Protein 1T1T (pdb70)

Solvent-accessible surface area: 4586 Å² total; per-residue (Å²): 229,53,81,4,61,2,7,24,127,105,11,38,79,171,47,17,108,184,80,81,158,96,8,26,110,75,2,104,70,33,150,0,101,67,4,79,2,120,72,203,71,83,22,0,60,0,48,33,1,59,126,132,10,74,31,138,81,91,39,214,77,118,89

Structure (mmCIF, N/CA/C/O backbone):
data_1T1T
#
_entry.id   1T1T
#
loop_
_atom_site.group_PDB
_atom_site.id
_atom_site.type_symbol
_atom_site.label_atom_id
_atom_site.label_alt_id
_atom_site.label_comp_id
_atom_site.label_asym_id
_atom_site.label_entity_id
_atom_site.label_seq_id
_atom_site.pdbx_PDB_ins_code
_atom_site.Cartn_x
_atom_site.Cartn_y
_atom_site.Cartn_z
_atom_site.occupancy
_atom_site.B_iso_or_equiv
_atom_site.auth_seq_id
_atom_site.auth_comp_id
_atom_site.auth_asym_id
_atom_site.auth_atom_id
_atom_site.pdbx_PDB_model_num
ATOM 1 N N . LYS A 1 1 ? -3.226 14.624 -2.966 1.00 0.00 1 LYS A N 1
ATOM 2 C CA . LYS A 1 1 ? -3.931 13.533 -3.698 1.00 0.00 1 LYS A CA 1
ATOM 3 C C . LYS A 1 1 ? -2.946 12.771 -4.590 1.00 0.00 1 LYS A C 1
ATOM 4 O O . LYS A 1 1 ? -2.705 13.140 -5.723 1.00 0.00 1 LYS A O 1
ATOM 25 N N . ILE A 1 2 ? -2.378 11.710 -4.087 1.00 0.00 2 ILE A N 1
ATOM 26 C CA . ILE A 1 2 ? -1.408 10.922 -4.902 1.00 0.00 2 ILE A CA 1
ATOM 27 C C . ILE A 1 2 ? -1.906 9.484 -5.065 1.00 0.00 2 ILE A C 1
ATOM 28 O O . ILE A 1 2 ? -2.795 9.042 -4.365 1.00 0.00 2 ILE A O 1
ATOM 44 N N . ASP A 1 3 ? -1.339 8.751 -5.983 1.00 0.00 3 ASP A N 1
ATOM 45 C CA . ASP A 1 3 ? -1.780 7.341 -6.189 1.00 0.00 3 ASP A CA 1
ATOM 46 C C . ASP A 1 3 ? -0.578 6.458 -6.535 1.00 0.00 3 ASP A C 1
ATOM 47 O O . ASP A 1 3 ? 0.338 6.877 -7.215 1.00 0.00 3 ASP A O 1
ATOM 56 N N . GLY A 1 4 ? -0.573 5.237 -6.072 1.00 0.00 4 GLY A N 1
ATOM 57 C CA . GLY A 1 4 ? 0.573 4.332 -6.376 1.00 0.00 4 GLY A CA 1
ATOM 58 C C . GLY A 1 4 ? 0.421 3.025 -5.594 1.00 0.00 4 GLY A C 1
ATOM 59 O O . GLY A 1 4 ? -0.675 2.599 -5.285 1.00 0.00 4 GLY A O 1
ATOM 63 N N . TYR A 1 5 ? 1.512 2.385 -5.275 1.00 0.00 5 TYR A N 1
ATOM 64 C CA . TYR A 1 5 ? 1.432 1.103 -4.514 1.00 0.00 5 TYR A CA 1
ATOM 65 C C . TYR A 1 5 ? 1.959 1.294 -3.089 1.00 0.00 5 TYR A C 1
ATOM 66 O O . TYR A 1 5 ? 3.152 1.271 -2.861 1.00 0.00 5 TYR A O 1
ATOM 84 N N . PRO A 1 6 ? 1.045 1.480 -2.177 1.00 0.00 6 PRO A N 1
ATOM 85 C CA . PRO A 1 6 ? 1.417 1.679 -0.755 1.00 0.00 6 PRO A CA 1
ATOM 86 C C . PRO A 1 6 ? 1.824 0.351 -0.110 1.00 0.00 6 PRO A C 1
ATOM 87 O O . PRO A 1 6 ? 1.271 -0.690 -0.406 1.00 0.00 6 PRO A O 1
ATOM 98 N N . VAL A 1 7 ? 2.785 0.379 0.774 1.00 0.00 7 VAL A N 1
ATOM 99 C CA . VAL A 1 7 ? 3.223 -0.881 1.444 1.00 0.00 7 VAL A CA 1
ATOM 100 C C . VAL A 1 7 ? 2.785 -0.874 2.911 1.00 0.00 7 VAL A C 1
ATOM 101 O O . VAL A 1 7 ? 2.053 -0.007 3.346 1.00 0.00 7 VAL A O 1
ATOM 114 N N . ASP A 1 8 ? 3.229 -1.832 3.678 1.00 0.00 8 ASP A N 1
ATOM 115 C CA . ASP A 1 8 ? 2.837 -1.877 5.117 1.00 0.00 8 ASP A CA 1
ATOM 116 C C . ASP A 1 8 ? 3.832 -1.076 5.961 1.00 0.00 8 ASP A C 1
ATOM 117 O O . ASP A 1 8 ? 3.650 0.101 6.202 1.00 0.00 8 ASP A O 1
ATOM 126 N N . TYR A 1 9 ? 4.883 -1.703 6.414 1.00 0.00 9 TYR A N 1
ATOM 127 C CA . TYR A 1 9 ? 5.888 -0.975 7.241 1.00 0.00 9 TYR A CA 1
ATOM 128 C C . TYR A 1 9 ? 7.304 -1.431 6.877 1.00 0.00 9 TYR A C 1
ATOM 129 O O . TYR A 1 9 ? 8.211 -0.632 6.752 1.00 0.00 9 TYR A O 1
ATOM 147 N N . TRP A 1 10 ? 7.499 -2.710 6.702 1.00 0.00 10 TRP A N 1
ATOM 148 C CA . TRP A 1 10 ? 8.855 -3.216 6.342 1.00 0.00 10 TRP A CA 1
ATOM 149 C C . TRP A 1 10 ? 8.822 -3.867 4.954 1.00 0.00 10 TRP A C 1
ATOM 150 O O . TRP A 1 10 ? 9.713 -4.602 4.581 1.00 0.00 10 TRP A O 1
ATOM 171 N N . ASN A 1 11 ? 7.797 -3.602 4.189 1.00 0.00 11 ASN A N 1
ATOM 172 C CA . ASN A 1 11 ? 7.704 -4.204 2.827 1.00 0.00 11 ASN A CA 1
ATOM 173 C C . ASN A 1 11 ? 7.777 -5.729 2.919 1.00 0.00 11 ASN A C 1
ATOM 174 O O . ASN A 1 11 ? 8.030 -6.410 1.946 1.00 0.00 11 ASN A O 1
ATOM 185 N N . CYS A 1 12 ? 7.559 -6.270 4.086 1.00 0.00 12 CYS A N 1
ATOM 186 C CA . CYS A 1 12 ? 7.616 -7.752 4.246 1.00 0.00 12 CYS A CA 1
ATOM 187 C C . CYS A 1 12 ? 6.422 -8.406 3.544 1.00 0.00 12 CYS A C 1
ATOM 188 O O . CYS A 1 12 ? 6.371 -9.608 3.379 1.00 0.00 12 CYS A O 1
ATOM 195 N N . LYS A 1 13 ? 5.463 -7.624 3.133 1.00 0.00 13 LYS A N 1
ATOM 196 C CA . LYS A 1 13 ? 4.273 -8.202 2.446 1.00 0.00 13 LYS A CA 1
ATOM 197 C C . LYS A 1 13 ? 4.306 -7.862 0.953 1.00 0.00 13 LYS A C 1
ATOM 198 O O . LYS A 1 13 ? 3.295 -7.555 0.354 1.00 0.00 13 LYS A O 1
ATOM 217 N N . ARG A 1 14 ? 5.461 -7.914 0.347 1.00 0.00 14 ARG A N 1
ATOM 218 C CA . ARG A 1 14 ? 5.553 -7.593 -1.106 1.00 0.00 14 ARG A CA 1
ATOM 219 C C . ARG A 1 14 ? 4.770 -6.313 -1.410 1.00 0.00 14 ARG A C 1
ATOM 220 O O . ARG A 1 14 ? 4.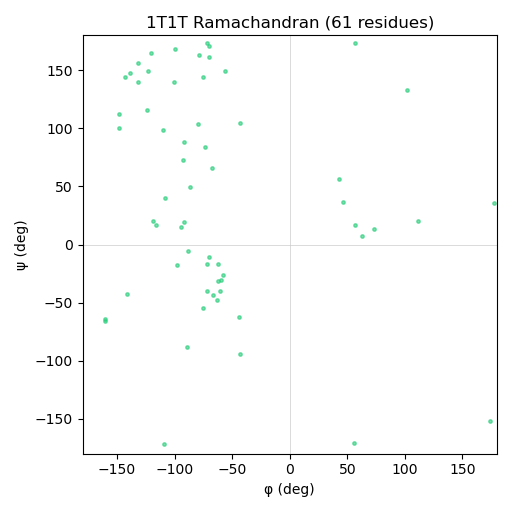147 -6.186 -2.445 1.00 0.00 14 ARG A O 1
ATOM 241 N N . ILE A 1 15 ? 4.792 -5.369 -0.506 1.00 0.00 15 ILE A N 1
ATOM 242 C CA . ILE A 1 15 ? 4.049 -4.091 -0.724 1.00 0.00 15 ILE A CA 1
ATOM 243 C C . ILE A 1 15 ? 2.542 -4.353 -0.830 1.00 0.00 15 ILE A C 1
ATOM 244 O O . ILE A 1 15 ? 1.769 -3.467 -1.137 1.00 0.00 15 ILE A O 1
ATOM 260 N N . CYS A 1 16 ? 2.115 -5.560 -0.571 1.00 0.00 16 CYS A N 1
ATOM 261 C CA . CYS A 1 16 ? 0.659 -5.872 -0.648 1.00 0.00 16 CYS A CA 1
ATOM 262 C C . CYS A 1 16 ? 0.311 -6.962 0.367 1.00 0.00 16 CYS A C 1
ATOM 263 O O . CYS A 1 16 ? 0.725 -8.096 0.235 1.00 0.00 16 CYS A O 1
ATOM 270 N N . TRP A 1 17 ? -0.439 -6.628 1.379 1.00 0.00 17 TRP A N 1
ATOM 271 C CA . TRP A 1 17 ? -0.802 -7.650 2.401 1.00 0.00 17 TRP A CA 1
ATOM 272 C C . TRP A 1 17 ? -1.193 -8.971 1.719 1.00 0.00 17 TRP A C 1
ATOM 273 O O . TRP A 1 17 ? -0.346 -9.786 1.412 1.00 0.00 17 TRP A O 1
ATOM 294 N N . TYR A 1 18 ? -2.457 -9.197 1.477 1.00 0.00 18 TYR A N 1
ATOM 295 C CA . TYR A 1 18 ? -2.866 -10.470 0.814 1.00 0.00 18 TYR A CA 1
ATOM 296 C C . TYR A 1 18 ? -4.261 -10.328 0.20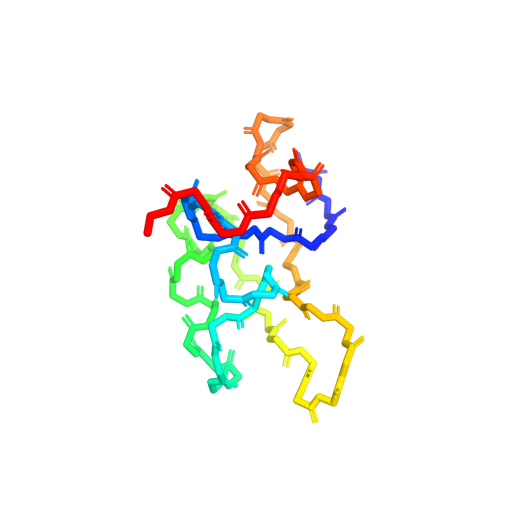4 1.00 0.00 18 TYR A C 1
ATOM 297 O O . TYR A 1 18 ? -4.438 -10.404 -0.996 1.00 0.00 18 TYR A O 1
ATOM 315 N N . ASN A 1 19 ? -5.250 -10.122 1.025 1.00 0.00 19 ASN A N 1
ATOM 316 C CA . ASN A 1 19 ? -6.638 -9.975 0.503 1.00 0.00 19 ASN A CA 1
ATOM 317 C C . ASN A 1 19 ? -6.786 -8.652 -0.251 1.00 0.00 19 ASN A C 1
ATOM 318 O O . ASN A 1 19 ? -5.909 -7.811 -0.228 1.00 0.00 19 ASN A O 1
ATOM 329 N N . ASN A 1 20 ? -7.890 -8.460 -0.919 1.00 0.00 20 ASN A N 1
ATOM 330 C CA . ASN A 1 20 ? -8.095 -7.190 -1.672 1.00 0.00 20 ASN A CA 1
ATOM 331 C C . ASN A 1 20 ? -8.432 -6.055 -0.701 1.00 0.00 20 ASN A C 1
ATOM 332 O O . ASN A 1 20 ? -7.785 -5.027 -0.682 1.00 0.00 20 ASN A O 1
ATOM 343 N N . LYS A 1 21 ? -9.440 -6.238 0.107 1.00 0.00 21 LYS A N 1
ATOM 344 C CA . LYS A 1 21 ? -9.820 -5.173 1.079 1.00 0.00 21 LYS A CA 1
ATOM 345 C C . LYS A 1 21 ? -8.778 -5.087 2.198 1.00 0.00 21 LYS A C 1
ATOM 346 O O . LYS A 1 21 ? -8.708 -4.114 2.921 1.00 0.00 21 LYS A O 1
ATOM 365 N N . TYR A 1 22 ? -7.967 -6.099 2.346 1.00 0.00 22 TYR A N 1
ATOM 366 C CA . TYR A 1 22 ? -6.931 -6.072 3.418 1.00 0.00 22 TYR A CA 1
ATOM 367 C C . TYR A 1 22 ? -6.025 -4.851 3.241 1.00 0.00 22 TYR A C 1
ATOM 368 O O . TYR A 1 22 ? -5.445 -4.354 4.186 1.00 0.00 22 TYR A O 1
ATOM 386 N N . CYS A 1 23 ? -5.896 -4.366 2.036 1.00 0.00 23 CYS A N 1
ATOM 387 C CA . CYS A 1 23 ? -5.026 -3.179 1.798 1.00 0.00 23 CYS A CA 1
ATOM 388 C C . CYS A 1 23 ? -5.873 -1.904 1.741 1.00 0.00 23 CYS A C 1
ATOM 389 O O . CYS A 1 23 ? -5.369 -0.807 1.878 1.00 0.00 23 CYS A O 1
ATOM 396 N N . ASN A 1 24 ? -7.156 -2.040 1.544 1.00 0.00 24 ASN A N 1
ATOM 397 C CA . ASN A 1 24 ? -8.034 -0.835 1.482 1.00 0.00 24 ASN A CA 1
ATOM 398 C C . ASN A 1 24 ? -8.189 -0.226 2.877 1.00 0.00 24 ASN A C 1
ATOM 399 O O . ASN A 1 24 ? -8.177 0.977 3.041 1.00 0.00 24 ASN A O 1
ATOM 410 N N . ASP A 1 25 ? -8.330 -1.042 3.888 1.00 0.00 25 ASP A N 1
ATOM 411 C CA . ASP A 1 25 ? -8.474 -0.492 5.267 1.00 0.00 25 ASP A CA 1
ATOM 412 C C . ASP A 1 25 ? -7.200 0.264 5.648 1.00 0.00 25 ASP A C 1
ATOM 413 O O . ASP A 1 25 ? -7.246 1.377 6.131 1.00 0.00 25 ASP A O 1
ATOM 422 N N . LEU A 1 26 ? -6.060 -0.331 5.418 1.00 0.00 26 LEU A N 1
ATOM 423 C CA . LEU A 1 26 ? -4.781 0.358 5.749 1.00 0.00 26 LEU A CA 1
ATOM 424 C C . LEU A 1 26 ? -4.611 1.574 4.840 1.00 0.00 26 LEU A C 1
ATOM 425 O O . LEU A 1 26 ? -4.239 2.643 5.278 1.00 0.00 26 LEU A O 1
ATOM 441 N N . CYS A 1 27 ? -4.896 1.419 3.576 1.00 0.00 27 CYS A N 1
ATOM 442 C CA . CYS A 1 27 ? -4.763 2.569 2.643 1.00 0.00 27 CYS A CA 1
ATOM 443 C C . CYS A 1 27 ? -5.688 3.699 3.094 1.00 0.00 27 CYS A C 1
ATOM 444 O O . CYS A 1 27 ? -5.334 4.860 3.051 1.00 0.00 27 CYS A O 1
ATOM 451 N N . LYS A 1 28 ? -6.869 3.367 3.540 1.00 0.00 28 LYS A N 1
ATOM 452 C CA . LYS A 1 28 ? -7.809 4.423 4.007 1.00 0.00 28 LYS A CA 1
ATOM 453 C C . LYS A 1 28 ? -7.178 5.190 5.167 1.00 0.00 28 LYS A C 1
ATOM 454 O O . LYS A 1 28 ? -7.420 6.366 5.352 1.00 0.00 28 LYS A O 1
ATOM 473 N N . GLY A 1 29 ? -6.357 4.535 5.942 1.00 0.00 29 GLY A N 1
ATOM 474 C CA . GLY A 1 29 ? -5.696 5.236 7.077 1.00 0.00 29 GLY A CA 1
ATOM 475 C C . GLY A 1 29 ? -4.832 6.350 6.497 1.00 0.00 29 GLY A C 1
ATOM 476 O O . GLY A 1 29 ? -4.654 7.395 7.090 1.00 0.00 29 GLY A O 1
ATOM 480 N N . LEU A 1 30 ? -4.310 6.132 5.321 1.00 0.00 30 LEU A N 1
ATOM 481 C CA . LEU A 1 30 ? -3.471 7.171 4.664 1.00 0.00 30 LEU A CA 1
ATOM 482 C C . LEU A 1 30 ? -4.358 8.050 3.781 1.00 0.00 30 LEU A C 1
ATOM 483 O O . LEU A 1 30 ? -3.891 8.730 2.893 1.00 0.00 30 LEU A O 1
ATOM 499 N N . LYS A 1 31 ? -5.642 8.027 4.029 1.00 0.00 31 LYS A N 1
ATOM 500 C CA . LYS A 1 31 ? -6.598 8.847 3.225 1.00 0.00 31 LYS A CA 1
ATOM 501 C C . LYS A 1 31 ? -6.778 8.262 1.822 1.00 0.00 31 LYS A C 1
ATOM 502 O O . LYS A 1 31 ? -7.324 8.901 0.946 1.00 0.00 31 LYS A O 1
ATOM 521 N N . ALA A 1 32 ? -6.336 7.054 1.595 1.00 0.00 32 ALA A N 1
ATOM 522 C CA . ALA A 1 32 ? -6.500 6.455 0.241 1.00 0.00 32 ALA A CA 1
ATOM 523 C C . ALA A 1 32 ? -7.806 5.655 0.177 1.00 0.00 32 ALA A C 1
ATOM 524 O O . ALA A 1 32 ? -7.803 4.440 0.169 1.00 0.00 32 ALA A O 1
ATOM 531 N N . ASP A 1 33 ? -8.922 6.331 0.137 1.00 0.00 33 ASP A N 1
ATOM 532 C CA . ASP A 1 33 ? -10.231 5.617 0.081 1.00 0.00 33 ASP A CA 1
ATOM 533 C C . ASP A 1 33 ? -10.166 4.462 -0.919 1.00 0.00 33 ASP A C 1
ATOM 534 O O . ASP A 1 33 ? -10.326 3.310 -0.564 1.00 0.00 33 ASP A O 1
ATOM 543 N N . SER A 1 34 ? -9.934 4.761 -2.164 1.00 0.00 34 SER A N 1
ATOM 544 C CA . SER A 1 34 ? -9.858 3.680 -3.190 1.00 0.00 34 SER A CA 1
ATOM 545 C C . SER A 1 34 ? -8.542 2.912 -3.046 1.00 0.00 34 SER A C 1
ATOM 546 O O . SER A 1 34 ? -7.572 3.193 -3.721 1.00 0.00 34 SER A O 1
ATOM 554 N N . GLY A 1 35 ? -8.498 1.948 -2.168 1.00 0.00 35 GLY A N 1
ATOM 555 C CA . GLY A 1 35 ? -7.243 1.170 -1.981 1.00 0.00 35 GLY A CA 1
ATOM 556 C C . GLY A 1 35 ? -7.518 -0.322 -2.173 1.00 0.00 35 GLY A C 1
ATOM 557 O O . GLY A 1 35 ? -8.254 -0.930 -1.422 1.00 0.00 35 GLY A O 1
ATOM 561 N N . TYR A 1 36 ? -6.925 -0.918 -3.172 1.00 0.00 36 TYR A N 1
ATOM 562 C CA . TYR A 1 36 ? -7.145 -2.374 -3.411 1.00 0.00 36 TYR A CA 1
ATOM 563 C C . TYR A 1 36 ? -5.823 -3.043 -3.798 1.00 0.00 36 TYR A C 1
ATOM 564 O O . TYR A 1 36 ? -4.970 -2.442 -4.420 1.00 0.00 36 TYR A O 1
ATOM 582 N N . CYS A 1 37 ? -5.642 -4.281 -3.427 1.00 0.00 37 CYS A N 1
ATOM 583 C CA . CYS A 1 37 ? -4.370 -4.985 -3.767 1.00 0.00 37 CYS A CA 1
ATOM 584 C C . CYS A 1 37 ? -4.569 -5.894 -4.982 1.00 0.00 37 CYS A C 1
ATOM 585 O O . CYS A 1 37 ? -5.578 -6.559 -5.114 1.00 0.00 37 CYS A O 1
ATOM 592 N N . TRP A 1 38 ? -3.610 -5.935 -5.868 1.00 0.00 38 TRP A N 1
ATOM 593 C CA . TRP A 1 38 ? -3.742 -6.808 -7.069 1.00 0.00 38 TRP A CA 1
ATOM 594 C C . TRP A 1 38 ? -3.411 -8.255 -6.692 1.00 0.00 38 TRP A C 1
ATOM 595 O O . TRP A 1 38 ? -2.263 -8.615 -6.518 1.00 0.00 38 TRP A O 1
ATOM 616 N N . GLY A 1 39 ? -4.409 -9.082 -6.552 1.00 0.00 39 GLY A N 1
ATOM 617 C CA . GLY A 1 39 ? -4.155 -10.499 -6.171 1.00 0.00 39 GLY A CA 1
ATOM 618 C C . GLY A 1 39 ? -3.425 -11.228 -7.299 1.00 0.00 39 GLY A C 1
ATOM 619 O O . GLY A 1 39 ? -3.950 -12.144 -7.900 1.00 0.00 39 GLY A O 1
ATOM 623 N N . TRP A 1 40 ? -2.215 -10.836 -7.585 1.00 0.00 40 TRP A N 1
ATOM 624 C CA . TRP A 1 40 ? -1.450 -11.517 -8.666 1.00 0.00 40 TRP A CA 1
ATOM 625 C C . TRP A 1 40 ? 0.044 -11.245 -8.496 1.00 0.00 40 TRP A C 1
ATOM 626 O O . TRP A 1 40 ? 0.823 -12.138 -8.225 1.00 0.00 40 TRP A O 1
ATOM 647 N N . THR A 1 41 ? 0.444 -10.016 -8.649 1.00 0.00 41 THR A N 1
ATOM 648 C CA . THR A 1 41 ? 1.885 -9.670 -8.495 1.00 0.00 41 THR A CA 1
ATOM 649 C C . THR A 1 41 ? 2.097 -8.182 -8.782 1.00 0.00 41 THR A C 1
ATOM 650 O O . THR A 1 41 ? 3.100 -7.784 -9.340 1.00 0.00 41 THR A O 1
ATOM 661 N N . LEU A 1 42 ? 1.159 -7.353 -8.408 1.00 0.00 42 LEU A N 1
ATOM 662 C CA . LEU A 1 42 ? 1.315 -5.892 -8.669 1.00 0.00 42 LEU A CA 1
ATOM 663 C C . LEU A 1 42 ? 1.316 -5.110 -7.352 1.00 0.00 42 LEU A C 1
ATOM 664 O O . LEU A 1 42 ? 1.066 -3.922 -7.329 1.00 0.00 42 LEU A O 1
ATOM 680 N N . SER A 1 43 ? 1.598 -5.762 -6.257 1.00 0.00 43 SER A N 1
ATOM 681 C CA . SER A 1 43 ? 1.614 -5.045 -4.954 1.00 0.00 43 SER A CA 1
ATOM 682 C C . SER A 1 43 ? 0.274 -4.346 -4.720 1.00 0.00 43 SER A C 1
ATOM 683 O O . SER A 1 43 ? -0.680 -4.552 -5.443 1.00 0.00 43 SER A O 1
ATOM 691 N N . CYS A 1 44 ? 0.197 -3.520 -3.715 1.00 0.00 44 CYS A N 1
ATOM 692 C CA . CYS A 1 44 ? -1.080 -2.807 -3.432 1.00 0.00 44 CYS A CA 1
ATOM 693 C C . CYS A 1 44 ? -1.247 -1.620 -4.382 1.00 0.00 44 CYS A C 1
ATOM 694 O O . CYS A 1 44 ? -0.304 -1.171 -5.004 1.00 0.00 44 CYS A O 1
ATOM 701 N N . TYR A 1 45 ? -2.440 -1.105 -4.495 1.00 0.00 45 TYR A N 1
ATOM 702 C CA . TYR A 1 45 ? -2.669 0.056 -5.402 1.00 0.00 45 TYR A CA 1
ATOM 703 C C . TYR A 1 45 ? -3.779 0.948 -4.839 1.00 0.00 45 TYR A C 1
ATOM 704 O O . TYR A 1 45 ? -4.951 0.661 -4.982 1.00 0.00 45 TYR A O 1
ATOM 722 N N . CYS A 1 46 ? -3.421 2.028 -4.199 1.00 0.00 46 CYS A N 1
ATOM 723 C CA . CYS A 1 46 ? -4.460 2.933 -3.627 1.00 0.00 46 CYS A CA 1
ATOM 724 C C . CYS A 1 46 ? -4.293 4.352 -4.179 1.00 0.00 46 CYS A C 1
ATOM 725 O O . CYS A 1 46 ? -3.200 4.788 -4.479 1.00 0.00 46 CYS A O 1
ATOM 732 N N . GLN A 1 47 ? -5.372 5.075 -4.310 1.00 0.00 47 GLN A N 1
ATOM 733 C CA . GLN A 1 47 ? -5.278 6.468 -4.836 1.00 0.00 47 GLN A CA 1
ATOM 734 C C . GLN A 1 47 ? -6.067 7.419 -3.933 1.00 0.00 47 GLN A C 1
ATOM 735 O O . GLN A 1 47 ? -7.138 7.094 -3.459 1.00 0.00 47 GLN A O 1
ATOM 749 N N . GLY A 1 48 ? -5.549 8.591 -3.688 1.00 0.00 48 GLY A N 1
ATOM 750 C CA . GLY A 1 48 ? -6.275 9.555 -2.813 1.00 0.00 48 GLY A CA 1
ATOM 751 C C . GLY A 1 48 ? -5.508 9.728 -1.502 1.00 0.00 48 GLY A C 1
ATOM 752 O O . GLY A 1 48 ? -6.049 10.166 -0.508 1.00 0.00 48 GLY A O 1
ATOM 756 N N . LEU A 1 49 ? -4.246 9.400 -1.496 1.00 0.00 49 LEU A N 1
ATOM 757 C CA . LEU A 1 49 ? -3.446 9.561 -0.242 1.00 0.00 49 LEU A CA 1
ATOM 758 C C . LEU A 1 49 ? -2.632 10.857 -0.313 1.00 0.00 49 LEU A C 1
ATOM 759 O O . LEU A 1 49 ? -2.541 11.471 -1.354 1.00 0.00 49 LEU A O 1
ATOM 775 N N . PRO A 1 50 ? -2.075 11.241 0.804 1.00 0.00 50 PRO A N 1
ATOM 776 C CA . PRO A 1 50 ? -1.272 12.490 0.863 1.00 0.00 50 PRO A CA 1
ATOM 777 C C . PRO A 1 50 ? 0.047 12.319 0.106 1.00 0.00 50 PRO A C 1
ATOM 778 O O . PRO A 1 50 ? 0.491 11.217 -0.149 1.00 0.00 50 PRO A O 1
ATOM 789 N N . ASP A 1 51 ? 0.679 13.403 -0.254 1.00 0.00 51 ASP A N 1
ATOM 790 C CA . ASP A 1 51 ? 1.971 13.300 -0.991 1.00 0.00 51 ASP A CA 1
ATOM 791 C C . ASP A 1 51 ? 3.007 12.591 -0.119 1.00 0.00 51 ASP A C 1
ATOM 792 O O . ASP A 1 51 ? 4.022 12.123 -0.596 1.00 0.00 51 ASP A O 1
ATOM 801 N N . ASN A 1 52 ? 2.753 12.505 1.156 1.00 0.00 52 ASN A N 1
ATOM 802 C CA . ASN A 1 52 ? 3.714 11.822 2.065 1.00 0.00 52 ASN A CA 1
ATOM 803 C C . ASN A 1 52 ? 3.301 10.362 2.259 1.00 0.00 52 ASN A C 1
ATOM 804 O O . ASN A 1 52 ? 3.765 9.687 3.158 1.00 0.00 52 ASN A O 1
ATOM 815 N N . ALA A 1 53 ? 2.427 9.869 1.422 1.00 0.00 53 ALA A N 1
ATOM 816 C CA . ALA A 1 53 ? 1.981 8.452 1.558 1.00 0.00 53 ALA A CA 1
ATOM 817 C C . ALA A 1 53 ? 3.187 7.510 1.524 1.00 0.00 53 ALA A C 1
ATOM 818 O O . ALA A 1 53 ? 4.183 7.785 0.886 1.00 0.00 53 ALA A O 1
ATOM 825 N N . ARG A 1 54 ? 3.103 6.399 2.205 1.00 0.00 54 ARG A N 1
ATOM 826 C CA . ARG A 1 54 ? 4.247 5.441 2.209 1.00 0.00 54 ARG A CA 1
ATOM 827 C C . ARG A 1 54 ? 4.076 4.406 1.093 1.00 0.00 54 ARG A C 1
ATOM 828 O O . ARG A 1 54 ? 3.512 3.349 1.294 1.00 0.00 54 ARG A O 1
ATOM 849 N N . ILE A 1 55 ? 4.565 4.699 -0.084 1.00 0.00 55 ILE A N 1
ATOM 850 C CA . ILE A 1 55 ? 4.437 3.728 -1.212 1.00 0.00 55 ILE A CA 1
ATOM 851 C C . ILE A 1 55 ? 5.790 3.552 -1.908 1.00 0.00 55 ILE A C 1
ATOM 852 O O . ILE A 1 55 ? 6.644 4.414 -1.852 1.00 0.00 55 ILE A O 1
ATOM 868 N N . LYS A 1 56 ? 5.991 2.441 -2.565 1.00 0.00 56 LYS A N 1
ATOM 869 C CA . LYS A 1 56 ? 7.288 2.212 -3.264 1.00 0.00 56 LYS A CA 1
ATOM 870 C C . LYS A 1 56 ? 8.454 2.668 -2.383 1.00 0.00 56 LYS A C 1
ATOM 871 O O . LYS A 1 56 ? 9.263 3.483 -2.780 1.00 0.00 56 LYS A O 1
ATOM 890 N N . ARG A 1 57 ? 8.547 2.147 -1.190 1.00 0.00 57 ARG A N 1
ATOM 891 C CA . ARG A 1 57 ? 9.661 2.550 -0.285 1.00 0.00 57 ARG A CA 1
ATOM 892 C C . ARG A 1 57 ? 10.886 1.665 -0.522 1.00 0.00 57 ARG A C 1
ATOM 893 O O . ARG A 1 57 ? 11.942 1.887 0.036 1.00 0.00 57 ARG A O 1
ATOM 914 N N . SER A 1 58 ? 10.751 0.663 -1.342 1.00 0.00 58 SER A N 1
ATOM 915 C CA . SER A 1 58 ? 11.906 -0.238 -1.614 1.00 0.00 58 SER A CA 1
ATOM 916 C C . SER A 1 58 ? 12.423 -0.841 -0.305 1.00 0.00 58 SER A C 1
ATOM 917 O O . SER A 1 58 ? 11.989 -0.478 0.771 1.00 0.00 58 SER A O 1
ATOM 925 N N . GLY A 1 59 ? 13.347 -1.758 -0.387 1.00 0.00 59 GLY A N 1
ATOM 926 C CA . GLY A 1 59 ? 13.890 -2.382 0.853 1.00 0.00 59 GLY A CA 1
ATOM 927 C C . GLY A 1 59 ? 13.252 -3.757 1.054 1.00 0.00 59 GLY A C 1
ATOM 928 O O . GLY A 1 59 ? 12.052 -3.919 0.948 1.00 0.00 59 GLY A O 1
ATOM 932 N N . ARG A 1 60 ? 14.046 -4.753 1.341 1.00 0.00 60 ARG A N 1
ATOM 933 C CA . ARG A 1 60 ? 13.484 -6.118 1.547 1.00 0.00 60 ARG A CA 1
ATOM 934 C C . ARG A 1 60 ? 12.718 -6.181 2.871 1.00 0.00 60 ARG A C 1
ATOM 935 O O . ARG A 1 60 ? 12.727 -5.250 3.650 1.00 0.00 60 ARG A O 1
ATOM 956 N N . CYS A 1 61 ? 12.057 -7.276 3.129 1.00 0.00 61 CYS A N 1
ATOM 957 C CA . CYS A 1 61 ? 11.291 -7.402 4.402 1.00 0.00 61 CYS A CA 1
ATOM 958 C C . CYS A 1 61 ? 12.119 -6.863 5.572 1.00 0.00 61 CYS A C 1
ATOM 959 O O . CYS A 1 61 ? 13.051 -7.492 6.029 1.00 0.00 61 CYS A O 1
ATOM 966 N N . ARG A 1 62 ? 11.785 -5.698 6.059 1.00 0.00 62 ARG A N 1
ATOM 967 C CA . ARG A 1 62 ? 12.553 -5.116 7.197 1.00 0.00 62 ARG A CA 1
ATOM 968 C C . ARG A 1 62 ? 11.982 -5.612 8.528 1.00 0.00 62 ARG A C 1
ATOM 969 O O . ARG A 1 62 ? 11.715 -4.839 9.428 1.00 0.00 62 ARG A O 1
ATOM 990 N N . ALA A 1 63 ? 11.792 -6.897 8.663 1.00 0.00 63 ALA A N 1
ATOM 991 C CA . ALA A 1 63 ? 11.238 -7.439 9.937 1.00 0.00 63 ALA A CA 1
ATOM 992 C C . ALA A 1 63 ? 11.172 -8.968 9.880 1.00 0.00 63 ALA A C 1
ATOM 999 N N . LYS A 1 1 ? -2.619 14.362 -2.838 1.00 0.00 1 LYS A N 2
ATOM 1000 C CA . LYS A 1 1 ? -3.279 13.412 -3.779 1.00 0.00 1 LYS A CA 2
ATOM 1001 C C . LYS A 1 1 ? -2.227 12.572 -4.508 1.00 0.00 1 LYS A C 2
ATOM 1002 O O . LYS A 1 1 ? -1.824 12.885 -5.610 1.00 0.00 1 LYS A O 2
ATOM 1023 N N . ILE A 1 2 ? -1.781 11.506 -3.901 1.00 0.00 2 ILE A N 2
ATOM 1024 C CA . ILE A 1 2 ? -0.757 10.649 -4.564 1.00 0.00 2 ILE A CA 2
ATOM 1025 C C . ILE A 1 2 ? -1.303 9.235 -4.772 1.00 0.00 2 ILE A C 2
ATOM 1026 O O . ILE A 1 2 ? -2.289 8.844 -4.179 1.00 0.00 2 ILE A O 2
ATOM 1042 N N . ASP A 1 3 ? -0.667 8.468 -5.612 1.00 0.00 3 ASP A N 2
ATOM 1043 C CA . ASP A 1 3 ? -1.145 7.080 -5.865 1.00 0.00 3 ASP A CA 2
ATOM 1044 C C . ASP A 1 3 ? 0.047 6.129 -6.004 1.00 0.00 3 ASP A C 2
ATOM 1045 O O . ASP A 1 3 ? 1.040 6.452 -6.626 1.00 0.00 3 ASP A O 2
ATOM 1054 N N . GLY A 1 4 ? -0.044 4.961 -5.431 1.00 0.00 4 GLY A N 2
ATOM 1055 C CA . GLY A 1 4 ? 1.089 3.994 -5.534 1.00 0.00 4 GLY A CA 2
ATOM 1056 C C . GLY A 1 4 ? 0.723 2.683 -4.837 1.00 0.00 4 GLY A C 2
ATOM 1057 O O . GLY A 1 4 ? -0.429 2.412 -4.566 1.00 0.00 4 GLY A O 2
ATOM 1061 N N . TYR A 1 5 ? 1.701 1.865 -4.543 1.00 0.00 5 TYR A N 2
ATOM 1062 C CA . TYR A 1 5 ? 1.410 0.568 -3.861 1.00 0.00 5 TYR A CA 2
ATOM 1063 C C . TYR A 1 5 ? 1.833 0.635 -2.393 1.00 0.00 5 TYR A C 2
ATOM 1064 O O . TYR A 1 5 ? 3.002 0.544 -2.076 1.00 0.00 5 TYR A O 2
ATOM 1082 N N . PRO A 1 6 ? 0.860 0.799 -1.545 1.00 0.00 6 PRO A N 2
ATOM 1083 C CA . PRO A 1 6 ? 1.125 0.890 -0.088 1.00 0.00 6 PRO A CA 2
ATOM 1084 C C . PRO A 1 6 ? 1.469 -0.487 0.501 1.00 0.00 6 PRO A C 2
ATOM 1085 O O . PRO A 1 6 ? 0.624 -1.353 0.618 1.00 0.00 6 PRO A O 2
ATOM 1096 N N . VAL A 1 7 ? 2.702 -0.685 0.887 1.00 0.00 7 VAL A N 2
ATOM 1097 C CA . VAL A 1 7 ? 3.106 -1.993 1.489 1.00 0.00 7 VAL A CA 2
ATOM 1098 C C . VAL A 1 7 ? 2.947 -1.934 3.006 1.00 0.00 7 VAL A C 2
ATOM 1099 O O . VAL A 1 7 ? 2.273 -1.073 3.538 1.00 0.00 7 VAL A O 2
ATOM 1112 N N . ASP A 1 8 ? 3.569 -2.835 3.707 1.00 0.00 8 ASP A N 2
ATOM 1113 C CA . ASP A 1 8 ? 3.462 -2.824 5.194 1.00 0.00 8 ASP A CA 2
ATOM 1114 C C . ASP A 1 8 ? 4.369 -1.734 5.772 1.00 0.00 8 ASP A C 2
ATOM 1115 O O . ASP A 1 8 ? 3.955 -0.610 5.977 1.00 0.00 8 ASP A O 2
ATOM 1124 N N . TYR A 1 9 ? 5.605 -2.058 6.028 1.00 0.00 9 TYR A N 2
ATOM 1125 C CA . TYR A 1 9 ? 6.547 -1.045 6.584 1.00 0.00 9 TYR A CA 2
ATOM 1126 C C . TYR A 1 9 ? 7.930 -1.223 5.952 1.00 0.00 9 TYR A C 2
ATOM 1127 O O . TYR A 1 9 ? 8.458 -0.327 5.324 1.00 0.00 9 TYR A O 2
ATOM 1145 N N . TRP A 1 10 ? 8.511 -2.379 6.106 1.00 0.00 10 TRP A N 2
ATOM 1146 C CA . TRP A 1 10 ? 9.855 -2.629 5.511 1.00 0.00 10 TRP A CA 2
ATOM 1147 C C . TRP A 1 10 ? 9.717 -3.545 4.293 1.00 0.00 10 TRP A C 2
ATOM 1148 O O . TRP A 1 10 ? 10.642 -4.239 3.916 1.00 0.00 10 TRP A O 2
ATOM 1169 N N . ASN A 1 11 ? 8.563 -3.558 3.680 1.00 0.00 11 ASN A N 2
ATOM 1170 C CA . ASN A 1 11 ? 8.357 -4.434 2.493 1.00 0.00 11 ASN A CA 2
ATOM 1171 C C . ASN A 1 11 ? 8.636 -5.893 2.872 1.00 0.00 11 ASN A C 2
ATOM 1172 O O . ASN A 1 11 ? 8.815 -6.743 2.021 1.00 0.00 11 ASN A O 2
ATOM 1183 N N . CYS A 1 12 ? 8.685 -6.185 4.143 1.00 0.00 12 CYS A N 2
ATOM 1184 C CA . CYS A 1 12 ? 8.965 -7.583 4.581 1.00 0.00 12 CYS A CA 2
ATOM 1185 C C . CYS A 1 12 ? 7.659 -8.349 4.786 1.00 0.00 12 CYS A C 2
ATOM 1186 O O . CYS A 1 12 ? 7.534 -9.499 4.412 1.00 0.00 12 CYS A O 2
ATOM 1193 N N . LYS A 1 13 ? 6.688 -7.720 5.381 1.00 0.00 13 LYS A N 2
ATOM 1194 C CA . LYS A 1 13 ? 5.388 -8.409 5.616 1.00 0.00 13 LYS A CA 2
ATOM 1195 C C . LYS A 1 13 ? 4.764 -8.834 4.283 1.00 0.00 13 LYS A C 2
ATOM 1196 O O . LYS A 1 13 ? 5.048 -9.899 3.769 1.00 0.00 13 LYS A O 2
ATOM 1215 N N . ARG A 1 14 ? 3.918 -8.016 3.719 1.00 0.00 14 ARG A N 2
ATOM 1216 C CA . ARG A 1 14 ? 3.280 -8.386 2.421 1.00 0.00 14 ARG A CA 2
ATOM 1217 C C . ARG A 1 14 ? 3.086 -7.143 1.544 1.00 0.00 14 ARG A C 2
ATOM 1218 O O . ARG A 1 14 ? 2.164 -6.375 1.738 1.00 0.00 14 ARG A O 2
ATOM 1239 N N . ILE A 1 15 ? 3.941 -6.944 0.576 1.00 0.00 15 ILE A N 2
ATOM 1240 C CA . ILE A 1 15 ? 3.795 -5.756 -0.318 1.00 0.00 15 ILE A CA 2
ATOM 1241 C C . ILE A 1 15 ? 2.324 -5.593 -0.714 1.00 0.00 15 ILE A C 2
ATOM 1242 O O . ILE A 1 15 ? 1.853 -4.508 -0.996 1.00 0.00 15 ILE A O 2
ATOM 1258 N N . CYS A 1 16 ? 1.601 -6.678 -0.735 1.00 0.00 16 CYS A N 2
ATOM 1259 C CA . CYS A 1 16 ? 0.159 -6.620 -1.103 1.00 0.00 16 CYS A CA 2
ATOM 1260 C C . CYS A 1 16 ? -0.578 -7.850 -0.569 1.00 0.00 16 CYS A C 2
ATOM 1261 O O . CYS A 1 16 ? -0.440 -8.941 -1.087 1.00 0.00 16 CYS A O 2
ATOM 1268 N N . TRP A 1 17 ? -1.364 -7.685 0.458 1.00 0.00 17 TRP A N 2
ATOM 1269 C CA . TRP A 1 17 ? -2.110 -8.850 1.015 1.00 0.00 17 TRP A CA 2
ATOM 1270 C C . TRP A 1 17 ? -2.925 -9.522 -0.093 1.00 0.00 17 TRP A C 2
ATOM 1271 O O . TRP A 1 17 ? -2.805 -9.185 -1.255 1.00 0.00 17 TRP A O 2
ATOM 1292 N N . TYR A 1 18 ? -3.753 -10.469 0.252 1.00 0.00 18 TYR A N 2
ATOM 1293 C CA . TYR A 1 18 ? -4.572 -11.156 -0.789 1.00 0.00 18 TYR A CA 2
ATOM 1294 C C . TYR A 1 18 ? -6.056 -10.855 -0.576 1.00 0.00 18 TYR A C 2
ATOM 1295 O O . TYR A 1 18 ? -6.912 -11.677 -0.838 1.00 0.00 18 TYR A O 2
ATOM 1313 N N . ASN A 1 19 ? -6.368 -9.680 -0.105 1.00 0.00 19 ASN A N 2
ATOM 1314 C CA . ASN A 1 19 ? -7.795 -9.322 0.121 1.00 0.00 19 ASN A CA 2
ATOM 1315 C C . ASN A 1 19 ? -8.092 -7.951 -0.488 1.00 0.00 19 ASN A C 2
ATOM 1316 O O . ASN A 1 19 ? -7.254 -7.071 -0.497 1.00 0.00 19 ASN A O 2
ATOM 1327 N N . ASN A 1 20 ? -9.276 -7.763 -1.002 1.00 0.00 20 ASN A N 2
ATOM 1328 C CA . ASN A 1 20 ? -9.622 -6.449 -1.612 1.00 0.00 20 ASN A CA 2
ATOM 1329 C C . ASN A 1 20 ? -10.038 -5.452 -0.528 1.00 0.00 20 ASN A C 2
ATOM 1330 O O . ASN A 1 20 ? -10.514 -4.372 -0.814 1.00 0.00 20 ASN A O 2
ATOM 1341 N N . LYS A 1 21 ? -9.860 -5.805 0.715 1.00 0.00 21 LYS A N 2
ATOM 1342 C CA . LYS A 1 21 ? -10.245 -4.876 1.815 1.00 0.00 21 LYS A CA 2
ATOM 1343 C C . LYS A 1 21 ? -9.071 -4.675 2.776 1.00 0.00 21 LYS A C 2
ATOM 1344 O O . LYS A 1 21 ? -8.891 -3.613 3.335 1.00 0.00 21 LYS A O 2
ATOM 1363 N N . TYR A 1 22 ? -8.270 -5.686 2.975 1.00 0.00 22 TYR A N 2
ATOM 1364 C CA . TYR A 1 22 ? -7.110 -5.545 3.903 1.00 0.00 22 TYR A CA 2
ATOM 1365 C C . TYR A 1 22 ? -6.271 -4.322 3.519 1.00 0.00 22 TYR A C 2
ATOM 1366 O O . TYR A 1 22 ? -5.737 -3.634 4.366 1.00 0.00 22 TYR A O 2
ATOM 1384 N N . CYS A 1 23 ? -6.154 -4.044 2.249 1.00 0.00 23 CYS A N 2
ATOM 1385 C CA . CYS A 1 23 ? -5.352 -2.863 1.815 1.00 0.00 23 CYS A CA 2
ATOM 1386 C C . CYS A 1 23 ? -6.240 -1.616 1.762 1.00 0.00 23 CYS A C 2
ATOM 1387 O O . CYS A 1 23 ? -5.788 -0.508 1.976 1.00 0.00 23 CYS A O 2
ATOM 1394 N N . ASN A 1 24 ? -7.501 -1.791 1.475 1.00 0.00 24 ASN A N 2
ATOM 1395 C CA . ASN A 1 24 ? -8.426 -0.624 1.405 1.00 0.00 24 ASN A CA 2
ATOM 1396 C C . ASN A 1 24 ? -8.662 -0.048 2.804 1.00 0.00 24 ASN A C 2
ATOM 1397 O O . ASN A 1 24 ? -8.504 1.132 3.032 1.00 0.00 24 ASN A O 2
ATOM 1408 N N . ASP A 1 25 ? -9.045 -0.872 3.740 1.00 0.00 25 ASP A N 2
ATOM 1409 C CA . ASP A 1 25 ? -9.294 -0.368 5.121 1.00 0.00 25 ASP A CA 2
ATOM 1410 C C . ASP A 1 25 ? -8.107 0.469 5.603 1.00 0.00 25 ASP A C 2
ATOM 1411 O O . ASP A 1 25 ? -8.269 1.558 6.117 1.00 0.00 25 ASP A O 2
ATOM 1420 N N . LEU A 1 26 ? -6.914 -0.031 5.440 1.00 0.00 26 LEU A N 2
ATOM 1421 C CA . LEU A 1 26 ? -5.716 0.737 5.888 1.00 0.00 26 LEU A CA 2
ATOM 1422 C C . LEU A 1 26 ? -5.472 1.922 4.956 1.00 0.00 26 LEU A C 2
ATOM 1423 O O . LEU A 1 26 ? -5.152 3.012 5.389 1.00 0.00 26 LEU A O 2
ATOM 1439 N N . CYS A 1 27 ? -5.624 1.724 3.678 1.00 0.00 27 CYS A N 2
ATOM 1440 C CA . CYS A 1 27 ? -5.404 2.843 2.723 1.00 0.00 27 CYS A CA 2
ATOM 1441 C C . CYS A 1 27 ? -6.370 3.988 3.035 1.00 0.00 27 CYS A C 2
ATOM 1442 O O . CYS A 1 27 ? -6.042 5.147 2.887 1.00 0.00 27 CYS A O 2
ATOM 1449 N N . LYS A 1 28 ? -7.557 3.668 3.474 1.00 0.00 28 LYS A N 2
ATOM 1450 C CA . LYS A 1 28 ? -8.542 4.736 3.803 1.00 0.00 28 LYS A CA 2
ATOM 1451 C C . LYS A 1 28 ? -8.016 5.584 4.960 1.00 0.00 28 LYS A C 2
ATOM 1452 O O . LYS A 1 28 ? -8.271 6.769 5.039 1.00 0.00 28 LYS A O 2
ATOM 1471 N N . GLY A 1 29 ? -7.269 4.991 5.849 1.00 0.00 29 GLY A N 2
ATOM 1472 C CA . GLY A 1 29 ? -6.710 5.774 6.984 1.00 0.00 29 GLY A CA 2
ATOM 1473 C C . GLY A 1 29 ? -5.813 6.863 6.407 1.00 0.00 29 GLY A C 2
ATOM 1474 O O . GLY A 1 29 ? -5.728 7.960 6.923 1.00 0.00 29 GLY A O 2
ATOM 1478 N N . LEU A 1 30 ? -5.156 6.566 5.319 1.00 0.00 30 LEU A N 2
ATOM 1479 C CA . LEU A 1 30 ? -4.273 7.575 4.673 1.00 0.00 30 LEU A CA 2
ATOM 1480 C C . LEU A 1 30 ? -5.085 8.390 3.663 1.00 0.00 30 LEU A C 2
ATOM 1481 O O . LEU A 1 30 ? -4.547 9.018 2.775 1.00 0.00 30 LEU A O 2
ATOM 1497 N N . LYS A 1 31 ? -6.383 8.377 3.805 1.00 0.00 31 LYS A N 2
ATOM 1498 C CA . LYS A 1 31 ? -7.267 9.142 2.878 1.00 0.00 31 LYS A CA 2
ATOM 1499 C C . LYS A 1 31 ? -7.244 8.536 1.472 1.00 0.00 31 LYS A C 2
ATOM 1500 O O . LYS A 1 31 ? -7.628 9.175 0.515 1.00 0.00 31 LYS A O 2
ATOM 1519 N N . ALA A 1 32 ? -6.815 7.310 1.332 1.00 0.00 32 ALA A N 2
ATOM 1520 C CA . ALA A 1 32 ? -6.791 6.692 -0.022 1.00 0.00 32 ALA A CA 2
ATOM 1521 C C . ALA A 1 32 ? -8.099 5.937 -0.270 1.00 0.00 32 ALA A C 2
ATOM 1522 O O . ALA A 1 32 ? -8.146 4.724 -0.225 1.00 0.00 32 ALA A O 2
ATOM 1529 N N . ASP A 1 33 ? -9.164 6.651 -0.522 1.00 0.00 33 ASP A N 2
ATOM 1530 C CA . ASP A 1 33 ? -10.480 5.987 -0.764 1.00 0.00 33 ASP A CA 2
ATOM 1531 C C . ASP A 1 33 ? -10.301 4.726 -1.610 1.00 0.00 33 ASP A C 2
ATOM 1532 O O . ASP A 1 33 ? -10.458 3.620 -1.133 1.00 0.00 33 ASP A O 2
ATOM 1541 N N . SER A 1 34 ? -9.981 4.888 -2.861 1.00 0.00 34 SER A N 2
ATOM 1542 C CA . SER A 1 34 ? -9.798 3.700 -3.745 1.00 0.00 34 SER A CA 2
ATOM 1543 C C . SER A 1 34 ? -8.502 2.970 -3.387 1.00 0.00 34 SER A C 2
ATOM 1544 O O . SER A 1 34 ? -7.463 3.208 -3.969 1.00 0.00 34 SER A O 2
ATOM 1552 N N . GLY A 1 35 ? -8.556 2.081 -2.434 1.00 0.00 35 GLY A N 2
ATOM 1553 C CA . GLY A 1 35 ? -7.329 1.337 -2.042 1.00 0.00 35 GLY A CA 2
ATOM 1554 C C . GLY A 1 35 ? -7.563 -0.161 -2.222 1.00 0.00 35 GLY A C 2
ATOM 1555 O O . GLY A 1 35 ? -8.151 -0.813 -1.383 1.00 0.00 35 GLY A O 2
ATOM 1559 N N . TYR A 1 36 ? -7.106 -0.712 -3.312 1.00 0.00 36 TYR A N 2
ATOM 1560 C CA . TYR A 1 36 ? -7.298 -2.170 -3.547 1.00 0.00 36 TYR A CA 2
ATOM 1561 C C . TYR A 1 36 ? -5.951 -2.830 -3.844 1.00 0.00 36 TYR A C 2
ATOM 1562 O O . TYR A 1 36 ? -5.030 -2.196 -4.322 1.00 0.00 36 TYR A O 2
ATOM 1580 N N . CYS A 1 37 ? -5.823 -4.096 -3.562 1.00 0.00 37 CYS A N 2
ATOM 1581 C CA . CYS A 1 37 ? -4.529 -4.786 -3.824 1.00 0.00 37 CYS A CA 2
ATOM 1582 C C . CYS A 1 37 ? -4.621 -5.623 -5.101 1.00 0.00 37 CYS A C 2
ATOM 1583 O O . CYS A 1 37 ? -5.656 -6.172 -5.421 1.00 0.00 37 CYS A O 2
ATOM 1590 N N . TRP A 1 38 ? -3.545 -5.731 -5.833 1.00 0.00 38 TRP A N 2
ATOM 1591 C CA . TRP A 1 38 ? -3.581 -6.541 -7.083 1.00 0.00 38 TRP A CA 2
ATOM 1592 C C . TRP A 1 38 ? -3.454 -8.028 -6.737 1.00 0.00 38 TRP A C 2
ATOM 1593 O O . TRP A 1 38 ? -2.821 -8.392 -5.766 1.00 0.00 38 TRP A O 2
ATOM 1614 N N . GLY A 1 39 ? -4.056 -8.889 -7.511 1.00 0.00 39 GLY A N 2
ATOM 1615 C CA . GLY A 1 39 ? -3.968 -10.345 -7.202 1.00 0.00 39 GLY A CA 2
ATOM 1616 C C . GLY A 1 39 ? -3.031 -11.039 -8.191 1.00 0.00 39 GLY A C 2
ATOM 1617 O O . GLY A 1 39 ? -3.388 -12.018 -8.815 1.00 0.00 39 GLY A O 2
ATOM 1621 N N . TRP A 1 40 ? -1.834 -10.545 -8.335 1.00 0.00 40 TRP A N 2
ATOM 1622 C CA . TRP A 1 40 ? -0.873 -11.180 -9.279 1.00 0.00 40 TRP A CA 2
ATOM 1623 C C . TRP A 1 40 ? 0.558 -10.757 -8.934 1.00 0.00 40 TRP A C 2
ATOM 1624 O O . TRP A 1 40 ? 1.276 -11.460 -8.252 1.00 0.00 40 TRP A O 2
ATOM 1645 N N . THR A 1 41 ? 0.972 -9.612 -9.399 1.00 0.00 41 THR A N 2
ATOM 1646 C CA . THR A 1 41 ? 2.355 -9.143 -9.097 1.00 0.00 41 THR A CA 2
ATOM 1647 C C . THR A 1 41 ? 2.430 -7.616 -9.182 1.00 0.00 41 THR A C 2
ATOM 1648 O O . THR A 1 41 ? 3.401 -7.063 -9.658 1.00 0.00 41 THR A O 2
ATOM 1659 N N . LEU A 1 42 ? 1.415 -6.928 -8.732 1.00 0.00 42 LEU A N 2
ATOM 1660 C CA . LEU A 1 42 ? 1.452 -5.436 -8.802 1.00 0.00 42 LEU A CA 2
ATOM 1661 C C . LEU A 1 42 ? 1.355 -4.826 -7.400 1.00 0.00 42 LEU A C 2
ATOM 1662 O O . LEU A 1 42 ? 0.940 -3.696 -7.240 1.00 0.00 42 LEU A O 2
ATOM 1678 N N . SER A 1 43 ? 1.733 -5.562 -6.385 1.00 0.00 43 SER A N 2
ATOM 1679 C CA . SER A 1 43 ? 1.661 -5.019 -5.002 1.00 0.00 43 SER A CA 2
ATOM 1680 C C . SER A 1 43 ? 0.317 -4.320 -4.773 1.00 0.00 43 SER A C 2
ATOM 1681 O O . SER A 1 43 ? -0.565 -4.354 -5.609 1.00 0.00 43 SER A O 2
ATOM 1689 N N . CYS A 1 44 ? 0.153 -3.688 -3.643 1.00 0.00 44 CYS A N 2
ATOM 1690 C CA . CYS A 1 44 ? -1.131 -2.987 -3.369 1.00 0.00 44 CYS A CA 2
ATOM 1691 C C . CYS A 1 44 ? -1.219 -1.736 -4.243 1.00 0.00 44 CYS A C 2
ATOM 1692 O O . CYS A 1 44 ? -0.269 -1.370 -4.906 1.00 0.00 44 CYS A O 2
ATOM 1699 N N . TYR A 1 45 ? -2.343 -1.077 -4.260 1.00 0.00 45 TYR A N 2
ATOM 1700 C CA . TYR A 1 45 ? -2.461 0.150 -5.099 1.00 0.00 45 TYR A CA 2
ATOM 1701 C C . TYR A 1 45 ? -3.595 1.051 -4.598 1.00 0.00 45 TYR A C 2
ATOM 1702 O O . TYR A 1 45 ? -4.755 0.818 -4.872 1.00 0.00 45 TYR A O 2
ATOM 1720 N N . CYS A 1 46 ? -3.262 2.088 -3.876 1.00 0.00 46 CYS A N 2
ATOM 1721 C CA . CYS A 1 46 ? -4.315 3.019 -3.372 1.00 0.00 46 CYS A CA 2
ATOM 1722 C C . CYS A 1 46 ? -4.043 4.431 -3.896 1.00 0.00 46 CYS A C 2
ATOM 1723 O O . CYS A 1 46 ? -2.917 4.890 -3.908 1.00 0.00 46 CYS A O 2
ATOM 1730 N N . GLN A 1 47 ? -5.058 5.123 -4.331 1.00 0.00 47 GLN A N 2
ATOM 1731 C CA . GLN A 1 47 ? -4.839 6.503 -4.855 1.00 0.00 47 GLN A CA 2
ATOM 1732 C C . GLN A 1 47 ? -5.675 7.513 -4.062 1.00 0.00 47 GLN A C 2
ATOM 1733 O O . GLN A 1 47 ? -6.752 7.208 -3.591 1.00 0.00 47 GLN A O 2
ATOM 1747 N N . GLY A 1 48 ? -5.187 8.715 -3.915 1.00 0.00 48 GLY A N 2
ATOM 1748 C CA . GLY A 1 48 ? -5.952 9.747 -3.156 1.00 0.00 48 GLY A CA 2
ATOM 1749 C C . GLY A 1 48 ? -5.391 9.862 -1.738 1.00 0.00 48 GLY A C 2
ATOM 1750 O O . GLY A 1 48 ? -6.083 10.240 -0.815 1.00 0.00 48 GLY A O 2
ATOM 1754 N N . LEU A 1 49 ? -4.138 9.551 -1.559 1.00 0.00 49 LEU A N 2
ATOM 1755 C CA . LEU A 1 49 ? -3.531 9.649 -0.195 1.00 0.00 49 LEU A CA 2
ATOM 1756 C C . LEU A 1 49 ? -2.545 10.824 -0.146 1.00 0.00 49 LEU A C 2
ATOM 1757 O O . LEU A 1 49 ? -2.232 11.409 -1.162 1.00 0.00 49 LEU A O 2
ATOM 1773 N N . PRO A 1 50 ? -2.086 11.132 1.039 1.00 0.00 50 PRO A N 2
ATOM 1774 C CA . PRO A 1 50 ? -1.121 12.250 1.214 1.00 0.00 50 PRO A CA 2
ATOM 1775 C C . PRO A 1 50 ? 0.232 11.901 0.587 1.00 0.00 50 PRO A C 2
ATOM 1776 O O . PRO A 1 50 ? 0.557 10.747 0.389 1.00 0.00 50 PRO A O 2
ATOM 1787 N N . ASP A 1 51 ? 1.022 12.893 0.272 1.00 0.00 51 ASP A N 2
ATOM 1788 C CA . ASP A 1 51 ? 2.353 12.621 -0.343 1.00 0.00 51 ASP A CA 2
ATOM 1789 C C . ASP A 1 51 ? 3.213 11.783 0.608 1.00 0.00 51 ASP A C 2
ATOM 1790 O O . ASP A 1 51 ? 4.134 11.108 0.194 1.00 0.00 51 ASP A O 2
ATOM 1799 N N . ASN A 1 52 ? 2.917 11.818 1.879 1.00 0.00 52 ASN A N 2
ATOM 1800 C CA . ASN A 1 52 ? 3.718 11.018 2.851 1.00 0.00 52 ASN A CA 2
ATOM 1801 C C . ASN A 1 52 ? 3.172 9.590 2.927 1.00 0.00 52 ASN A C 2
ATOM 1802 O O . ASN A 1 52 ? 3.525 8.823 3.801 1.00 0.00 52 ASN A O 2
ATOM 1813 N N . ALA A 1 53 ? 2.309 9.230 2.017 1.00 0.00 53 ALA A N 2
ATOM 1814 C CA . ALA A 1 53 ? 1.734 7.854 2.034 1.00 0.00 53 ALA A CA 2
ATOM 1815 C C . ALA A 1 53 ? 2.836 6.809 1.846 1.00 0.00 53 ALA A C 2
ATOM 1816 O O . ALA A 1 53 ? 3.702 6.949 1.007 1.00 0.00 53 ALA A O 2
ATOM 1823 N N . ARG A 1 54 ? 2.806 5.759 2.621 1.00 0.00 54 ARG A N 2
ATOM 1824 C CA . ARG A 1 54 ? 3.848 4.701 2.483 1.00 0.00 54 ARG A CA 2
ATOM 1825 C C . ARG A 1 54 ? 3.545 3.828 1.261 1.00 0.00 54 ARG A C 2
ATOM 1826 O O . ARG A 1 54 ? 2.434 3.374 1.074 1.00 0.00 54 ARG A O 2
ATOM 1847 N N . ILE A 1 55 ? 4.523 3.590 0.430 1.00 0.00 55 ILE A N 2
ATOM 1848 C CA . ILE A 1 55 ? 4.284 2.744 -0.776 1.00 0.00 55 ILE A CA 2
ATOM 1849 C C . ILE A 1 55 ? 5.601 2.134 -1.267 1.00 0.00 55 ILE A C 2
ATOM 1850 O O . ILE A 1 55 ? 6.629 2.250 -0.628 1.00 0.00 55 ILE A O 2
ATOM 1866 N N . LYS A 1 56 ? 5.576 1.477 -2.395 1.00 0.00 56 LYS A N 2
ATOM 1867 C CA . LYS A 1 56 ? 6.821 0.851 -2.927 1.00 0.00 56 LYS A CA 2
ATOM 1868 C C . LYS A 1 56 ? 7.995 1.828 -2.839 1.00 0.00 56 LYS A C 2
ATOM 1869 O O . LYS A 1 56 ? 8.214 2.632 -3.724 1.00 0.00 56 LYS A O 2
ATOM 1888 N N . ARG A 1 57 ? 8.755 1.760 -1.781 1.00 0.00 57 ARG A N 2
ATOM 1889 C CA . ARG A 1 57 ? 9.921 2.678 -1.638 1.00 0.00 57 ARG A CA 2
ATOM 1890 C C . ARG A 1 57 ? 11.224 1.879 -1.714 1.00 0.00 57 ARG A C 2
ATOM 1891 O O . ARG A 1 57 ? 12.258 2.305 -1.239 1.00 0.00 57 ARG A O 2
ATOM 1912 N N . SER A 1 58 ? 11.178 0.719 -2.311 1.00 0.00 58 SER A N 2
ATOM 1913 C CA . SER A 1 58 ? 12.407 -0.119 -2.426 1.00 0.00 58 SER A CA 2
ATOM 1914 C C . SER A 1 58 ? 12.938 -0.480 -1.036 1.00 0.00 58 SER A C 2
ATOM 1915 O O . SER A 1 58 ? 12.358 -0.129 -0.029 1.00 0.00 58 SER A O 2
ATOM 1923 N N . GLY A 1 59 ? 14.035 -1.183 -0.978 1.00 0.00 59 GLY A N 2
ATOM 1924 C CA . GLY A 1 59 ? 14.600 -1.572 0.344 1.00 0.00 59 GLY A CA 2
ATOM 1925 C C . GLY A 1 59 ? 14.069 -2.951 0.731 1.00 0.00 59 GLY A C 2
ATOM 1926 O O . GLY A 1 59 ? 12.949 -3.090 1.184 1.00 0.00 59 GLY A O 2
ATOM 1930 N N . ARG A 1 60 ? 14.859 -3.974 0.553 1.00 0.00 60 ARG A N 2
ATOM 1931 C CA . ARG A 1 60 ? 14.395 -5.345 0.909 1.00 0.00 60 ARG A CA 2
ATOM 1932 C C . ARG A 1 60 ? 13.833 -5.360 2.332 1.00 0.00 60 ARG A C 2
ATOM 1933 O O . ARG A 1 60 ? 13.738 -4.339 2.983 1.00 0.00 60 ARG A O 2
ATOM 1954 N N . CYS A 1 61 ? 13.463 -6.512 2.818 1.00 0.00 61 CYS A N 2
ATOM 1955 C CA . CYS A 1 61 ? 12.906 -6.599 4.198 1.00 0.00 61 CYS A CA 2
ATOM 1956 C C . CYS A 1 61 ? 13.714 -5.716 5.157 1.00 0.00 61 CYS A C 2
ATOM 1957 O O . CYS A 1 61 ? 14.714 -6.132 5.707 1.00 0.00 61 CYS A O 2
ATOM 1964 N N . ARG A 1 62 ? 13.287 -4.499 5.355 1.00 0.00 62 ARG A N 2
ATOM 1965 C CA . ARG A 1 62 ? 14.029 -3.584 6.272 1.00 0.00 62 ARG A CA 2
ATOM 1966 C C . ARG A 1 62 ? 13.602 -3.819 7.725 1.00 0.00 62 ARG A C 2
ATOM 1967 O O . ARG A 1 62 ? 13.392 -2.889 8.477 1.00 0.00 62 ARG A O 2
ATOM 1988 N N . ALA A 1 63 ? 13.478 -5.054 8.127 1.00 0.00 63 ALA A N 2
ATOM 1989 C CA . ALA A 1 63 ? 13.068 -5.343 9.532 1.00 0.00 63 ALA A CA 2
ATOM 1990 C C . ALA A 1 63 ? 13.274 -6.828 9.848 1.00 0.00 63 ALA A C 2
ATOM 1997 N N . LYS A 1 1 ? -2.560 14.694 -3.176 1.00 0.00 1 LYS A N 3
ATOM 1998 C CA . LYS A 1 1 ? -3.223 13.560 -3.884 1.00 0.00 1 LYS A CA 3
ATOM 1999 C C . LYS A 1 1 ? -2.187 12.732 -4.650 1.00 0.00 1 LYS A C 3
ATOM 2000 O O . LYS A 1 1 ? -1.797 13.065 -5.751 1.00 0.00 1 LYS A O 3
ATOM 2021 N N . ILE A 1 2 ? -1.743 11.650 -4.070 1.00 0.00 2 ILE A N 3
ATOM 2022 C CA . ILE A 1 2 ? -0.735 10.792 -4.753 1.00 0.00 2 ILE A CA 3
ATOM 2023 C C . ILE A 1 2 ? -1.292 9.382 -4.948 1.00 0.00 2 ILE A C 3
ATOM 2024 O O . ILE A 1 2 ? -2.230 8.978 -4.290 1.00 0.00 2 ILE A O 3
ATOM 2040 N N . ASP A 1 3 ? -0.723 8.632 -5.847 1.00 0.00 3 ASP A N 3
ATOM 2041 C CA . ASP A 1 3 ? -1.218 7.246 -6.082 1.00 0.00 3 ASP A CA 3
ATOM 2042 C C . ASP A 1 3 ? -0.044 6.311 -6.371 1.00 0.00 3 ASP A C 3
ATOM 2043 O O . ASP A 1 3 ? 0.925 6.691 -6.999 1.00 0.00 3 ASP A O 3
ATOM 2052 N N . GLY A 1 4 ? -0.119 5.089 -5.918 1.00 0.00 4 GLY A N 3
ATOM 2053 C CA . GLY A 1 4 ? 1.000 4.136 -6.169 1.00 0.00 4 GLY A CA 3
ATOM 2054 C C . GLY A 1 4 ? 0.679 2.779 -5.539 1.00 0.00 4 GLY A C 3
ATOM 2055 O O . GLY A 1 4 ? -0.466 2.385 -5.436 1.00 0.00 4 GLY A O 3
ATOM 2059 N N . TYR A 1 5 ? 1.685 2.059 -5.118 1.00 0.00 5 TYR A N 3
ATOM 2060 C CA . TYR A 1 5 ? 1.442 0.725 -4.496 1.00 0.00 5 TYR A CA 3
ATOM 2061 C C . TYR A 1 5 ? 2.030 0.684 -3.080 1.00 0.00 5 TYR A C 3
ATOM 2062 O O . TYR A 1 5 ? 3.233 0.684 -2.908 1.00 0.00 5 TYR A O 3
ATOM 2080 N N . PRO A 1 6 ? 1.154 0.653 -2.114 1.00 0.00 6 PRO A N 3
ATOM 2081 C CA . PRO A 1 6 ? 1.582 0.612 -0.692 1.00 0.00 6 PRO A CA 3
ATOM 2082 C C . PRO A 1 6 ? 2.121 -0.775 -0.329 1.00 0.00 6 PRO A C 3
ATOM 2083 O O . PRO A 1 6 ? 1.481 -1.781 -0.562 1.00 0.00 6 PRO A O 3
ATOM 2094 N N . VAL A 1 7 ? 3.290 -0.834 0.248 1.00 0.00 7 VAL A N 3
ATOM 2095 C CA . VAL A 1 7 ? 3.865 -2.160 0.635 1.00 0.00 7 VAL A CA 3
ATOM 2096 C C . VAL A 1 7 ? 3.303 -2.604 1.987 1.00 0.00 7 VAL A C 3
ATOM 2097 O O . VAL A 1 7 ? 2.453 -1.953 2.561 1.00 0.00 7 VAL A O 3
ATOM 2110 N N . ASP A 1 8 ? 3.772 -3.707 2.503 1.00 0.00 8 ASP A N 3
ATOM 2111 C CA . ASP A 1 8 ? 3.264 -4.187 3.819 1.00 0.00 8 ASP A CA 3
ATOM 2112 C C . ASP A 1 8 ? 3.638 -3.178 4.914 1.00 0.00 8 ASP A C 3
ATOM 2113 O O . ASP A 1 8 ? 3.216 -2.039 4.882 1.00 0.00 8 ASP A O 3
ATOM 2122 N N . TYR A 1 9 ? 4.428 -3.573 5.878 1.00 0.00 9 TYR A N 3
ATOM 2123 C CA . TYR A 1 9 ? 4.818 -2.617 6.952 1.00 0.00 9 TYR A CA 3
ATOM 2124 C C . TYR A 1 9 ? 6.340 -2.443 6.964 1.00 0.00 9 TYR A C 3
ATOM 2125 O O . TYR A 1 9 ? 6.849 -1.340 6.942 1.00 0.00 9 TYR A O 3
ATOM 2143 N N . TRP A 1 10 ? 7.070 -3.525 6.989 1.00 0.00 10 TRP A N 3
ATOM 2144 C CA . TRP A 1 10 ? 8.559 -3.423 6.993 1.00 0.00 10 TRP A CA 3
ATOM 2145 C C . TRP A 1 10 ? 9.107 -3.814 5.618 1.00 0.00 10 TRP A C 3
ATOM 2146 O O . TRP A 1 10 ? 10.255 -4.182 5.477 1.00 0.00 10 TRP A O 3
ATOM 2167 N N . ASN A 1 11 ? 8.286 -3.742 4.604 1.00 0.00 11 ASN A N 3
ATOM 2168 C CA . ASN A 1 11 ? 8.743 -4.113 3.234 1.00 0.00 11 ASN A CA 3
ATOM 2169 C C . ASN A 1 11 ? 9.218 -5.569 3.212 1.00 0.00 11 ASN A C 3
ATOM 2170 O O . ASN A 1 11 ? 9.831 -6.016 2.263 1.00 0.00 11 ASN A O 3
ATOM 2181 N N . CYS A 1 12 ? 8.936 -6.313 4.248 1.00 0.00 12 CYS A N 3
ATOM 2182 C CA . CYS A 1 12 ? 9.368 -7.739 4.281 1.00 0.00 12 CYS A CA 3
ATOM 2183 C C . CYS A 1 12 ? 8.609 -8.534 3.222 1.00 0.00 12 CYS A C 3
ATOM 2184 O O . CYS A 1 12 ? 9.186 -9.065 2.294 1.00 0.00 12 CYS A O 3
ATOM 2191 N N . LYS A 1 13 ? 7.318 -8.611 3.355 1.00 0.00 13 LYS A N 3
ATOM 2192 C CA . LYS A 1 13 ? 6.506 -9.362 2.358 1.00 0.00 13 LYS A CA 3
ATOM 2193 C C . LYS A 1 13 ? 6.415 -8.565 1.055 1.00 0.00 13 LYS A C 3
ATOM 2194 O O . LYS A 1 13 ? 6.980 -7.497 0.929 1.00 0.00 13 LYS A O 3
ATOM 2213 N N . ARG A 1 14 ? 5.707 -9.072 0.084 1.00 0.00 14 ARG A N 3
ATOM 2214 C CA . ARG A 1 14 ? 5.584 -8.336 -1.206 1.00 0.00 14 ARG A CA 3
ATOM 2215 C C . ARG A 1 14 ? 4.929 -6.972 -0.972 1.00 0.00 14 ARG A C 3
ATOM 2216 O O . ARG A 1 14 ? 4.675 -6.580 0.149 1.00 0.00 14 ARG A O 3
ATOM 2237 N N . ILE A 1 15 ? 4.650 -6.246 -2.020 1.00 0.00 15 ILE A N 3
ATOM 2238 C CA . ILE A 1 15 ? 4.009 -4.910 -1.850 1.00 0.00 15 ILE A CA 3
ATOM 2239 C C . ILE A 1 15 ? 2.487 -5.058 -1.788 1.00 0.00 15 ILE A C 3
ATOM 2240 O O . ILE A 1 15 ? 1.753 -4.135 -2.086 1.00 0.00 15 ILE A O 3
ATOM 2256 N N . CYS A 1 16 ? 2.006 -6.211 -1.414 1.00 0.00 16 CYS A N 3
ATOM 2257 C CA . CYS A 1 16 ? 0.531 -6.415 -1.344 1.00 0.00 16 CYS A CA 3
ATOM 2258 C C . CYS A 1 16 ? 0.194 -7.610 -0.445 1.00 0.00 16 CYS A C 3
ATOM 2259 O O . CYS A 1 16 ? 1.045 -8.412 -0.114 1.00 0.00 16 CYS A O 3
ATOM 2266 N N . TRP A 1 17 ? -1.045 -7.735 -0.056 1.00 0.00 17 TRP A N 3
ATOM 2267 C CA . TRP A 1 17 ? -1.448 -8.878 0.813 1.00 0.00 17 TRP A CA 3
ATOM 2268 C C . TRP A 1 17 ? -2.438 -9.775 0.065 1.00 0.00 17 TRP A C 3
ATOM 2269 O O . TRP A 1 17 ? -2.496 -9.776 -1.149 1.00 0.00 17 TRP A O 3
ATOM 2290 N N . TYR A 1 18 ? -3.224 -10.532 0.780 1.00 0.00 18 TYR A N 3
ATOM 2291 C CA . TYR A 1 18 ? -4.216 -11.419 0.109 1.00 0.00 18 TYR A CA 3
ATOM 2292 C C . TYR A 1 18 ? -5.635 -11.044 0.548 1.00 0.00 18 TYR A C 3
ATOM 2293 O O . TYR A 1 18 ? -6.608 -11.592 0.071 1.00 0.00 18 TYR A O 3
ATOM 2311 N N . ASN A 1 19 ? -5.757 -10.111 1.453 1.00 0.00 19 ASN A N 3
ATOM 2312 C CA . ASN A 1 19 ? -7.112 -9.698 1.921 1.00 0.00 19 ASN A CA 3
ATOM 2313 C C . ASN A 1 19 ? -7.530 -8.394 1.236 1.00 0.00 19 ASN A C 3
ATOM 2314 O O . ASN A 1 19 ? -6.767 -7.450 1.157 1.00 0.00 19 ASN A O 3
ATOM 2325 N N . ASN A 1 20 ? -8.734 -8.334 0.735 1.00 0.00 20 ASN A N 3
ATOM 2326 C CA . ASN A 1 20 ? -9.199 -7.093 0.049 1.00 0.00 20 ASN A CA 3
ATOM 2327 C C . ASN A 1 20 ? -9.168 -5.901 1.010 1.00 0.00 20 ASN A C 3
ATOM 2328 O O . ASN A 1 20 ? -8.702 -4.831 0.669 1.00 0.00 20 ASN A O 3
ATOM 2339 N N . LYS A 1 21 ? -9.662 -6.072 2.205 1.00 0.00 21 LYS A N 3
ATOM 2340 C CA . LYS A 1 21 ? -9.661 -4.940 3.178 1.00 0.00 21 LYS A CA 3
ATOM 2341 C C . LYS A 1 21 ? -8.264 -4.751 3.774 1.00 0.00 21 LYS A C 3
ATOM 2342 O O . LYS A 1 21 ? -7.978 -3.752 4.403 1.00 0.00 21 LYS A O 3
ATOM 2361 N N . TYR A 1 22 ? -7.392 -5.703 3.585 1.00 0.00 22 TYR A N 3
ATOM 2362 C CA . TYR A 1 22 ? -6.018 -5.573 4.148 1.00 0.00 22 TYR A CA 3
ATOM 2363 C C . TYR A 1 22 ? -5.264 -4.433 3.457 1.00 0.00 22 TYR A C 3
ATOM 2364 O O . TYR A 1 22 ? -4.212 -4.017 3.898 1.00 0.00 22 TYR A O 3
ATOM 2382 N N . CYS A 1 23 ? -5.795 -3.923 2.379 1.00 0.00 23 CYS A N 3
ATOM 2383 C CA . CYS A 1 23 ? -5.104 -2.809 1.669 1.00 0.00 23 CYS A CA 3
ATOM 2384 C C . CYS A 1 23 ? -5.994 -1.563 1.654 1.00 0.00 23 CYS A C 3
ATOM 2385 O O . CYS A 1 23 ? -5.514 -0.449 1.682 1.00 0.00 23 CYS A O 3
ATOM 2392 N N . ASN A 1 24 ? -7.285 -1.742 1.618 1.00 0.00 24 ASN A N 3
ATOM 2393 C CA . ASN A 1 24 ? -8.200 -0.563 1.614 1.00 0.00 24 ASN A CA 3
ATOM 2394 C C . ASN A 1 24 ? -8.401 -0.069 3.047 1.00 0.00 24 ASN A C 3
ATOM 2395 O O . ASN A 1 24 ? -8.263 1.100 3.332 1.00 0.00 24 ASN A O 3
ATOM 2406 N N . ASP A 1 25 ? -8.712 -0.951 3.957 1.00 0.00 25 ASP A N 3
ATOM 2407 C CA . ASP A 1 25 ? -8.899 -0.513 5.368 1.00 0.00 25 ASP A CA 3
ATOM 2408 C C . ASP A 1 25 ? -7.643 0.228 5.832 1.00 0.00 25 ASP A C 3
ATOM 2409 O O . ASP A 1 25 ? -7.691 1.079 6.698 1.00 0.00 25 ASP A O 3
ATOM 2418 N N . LEU A 1 26 ? -6.521 -0.091 5.247 1.00 0.00 26 LEU A N 3
ATOM 2419 C CA . LEU A 1 26 ? -5.249 0.582 5.626 1.00 0.00 26 LEU A CA 3
ATOM 2420 C C . LEU A 1 26 ? -5.037 1.815 4.736 1.00 0.00 26 LEU A C 3
ATOM 2421 O O . LEU A 1 26 ? -4.715 2.889 5.206 1.00 0.00 26 LEU A O 3
ATOM 2437 N N . CYS A 1 27 ? -5.216 1.661 3.454 1.00 0.00 27 CYS A N 3
ATOM 2438 C CA . CYS A 1 27 ? -5.026 2.809 2.527 1.00 0.00 27 CYS A CA 3
ATOM 2439 C C . CYS A 1 27 ? -5.990 3.940 2.885 1.00 0.00 27 CYS A C 3
ATOM 2440 O O . CYS A 1 27 ? -5.662 5.104 2.771 1.00 0.00 27 CYS A O 3
ATOM 2447 N N . LYS A 1 28 ? -7.170 3.612 3.330 1.00 0.00 28 LYS A N 3
ATOM 2448 C CA . LYS A 1 28 ? -8.142 4.675 3.707 1.00 0.00 28 LYS A CA 3
ATOM 2449 C C . LYS A 1 28 ? -7.563 5.507 4.849 1.00 0.00 28 LYS A C 3
ATOM 2450 O O . LYS A 1 28 ? -7.786 6.697 4.942 1.00 0.00 28 LYS A O 3
ATOM 2469 N N . GLY A 1 29 ? -6.795 4.891 5.706 1.00 0.00 29 GLY A N 3
ATOM 2470 C CA . GLY A 1 29 ? -6.175 5.653 6.821 1.00 0.00 29 GLY A CA 3
ATOM 2471 C C . GLY A 1 29 ? -5.249 6.690 6.199 1.00 0.00 29 GLY A C 3
ATOM 2472 O O . GLY A 1 29 ? -5.057 7.773 6.717 1.00 0.00 29 GLY A O 3
ATOM 2476 N N . LEU A 1 30 ? -4.692 6.362 5.065 1.00 0.00 30 LEU A N 3
ATOM 2477 C CA . LEU A 1 30 ? -3.793 7.316 4.362 1.00 0.00 30 LEU A CA 3
ATOM 2478 C C . LEU A 1 30 ? -4.622 8.187 3.416 1.00 0.00 30 LEU A C 3
ATOM 2479 O O . LEU A 1 30 ? -4.112 8.769 2.482 1.00 0.00 30 LEU A O 3
ATOM 2495 N N . LYS A 1 31 ? -5.903 8.269 3.658 1.00 0.00 31 LYS A N 3
ATOM 2496 C CA . LYS A 1 31 ? -6.792 9.093 2.787 1.00 0.00 31 LYS A CA 3
ATOM 2497 C C . LYS A 1 31 ? -6.886 8.488 1.383 1.00 0.00 31 LYS A C 3
ATOM 2498 O O . LYS A 1 31 ? -7.310 9.139 0.451 1.00 0.00 31 LYS A O 3
ATOM 2517 N N . ALA A 1 32 ? -6.504 7.251 1.220 1.00 0.00 32 ALA A N 3
ATOM 2518 C CA . ALA A 1 32 ? -6.582 6.629 -0.131 1.00 0.00 32 ALA A CA 3
ATOM 2519 C C . ALA A 1 32 ? -7.939 5.943 -0.320 1.00 0.00 32 ALA A C 3
ATOM 2520 O O . ALA A 1 32 ? -8.073 4.750 -0.135 1.00 0.00 32 ALA A O 3
ATOM 2527 N N . ASP A 1 33 ? -8.946 6.690 -0.684 1.00 0.00 33 ASP A N 3
ATOM 2528 C CA . ASP A 1 33 ? -10.293 6.080 -0.881 1.00 0.00 33 ASP A CA 3
ATOM 2529 C C . ASP A 1 33 ? -10.169 4.756 -1.639 1.00 0.00 33 ASP A C 3
ATOM 2530 O O . ASP A 1 33 ? -10.351 3.691 -1.082 1.00 0.00 33 ASP A O 3
ATOM 2539 N N . SER A 1 34 ? -9.859 4.814 -2.902 1.00 0.00 34 SER A N 3
ATOM 2540 C CA . SER A 1 34 ? -9.721 3.558 -3.693 1.00 0.00 34 SER A CA 3
ATOM 2541 C C . SER A 1 34 ? -8.391 2.879 -3.366 1.00 0.00 34 SER A C 3
ATOM 2542 O O . SER A 1 34 ? -7.398 3.089 -4.033 1.00 0.00 34 SER A O 3
ATOM 2550 N N . GLY A 1 35 ? -8.360 2.068 -2.343 1.00 0.00 35 GLY A N 3
ATOM 2551 C CA . GLY A 1 35 ? -7.089 1.386 -1.979 1.00 0.00 35 GLY A CA 3
ATOM 2552 C C . GLY A 1 35 ? -7.308 -0.125 -1.913 1.00 0.00 35 GLY A C 3
ATOM 2553 O O . GLY A 1 35 ? -7.587 -0.677 -0.870 1.00 0.00 35 GLY A O 3
ATOM 2557 N N . TYR A 1 36 ? -7.167 -0.806 -3.015 1.00 0.00 36 TYR A N 3
ATOM 2558 C CA . TYR A 1 36 ? -7.352 -2.284 -2.994 1.00 0.00 36 TYR A CA 3
ATOM 2559 C C . TYR A 1 36 ? -6.170 -2.959 -3.688 1.00 0.00 36 TYR A C 3
ATOM 2560 O O . TYR A 1 36 ? -5.509 -2.371 -4.520 1.00 0.00 36 TYR A O 3
ATOM 2578 N N . CYS A 1 37 ? -5.880 -4.179 -3.335 1.00 0.00 37 CYS A N 3
ATOM 2579 C CA . CYS A 1 37 ? -4.720 -4.876 -3.957 1.00 0.00 37 CYS A CA 3
ATOM 2580 C C . CYS A 1 37 ? -5.097 -5.500 -5.299 1.00 0.00 37 CYS A C 3
ATOM 2581 O O . CYS A 1 37 ? -6.241 -5.822 -5.551 1.00 0.00 37 CYS A O 3
ATOM 2588 N N . TRP A 1 38 ? -4.130 -5.691 -6.157 1.00 0.00 38 TRP A N 3
ATOM 2589 C CA . TRP A 1 38 ? -4.415 -6.315 -7.477 1.00 0.00 38 TRP A CA 3
ATOM 2590 C C . TRP A 1 38 ? -4.525 -7.831 -7.287 1.00 0.00 38 TRP A C 3
ATOM 2591 O O . TRP A 1 38 ? -3.787 -8.421 -6.522 1.00 0.00 38 TRP A O 3
ATOM 2612 N N . GLY A 1 39 ? -5.447 -8.468 -7.951 1.00 0.00 39 GLY A N 3
ATOM 2613 C CA . GLY A 1 39 ? -5.603 -9.940 -7.770 1.00 0.00 39 GLY A CA 3
ATOM 2614 C C . GLY A 1 39 ? -4.582 -10.704 -8.615 1.00 0.00 39 GLY A C 3
ATOM 2615 O O . GLY A 1 39 ? -4.281 -11.850 -8.345 1.00 0.00 39 GLY A O 3
ATOM 2619 N N . TRP A 1 40 ? -4.047 -10.095 -9.633 1.00 0.00 40 TRP A N 3
ATOM 2620 C CA . TRP A 1 40 ? -3.051 -10.814 -10.477 1.00 0.00 40 TRP A CA 3
ATOM 2621 C C . TRP A 1 40 ? -1.686 -10.808 -9.788 1.00 0.00 40 TRP A C 3
ATOM 2622 O O . TRP A 1 40 ? -1.266 -11.790 -9.208 1.00 0.00 40 TRP A O 3
ATOM 2643 N N . THR A 1 41 ? -0.998 -9.707 -9.844 1.00 0.00 41 THR A N 3
ATOM 2644 C CA . THR A 1 41 ? 0.339 -9.623 -9.191 1.00 0.00 41 THR A CA 3
ATOM 2645 C C . THR A 1 41 ? 0.910 -8.216 -9.365 1.00 0.00 41 THR A C 3
ATOM 2646 O O . THR A 1 41 ? 2.069 -8.040 -9.682 1.00 0.00 41 THR A O 3
ATOM 2657 N N . LEU A 1 42 ? 0.102 -7.210 -9.169 1.00 0.00 42 LEU A N 3
ATOM 2658 C CA . LEU A 1 42 ? 0.605 -5.816 -9.336 1.00 0.00 42 LEU A CA 3
ATOM 2659 C C . LEU A 1 42 ? 0.707 -5.114 -7.978 1.00 0.00 42 LEU A C 3
ATOM 2660 O O . LEU A 1 42 ? 0.448 -3.933 -7.861 1.00 0.00 42 LEU A O 3
ATOM 2676 N N . SER A 1 43 ? 1.086 -5.827 -6.953 1.00 0.00 43 SER A N 3
ATOM 2677 C CA . SER A 1 43 ? 1.206 -5.191 -5.610 1.00 0.00 43 SER A CA 3
ATOM 2678 C C . SER A 1 43 ? -0.092 -4.464 -5.248 1.00 0.00 43 SER A C 3
ATOM 2679 O O . SER A 1 43 ? -1.076 -4.540 -5.957 1.00 0.00 43 SER A O 3
ATOM 2687 N N . CYS A 1 44 ? -0.103 -3.760 -4.148 1.00 0.00 44 CYS A N 3
ATOM 2688 C CA . CYS A 1 44 ? -1.341 -3.032 -3.746 1.00 0.00 44 CYS A CA 3
ATOM 2689 C C . CYS A 1 44 ? -1.486 -1.749 -4.567 1.00 0.00 44 CYS A C 3
ATOM 2690 O O . CYS A 1 44 ? -0.536 -1.266 -5.149 1.00 0.00 44 CYS A O 3
ATOM 2697 N N . TYR A 1 45 ? -2.666 -1.193 -4.625 1.00 0.00 45 TYR A N 3
ATOM 2698 C CA . TYR A 1 45 ? -2.851 0.055 -5.418 1.00 0.00 45 TYR A CA 3
ATOM 2699 C C . TYR A 1 45 ? -3.858 0.995 -4.746 1.00 0.00 45 TYR A C 3
ATOM 2700 O O . TYR A 1 45 ? -5.045 0.732 -4.714 1.00 0.00 45 TYR A O 3
ATOM 2718 N N . CYS A 1 46 ? -3.393 2.102 -4.229 1.00 0.00 46 CYS A N 3
ATOM 2719 C CA . CYS A 1 46 ? -4.320 3.076 -3.583 1.00 0.00 46 CYS A CA 3
ATOM 2720 C C . CYS A 1 46 ? -4.052 4.475 -4.142 1.00 0.00 46 CYS A C 3
ATOM 2721 O O . CYS A 1 46 ? -2.918 4.891 -4.274 1.00 0.00 46 CYS A O 3
ATOM 2728 N N . GLN A 1 47 ? -5.080 5.201 -4.482 1.00 0.00 47 GLN A N 3
ATOM 2729 C CA . GLN A 1 47 ? -4.866 6.566 -5.044 1.00 0.00 47 GLN A CA 3
ATOM 2730 C C . GLN A 1 47 ? -5.689 7.600 -4.270 1.00 0.00 47 GLN A C 3
ATOM 2731 O O . GLN A 1 47 ? -6.797 7.336 -3.847 1.00 0.00 47 GLN A O 3
ATOM 2745 N N . GLY A 1 48 ? -5.158 8.779 -4.086 1.00 0.00 48 GLY A N 3
ATOM 2746 C CA . GLY A 1 48 ? -5.911 9.830 -3.344 1.00 0.00 48 GLY A CA 3
ATOM 2747 C C . GLY A 1 48 ? -5.340 9.966 -1.931 1.00 0.00 48 GLY A C 3
ATOM 2748 O O . GLY A 1 48 ? -6.021 10.367 -1.013 1.00 0.00 48 GLY A O 3
ATOM 2752 N N . LEU A 1 49 ? -4.090 9.643 -1.755 1.00 0.00 49 LEU A N 3
ATOM 2753 C CA . LEU A 1 49 ? -3.473 9.760 -0.398 1.00 0.00 49 LEU A CA 3
ATOM 2754 C C . LEU A 1 49 ? -2.542 10.977 -0.347 1.00 0.00 49 LEU A C 3
ATOM 2755 O O . LEU A 1 49 ? -2.251 11.574 -1.362 1.00 0.00 49 LEU A O 3
ATOM 2771 N N . PRO A 1 50 ? -2.111 11.313 0.840 1.00 0.00 50 PRO A N 3
ATOM 2772 C CA . PRO A 1 50 ? -1.207 12.475 1.018 1.00 0.00 50 PRO A CA 3
ATOM 2773 C C . PRO A 1 50 ? 0.205 12.130 0.541 1.00 0.00 50 PRO A C 3
ATOM 2774 O O . PRO A 1 50 ? 0.560 10.975 0.409 1.00 0.00 50 PRO A O 3
ATOM 2785 N N . ASP A 1 51 ? 1.014 13.121 0.287 1.00 0.00 51 ASP A N 3
ATOM 2786 C CA . ASP A 1 51 ? 2.404 12.845 -0.173 1.00 0.00 51 ASP A CA 3
ATOM 2787 C C . ASP A 1 51 ? 3.150 12.027 0.884 1.00 0.00 51 ASP A C 3
ATOM 2788 O O . ASP A 1 51 ? 4.135 11.376 0.601 1.00 0.00 51 ASP A O 3
ATOM 2797 N N . ASN A 1 52 ? 2.682 12.057 2.102 1.00 0.00 52 ASN A N 3
ATOM 2798 C CA . ASN A 1 52 ? 3.358 11.284 3.184 1.00 0.00 52 ASN A CA 3
ATOM 2799 C C . ASN A 1 52 ? 2.912 9.820 3.139 1.00 0.00 52 ASN A C 3
ATOM 2800 O O . ASN A 1 52 ? 3.268 9.025 3.987 1.00 0.00 52 ASN A O 3
ATOM 2811 N N . ALA A 1 53 ? 2.136 9.457 2.154 1.00 0.00 53 ALA A N 3
ATOM 2812 C CA . ALA A 1 53 ? 1.667 8.046 2.053 1.00 0.00 53 ALA A CA 3
ATOM 2813 C C . ALA A 1 53 ? 2.861 7.088 2.090 1.00 0.00 53 ALA A C 3
ATOM 2814 O O . ALA A 1 53 ? 3.962 7.440 1.716 1.00 0.00 53 ALA A O 3
ATOM 2821 N N . ARG A 1 54 ? 2.653 5.881 2.538 1.00 0.00 54 ARG A N 3
ATOM 2822 C CA . ARG A 1 54 ? 3.779 4.904 2.597 1.00 0.00 54 ARG A CA 3
ATOM 2823 C C . ARG A 1 54 ? 3.648 3.874 1.473 1.00 0.00 54 ARG A C 3
ATOM 2824 O O . ARG A 1 54 ? 3.017 2.847 1.629 1.00 0.00 54 ARG A O 3
ATOM 2845 N N . ILE A 1 55 ? 4.243 4.138 0.342 1.00 0.00 55 ILE A N 3
ATOM 2846 C CA . ILE A 1 55 ? 4.157 3.173 -0.793 1.00 0.00 55 ILE A CA 3
ATOM 2847 C C . ILE A 1 55 ? 5.426 3.246 -1.644 1.00 0.00 55 ILE A C 3
ATOM 2848 O O . ILE A 1 55 ? 6.133 4.234 -1.637 1.00 0.00 55 ILE A O 3
ATOM 2864 N N . LYS A 1 56 ? 5.715 2.208 -2.380 1.00 0.00 56 LYS A N 3
ATOM 2865 C CA . LYS A 1 56 ? 6.936 2.215 -3.236 1.00 0.00 56 LYS A CA 3
ATOM 2866 C C . LYS A 1 56 ? 8.111 2.838 -2.479 1.00 0.00 56 LYS A C 3
ATOM 2867 O O . LYS A 1 56 ? 8.745 3.762 -2.949 1.00 0.00 56 LYS A O 3
ATOM 2886 N N . ARG A 1 57 ? 8.404 2.340 -1.311 1.00 0.00 57 ARG A N 3
ATOM 2887 C CA . ARG A 1 57 ? 9.538 2.900 -0.523 1.00 0.00 57 ARG A CA 3
ATOM 2888 C C . ARG A 1 57 ? 10.790 2.048 -0.735 1.00 0.00 57 ARG A C 3
ATOM 2889 O O . ARG A 1 57 ? 11.900 2.488 -0.513 1.00 0.00 57 ARG A O 3
ATOM 2910 N N . SER A 1 58 ? 10.613 0.832 -1.167 1.00 0.00 58 SER A N 3
ATOM 2911 C CA . SER A 1 58 ? 11.787 -0.058 -1.401 1.00 0.00 58 SER A CA 3
ATOM 2912 C C . SER A 1 58 ? 12.561 -0.269 -0.097 1.00 0.00 58 SER A C 3
ATOM 2913 O O . SER A 1 58 ? 12.168 0.200 0.952 1.00 0.00 58 SER A O 3
ATOM 2921 N N . GLY A 1 59 ? 13.657 -0.975 -0.157 1.00 0.00 59 GLY A N 3
ATOM 2922 C CA . GLY A 1 59 ? 14.455 -1.220 1.078 1.00 0.00 59 GLY A CA 3
ATOM 2923 C C . GLY A 1 59 ? 14.345 -2.694 1.467 1.00 0.00 59 GLY A C 3
ATOM 2924 O O . GLY A 1 59 ? 13.715 -3.479 0.786 1.00 0.00 59 GLY A O 3
ATOM 2928 N N . ARG A 1 60 ? 14.951 -3.080 2.555 1.00 0.00 60 ARG A N 3
ATOM 2929 C CA . ARG A 1 60 ? 14.876 -4.506 2.982 1.00 0.00 60 ARG A CA 3
ATOM 2930 C C . ARG A 1 60 ? 13.958 -4.647 4.198 1.00 0.00 60 ARG A C 3
ATOM 2931 O O . ARG A 1 60 ? 13.366 -3.690 4.656 1.00 0.00 60 ARG A O 3
ATOM 2952 N N . CYS A 1 61 ? 13.835 -5.834 4.726 1.00 0.00 61 CYS A N 3
ATOM 2953 C CA . CYS A 1 61 ? 12.956 -6.034 5.913 1.00 0.00 61 CYS A CA 3
ATOM 2954 C C . CYS A 1 61 ? 13.262 -4.977 6.979 1.00 0.00 61 CYS A C 3
ATOM 2955 O O . CYS A 1 61 ? 14.385 -4.833 7.421 1.00 0.00 61 CYS A O 3
ATOM 2962 N N . ARG A 1 62 ? 12.271 -4.237 7.394 1.00 0.00 62 ARG A N 3
ATOM 2963 C CA . ARG A 1 62 ? 12.505 -3.190 8.430 1.00 0.00 62 ARG A CA 3
ATOM 2964 C C . ARG A 1 62 ? 12.511 -3.813 9.829 1.00 0.00 62 ARG A C 3
ATOM 2965 O O . ARG A 1 62 ? 11.881 -3.316 10.742 1.00 0.00 62 ARG A O 3
ATOM 2986 N N . ALA A 1 63 ? 13.219 -4.896 10.005 1.00 0.00 63 ALA A N 3
ATOM 2987 C CA . ALA A 1 63 ? 13.265 -5.546 11.347 1.00 0.00 63 ALA A CA 3
ATOM 2988 C C . ALA A 1 63 ? 14.305 -6.670 11.356 1.00 0.00 63 ALA A C 3
ATOM 2995 N N . LYS A 1 1 ? -2.918 13.777 -2.400 1.00 0.00 1 LYS A N 4
ATOM 2996 C CA . LYS A 1 1 ? -3.458 13.410 -3.741 1.00 0.00 1 LYS A CA 4
ATOM 2997 C C . LYS A 1 1 ? -2.427 12.591 -4.521 1.00 0.00 1 LYS A C 4
ATOM 2998 O O . LYS A 1 1 ? -2.008 12.966 -5.598 1.00 0.00 1 LYS A O 4
ATOM 3019 N N . ILE A 1 2 ? -2.015 11.474 -3.987 1.00 0.00 2 ILE A N 4
ATOM 3020 C CA . ILE A 1 2 ? -1.012 10.633 -4.700 1.00 0.00 2 ILE A CA 4
ATOM 3021 C C . ILE A 1 2 ? -1.590 9.246 -4.989 1.00 0.00 2 ILE A C 4
ATOM 3022 O O . ILE A 1 2 ? -2.586 8.846 -4.420 1.00 0.00 2 ILE A O 4
ATOM 3038 N N . ASP A 1 3 ? -0.969 8.509 -5.868 1.00 0.00 3 ASP A N 4
ATOM 3039 C CA . ASP A 1 3 ? -1.477 7.146 -6.196 1.00 0.00 3 ASP A CA 4
ATOM 3040 C C . ASP A 1 3 ? -0.299 6.203 -6.449 1.00 0.00 3 ASP A C 4
ATOM 3041 O O . ASP A 1 3 ? 0.567 6.481 -7.255 1.00 0.00 3 ASP A O 4
ATOM 3050 N N . GLY A 1 4 ? -0.252 5.090 -5.766 1.00 0.00 4 GLY A N 4
ATOM 3051 C CA . GLY A 1 4 ? 0.881 4.143 -5.979 1.00 0.00 4 GLY A CA 4
ATOM 3052 C C . GLY A 1 4 ? 0.586 2.809 -5.290 1.00 0.00 4 GLY A C 4
ATOM 3053 O O . GLY A 1 4 ? -0.554 2.453 -5.063 1.00 0.00 4 GLY A O 4
ATOM 3057 N N . TYR A 1 5 ? 1.609 2.064 -4.960 1.00 0.00 5 TYR A N 4
ATOM 3058 C CA . TYR A 1 5 ? 1.392 0.748 -4.292 1.00 0.00 5 TYR A CA 4
ATOM 3059 C C . TYR A 1 5 ? 1.887 0.788 -2.843 1.00 0.00 5 TYR A C 4
ATOM 3060 O O . TYR A 1 5 ? 3.077 0.780 -2.594 1.00 0.00 5 TYR A O 4
ATOM 3078 N N . PRO A 1 6 ? 0.952 0.818 -1.933 1.00 0.00 6 PRO A N 4
ATOM 3079 C CA . PRO A 1 6 ? 1.295 0.841 -0.494 1.00 0.00 6 PRO A CA 4
ATOM 3080 C C . PRO A 1 6 ? 1.667 -0.571 -0.023 1.00 0.00 6 PRO A C 4
ATOM 3081 O O . PRO A 1 6 ? 0.841 -1.462 0.002 1.00 0.00 6 PRO A O 4
ATOM 3092 N N . VAL A 1 7 ? 2.903 -0.788 0.343 1.00 0.00 7 VAL A N 4
ATOM 3093 C CA . VAL A 1 7 ? 3.317 -2.151 0.800 1.00 0.00 7 VAL A CA 4
ATOM 3094 C C . VAL A 1 7 ? 3.227 -2.271 2.323 1.00 0.00 7 VAL A C 4
ATOM 3095 O O . VAL A 1 7 ? 2.676 -1.421 2.996 1.00 0.00 7 VAL A O 4
ATOM 3108 N N . ASP A 1 8 ? 3.765 -3.330 2.869 1.00 0.00 8 ASP A N 4
ATOM 3109 C CA . ASP A 1 8 ? 3.715 -3.524 4.346 1.00 0.00 8 ASP A CA 4
ATOM 3110 C C . ASP A 1 8 ? 4.407 -2.364 5.063 1.00 0.00 8 ASP A C 4
ATOM 3111 O O . ASP A 1 8 ? 4.454 -1.255 4.569 1.00 0.00 8 ASP A O 4
ATOM 3120 N N . TYR A 1 9 ? 4.937 -2.611 6.231 1.00 0.00 9 TYR A N 4
ATOM 3121 C CA . TYR A 1 9 ? 5.619 -1.522 6.986 1.00 0.00 9 TYR A CA 4
ATOM 3122 C C . TYR A 1 9 ? 7.136 -1.603 6.795 1.00 0.00 9 TYR A C 4
ATOM 3123 O O . TYR A 1 9 ? 7.862 -0.694 7.147 1.00 0.00 9 TYR A O 4
ATOM 3141 N N . TRP A 1 10 ? 7.625 -2.679 6.244 1.00 0.00 10 TRP A N 4
ATOM 3142 C CA . TRP A 1 10 ? 9.098 -2.800 6.042 1.00 0.00 10 TRP A CA 4
ATOM 3143 C C . TRP A 1 10 ? 9.389 -3.218 4.600 1.00 0.00 10 TRP A C 4
ATOM 3144 O O . TRP A 1 10 ? 10.520 -3.461 4.231 1.00 0.00 10 TRP A O 4
ATOM 3165 N N . ASN A 1 11 ? 8.373 -3.314 3.782 1.00 0.00 11 ASN A N 4
ATOM 3166 C CA . ASN A 1 11 ? 8.597 -3.728 2.371 1.00 0.00 11 ASN A CA 4
ATOM 3167 C C . ASN A 1 11 ? 9.296 -5.088 2.342 1.00 0.00 11 ASN A C 4
ATOM 3168 O O . ASN A 1 11 ? 9.844 -5.497 1.337 1.00 0.00 11 ASN A O 4
ATOM 3179 N N . CYS A 1 12 ? 9.285 -5.789 3.443 1.00 0.00 12 CYS A N 4
ATOM 3180 C CA . CYS A 1 12 ? 9.953 -7.118 3.494 1.00 0.00 12 CYS A CA 4
ATOM 3181 C C . CYS A 1 12 ? 9.175 -8.139 2.670 1.00 0.00 12 CYS A C 4
ATOM 3182 O O . CYS A 1 12 ? 9.662 -8.662 1.688 1.00 0.00 12 CYS A O 4
ATOM 3189 N N . LYS A 1 13 ? 7.972 -8.433 3.064 1.00 0.00 13 LYS A N 4
ATOM 3190 C CA . LYS A 1 13 ? 7.171 -9.431 2.302 1.00 0.00 13 LYS A CA 4
ATOM 3191 C C . LYS A 1 13 ? 5.683 -9.293 2.637 1.00 0.00 13 LYS A C 4
ATOM 3192 O O . LYS A 1 13 ? 5.149 -10.015 3.456 1.00 0.00 13 LYS A O 4
ATOM 3211 N N . ARG A 1 14 ? 5.011 -8.372 2.002 1.00 0.00 14 ARG A N 4
ATOM 3212 C CA . ARG A 1 14 ? 3.557 -8.181 2.271 1.00 0.00 14 ARG A CA 4
ATOM 3213 C C . ARG A 1 14 ? 3.052 -6.938 1.533 1.00 0.00 14 ARG A C 4
ATOM 3214 O O . ARG A 1 14 ? 2.199 -6.218 2.013 1.00 0.00 14 ARG A O 4
ATOM 3235 N N . ILE A 1 15 ? 3.581 -6.683 0.368 1.00 0.00 15 ILE A N 4
ATOM 3236 C CA . ILE A 1 15 ? 3.149 -5.489 -0.414 1.00 0.00 15 ILE A CA 4
ATOM 3237 C C . ILE A 1 15 ? 1.631 -5.487 -0.603 1.00 0.00 15 ILE A C 4
ATOM 3238 O O . ILE A 1 15 ? 1.010 -4.447 -0.708 1.00 0.00 15 ILE A O 4
ATOM 3254 N N . CYS A 1 16 ? 1.028 -6.640 -0.659 1.00 0.00 16 CYS A N 4
ATOM 3255 C CA . CYS A 1 16 ? -0.450 -6.699 -0.853 1.00 0.00 16 CYS A CA 4
ATOM 3256 C C . CYS A 1 16 ? -1.066 -7.788 0.030 1.00 0.00 16 CYS A C 4
ATOM 3257 O O . CYS A 1 16 ? -0.629 -8.921 0.035 1.00 0.00 16 CYS A O 4
ATOM 3264 N N . TRP A 1 17 ? -2.085 -7.449 0.774 1.00 0.00 17 TRP A N 4
ATOM 3265 C CA . TRP A 1 17 ? -2.739 -8.459 1.656 1.00 0.00 17 TRP A CA 4
ATOM 3266 C C . TRP A 1 17 ? -3.560 -9.440 0.813 1.00 0.00 17 TRP A C 4
ATOM 3267 O O . TRP A 1 17 ? -3.767 -9.236 -0.366 1.00 0.00 17 TRP A O 4
ATOM 3288 N N . TYR A 1 18 ? -4.034 -10.499 1.412 1.00 0.00 18 TYR A N 4
ATOM 3289 C CA . TYR A 1 18 ? -4.845 -11.488 0.644 1.00 0.00 18 TYR A CA 4
ATOM 3290 C C . TYR A 1 18 ? -6.324 -11.088 0.669 1.00 0.00 18 TYR A C 4
ATOM 3291 O O . TYR A 1 18 ? -7.180 -11.859 1.057 1.00 0.00 18 TYR A O 4
ATOM 3309 N N . ASN A 1 19 ? -6.628 -9.888 0.257 1.00 0.00 19 ASN A N 4
ATOM 3310 C CA . ASN A 1 19 ? -8.049 -9.433 0.255 1.00 0.00 19 ASN A CA 4
ATOM 3311 C C . ASN A 1 19 ? -8.192 -8.162 -0.589 1.00 0.00 19 ASN A C 4
ATOM 3312 O O . ASN A 1 19 ? -7.243 -7.429 -0.785 1.00 0.00 19 ASN A O 4
ATOM 3323 N N . ASN A 1 20 ? -9.368 -7.895 -1.089 1.00 0.00 20 ASN A N 4
ATOM 3324 C CA . ASN A 1 20 ? -9.561 -6.670 -1.919 1.00 0.00 20 ASN A CA 4
ATOM 3325 C C . ASN A 1 20 ? -9.898 -5.473 -1.027 1.00 0.00 20 ASN A C 4
ATOM 3326 O O . ASN A 1 20 ? -10.068 -4.365 -1.498 1.00 0.00 20 ASN A O 4
ATOM 3337 N N . LYS A 1 21 ? -9.997 -5.684 0.257 1.00 0.00 21 LYS A N 4
ATOM 3338 C CA . LYS A 1 21 ? -10.324 -4.555 1.173 1.00 0.00 21 LYS A CA 4
ATOM 3339 C C . LYS A 1 21 ? -9.327 -4.497 2.333 1.00 0.00 21 LYS A C 4
ATOM 3340 O O . LYS A 1 21 ? -9.350 -3.586 3.137 1.00 0.00 21 LYS A O 4
ATOM 3359 N N . TYR A 1 22 ? -8.452 -5.461 2.431 1.00 0.00 22 TYR A N 4
ATOM 3360 C CA . TYR A 1 22 ? -7.462 -5.449 3.546 1.00 0.00 22 TYR A CA 4
ATOM 3361 C C . TYR A 1 22 ? -6.606 -4.181 3.481 1.00 0.00 22 TYR A C 4
ATOM 3362 O O . TYR A 1 22 ? -6.723 -3.306 4.315 1.00 0.00 22 TYR A O 4
ATOM 3380 N N . CYS A 1 23 ? -5.753 -4.064 2.499 1.00 0.00 23 CYS A N 4
ATOM 3381 C CA . CYS A 1 23 ? -4.911 -2.837 2.404 1.00 0.00 23 CYS A CA 4
ATOM 3382 C C . CYS A 1 23 ? -5.786 -1.632 2.037 1.00 0.00 23 CYS A C 4
ATOM 3383 O O . CYS A 1 23 ? -5.336 -0.502 2.033 1.00 0.00 23 CYS A O 4
ATOM 3390 N N . ASN A 1 24 ? -7.039 -1.867 1.747 1.00 0.00 24 ASN A N 4
ATOM 3391 C CA . ASN A 1 24 ? -7.957 -0.741 1.400 1.00 0.00 24 ASN A CA 4
ATOM 3392 C C . ASN A 1 24 ? -8.342 0.015 2.673 1.00 0.00 24 ASN A C 4
ATOM 3393 O O . ASN A 1 24 ? -8.064 1.188 2.820 1.00 0.00 24 ASN A O 4
ATOM 3404 N N . ASP A 1 25 ? -8.976 -0.655 3.597 1.00 0.00 25 ASP A N 4
ATOM 3405 C CA . ASP A 1 25 ? -9.374 0.015 4.867 1.00 0.00 25 ASP A CA 4
ATOM 3406 C C . ASP A 1 25 ? -8.178 0.766 5.451 1.00 0.00 25 ASP A C 4
ATOM 3407 O O . ASP A 1 25 ? -8.274 1.921 5.813 1.00 0.00 25 ASP A O 4
ATOM 3416 N N . LEU A 1 26 ? -7.047 0.120 5.537 1.00 0.00 26 LEU A N 4
ATOM 3417 C CA . LEU A 1 26 ? -5.844 0.805 6.086 1.00 0.00 26 LEU A CA 4
ATOM 3418 C C . LEU A 1 26 ? -5.453 1.955 5.153 1.00 0.00 26 LEU A C 4
ATOM 3419 O O . LEU A 1 26 ? -5.045 3.012 5.591 1.00 0.00 26 LEU A O 4
ATOM 3435 N N . CYS A 1 27 ? -5.591 1.762 3.869 1.00 0.00 27 CYS A N 4
ATOM 3436 C CA . CYS A 1 27 ? -5.242 2.853 2.918 1.00 0.00 27 CYS A CA 4
ATOM 3437 C C . CYS A 1 27 ? -6.144 4.060 3.181 1.00 0.00 27 CYS A C 4
ATOM 3438 O O . CYS A 1 27 ? -5.710 5.193 3.137 1.00 0.00 27 CYS A O 4
ATOM 3445 N N . LYS A 1 28 ? -7.396 3.820 3.466 1.00 0.00 28 LYS A N 4
ATOM 3446 C CA . LYS A 1 28 ? -8.326 4.951 3.745 1.00 0.00 28 LYS A CA 4
ATOM 3447 C C . LYS A 1 28 ? -7.817 5.747 4.944 1.00 0.00 28 LYS A C 4
ATOM 3448 O O . LYS A 1 28 ? -8.002 6.944 5.032 1.00 0.00 28 LYS A O 4
ATOM 3467 N N . GLY A 1 29 ? -7.167 5.092 5.864 1.00 0.00 29 GLY A N 4
ATOM 3468 C CA . GLY A 1 29 ? -6.633 5.815 7.048 1.00 0.00 29 GLY A CA 4
ATOM 3469 C C . GLY A 1 29 ? -5.659 6.884 6.558 1.00 0.00 29 GLY A C 4
ATOM 3470 O O . GLY A 1 29 ? -5.592 7.974 7.092 1.00 0.00 29 GLY A O 4
ATOM 3474 N N . LEU A 1 30 ? -4.911 6.579 5.531 1.00 0.00 30 LEU A N 4
ATOM 3475 C CA . LEU A 1 30 ? -3.949 7.577 4.984 1.00 0.00 30 LEU A CA 4
ATOM 3476 C C . LEU A 1 30 ? -4.651 8.457 3.945 1.00 0.00 30 LEU A C 4
ATOM 3477 O O . LEU A 1 30 ? -4.021 9.115 3.147 1.00 0.00 30 LEU A O 4
ATOM 3493 N N . LYS A 1 31 ? -5.960 8.462 3.960 1.00 0.00 31 LYS A N 4
ATOM 3494 C CA . LYS A 1 31 ? -6.753 9.284 2.992 1.00 0.00 31 LYS A CA 4
ATOM 3495 C C . LYS A 1 31 ? -6.820 8.599 1.625 1.00 0.00 31 LYS A C 4
ATOM 3496 O O . LYS A 1 31 ? -7.248 9.186 0.653 1.00 0.00 31 LYS A O 4
ATOM 3515 N N . ALA A 1 32 ? -6.413 7.360 1.537 1.00 0.00 32 ALA A N 4
ATOM 3516 C CA . ALA A 1 32 ? -6.471 6.660 0.227 1.00 0.00 32 ALA A CA 4
ATOM 3517 C C . ALA A 1 32 ? -7.770 5.854 0.126 1.00 0.00 32 ALA A C 4
ATOM 3518 O O . ALA A 1 32 ? -7.806 4.675 0.417 1.00 0.00 32 ALA A O 4
ATOM 3525 N N . ASP A 1 33 ? -8.840 6.487 -0.270 1.00 0.00 33 ASP A N 4
ATOM 3526 C CA . ASP A 1 33 ? -10.144 5.769 -0.376 1.00 0.00 33 ASP A CA 4
ATOM 3527 C C . ASP A 1 33 ? -10.017 4.520 -1.252 1.00 0.00 33 ASP A C 4
ATOM 3528 O O . ASP A 1 33 ? -10.028 3.406 -0.766 1.00 0.00 33 ASP A O 4
ATOM 3537 N N . SER A 1 34 ? -9.913 4.698 -2.538 1.00 0.00 34 SER A N 4
ATOM 3538 C CA . SER A 1 34 ? -9.799 3.523 -3.453 1.00 0.00 34 SER A CA 4
ATOM 3539 C C . SER A 1 34 ? -8.472 2.791 -3.230 1.00 0.00 34 SER A C 4
ATOM 3540 O O . SER A 1 34 ? -7.468 3.122 -3.824 1.00 0.00 34 SER A O 4
ATOM 3548 N N . GLY A 1 35 ? -8.460 1.800 -2.379 1.00 0.00 35 GLY A N 4
ATOM 3549 C CA . GLY A 1 35 ? -7.198 1.052 -2.124 1.00 0.00 35 GLY A CA 4
ATOM 3550 C C . GLY A 1 35 ? -7.454 -0.448 -2.259 1.00 0.00 35 GLY A C 4
ATOM 3551 O O . GLY A 1 35 ? -7.758 -1.122 -1.300 1.00 0.00 35 GLY A O 4
ATOM 3555 N N . TYR A 1 36 ? -7.331 -0.977 -3.443 1.00 0.00 36 TYR A N 4
ATOM 3556 C CA . TYR A 1 36 ? -7.572 -2.439 -3.626 1.00 0.00 36 TYR A CA 4
ATOM 3557 C C . TYR A 1 36 ? -6.244 -3.198 -3.667 1.00 0.00 36 TYR A C 4
ATOM 3558 O O . TYR A 1 36 ? -5.188 -2.628 -3.476 1.00 0.00 36 TYR A O 4
ATOM 3576 N N . CYS A 1 37 ? -6.285 -4.482 -3.904 1.00 0.00 37 CYS A N 4
ATOM 3577 C CA . CYS A 1 37 ? -5.020 -5.270 -3.947 1.00 0.00 37 CYS A CA 4
ATOM 3578 C C . CYS A 1 37 ? -4.978 -6.160 -5.192 1.00 0.00 37 CYS A C 4
ATOM 3579 O O . CYS A 1 37 ? -5.917 -6.869 -5.494 1.00 0.00 37 CYS A O 4
ATOM 3586 N N . TRP A 1 38 ? -3.888 -6.133 -5.913 1.00 0.00 38 TRP A N 4
ATOM 3587 C CA . TRP A 1 38 ? -3.778 -6.982 -7.134 1.00 0.00 38 TRP A CA 4
ATOM 3588 C C . TRP A 1 38 ? -3.262 -8.373 -6.755 1.00 0.00 38 TRP A C 4
ATOM 3589 O O . TRP A 1 38 ? -2.202 -8.516 -6.179 1.00 0.00 38 TRP A O 4
ATOM 3610 N N . GLY A 1 39 ? -4.004 -9.401 -7.069 1.00 0.00 39 GLY A N 4
ATOM 3611 C CA . GLY A 1 39 ? -3.558 -10.779 -6.720 1.00 0.00 39 GLY A CA 4
ATOM 3612 C C . GLY A 1 39 ? -2.521 -11.260 -7.738 1.00 0.00 39 GLY A C 4
ATOM 3613 O O . GLY A 1 39 ? -1.885 -12.278 -7.555 1.00 0.00 39 GLY A O 4
ATOM 3617 N N . TRP A 1 40 ? -2.346 -10.537 -8.810 1.00 0.00 40 TRP A N 4
ATOM 3618 C CA . TRP A 1 40 ? -1.348 -10.957 -9.837 1.00 0.00 40 TRP A CA 4
ATOM 3619 C C . TRP A 1 40 ? 0.064 -10.563 -9.391 1.00 0.00 40 TRP A C 4
ATOM 3620 O O . TRP A 1 40 ? 0.725 -11.295 -8.682 1.00 0.00 40 TRP A O 4
ATOM 3641 N N . THR A 1 41 ? 0.532 -9.411 -9.792 1.00 0.00 41 THR A N 4
ATOM 3642 C CA . THR A 1 41 ? 1.900 -8.978 -9.379 1.00 0.00 41 THR A CA 4
ATOM 3643 C C . THR A 1 41 ? 1.983 -7.450 -9.360 1.00 0.00 41 THR A C 4
ATOM 3644 O O . THR A 1 41 ? 2.835 -6.858 -9.992 1.00 0.00 41 THR A O 4
ATOM 3655 N N . LEU A 1 42 ? 1.101 -6.806 -8.647 1.00 0.00 42 LEU A N 4
ATOM 3656 C CA . LEU A 1 42 ? 1.131 -5.316 -8.601 1.00 0.00 42 LEU A CA 4
ATOM 3657 C C . LEU A 1 42 ? 1.028 -4.814 -7.158 1.00 0.00 42 LEU A C 4
ATOM 3658 O O . LEU A 1 42 ? 0.870 -3.636 -6.916 1.00 0.00 42 LEU A O 4
ATOM 3674 N N . SER A 1 43 ? 1.108 -5.692 -6.196 1.00 0.00 43 SER A N 4
ATOM 3675 C CA . SER A 1 43 ? 1.006 -5.242 -4.777 1.00 0.00 43 SER A CA 4
ATOM 3676 C C . SER A 1 43 ? -0.310 -4.490 -4.563 1.00 0.00 43 SER A C 4
ATOM 3677 O O . SER A 1 43 ? -1.136 -4.408 -5.450 1.00 0.00 43 SER A O 4
ATOM 3685 N N . CYS A 1 44 ? -0.510 -3.929 -3.401 1.00 0.00 44 CYS A N 4
ATOM 3686 C CA . CYS A 1 44 ? -1.773 -3.175 -3.161 1.00 0.00 44 CYS A CA 4
ATOM 3687 C C . CYS A 1 44 ? -1.730 -1.861 -3.942 1.00 0.00 44 CYS A C 4
ATOM 3688 O O . CYS A 1 44 ? -0.673 -1.365 -4.277 1.00 0.00 44 CYS A O 4
ATOM 3695 N N . TYR A 1 45 ? -2.864 -1.297 -4.245 1.00 0.00 45 TYR A N 4
ATOM 3696 C CA . TYR A 1 45 ? -2.868 -0.021 -5.014 1.00 0.00 45 TYR A CA 4
ATOM 3697 C C . TYR A 1 45 ? -3.906 0.943 -4.444 1.00 0.00 45 TYR A C 4
ATOM 3698 O O . TYR A 1 45 ? -5.095 0.707 -4.518 1.00 0.00 45 TYR A O 4
ATOM 3716 N N . CYS A 1 46 ? -3.468 2.037 -3.887 1.00 0.00 46 CYS A N 4
ATOM 3717 C CA . CYS A 1 46 ? -4.436 3.019 -3.328 1.00 0.00 46 CYS A CA 4
ATOM 3718 C C . CYS A 1 46 ? -4.186 4.399 -3.943 1.00 0.00 46 CYS A C 4
ATOM 3719 O O . CYS A 1 46 ? -3.057 4.814 -4.120 1.00 0.00 46 CYS A O 4
ATOM 3726 N N . GLN A 1 47 ? -5.229 5.109 -4.271 1.00 0.00 47 GLN A N 4
ATOM 3727 C CA . GLN A 1 47 ? -5.051 6.460 -4.875 1.00 0.00 47 GLN A CA 4
ATOM 3728 C C . GLN A 1 47 ? -5.673 7.527 -3.969 1.00 0.00 47 GLN A C 4
ATOM 3729 O O . GLN A 1 47 ? -6.750 7.351 -3.436 1.00 0.00 47 GLN A O 4
ATOM 3743 N N . GLY A 1 48 ? -5.003 8.632 -3.792 1.00 0.00 48 GLY A N 4
ATOM 3744 C CA . GLY A 1 48 ? -5.560 9.705 -2.921 1.00 0.00 48 GLY A CA 4
ATOM 3745 C C . GLY A 1 48 ? -4.859 9.674 -1.563 1.00 0.00 48 GLY A C 4
ATOM 3746 O O . GLY A 1 48 ? -5.440 9.990 -0.545 1.00 0.00 48 GLY A O 4
ATOM 3750 N N . LEU A 1 49 ? -3.607 9.305 -1.540 1.00 0.00 49 LEU A N 4
ATOM 3751 C CA . LEU A 1 49 ? -2.869 9.264 -0.239 1.00 0.00 49 LEU A CA 4
ATOM 3752 C C . LEU A 1 49 ? -1.981 10.510 -0.120 1.00 0.00 49 LEU A C 4
ATOM 3753 O O . LEU A 1 49 ? -1.997 11.362 -0.986 1.00 0.00 49 LEU A O 4
ATOM 3769 N N . PRO A 1 50 ? -1.232 10.579 0.950 1.00 0.00 50 PRO A N 4
ATOM 3770 C CA . PRO A 1 50 ? -0.335 11.731 1.177 1.00 0.00 50 PRO A CA 4
ATOM 3771 C C . PRO A 1 50 ? 0.998 11.509 0.461 1.00 0.00 50 PRO A C 4
ATOM 3772 O O . PRO A 1 50 ? 1.347 10.399 0.116 1.00 0.00 50 PRO A O 4
ATOM 3783 N N . ASP A 1 51 ? 1.748 12.550 0.237 1.00 0.00 51 ASP A N 4
ATOM 3784 C CA . ASP A 1 51 ? 3.056 12.377 -0.453 1.00 0.00 51 ASP A CA 4
ATOM 3785 C C . ASP A 1 51 ? 3.950 11.433 0.355 1.00 0.00 51 ASP A C 4
ATOM 3786 O O . ASP A 1 51 ? 4.889 10.858 -0.158 1.00 0.00 51 ASP A O 4
ATOM 3795 N N . ASN A 1 52 ? 3.657 11.265 1.615 1.00 0.00 52 ASN A N 4
ATOM 3796 C CA . ASN A 1 52 ? 4.479 10.354 2.461 1.00 0.00 52 ASN A CA 4
ATOM 3797 C C . ASN A 1 52 ? 3.815 8.977 2.532 1.00 0.00 52 ASN A C 4
ATOM 3798 O O . ASN A 1 52 ? 4.082 8.189 3.418 1.00 0.00 52 ASN A O 4
ATOM 3809 N N . ALA A 1 53 ? 2.944 8.686 1.604 1.00 0.00 53 ALA A N 4
ATOM 3810 C CA . ALA A 1 53 ? 2.253 7.364 1.615 1.00 0.00 53 ALA A CA 4
ATOM 3811 C C . ALA A 1 53 ? 3.273 6.225 1.666 1.00 0.00 53 ALA A C 4
ATOM 3812 O O . ALA A 1 53 ? 4.247 6.214 0.940 1.00 0.00 53 ALA A O 4
ATOM 3819 N N . ARG A 1 54 ? 3.050 5.260 2.516 1.00 0.00 54 ARG A N 4
ATOM 3820 C CA . ARG A 1 54 ? 3.997 4.112 2.613 1.00 0.00 54 ARG A CA 4
ATOM 3821 C C . ARG A 1 54 ? 3.869 3.223 1.375 1.00 0.00 54 ARG A C 4
ATOM 3822 O O . ARG A 1 54 ? 3.114 2.272 1.364 1.00 0.00 54 ARG A O 4
ATOM 3843 N N . ILE A 1 55 ? 4.592 3.521 0.330 1.00 0.00 55 ILE A N 4
ATOM 3844 C CA . ILE A 1 55 ? 4.494 2.681 -0.898 1.00 0.00 55 ILE A CA 4
ATOM 3845 C C . ILE A 1 55 ? 5.871 2.157 -1.303 1.00 0.00 55 ILE A C 4
ATOM 3846 O O . ILE A 1 55 ? 6.816 2.210 -0.540 1.00 0.00 55 ILE A O 4
ATOM 3862 N N . LYS A 1 56 ? 5.986 1.641 -2.494 1.00 0.00 56 LYS A N 4
ATOM 3863 C CA . LYS A 1 56 ? 7.297 1.099 -2.958 1.00 0.00 56 LYS A CA 4
ATOM 3864 C C . LYS A 1 56 ? 8.364 2.201 -2.986 1.00 0.00 56 LYS A C 4
ATOM 3865 O O . LYS A 1 56 ? 8.802 2.626 -4.037 1.00 0.00 56 LYS A O 4
ATOM 3884 N N . ARG A 1 57 ? 8.793 2.661 -1.842 1.00 0.00 57 ARG A N 4
ATOM 3885 C CA . ARG A 1 57 ? 9.837 3.725 -1.813 1.00 0.00 57 ARG A CA 4
ATOM 3886 C C . ARG A 1 57 ? 11.118 3.177 -1.181 1.00 0.00 57 ARG A C 4
ATOM 3887 O O . ARG A 1 57 ? 12.182 3.750 -1.306 1.00 0.00 57 ARG A O 4
ATOM 3908 N N . SER A 1 58 ? 11.019 2.066 -0.503 1.00 0.00 58 SER A N 4
ATOM 3909 C CA . SER A 1 58 ? 12.223 1.472 0.140 1.00 0.00 58 SER A CA 4
ATOM 3910 C C . SER A 1 58 ? 12.336 -0.010 -0.229 1.00 0.00 58 SER A C 4
ATOM 3911 O O . SER A 1 58 ? 11.381 -0.754 -0.144 1.00 0.00 58 SER A O 4
ATOM 3919 N N . GLY A 1 59 ? 13.497 -0.444 -0.640 1.00 0.00 59 GLY A N 4
ATOM 3920 C CA . GLY A 1 59 ? 13.665 -1.877 -1.016 1.00 0.00 59 GLY A CA 4
ATOM 3921 C C . GLY A 1 59 ? 14.492 -2.594 0.053 1.00 0.00 59 GLY A C 4
ATOM 3922 O O . GLY A 1 59 ? 15.248 -3.500 -0.240 1.00 0.00 59 GLY A O 4
ATOM 3926 N N . ARG A 1 60 ? 14.355 -2.199 1.289 1.00 0.00 60 ARG A N 4
ATOM 3927 C CA . ARG A 1 60 ? 15.135 -2.862 2.373 1.00 0.00 60 ARG A CA 4
ATOM 3928 C C . ARG A 1 60 ? 14.191 -3.424 3.438 1.00 0.00 60 ARG A C 4
ATOM 3929 O O . ARG A 1 60 ? 13.604 -2.693 4.212 1.00 0.00 60 ARG A O 4
ATOM 3950 N N . CYS A 1 61 ? 14.043 -4.720 3.485 1.00 0.00 61 CYS A N 4
ATOM 3951 C CA . CYS A 1 61 ? 13.139 -5.332 4.501 1.00 0.00 61 CYS A CA 4
ATOM 3952 C C . CYS A 1 61 ? 13.476 -4.787 5.895 1.00 0.00 61 CYS A C 4
ATOM 3953 O O . CYS A 1 61 ? 14.488 -5.126 6.476 1.00 0.00 61 CYS A O 4
ATOM 3960 N N . ARG A 1 62 ? 12.635 -3.949 6.432 1.00 0.00 62 ARG A N 4
ATOM 3961 C CA . ARG A 1 62 ? 12.906 -3.384 7.786 1.00 0.00 62 ARG A CA 4
ATOM 3962 C C . ARG A 1 62 ? 12.352 -4.311 8.871 1.00 0.00 62 ARG A C 4
ATOM 3963 O O . ARG A 1 62 ? 11.670 -3.880 9.780 1.00 0.00 62 ARG A O 4
ATOM 3984 N N . ALA A 1 63 ? 12.639 -5.581 8.786 1.00 0.00 63 ALA A N 4
ATOM 3985 C CA . ALA A 1 63 ? 12.126 -6.530 9.815 1.00 0.00 63 ALA A CA 4
ATOM 3986 C C . ALA A 1 63 ? 12.752 -7.914 9.618 1.00 0.00 63 ALA A C 4
ATOM 3993 N N . LYS A 1 1 ? -2.166 14.660 -2.105 1.00 0.00 1 LYS A N 5
ATOM 3994 C CA . LYS A 1 1 ? -2.853 13.865 -3.163 1.00 0.00 1 LYS A CA 5
ATOM 3995 C C . LYS A 1 1 ? -1.825 13.102 -4.003 1.00 0.00 1 LYS A C 5
ATOM 3996 O O . LYS A 1 1 ? -1.124 13.676 -4.814 1.00 0.00 1 LYS A O 5
ATOM 4017 N N . ILE A 1 2 ? -1.731 11.815 -3.816 1.00 0.00 2 ILE A N 5
ATOM 4018 C CA . ILE A 1 2 ? -0.750 11.016 -4.602 1.00 0.00 2 ILE A CA 5
ATOM 4019 C C . ILE A 1 2 ? -1.305 9.613 -4.866 1.00 0.00 2 ILE A C 5
ATOM 4020 O O . ILE A 1 2 ? -2.198 9.147 -4.184 1.00 0.00 2 ILE A O 5
ATOM 4036 N N . ASP A 1 3 ? -0.780 8.937 -5.852 1.00 0.00 3 ASP A N 5
ATOM 4037 C CA . ASP A 1 3 ? -1.271 7.563 -6.165 1.00 0.00 3 ASP A CA 5
ATOM 4038 C C . ASP A 1 3 ? -0.084 6.606 -6.308 1.00 0.00 3 ASP A C 5
ATOM 4039 O O . ASP A 1 3 ? 0.910 6.927 -6.928 1.00 0.00 3 ASP A O 5
ATOM 4048 N N . GLY A 1 4 ? -0.176 5.433 -5.741 1.00 0.00 4 GLY A N 5
ATOM 4049 C CA . GLY A 1 4 ? 0.955 4.466 -5.852 1.00 0.00 4 GLY A CA 5
ATOM 4050 C C . GLY A 1 4 ? 0.620 3.186 -5.084 1.00 0.00 4 GLY A C 5
ATOM 4051 O O . GLY A 1 4 ? -0.527 2.906 -4.795 1.00 0.00 4 GLY A O 5
ATOM 4055 N N . TYR A 1 5 ? 1.613 2.406 -4.752 1.00 0.00 5 TYR A N 5
ATOM 4056 C CA . TYR A 1 5 ? 1.350 1.142 -4.003 1.00 0.00 5 TYR A CA 5
ATOM 4057 C C . TYR A 1 5 ? 1.853 1.265 -2.563 1.00 0.00 5 TYR A C 5
ATOM 4058 O O . TYR A 1 5 ? 3.042 1.291 -2.321 1.00 0.00 5 TYR A O 5
ATOM 4076 N N . PRO A 1 6 ? 0.922 1.340 -1.651 1.00 0.00 6 PRO A N 5
ATOM 4077 C CA . PRO A 1 6 ? 1.270 1.466 -0.219 1.00 0.00 6 PRO A CA 5
ATOM 4078 C C . PRO A 1 6 ? 1.635 0.100 0.378 1.00 0.00 6 PRO A C 5
ATOM 4079 O O . PRO A 1 6 ? 0.784 -0.742 0.590 1.00 0.00 6 PRO A O 5
ATOM 4090 N N . VAL A 1 7 ? 2.891 -0.120 0.662 1.00 0.00 7 VAL A N 5
ATOM 4091 C CA . VAL A 1 7 ? 3.306 -1.427 1.258 1.00 0.00 7 VAL A CA 5
ATOM 4092 C C . VAL A 1 7 ? 3.092 -1.398 2.773 1.00 0.00 7 VAL A C 5
ATOM 4093 O O . VAL A 1 7 ? 2.498 -0.484 3.308 1.00 0.00 7 VAL A O 5
ATOM 4106 N N . ASP A 1 8 ? 3.577 -2.388 3.472 1.00 0.00 8 ASP A N 5
ATOM 4107 C CA . ASP A 1 8 ? 3.401 -2.406 4.951 1.00 0.00 8 ASP A CA 5
ATOM 4108 C C . ASP A 1 8 ? 4.275 -1.318 5.593 1.00 0.00 8 ASP A C 5
ATOM 4109 O O . ASP A 1 8 ? 4.102 -0.145 5.328 1.00 0.00 8 ASP A O 5
ATOM 4118 N N . TYR A 1 9 ? 5.212 -1.685 6.428 1.00 0.00 9 TYR A N 5
ATOM 4119 C CA . TYR A 1 9 ? 6.081 -0.654 7.065 1.00 0.00 9 TYR A CA 5
ATOM 4120 C C . TYR A 1 9 ? 7.533 -0.841 6.617 1.00 0.00 9 TYR A C 5
ATOM 4121 O O . TYR A 1 9 ? 8.157 0.067 6.106 1.00 0.00 9 TYR A O 5
ATOM 4139 N N . TRP A 1 10 ? 8.075 -2.015 6.803 1.00 0.00 10 TRP A N 5
ATOM 4140 C CA . TRP A 1 10 ? 9.487 -2.260 6.385 1.00 0.00 10 TRP A CA 5
ATOM 4141 C C . TRP A 1 10 ? 9.519 -2.984 5.034 1.00 0.00 10 TRP A C 5
ATOM 4142 O O . TRP A 1 10 ? 10.529 -3.532 4.640 1.00 0.00 10 TRP A O 5
ATOM 4163 N N . ASN A 1 11 ? 8.420 -3.001 4.328 1.00 0.00 11 ASN A N 5
ATOM 4164 C CA . ASN A 1 11 ? 8.387 -3.699 3.010 1.00 0.00 11 ASN A CA 5
ATOM 4165 C C . ASN A 1 11 ? 8.733 -5.181 3.191 1.00 0.00 11 ASN A C 5
ATOM 4166 O O . ASN A 1 11 ? 8.993 -5.890 2.239 1.00 0.00 11 ASN A O 5
ATOM 4177 N N . CYS A 1 12 ? 8.741 -5.652 4.410 1.00 0.00 12 CYS A N 5
ATOM 4178 C CA . CYS A 1 12 ? 9.071 -7.084 4.664 1.00 0.00 12 CYS A CA 5
ATOM 4179 C C . CYS A 1 12 ? 7.798 -7.936 4.654 1.00 0.00 12 CYS A C 5
ATOM 4180 O O . CYS A 1 12 ? 7.825 -9.107 4.333 1.00 0.00 12 CYS A O 5
ATOM 4187 N N . LYS A 1 13 ? 6.685 -7.357 5.009 1.00 0.00 13 LYS A N 5
ATOM 4188 C CA . LYS A 1 13 ? 5.412 -8.134 5.029 1.00 0.00 13 LYS A CA 5
ATOM 4189 C C . LYS A 1 13 ? 4.747 -8.115 3.650 1.00 0.00 13 LYS A C 5
ATOM 4190 O O . LYS A 1 13 ? 3.544 -7.981 3.534 1.00 0.00 13 LYS A O 5
ATOM 4209 N N . ARG A 1 14 ? 5.515 -8.253 2.604 1.00 0.00 14 ARG A N 5
ATOM 4210 C CA . ARG A 1 14 ? 4.921 -8.247 1.233 1.00 0.00 14 ARG A CA 5
ATOM 4211 C C . ARG A 1 14 ? 4.395 -6.851 0.881 1.00 0.00 14 ARG A C 5
ATOM 4212 O O . ARG A 1 14 ? 3.841 -6.158 1.712 1.00 0.00 14 ARG A O 5
ATOM 4233 N N . ILE A 1 15 ? 4.562 -6.438 -0.347 1.00 0.00 15 ILE A N 5
ATOM 4234 C CA . ILE A 1 15 ? 4.067 -5.089 -0.757 1.00 0.00 15 ILE A CA 5
ATOM 4235 C C . ILE A 1 15 ? 2.542 -5.108 -0.897 1.00 0.00 15 ILE A C 5
ATOM 4236 O O . ILE A 1 15 ? 1.913 -4.090 -1.116 1.00 0.00 15 ILE A O 5
ATOM 4252 N N . CYS A 1 16 ? 1.944 -6.260 -0.776 1.00 0.00 16 CYS A N 5
ATOM 4253 C CA . CYS A 1 16 ? 0.460 -6.349 -0.900 1.00 0.00 16 CYS A CA 5
ATOM 4254 C C . CYS A 1 16 ? -0.080 -7.472 -0.010 1.00 0.00 16 CYS A C 5
ATOM 4255 O O . CYS A 1 16 ? 0.610 -8.424 0.294 1.00 0.00 16 CYS A O 5
ATOM 4262 N N . TRP A 1 17 ? -1.312 -7.366 0.406 1.00 0.00 17 TRP A N 5
ATOM 4263 C CA . TRP A 1 17 ? -1.902 -8.424 1.273 1.00 0.00 17 TRP A CA 5
ATOM 4264 C C . TRP A 1 17 ? -2.490 -9.543 0.411 1.00 0.00 17 TRP A C 5
ATOM 4265 O O . TRP A 1 17 ? -2.171 -9.673 -0.754 1.00 0.00 17 TRP A O 5
ATOM 4286 N N . TYR A 1 18 ? -3.345 -10.351 0.973 1.00 0.00 18 TYR A N 5
ATOM 4287 C CA . TYR A 1 18 ? -3.951 -11.458 0.180 1.00 0.00 18 TYR A CA 5
ATOM 4288 C C . TYR A 1 18 ? -5.413 -11.135 -0.144 1.00 0.00 18 TYR A C 5
ATOM 4289 O O . TYR A 1 18 ? -5.961 -11.608 -1.118 1.00 0.00 18 TYR A O 5
ATOM 4307 N N . ASN A 1 19 ? -6.044 -10.331 0.665 1.00 0.00 19 ASN A N 5
ATOM 4308 C CA . ASN A 1 19 ? -7.468 -9.977 0.401 1.00 0.00 19 ASN A CA 5
ATOM 4309 C C . ASN A 1 19 ? -7.548 -8.681 -0.408 1.00 0.00 19 ASN A C 5
ATOM 4310 O O . ASN A 1 19 ? -6.672 -7.842 -0.345 1.00 0.00 19 ASN A O 5
ATOM 4321 N N . ASN A 1 20 ? -8.592 -8.511 -1.171 1.00 0.00 20 ASN A N 5
ATOM 4322 C CA . ASN A 1 20 ? -8.724 -7.270 -1.985 1.00 0.00 20 ASN A CA 5
ATOM 4323 C C . ASN A 1 20 ? -9.280 -6.129 -1.125 1.00 0.00 20 ASN A C 5
ATOM 4324 O O . ASN A 1 20 ? -9.311 -4.986 -1.538 1.00 0.00 20 ASN A O 5
ATOM 4335 N N . LYS A 1 21 ? -9.713 -6.428 0.070 1.00 0.00 21 LYS A N 5
ATOM 4336 C CA . LYS A 1 21 ? -10.259 -5.358 0.956 1.00 0.00 21 LYS A CA 5
ATOM 4337 C C . LYS A 1 21 ? -9.249 -5.020 2.055 1.00 0.00 21 LYS A C 5
ATOM 4338 O O . LYS A 1 21 ? -9.066 -3.873 2.413 1.00 0.00 21 LYS A O 5
ATOM 4357 N N . TYR A 1 22 ? -8.591 -6.011 2.592 1.00 0.00 22 TYR A N 5
ATOM 4358 C CA . TYR A 1 22 ? -7.592 -5.751 3.668 1.00 0.00 22 TYR A CA 5
ATOM 4359 C C . TYR A 1 22 ? -6.711 -4.554 3.296 1.00 0.00 22 TYR A C 5
ATOM 4360 O O . TYR A 1 22 ? -6.287 -3.797 4.145 1.00 0.00 22 TYR A O 5
ATOM 4378 N N . CYS A 1 23 ? -6.434 -4.379 2.033 1.00 0.00 23 CYS A N 5
ATOM 4379 C CA . CYS A 1 23 ? -5.581 -3.231 1.612 1.00 0.00 23 CYS A CA 5
ATOM 4380 C C . CYS A 1 23 ? -6.406 -1.942 1.601 1.00 0.00 23 CYS A C 5
ATOM 4381 O O . CYS A 1 23 ? -5.889 -0.865 1.805 1.00 0.00 23 CYS A O 5
ATOM 4388 N N . ASN A 1 24 ? -7.685 -2.049 1.372 1.00 0.00 24 ASN A N 5
ATOM 4389 C CA . ASN A 1 24 ? -8.550 -0.834 1.359 1.00 0.00 24 ASN A CA 5
ATOM 4390 C C . ASN A 1 24 ? -8.655 -0.271 2.782 1.00 0.00 24 ASN A C 5
ATOM 4391 O O . ASN A 1 24 ? -8.605 0.924 2.994 1.00 0.00 24 ASN A O 5
ATOM 4402 N N . ASP A 1 25 ? -8.797 -1.128 3.755 1.00 0.00 25 ASP A N 5
ATOM 4403 C CA . ASP A 1 25 ? -8.902 -0.648 5.161 1.00 0.00 25 ASP A CA 5
ATOM 4404 C C . ASP A 1 25 ? -7.618 0.081 5.564 1.00 0.00 25 ASP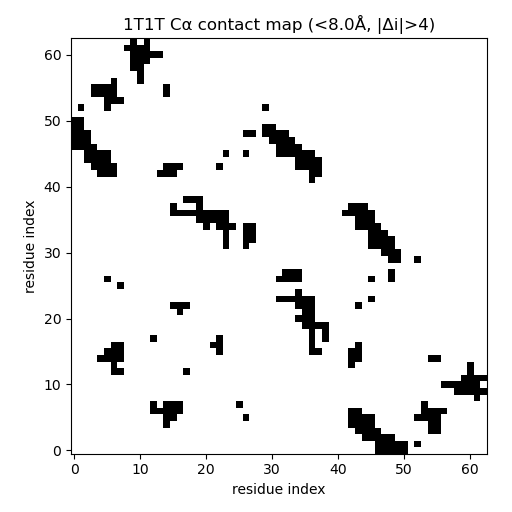 A C 5
ATOM 4405 O O . ASP A 1 25 ? -7.653 1.123 6.186 1.00 0.00 25 ASP A O 5
ATOM 4414 N N . LEU A 1 26 ? -6.484 -0.459 5.208 1.00 0.00 26 LEU A N 5
ATOM 4415 C CA . LEU A 1 26 ? -5.197 0.200 5.562 1.00 0.00 26 LEU A CA 5
ATOM 4416 C C . LEU A 1 26 ? -4.982 1.421 4.665 1.00 0.00 26 LEU A C 5
ATOM 4417 O O . LEU A 1 26 ? -4.575 2.474 5.117 1.00 0.00 26 LEU A O 5
ATOM 4433 N N . CYS A 1 27 ? -5.262 1.291 3.399 1.00 0.00 27 CYS A N 5
ATOM 4434 C CA . CYS A 1 27 ? -5.081 2.446 2.485 1.00 0.00 27 CYS A CA 5
ATOM 4435 C C . CYS A 1 27 ? -5.986 3.592 2.934 1.00 0.00 27 CYS A C 5
ATOM 4436 O O . CYS A 1 27 ? -5.657 4.751 2.777 1.00 0.00 27 CYS A O 5
ATOM 4443 N N . LYS A 1 28 ? -7.114 3.282 3.517 1.00 0.00 28 LYS A N 5
ATOM 4444 C CA . LYS A 1 28 ? -8.013 4.364 4.000 1.00 0.00 28 LYS A CA 5
ATOM 4445 C C . LYS A 1 28 ? -7.315 5.119 5.128 1.00 0.00 28 LYS A C 5
ATOM 4446 O O . LYS A 1 28 ? -7.549 6.292 5.343 1.00 0.00 28 LYS A O 5
ATOM 4465 N N . GLY A 1 29 ? -6.435 4.461 5.834 1.00 0.00 29 GLY A N 5
ATOM 4466 C CA . GLY A 1 29 ? -5.698 5.155 6.922 1.00 0.00 29 GLY A CA 5
ATOM 4467 C C . GLY A 1 29 ? -4.894 6.277 6.277 1.00 0.00 29 GLY A C 5
ATOM 4468 O O . GLY A 1 29 ? -4.723 7.343 6.833 1.00 0.00 29 GLY A O 5
ATOM 4472 N N . LEU A 1 30 ? -4.419 6.040 5.084 1.00 0.00 30 LEU A N 5
ATOM 4473 C CA . LEU A 1 30 ? -3.647 7.089 4.361 1.00 0.00 30 LEU A CA 5
ATOM 4474 C C . LEU A 1 30 ? -4.607 7.923 3.512 1.00 0.00 30 LEU A C 5
ATOM 4475 O O . LEU A 1 30 ? -4.221 8.556 2.550 1.00 0.00 30 LEU A O 5
ATOM 4491 N N . LYS A 1 31 ? -5.863 7.917 3.868 1.00 0.00 31 LYS A N 5
ATOM 4492 C CA . LYS A 1 31 ? -6.877 8.699 3.107 1.00 0.00 31 LYS A CA 5
ATOM 4493 C C . LYS A 1 31 ? -6.945 8.225 1.655 1.00 0.00 31 LYS A C 5
ATOM 4494 O O . LYS A 1 31 ? -7.384 8.945 0.782 1.00 0.00 31 LYS A O 5
ATOM 4513 N N . ALA A 1 32 ? -6.526 7.020 1.384 1.00 0.00 32 ALA A N 5
ATOM 4514 C CA . ALA A 1 32 ? -6.578 6.520 -0.018 1.00 0.00 32 ALA A CA 5
ATOM 4515 C C . ALA A 1 32 ? -7.955 5.917 -0.308 1.00 0.00 32 ALA A C 5
ATOM 4516 O O . ALA A 1 32 ? -8.168 4.730 -0.166 1.00 0.00 32 ALA A O 5
ATOM 4523 N N . ASP A 1 33 ? -8.892 6.736 -0.709 1.00 0.00 33 ASP A N 5
ATOM 4524 C CA . ASP A 1 33 ? -10.264 6.230 -1.006 1.00 0.00 33 ASP A CA 5
ATOM 4525 C C . ASP A 1 33 ? -10.196 4.882 -1.734 1.00 0.00 33 ASP A C 5
ATOM 4526 O O . ASP A 1 33 ? -10.248 3.834 -1.123 1.00 0.00 33 ASP A O 5
ATOM 4535 N N . SER A 1 34 ? -10.084 4.897 -3.031 1.00 0.00 34 SER A N 5
ATOM 4536 C CA . SER A 1 34 ? -10.017 3.609 -3.779 1.00 0.00 34 SER A CA 5
ATOM 4537 C C . SER A 1 34 ? -8.685 2.911 -3.503 1.00 0.00 34 SER A C 5
ATOM 4538 O O . SER A 1 34 ? -7.691 3.166 -4.155 1.00 0.00 34 SER A O 5
ATOM 4546 N N . GLY A 1 35 ? -8.651 2.032 -2.538 1.00 0.00 35 GLY A N 5
ATOM 4547 C CA . GLY A 1 35 ? -7.377 1.330 -2.227 1.00 0.00 35 GLY A CA 5
ATOM 4548 C C . GLY A 1 35 ? -7.608 -0.181 -2.188 1.00 0.00 35 GLY A C 5
ATOM 4549 O O . GLY A 1 35 ? -8.282 -0.693 -1.319 1.00 0.00 35 GLY A O 5
ATOM 4553 N N . TYR A 1 36 ? -7.045 -0.899 -3.119 1.00 0.00 36 TYR A N 5
ATOM 4554 C CA . TYR A 1 36 ? -7.226 -2.377 -3.129 1.00 0.00 36 TYR A CA 5
ATOM 4555 C C . TYR A 1 36 ? -5.978 -3.053 -3.702 1.00 0.00 36 TYR A C 5
ATOM 4556 O O . TYR A 1 36 ? -5.184 -2.437 -4.383 1.00 0.00 36 TYR A O 5
ATOM 4574 N N . CYS A 1 37 ? -5.793 -4.315 -3.424 1.00 0.00 37 CYS A N 5
ATOM 4575 C CA . CYS A 1 37 ? -4.590 -5.022 -3.948 1.00 0.00 37 CYS A CA 5
ATOM 4576 C C . CYS A 1 37 ? -4.905 -5.713 -5.275 1.00 0.00 37 CYS A C 5
ATOM 4577 O O . CYS A 1 37 ? -6.001 -6.193 -5.490 1.00 0.00 37 CYS A O 5
ATOM 4584 N N . TRP A 1 38 ? -3.951 -5.777 -6.165 1.00 0.00 38 TRP A N 5
ATOM 4585 C CA . TRP A 1 38 ? -4.204 -6.451 -7.472 1.00 0.00 38 TRP A CA 5
ATOM 4586 C C . TRP A 1 38 ? -4.103 -7.968 -7.291 1.00 0.00 38 TRP A C 5
ATOM 4587 O O . TRP A 1 38 ? -3.041 -8.503 -7.039 1.00 0.00 38 TRP A O 5
ATOM 4608 N N . GLY A 1 39 ? -5.204 -8.662 -7.397 1.00 0.00 39 GLY A N 5
ATOM 4609 C CA . GLY A 1 39 ? -5.180 -10.141 -7.211 1.00 0.00 39 GLY A CA 5
ATOM 4610 C C . GLY A 1 39 ? -4.379 -10.806 -8.330 1.00 0.00 39 GLY A C 5
ATOM 4611 O O . GLY A 1 39 ? -4.890 -11.613 -9.081 1.00 0.00 39 GLY A O 5
ATOM 4615 N N . TRP A 1 40 ? -3.123 -10.483 -8.437 1.00 0.00 40 TRP A N 5
ATOM 4616 C CA . TRP A 1 40 ? -2.276 -11.103 -9.495 1.00 0.00 40 TRP A CA 5
ATOM 4617 C C . TRP A 1 40 ? -0.803 -10.941 -9.127 1.00 0.00 40 TRP A C 5
ATOM 4618 O O . TRP A 1 40 ? -0.124 -11.891 -8.791 1.00 0.00 40 TRP A O 5
ATOM 4639 N N . THR A 1 41 ? -0.312 -9.737 -9.180 1.00 0.00 41 THR A N 5
ATOM 4640 C CA . THR A 1 41 ? 1.114 -9.486 -8.829 1.00 0.00 41 THR A CA 5
ATOM 4641 C C . THR A 1 41 ? 1.423 -7.995 -8.974 1.00 0.00 41 THR A C 5
ATOM 4642 O O . THR A 1 41 ? 2.517 -7.612 -9.341 1.00 0.00 41 THR A O 5
ATOM 4653 N N . LEU A 1 42 ? 0.466 -7.150 -8.697 1.00 0.00 42 LEU A N 5
ATOM 4654 C CA . LEU A 1 42 ? 0.710 -5.685 -8.834 1.00 0.00 42 LEU A CA 5
ATOM 4655 C C . LEU A 1 42 ? 0.769 -5.008 -7.463 1.00 0.00 42 LEU A C 5
ATOM 4656 O O . LEU A 1 42 ? 0.417 -3.853 -7.320 1.00 0.00 42 LEU A O 5
ATOM 4672 N N . SER A 1 43 ? 1.216 -5.703 -6.453 1.00 0.00 43 SER A N 5
ATOM 4673 C CA . SER A 1 43 ? 1.295 -5.074 -5.105 1.00 0.00 43 SER A CA 5
ATOM 4674 C C . SER A 1 43 ? -0.023 -4.367 -4.772 1.00 0.00 43 SER A C 5
ATOM 4675 O O . SER A 1 43 ? -0.982 -4.431 -5.520 1.00 0.00 43 SER A O 5
ATOM 4683 N N . CYS A 1 44 ? -0.076 -3.686 -3.659 1.00 0.00 44 CYS A N 5
ATOM 4684 C CA . CYS A 1 44 ? -1.327 -2.965 -3.289 1.00 0.00 44 CYS A CA 5
ATOM 4685 C C . CYS A 1 44 ? -1.416 -1.663 -4.085 1.00 0.00 44 CYS A C 5
ATOM 4686 O O . CYS A 1 44 ? -0.426 -0.994 -4.292 1.00 0.00 44 CYS A O 5
ATOM 4693 N N . TYR A 1 45 ? -2.582 -1.299 -4.543 1.00 0.00 45 TYR A N 5
ATOM 4694 C CA . TYR A 1 45 ? -2.701 -0.038 -5.332 1.00 0.00 45 TYR A CA 5
ATOM 4695 C C . TYR A 1 45 ? -3.820 0.847 -4.773 1.00 0.00 45 TYR A C 5
ATOM 4696 O O . TYR A 1 45 ? -4.975 0.470 -4.756 1.00 0.00 45 TYR A O 5
ATOM 4714 N N . CYS A 1 46 ? -3.481 2.026 -4.327 1.00 0.00 46 CYS A N 5
ATOM 4715 C CA . CYS A 1 46 ? -4.517 2.949 -3.777 1.00 0.00 46 CYS A CA 5
ATOM 4716 C C . CYS A 1 46 ? -4.282 4.365 -4.309 1.00 0.00 46 CYS A C 5
ATOM 4717 O O . CYS A 1 46 ? -3.170 4.740 -4.628 1.00 0.00 46 CYS A O 5
ATOM 4724 N N . GLN A 1 47 ? -5.317 5.154 -4.415 1.00 0.00 47 GLN A N 5
ATOM 4725 C CA . GLN A 1 47 ? -5.140 6.542 -4.934 1.00 0.00 47 GLN A CA 5
ATOM 4726 C C . GLN A 1 47 ? -5.910 7.547 -4.068 1.00 0.00 47 GLN A C 5
ATOM 4727 O O . GLN A 1 47 ? -6.958 7.243 -3.532 1.00 0.00 47 GLN A O 5
ATOM 4741 N N . GLY A 1 48 ? -5.399 8.742 -3.933 1.00 0.00 48 GLY A N 5
ATOM 4742 C CA . GLY A 1 48 ? -6.100 9.767 -3.109 1.00 0.00 48 GLY A CA 5
ATOM 4743 C C . GLY A 1 48 ? -5.480 9.816 -1.711 1.00 0.00 48 GLY A C 5
ATOM 4744 O O . GLY A 1 48 ? -6.138 10.133 -0.743 1.00 0.00 48 GLY A O 5
ATOM 4748 N N . LEU A 1 49 ? -4.215 9.518 -1.599 1.00 0.00 49 LEU A N 5
ATOM 4749 C CA . LEU A 1 49 ? -3.554 9.557 -0.255 1.00 0.00 49 LEU A CA 5
ATOM 4750 C C . LEU A 1 49 ? -2.610 10.763 -0.176 1.00 0.00 49 LEU A C 5
ATOM 4751 O O . LEU A 1 49 ? -2.372 11.424 -1.164 1.00 0.00 49 LEU A O 5
ATOM 4767 N N . PRO A 1 50 ? -2.111 11.019 1.006 1.00 0.00 50 PRO A N 5
ATOM 4768 C CA . PRO A 1 50 ? -1.193 12.168 1.210 1.00 0.00 50 PRO A CA 5
ATOM 4769 C C . PRO A 1 50 ? 0.148 11.925 0.517 1.00 0.00 50 PRO A C 5
ATOM 4770 O O . PRO A 1 50 ? 0.527 10.803 0.246 1.00 0.00 50 PRO A O 5
ATOM 4781 N N . ASP A 1 51 ? 0.868 12.974 0.227 1.00 0.00 51 ASP A N 5
ATOM 4782 C CA . ASP A 1 51 ? 2.185 12.815 -0.450 1.00 0.00 51 ASP A CA 5
ATOM 4783 C C . ASP A 1 51 ? 3.115 11.954 0.409 1.00 0.00 51 ASP A C 5
ATOM 4784 O O . ASP A 1 51 ? 4.034 11.333 -0.086 1.00 0.00 51 ASP A O 5
ATOM 4793 N N . ASN A 1 52 ? 2.877 11.907 1.691 1.00 0.00 52 ASN A N 5
ATOM 4794 C CA . ASN A 1 52 ? 3.743 11.082 2.582 1.00 0.00 52 ASN A CA 5
ATOM 4795 C C . ASN A 1 52 ? 3.225 9.641 2.619 1.00 0.00 52 ASN A C 5
ATOM 4796 O O . ASN A 1 52 ? 3.601 8.855 3.465 1.00 0.00 52 ASN A O 5
ATOM 4807 N N . ALA A 1 53 ? 2.359 9.297 1.708 1.00 0.00 53 ALA A N 5
ATOM 4808 C CA . ALA A 1 53 ? 1.802 7.914 1.680 1.00 0.00 53 ALA A CA 5
ATOM 4809 C C . ALA A 1 53 ? 2.924 6.876 1.576 1.00 0.00 53 ALA A C 5
ATOM 4810 O O . ALA A 1 53 ? 3.611 6.787 0.577 1.00 0.00 53 ALA A O 5
ATOM 4817 N N . ARG A 1 54 ? 3.106 6.082 2.596 1.00 0.00 54 ARG A N 5
ATOM 4818 C CA . ARG A 1 54 ? 4.170 5.039 2.555 1.00 0.00 54 ARG A CA 5
ATOM 4819 C C . ARG A 1 54 ? 3.908 4.082 1.389 1.00 0.00 54 ARG A C 5
ATOM 4820 O O . ARG A 1 54 ? 2.909 3.393 1.361 1.00 0.00 54 ARG A O 5
ATOM 4841 N N . ILE A 1 55 ? 4.788 4.033 0.425 1.00 0.00 55 ILE A N 5
ATOM 4842 C CA . ILE A 1 55 ? 4.564 3.117 -0.732 1.00 0.00 55 ILE A CA 5
ATOM 4843 C C . ILE A 1 55 ? 5.873 2.449 -1.165 1.00 0.00 55 ILE A C 5
ATOM 4844 O O . ILE A 1 55 ? 6.926 2.701 -0.613 1.00 0.00 55 ILE A O 5
ATOM 4860 N N . LYS A 1 56 ? 5.805 1.591 -2.147 1.00 0.00 56 LYS A N 5
ATOM 4861 C CA . LYS A 1 56 ? 7.033 0.890 -2.622 1.00 0.00 56 LYS A CA 5
ATOM 4862 C C . LYS A 1 56 ? 8.216 1.856 -2.689 1.00 0.00 56 LYS A C 5
ATOM 4863 O O . LYS A 1 56 ? 8.426 2.531 -3.676 1.00 0.00 56 LYS A O 5
ATOM 4882 N N . ARG A 1 57 ? 8.997 1.918 -1.648 1.00 0.00 57 ARG A N 5
ATOM 4883 C CA . ARG A 1 57 ? 10.175 2.829 -1.650 1.00 0.00 57 ARG A CA 5
ATOM 4884 C C . ARG A 1 57 ? 11.459 2.016 -1.466 1.00 0.00 57 ARG A C 5
ATOM 4885 O O . ARG A 1 57 ? 12.544 2.470 -1.771 1.00 0.00 57 ARG A O 5
ATOM 4906 N N . SER A 1 58 ? 11.340 0.813 -0.972 1.00 0.00 58 SER A N 5
ATOM 4907 C CA . SER A 1 58 ? 12.548 -0.036 -0.770 1.00 0.00 58 SER A CA 5
ATOM 4908 C C . SER A 1 58 ? 12.164 -1.517 -0.809 1.00 0.00 58 SER A C 5
ATOM 4909 O O . SER A 1 58 ? 11.036 -1.881 -0.549 1.00 0.00 58 SER A O 5
ATOM 4917 N N . GLY A 1 59 ? 13.094 -2.370 -1.128 1.00 0.00 59 GLY A N 5
ATOM 4918 C CA . GLY A 1 59 ? 12.782 -3.826 -1.179 1.00 0.00 59 GLY A CA 5
ATOM 4919 C C . GLY A 1 59 ? 13.639 -4.559 -0.148 1.00 0.00 59 GLY A C 5
ATOM 4920 O O . GLY A 1 59 ? 13.765 -5.767 -0.175 1.00 0.00 59 GLY A O 5
ATOM 4924 N N . ARG A 1 60 ? 14.230 -3.834 0.760 1.00 0.00 60 ARG A N 5
ATOM 4925 C CA . ARG A 1 60 ? 15.083 -4.485 1.793 1.00 0.00 60 ARG A CA 5
ATOM 4926 C C . ARG A 1 60 ? 14.301 -4.645 3.101 1.00 0.00 60 ARG A C 5
ATOM 4927 O O . ARG A 1 60 ? 14.181 -3.721 3.881 1.00 0.00 60 ARG A O 5
ATOM 4948 N N . CYS A 1 61 ? 13.773 -5.814 3.342 1.00 0.00 61 CYS A N 5
ATOM 4949 C CA . CYS A 1 61 ? 13.001 -6.052 4.598 1.00 0.00 61 CYS A CA 5
ATOM 4950 C C . CYS A 1 61 ? 13.689 -5.357 5.779 1.00 0.00 61 CYS A C 5
ATOM 4951 O O . CYS A 1 61 ? 14.750 -5.758 6.216 1.00 0.00 61 CYS A O 5
ATOM 4958 N N . ARG A 1 62 ? 13.094 -4.315 6.294 1.00 0.00 62 ARG A N 5
ATOM 4959 C CA . ARG A 1 62 ? 13.713 -3.590 7.443 1.00 0.00 62 ARG A CA 5
ATOM 4960 C C . ARG A 1 62 ? 13.222 -4.177 8.769 1.00 0.00 62 ARG A C 5
ATOM 4961 O O . ARG A 1 62 ? 12.756 -3.466 9.637 1.00 0.00 62 ARG A O 5
ATOM 4982 N N . ALA A 1 63 ? 13.324 -5.467 8.934 1.00 0.00 63 ALA A N 5
ATOM 4983 C CA . ALA A 1 63 ? 12.862 -6.093 10.206 1.00 0.00 63 ALA A CA 5
ATOM 4984 C C . ALA A 1 63 ? 13.146 -7.598 10.189 1.00 0.00 63 ALA A C 5
ATOM 4991 N N . LYS A 1 1 ? -3.047 14.393 -2.663 1.00 0.00 1 LYS A N 6
ATOM 4992 C CA . LYS A 1 1 ? -3.691 13.572 -3.729 1.00 0.00 1 LYS A CA 6
ATOM 4993 C C . LYS A 1 1 ? -2.623 12.868 -4.574 1.00 0.00 1 LYS A C 6
ATOM 4994 O O . LYS A 1 1 ? -2.160 13.391 -5.568 1.00 0.00 1 LYS A O 6
ATOM 5015 N N . ILE A 1 2 ? -2.234 11.686 -4.184 1.00 0.00 2 ILE A N 6
ATOM 5016 C CA . ILE A 1 2 ? -1.201 10.940 -4.957 1.00 0.00 2 ILE A CA 6
ATOM 5017 C C . ILE A 1 2 ? -1.639 9.485 -5.145 1.00 0.00 2 ILE A C 6
ATOM 5018 O O . ILE A 1 2 ? -2.541 9.011 -4.485 1.00 0.00 2 ILE A O 6
ATOM 5034 N N . ASP A 1 3 ? -1.007 8.774 -6.041 1.00 0.00 3 ASP A N 6
ATOM 5035 C CA . ASP A 1 3 ? -1.390 7.350 -6.265 1.00 0.00 3 ASP A CA 6
ATOM 5036 C C . ASP A 1 3 ? -0.137 6.477 -6.360 1.00 0.00 3 ASP A C 6
ATOM 5037 O O . ASP A 1 3 ? 0.772 6.760 -7.113 1.00 0.00 3 ASP A O 6
ATOM 5046 N N . GLY A 1 4 ? -0.082 5.415 -5.602 1.00 0.00 4 GLY A N 6
ATOM 5047 C CA . GLY A 1 4 ? 1.117 4.529 -5.656 1.00 0.00 4 GLY A CA 6
ATOM 5048 C C . GLY A 1 4 ? 0.823 3.215 -4.931 1.00 0.00 4 GLY A C 6
ATOM 5049 O O . GLY A 1 4 ? -0.277 2.977 -4.475 1.00 0.00 4 GLY A O 6
ATOM 5053 N N . TYR A 1 5 ? 1.802 2.357 -4.824 1.00 0.00 5 TYR A N 6
ATOM 5054 C CA . TYR A 1 5 ? 1.581 1.055 -4.130 1.00 0.00 5 TYR A CA 6
ATOM 5055 C C . TYR A 1 5 ? 2.100 1.122 -2.692 1.00 0.00 5 TYR A C 6
ATOM 5056 O O . TYR A 1 5 ? 3.293 1.166 -2.464 1.00 0.00 5 TYR A O 6
ATOM 5074 N N . PRO A 1 6 ? 1.181 1.124 -1.766 1.00 0.00 6 PRO A N 6
ATOM 5075 C CA . PRO A 1 6 ? 1.546 1.180 -0.334 1.00 0.00 6 PRO A CA 6
ATOM 5076 C C . PRO A 1 6 ? 1.987 -0.203 0.156 1.00 0.00 6 PRO A C 6
ATOM 5077 O O . PRO A 1 6 ? 1.307 -1.190 -0.048 1.00 0.00 6 PRO A O 6
ATOM 5088 N N . VAL A 1 7 ? 3.119 -0.285 0.801 1.00 0.00 7 VAL A N 6
ATOM 5089 C CA . VAL A 1 7 ? 3.600 -1.606 1.302 1.00 0.00 7 VAL A CA 6
ATOM 5090 C C . VAL A 1 7 ? 3.151 -1.817 2.751 1.00 0.00 7 VAL A C 6
ATOM 5091 O O . VAL A 1 7 ? 2.361 -1.063 3.283 1.00 0.00 7 VAL A O 6
ATOM 5104 N N . ASP A 1 8 ? 3.656 -2.835 3.394 1.00 0.00 8 ASP A N 6
ATOM 5105 C CA . ASP A 1 8 ? 3.265 -3.090 4.810 1.00 0.00 8 ASP A CA 6
ATOM 5106 C C . ASP A 1 8 ? 3.953 -2.079 5.727 1.00 0.00 8 ASP A C 6
ATOM 5107 O O . ASP A 1 8 ? 3.431 -1.016 6.001 1.00 0.00 8 ASP A O 6
ATOM 5116 N N . TYR A 1 9 ? 5.126 -2.397 6.194 1.00 0.00 9 TYR A N 6
ATOM 5117 C CA . TYR A 1 9 ? 5.857 -1.454 7.082 1.00 0.00 9 TYR A CA 6
ATOM 5118 C C . TYR A 1 9 ? 7.337 -1.428 6.696 1.00 0.00 9 TYR A C 6
ATOM 5119 O O . TYR A 1 9 ? 7.807 -0.500 6.067 1.00 0.00 9 TYR A O 6
ATOM 5137 N N . TRP A 1 10 ? 8.068 -2.452 7.049 1.00 0.00 10 TRP A N 6
ATOM 5138 C CA . TRP A 1 10 ? 9.518 -2.510 6.697 1.00 0.00 10 TRP A CA 6
ATOM 5139 C C . TRP A 1 10 ? 9.683 -3.183 5.332 1.00 0.00 10 TRP A C 6
ATOM 5140 O O . TRP A 1 10 ? 10.727 -3.718 5.013 1.00 0.00 10 TRP A O 6
ATOM 5161 N N . ASN A 1 11 ? 8.649 -3.158 4.533 1.00 0.00 11 ASN A N 6
ATOM 5162 C CA . ASN A 1 11 ? 8.714 -3.784 3.181 1.00 0.00 11 ASN A CA 6
ATOM 5163 C C . ASN A 1 11 ? 8.991 -5.285 3.289 1.00 0.00 11 ASN A C 6
ATOM 5164 O O . ASN A 1 11 ? 9.503 -5.896 2.372 1.00 0.00 11 ASN A O 6
ATOM 5175 N N . CYS A 1 12 ? 8.661 -5.889 4.397 1.00 0.00 12 CYS A N 6
ATOM 5176 C CA . CYS A 1 12 ? 8.916 -7.350 4.539 1.00 0.00 12 CYS A CA 6
ATOM 5177 C C . CYS A 1 12 ? 7.680 -8.150 4.127 1.00 0.00 12 CYS A C 6
ATOM 5178 O O . CYS A 1 12 ? 7.781 -9.200 3.524 1.00 0.00 12 CYS A O 6
ATOM 5185 N N . LYS A 1 13 ? 6.517 -7.661 4.441 1.00 0.00 13 LYS A N 6
ATOM 5186 C CA . LYS A 1 13 ? 5.276 -8.393 4.063 1.00 0.00 13 LYS A CA 6
ATOM 5187 C C . LYS A 1 13 ? 4.872 -8.029 2.633 1.00 0.00 13 LYS A C 6
ATOM 5188 O O . LYS A 1 13 ? 3.717 -7.784 2.346 1.00 0.00 13 LYS A O 6
ATOM 5207 N N . ARG A 1 14 ? 5.818 -7.990 1.733 1.00 0.00 14 ARG A N 6
ATOM 5208 C CA . ARG A 1 14 ? 5.493 -7.639 0.322 1.00 0.00 14 ARG A CA 6
ATOM 5209 C C . ARG A 1 14 ? 4.760 -6.296 0.268 1.00 0.00 14 ARG A C 6
ATOM 5210 O O . ARG A 1 14 ? 4.283 -5.796 1.268 1.00 0.00 14 ARG A O 6
ATOM 5231 N N . ILE A 1 15 ? 4.670 -5.709 -0.892 1.00 0.00 15 ILE A N 6
ATOM 5232 C CA . ILE A 1 15 ? 3.971 -4.397 -1.007 1.00 0.00 15 ILE A CA 6
ATOM 5233 C C . ILE A 1 15 ? 2.460 -4.607 -1.151 1.00 0.00 15 ILE A C 6
ATOM 5234 O O . ILE A 1 15 ? 1.703 -3.665 -1.278 1.00 0.00 15 ILE A O 6
ATOM 5250 N N . CYS A 1 16 ? 2.016 -5.835 -1.127 1.00 0.00 16 CYS A N 6
ATOM 5251 C CA . CYS A 1 16 ? 0.554 -6.101 -1.256 1.00 0.00 16 CYS A CA 6
ATOM 5252 C C . CYS A 1 16 ? 0.141 -7.266 -0.352 1.00 0.00 16 CYS A C 6
ATOM 5253 O O . CYS A 1 16 ? 0.714 -8.337 -0.401 1.00 0.00 16 CYS A O 6
ATOM 5260 N N . TRP A 1 17 ? -0.851 -7.066 0.471 1.00 0.00 17 TRP A N 6
ATOM 5261 C CA . TRP A 1 17 ? -1.304 -8.159 1.378 1.00 0.00 17 TRP A CA 6
ATOM 5262 C C . TRP A 1 17 ? -1.970 -9.276 0.573 1.00 0.00 17 TRP A C 6
ATOM 5263 O O . TRP A 1 17 ? -1.632 -9.520 -0.569 1.00 0.00 17 TRP A O 6
ATOM 5284 N N . TYR A 1 18 ? -2.915 -9.960 1.158 1.00 0.00 18 TYR A N 6
ATOM 5285 C CA . TYR A 1 18 ? -3.603 -11.061 0.427 1.00 0.00 18 TYR A CA 6
ATOM 5286 C C . TYR A 1 18 ? -5.102 -11.050 0.738 1.00 0.00 18 TYR A C 6
ATOM 5287 O O . TYR A 1 18 ? -5.718 -12.083 0.911 1.00 0.00 18 TYR A O 6
ATOM 5305 N N . ASN A 1 19 ? -5.693 -9.888 0.805 1.00 0.00 19 ASN A N 6
ATOM 5306 C CA . ASN A 1 19 ? -7.153 -9.808 1.099 1.00 0.00 19 ASN A CA 6
ATOM 5307 C C . ASN A 1 19 ? -7.756 -8.580 0.414 1.00 0.00 19 ASN A C 6
ATOM 5308 O O . ASN A 1 19 ? -7.053 -7.672 0.017 1.00 0.00 19 ASN A O 6
ATOM 5319 N N . ASN A 1 20 ? -9.052 -8.540 0.274 1.00 0.00 20 ASN A N 6
ATOM 5320 C CA . ASN A 1 20 ? -9.690 -7.362 -0.382 1.00 0.00 20 ASN A CA 6
ATOM 5321 C C . ASN A 1 20 ? -10.002 -6.288 0.664 1.00 0.00 20 ASN A C 6
ATOM 5322 O O . ASN A 1 20 ? -10.940 -5.528 0.531 1.00 0.00 20 ASN A O 6
ATOM 5333 N N . LYS A 1 21 ? -9.213 -6.220 1.703 1.00 0.00 21 LYS A N 6
ATOM 5334 C CA . LYS A 1 21 ? -9.450 -5.198 2.763 1.00 0.00 21 LYS A CA 6
ATOM 5335 C C . LYS A 1 21 ? -8.145 -4.916 3.511 1.00 0.00 21 LYS A C 6
ATOM 5336 O O . LYS A 1 21 ? -7.839 -3.788 3.844 1.00 0.00 21 LYS A O 6
ATOM 5355 N N . TYR A 1 22 ? -7.37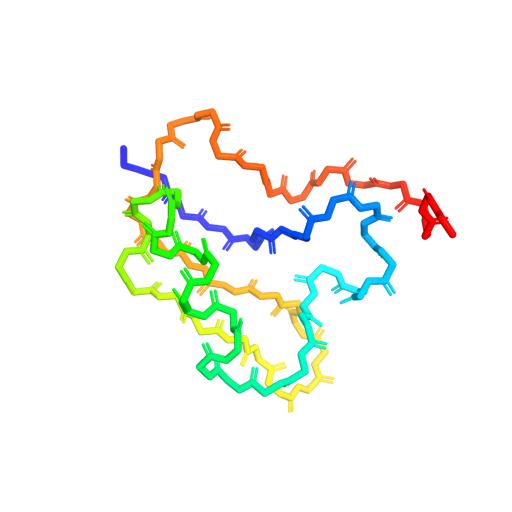1 -5.934 3.776 1.00 0.00 22 TYR A N 6
ATOM 5356 C CA . TYR A 1 22 ? -6.083 -5.724 4.498 1.00 0.00 22 TYR A CA 6
ATOM 5357 C C . TYR A 1 22 ? -5.331 -4.535 3.893 1.00 0.00 22 TYR A C 6
ATOM 5358 O O . TYR A 1 22 ? -4.561 -3.871 4.558 1.00 0.00 22 TYR A O 6
ATOM 5376 N N . CYS A 1 23 ? -5.550 -4.262 2.634 1.00 0.00 23 CYS A N 6
ATOM 5377 C CA . CYS A 1 23 ? -4.851 -3.114 1.985 1.00 0.00 23 CYS A CA 6
ATOM 5378 C C . CYS A 1 23 ? -5.785 -1.902 1.912 1.00 0.00 23 CYS A C 6
ATOM 5379 O O . CYS A 1 23 ? -5.433 -0.815 2.317 1.00 0.00 23 CYS A O 6
ATOM 5386 N N . ASN A 1 24 ? -6.974 -2.086 1.404 1.00 0.00 24 ASN A N 6
ATOM 5387 C CA . ASN A 1 24 ? -7.933 -0.944 1.313 1.00 0.00 24 ASN A CA 6
ATOM 5388 C C . ASN A 1 24 ? -8.131 -0.317 2.695 1.00 0.00 24 ASN A C 6
ATOM 5389 O O . ASN A 1 24 ? -7.859 0.845 2.902 1.00 0.00 24 ASN A O 6
ATOM 5400 N N . ASP A 1 25 ? -8.605 -1.080 3.642 1.00 0.00 25 ASP A N 6
ATOM 5401 C CA . ASP A 1 25 ? -8.822 -0.526 5.010 1.00 0.00 25 ASP A CA 6
ATOM 5402 C C . ASP A 1 25 ? -7.636 0.350 5.425 1.00 0.00 25 ASP A C 6
ATOM 5403 O O . ASP A 1 25 ? -7.801 1.479 5.842 1.00 0.00 25 ASP A O 6
ATOM 5412 N N . LEU A 1 26 ? -6.441 -0.162 5.315 1.00 0.00 26 LEU A N 6
ATOM 5413 C CA . LEU A 1 26 ? -5.246 0.642 5.705 1.00 0.00 26 LEU A CA 6
ATOM 5414 C C . LEU A 1 26 ? -5.090 1.854 4.779 1.00 0.00 26 LEU A C 6
ATOM 5415 O O . LEU A 1 26 ? -4.799 2.949 5.216 1.00 0.00 26 LEU A O 6
ATOM 5431 N N . CYS A 1 27 ? -5.278 1.660 3.504 1.00 0.00 27 CYS A N 6
ATOM 5432 C CA . CYS A 1 27 ? -5.138 2.788 2.539 1.00 0.00 27 CYS A CA 6
ATOM 5433 C C . CYS A 1 27 ? -6.151 3.888 2.852 1.00 0.00 27 CYS A C 6
ATOM 5434 O O . CYS A 1 27 ? -5.852 5.063 2.771 1.00 0.00 27 CYS A O 6
ATOM 5441 N N . LYS A 1 28 ? -7.346 3.518 3.210 1.00 0.00 28 LYS A N 6
ATOM 5442 C CA . LYS A 1 28 ? -8.377 4.543 3.529 1.00 0.00 28 LYS A CA 6
ATOM 5443 C C . LYS A 1 28 ? -7.905 5.396 4.706 1.00 0.00 28 LYS A C 6
ATOM 5444 O O . LYS A 1 28 ? -8.200 6.570 4.794 1.00 0.00 28 LYS A O 6
ATOM 5463 N N . GLY A 1 29 ? -7.155 4.816 5.602 1.00 0.00 29 GLY A N 6
ATOM 5464 C CA . GLY A 1 29 ? -6.648 5.598 6.760 1.00 0.00 29 GLY A CA 6
ATOM 5465 C C . GLY A 1 29 ? -5.696 6.664 6.228 1.00 0.00 29 GLY A C 6
ATOM 5466 O O . GLY A 1 29 ? -5.545 7.726 6.799 1.00 0.00 29 GLY A O 6
ATOM 5470 N N . LEU A 1 30 ? -5.068 6.387 5.119 1.00 0.00 30 LEU A N 6
ATOM 5471 C CA . LEU A 1 30 ? -4.138 7.379 4.518 1.00 0.00 30 LEU A CA 6
ATOM 5472 C C . LEU A 1 30 ? -4.904 8.238 3.511 1.00 0.00 30 LEU A C 6
ATOM 5473 O O . LEU A 1 30 ? -4.327 8.864 2.647 1.00 0.00 30 LEU A O 6
ATOM 5489 N N . LYS A 1 31 ? -6.207 8.262 3.623 1.00 0.00 31 LYS A N 6
ATOM 5490 C CA . LYS A 1 31 ? -7.045 9.073 2.689 1.00 0.00 31 LYS A CA 6
ATOM 5491 C C . LYS A 1 31 ? -7.098 8.428 1.301 1.00 0.00 31 LYS A C 6
ATOM 5492 O O . LYS A 1 31 ? -7.503 9.050 0.342 1.00 0.00 31 LYS A O 6
ATOM 5511 N N . ALA A 1 32 ? -6.708 7.187 1.179 1.00 0.00 32 ALA A N 6
ATOM 5512 C CA . ALA A 1 32 ? -6.758 6.531 -0.157 1.00 0.00 32 ALA A CA 6
ATOM 5513 C C . ALA A 1 32 ? -8.008 5.652 -0.253 1.00 0.00 32 ALA A C 6
ATOM 5514 O O . ALA A 1 32 ? -7.927 4.468 -0.513 1.00 0.00 32 ALA A O 6
ATOM 5521 N N . ASP A 1 33 ? -9.161 6.224 -0.032 1.00 0.00 33 ASP A N 6
ATOM 5522 C CA . ASP A 1 33 ? -10.422 5.429 -0.098 1.00 0.00 33 ASP A CA 6
ATOM 5523 C C . ASP A 1 33 ? -10.377 4.442 -1.266 1.00 0.00 33 ASP A C 6
ATOM 5524 O O . ASP A 1 33 ? -10.971 3.383 -1.220 1.00 0.00 33 ASP A O 6
ATOM 5533 N N . SER A 1 34 ? -9.679 4.780 -2.312 1.00 0.00 34 SER A N 6
ATOM 5534 C CA . SER A 1 34 ? -9.598 3.861 -3.481 1.00 0.00 34 SER A CA 6
ATOM 5535 C C . SER A 1 34 ? -8.395 2.926 -3.341 1.00 0.00 34 SER A C 6
ATOM 5536 O O . SER A 1 34 ? -7.484 2.950 -4.146 1.00 0.00 34 SER A O 6
ATOM 5544 N N . GLY A 1 35 ? -8.382 2.101 -2.329 1.00 0.00 35 GLY A N 6
ATOM 5545 C CA . GLY A 1 35 ? -7.237 1.170 -2.150 1.00 0.00 35 GLY A CA 6
ATOM 5546 C C . GLY A 1 35 ? -7.662 -0.239 -2.561 1.00 0.00 35 GLY A C 6
ATOM 5547 O O . GLY A 1 35 ? -8.720 -0.710 -2.198 1.00 0.00 35 GLY A O 6
ATOM 5551 N N . TYR A 1 36 ? -6.843 -0.913 -3.316 1.00 0.00 36 TYR A N 6
ATOM 5552 C CA . TYR A 1 36 ? -7.188 -2.296 -3.753 1.00 0.00 36 TYR A CA 6
ATOM 5553 C C . TYR A 1 36 ? -5.915 -3.025 -4.182 1.00 0.00 36 TYR A C 6
ATOM 5554 O O . TYR A 1 36 ? -5.129 -2.514 -4.953 1.00 0.00 36 TYR A O 6
ATOM 5572 N N . CYS A 1 37 ? -5.694 -4.206 -3.678 1.00 0.00 37 CYS A N 6
ATOM 5573 C CA . CYS A 1 37 ? -4.457 -4.949 -4.048 1.00 0.00 37 CYS A CA 6
ATOM 5574 C C . CYS A 1 37 ? -4.688 -5.815 -5.287 1.00 0.00 37 CYS A C 6
ATOM 5575 O O . CYS A 1 37 ? -5.691 -6.489 -5.409 1.00 0.00 37 CYS A O 6
ATOM 5582 N N . TRP A 1 38 ? -3.757 -5.811 -6.204 1.00 0.00 38 TRP A N 6
ATOM 5583 C CA . TRP A 1 38 ? -3.921 -6.648 -7.427 1.00 0.00 38 TRP A CA 6
ATOM 5584 C C . TRP A 1 38 ? -3.541 -8.097 -7.108 1.00 0.00 38 TRP A C 6
ATOM 5585 O O . TRP A 1 38 ? -2.395 -8.408 -6.852 1.00 0.00 38 TRP A O 6
ATOM 5606 N N . GLY A 1 39 ? -4.502 -8.979 -7.097 1.00 0.00 39 GLY A N 6
ATOM 5607 C CA . GLY A 1 39 ? -4.215 -10.404 -6.769 1.00 0.00 39 GLY A CA 6
ATOM 5608 C C . GLY A 1 39 ? -3.247 -11.015 -7.785 1.00 0.00 39 GLY A C 6
ATOM 5609 O O . GLY A 1 39 ? -2.739 -12.100 -7.587 1.00 0.00 39 GLY A O 6
ATOM 5613 N N . TRP A 1 40 ? -2.984 -10.343 -8.871 1.00 0.00 40 TRP A N 6
ATOM 5614 C CA . TRP A 1 40 ? -2.048 -10.920 -9.878 1.00 0.00 40 TRP A CA 6
ATOM 5615 C C . TRP A 1 40 ? -0.599 -10.707 -9.437 1.00 0.00 40 TRP A C 6
ATOM 5616 O O . TRP A 1 40 ? 0.046 -11.604 -8.931 1.00 0.00 40 TRP A O 6
ATOM 5637 N N . THR A 1 41 ? -0.084 -9.524 -9.621 1.00 0.00 41 THR A N 6
ATOM 5638 C CA . THR A 1 41 ? 1.322 -9.246 -9.213 1.00 0.00 41 THR A CA 6
ATOM 5639 C C . THR A 1 41 ? 1.624 -7.758 -9.385 1.00 0.00 41 THR A C 6
ATOM 5640 O O . THR A 1 41 ? 2.703 -7.376 -9.794 1.00 0.00 41 THR A O 6
ATOM 5651 N N . LEU A 1 42 ? 0.677 -6.913 -9.083 1.00 0.00 42 LEU A N 6
ATOM 5652 C CA . LEU A 1 42 ? 0.910 -5.449 -9.237 1.00 0.00 42 LEU A CA 6
ATOM 5653 C C . LEU A 1 42 ? 0.995 -4.776 -7.868 1.00 0.00 42 LEU A C 6
ATOM 5654 O O . LEU A 1 42 ? 0.741 -3.596 -7.732 1.00 0.00 42 LEU A O 6
ATOM 5670 N N . SER A 1 43 ? 1.351 -5.509 -6.850 1.00 0.00 43 SER A N 6
ATOM 5671 C CA . SER A 1 43 ? 1.446 -4.893 -5.498 1.00 0.00 43 SER A CA 6
ATOM 5672 C C . SER A 1 43 ? 0.123 -4.209 -5.145 1.00 0.00 43 SER A C 6
ATOM 5673 O O . SER A 1 43 ? -0.836 -4.261 -5.893 1.00 0.00 43 SER A O 6
ATOM 5681 N N . CYS A 1 44 ? 0.064 -3.558 -4.014 1.00 0.00 44 CYS A N 6
ATOM 5682 C CA . CYS A 1 44 ? -1.195 -2.860 -3.629 1.00 0.00 44 CYS A CA 6
ATOM 5683 C C . CYS A 1 44 ? -1.314 -1.563 -4.430 1.00 0.00 44 CYS A C 6
ATOM 5684 O O . CYS A 1 44 ? -0.324 -0.982 -4.827 1.00 0.00 44 CYS A O 6
ATOM 5691 N N . TYR A 1 45 ? -2.508 -1.101 -4.683 1.00 0.00 45 TYR A N 6
ATOM 5692 C CA . TYR A 1 45 ? -2.650 0.157 -5.469 1.00 0.00 45 TYR A CA 6
ATOM 5693 C C . TYR A 1 45 ? -3.744 1.060 -4.886 1.00 0.00 45 TYR A C 6
ATOM 5694 O O . TYR A 1 45 ? -4.921 0.818 -5.061 1.00 0.00 45 TYR A O 6
ATOM 5712 N N . CYS A 1 46 ? -3.358 2.110 -4.211 1.00 0.00 46 CYS A N 6
ATOM 5713 C CA . CYS A 1 46 ? -4.367 3.046 -3.635 1.00 0.00 46 CYS A CA 6
ATOM 5714 C C . CYS A 1 46 ? -4.143 4.448 -4.205 1.00 0.00 46 CYS A C 6
ATOM 5715 O O . CYS A 1 46 ? -3.022 4.880 -4.385 1.00 0.00 46 CYS A O 6
ATOM 5722 N N . GLN A 1 47 ? -5.194 5.159 -4.501 1.00 0.00 47 GLN A N 6
ATOM 5723 C CA . GLN A 1 47 ? -5.023 6.527 -5.071 1.00 0.00 47 GLN A CA 6
ATOM 5724 C C . GLN A 1 47 ? -5.877 7.538 -4.299 1.00 0.00 47 GLN A C 6
ATOM 5725 O O . GLN A 1 47 ? -6.927 7.211 -3.782 1.00 0.00 47 GLN A O 6
ATOM 5739 N N . GLY A 1 48 ? -5.436 8.766 -4.219 1.00 0.00 48 GLY A N 6
ATOM 5740 C CA . GLY A 1 48 ? -6.227 9.797 -3.484 1.00 0.00 48 GLY A CA 6
ATOM 5741 C C . GLY A 1 48 ? -5.674 9.956 -2.067 1.00 0.00 48 GLY A C 6
ATOM 5742 O O . GLY A 1 48 ? -6.367 10.379 -1.165 1.00 0.00 48 GLY A O 6
ATOM 5746 N N . LEU A 1 49 ? -4.427 9.633 -1.868 1.00 0.00 49 LEU A N 6
ATOM 5747 C CA . LEU A 1 49 ? -3.824 9.779 -0.503 1.00 0.00 49 LEU A CA 6
ATOM 5748 C C . LEU A 1 49 ? -2.942 11.033 -0.466 1.00 0.00 49 LEU A C 6
ATOM 5749 O O . LEU A 1 49 ? -2.711 11.648 -1.485 1.00 0.00 49 LEU A O 6
ATOM 5765 N N . PRO A 1 50 ? -2.475 11.381 0.705 1.00 0.00 50 PRO A N 6
ATOM 5766 C CA . PRO A 1 50 ? -1.612 12.582 0.843 1.00 0.00 50 PRO A CA 6
ATOM 5767 C C . PRO A 1 50 ? -0.258 12.345 0.169 1.00 0.00 50 PRO A C 6
ATOM 5768 O O . PRO A 1 50 ? 0.186 11.224 0.026 1.00 0.00 50 PRO A O 6
ATOM 5779 N N . ASP A 1 51 ? 0.397 13.393 -0.251 1.00 0.00 51 ASP A N 6
ATOM 5780 C CA . ASP A 1 51 ? 1.719 13.230 -0.920 1.00 0.00 51 ASP A CA 6
ATOM 5781 C C . ASP A 1 51 ? 2.697 12.508 0.011 1.00 0.00 51 ASP A C 6
ATOM 5782 O O . ASP A 1 51 ? 3.668 11.922 -0.426 1.00 0.00 51 ASP A O 6
ATOM 5791 N N . ASN A 1 52 ? 2.447 12.545 1.290 1.00 0.00 52 ASN A N 6
ATOM 5792 C CA . ASN A 1 52 ? 3.362 11.859 2.250 1.00 0.00 52 ASN A CA 6
ATOM 5793 C C . ASN A 1 52 ? 2.958 10.389 2.403 1.00 0.00 52 ASN A C 6
ATOM 5794 O O . ASN A 1 52 ? 3.419 9.697 3.288 1.00 0.00 52 ASN A O 6
ATOM 5805 N N . ALA A 1 53 ? 2.093 9.915 1.549 1.00 0.00 53 ALA A N 6
ATOM 5806 C CA . ALA A 1 53 ? 1.646 8.495 1.638 1.00 0.00 53 ALA A CA 6
ATOM 5807 C C . ALA A 1 53 ? 2.852 7.549 1.669 1.00 0.00 53 ALA A C 6
ATOM 5808 O O . ALA A 1 53 ? 3.854 7.781 1.023 1.00 0.00 53 ALA A O 6
ATOM 5815 N N . ARG A 1 54 ? 2.757 6.482 2.417 1.00 0.00 54 ARG A N 6
ATOM 5816 C CA . ARG A 1 54 ? 3.890 5.514 2.492 1.00 0.00 54 ARG A CA 6
ATOM 5817 C C . ARG A 1 54 ? 3.757 4.466 1.385 1.00 0.00 54 ARG A C 6
ATOM 5818 O O . ARG A 1 54 ? 2.810 3.705 1.348 1.00 0.00 54 ARG A O 6
ATOM 5839 N N . ILE A 1 55 ? 4.695 4.422 0.479 1.00 0.00 55 ILE A N 6
ATOM 5840 C CA . ILE A 1 55 ? 4.613 3.423 -0.625 1.00 0.00 55 ILE A CA 6
ATOM 5841 C C . ILE A 1 55 ? 5.989 2.820 -0.913 1.00 0.00 55 ILE A C 6
ATOM 5842 O O . ILE A 1 55 ? 6.903 2.931 -0.121 1.00 0.00 55 ILE A O 6
ATOM 5858 N N . LYS A 1 56 ? 6.127 2.172 -2.037 1.00 0.00 56 LYS A N 6
ATOM 5859 C CA . LYS A 1 56 ? 7.432 1.538 -2.397 1.00 0.00 56 LYS A CA 6
ATOM 5860 C C . LYS A 1 56 ? 8.610 2.393 -1.922 1.00 0.00 56 LYS A C 6
ATOM 5861 O O . LYS A 1 56 ? 9.027 3.321 -2.587 1.00 0.00 56 LYS A O 6
ATOM 5880 N N . ARG A 1 57 ? 9.152 2.080 -0.778 1.00 0.00 57 ARG A N 6
ATOM 5881 C CA . ARG A 1 57 ? 10.307 2.864 -0.260 1.00 0.00 57 ARG A CA 6
ATOM 5882 C C . ARG A 1 57 ? 11.577 2.010 -0.311 1.00 0.00 57 ARG A C 6
ATOM 5883 O O . ARG A 1 57 ? 12.681 2.514 -0.291 1.00 0.00 57 ARG A O 6
ATOM 5904 N N . SER A 1 58 ? 11.421 0.715 -0.380 1.00 0.00 58 SER A N 6
ATOM 5905 C CA . SER A 1 58 ? 12.609 -0.183 -0.436 1.00 0.00 58 SER A CA 6
ATOM 5906 C C . SER A 1 58 ? 12.182 -1.593 -0.850 1.00 0.00 58 SER A C 6
ATOM 5907 O O . SER A 1 58 ? 11.022 -1.946 -0.783 1.00 0.00 58 SER A O 6
ATOM 5915 N N . GLY A 1 59 ? 13.111 -2.402 -1.281 1.00 0.00 59 GLY A N 6
ATOM 5916 C CA . GLY A 1 59 ? 12.754 -3.787 -1.700 1.00 0.00 59 GLY A CA 6
ATOM 5917 C C . GLY A 1 59 ? 13.405 -4.798 -0.754 1.00 0.00 59 GLY A C 6
ATOM 5918 O O . GLY A 1 59 ? 13.977 -5.781 -1.182 1.00 0.00 59 GLY A O 6
ATOM 5922 N N . ARG A 1 60 ? 13.323 -4.569 0.529 1.00 0.00 60 ARG A N 6
ATOM 5923 C CA . ARG A 1 60 ? 13.937 -5.522 1.495 1.00 0.00 60 ARG A CA 6
ATOM 5924 C C . ARG A 1 60 ? 12.996 -5.766 2.679 1.00 0.00 60 ARG A C 6
ATOM 5925 O O . ARG A 1 60 ? 11.979 -5.116 2.820 1.00 0.00 60 ARG A O 6
ATOM 5946 N N . CYS A 1 61 ? 13.330 -6.698 3.528 1.00 0.00 61 CYS A N 6
ATOM 5947 C CA . CYS A 1 61 ? 12.461 -6.991 4.706 1.00 0.00 61 CYS A CA 6
ATOM 5948 C C . CYS A 1 61 ? 13.225 -6.687 6.000 1.00 0.00 61 CYS A C 6
ATOM 5949 O O . CYS A 1 61 ? 14.068 -7.451 6.424 1.00 0.00 61 CYS A O 6
ATOM 5956 N N . ARG A 1 62 ? 12.937 -5.587 6.638 1.00 0.00 62 ARG A N 6
ATOM 5957 C CA . ARG A 1 62 ? 13.659 -5.263 7.905 1.00 0.00 62 ARG A CA 6
ATOM 5958 C C . ARG A 1 62 ? 12.977 -5.937 9.100 1.00 0.00 62 ARG A C 6
ATOM 5959 O O . ARG A 1 62 ? 13.032 -5.451 10.211 1.00 0.00 62 ARG A O 6
ATOM 5980 N N . ALA A 1 63 ? 12.337 -7.054 8.883 1.00 0.00 63 ALA A N 6
ATOM 5981 C CA . ALA A 1 63 ? 11.654 -7.752 10.010 1.00 0.00 63 ALA A CA 6
ATOM 5982 C C . ALA A 1 63 ? 11.330 -9.197 9.621 1.00 0.00 63 ALA A C 6
ATOM 5989 N N . LYS A 1 1 ? -2.487 13.725 -2.261 1.00 0.00 1 LYS A N 7
ATOM 5990 C CA . LYS A 1 1 ? -2.868 13.404 -3.666 1.00 0.00 1 LYS A CA 7
ATOM 5991 C C . LYS A 1 1 ? -1.765 12.582 -4.338 1.00 0.00 1 LYS A C 7
ATOM 5992 O O . LYS A 1 1 ? -1.099 13.043 -5.243 1.00 0.00 1 LYS A O 7
ATOM 6013 N N . ILE A 1 2 ? -1.570 11.368 -3.903 1.00 0.00 2 ILE A N 7
ATOM 6014 C CA . ILE A 1 2 ? -0.514 10.517 -4.518 1.00 0.00 2 ILE A CA 7
ATOM 6015 C C . ILE A 1 2 ? -1.084 9.141 -4.862 1.00 0.00 2 ILE A C 7
ATOM 6016 O O . ILE A 1 2 ? -2.101 8.726 -4.341 1.00 0.00 2 ILE A O 7
ATOM 6032 N N . ASP A 1 3 ? -0.431 8.430 -5.736 1.00 0.00 3 ASP A N 7
ATOM 6033 C CA . ASP A 1 3 ? -0.921 7.078 -6.123 1.00 0.00 3 ASP A CA 7
ATOM 6034 C C . ASP A 1 3 ? 0.247 6.091 -6.133 1.00 0.00 3 ASP A C 7
ATOM 6035 O O . ASP A 1 3 ? 1.263 6.328 -6.755 1.00 0.00 3 ASP A O 7
ATOM 6044 N N . GLY A 1 4 ? 0.117 4.989 -5.449 1.00 0.00 4 GLY A N 7
ATOM 6045 C CA . GLY A 1 4 ? 1.237 4.006 -5.432 1.00 0.00 4 GLY A CA 7
ATOM 6046 C C . GLY A 1 4 ? 0.841 2.768 -4.627 1.00 0.00 4 GLY A C 7
ATOM 6047 O O . GLY A 1 4 ? -0.291 2.614 -4.215 1.00 0.00 4 GLY A O 7
ATOM 6051 N N . TYR A 1 5 ? 1.773 1.882 -4.404 1.00 0.00 5 TYR A N 7
ATOM 6052 C CA . TYR A 1 5 ? 1.466 0.646 -3.628 1.00 0.00 5 TYR A CA 7
ATOM 6053 C C . TYR A 1 5 ? 1.994 0.779 -2.196 1.00 0.00 5 TYR A C 7
ATOM 6054 O O . TYR A 1 5 ? 3.187 0.835 -1.981 1.00 0.00 5 TYR A O 7
ATOM 6072 N N . PRO A 1 6 ? 1.085 0.829 -1.262 1.00 0.00 6 PRO A N 7
ATOM 6073 C CA . PRO A 1 6 ? 1.469 0.959 0.164 1.00 0.00 6 PRO A CA 7
ATOM 6074 C C . PRO A 1 6 ? 2.005 -0.374 0.698 1.00 0.00 6 PRO A C 7
ATOM 6075 O O . PRO A 1 6 ? 1.523 -1.433 0.349 1.00 0.00 6 PRO A O 7
ATOM 6086 N N . VAL A 1 7 ? 3.003 -0.326 1.539 1.00 0.00 7 VAL A N 7
ATOM 6087 C CA . VAL A 1 7 ? 3.577 -1.587 2.094 1.00 0.00 7 VAL A CA 7
ATOM 6088 C C . VAL A 1 7 ? 3.936 -1.398 3.571 1.00 0.00 7 VAL A C 7
ATOM 6089 O O . VAL A 1 7 ? 3.593 -0.406 4.181 1.00 0.00 7 VAL A O 7
ATOM 6102 N N . ASP A 1 8 ? 4.628 -2.343 4.149 1.00 0.00 8 ASP A N 7
ATOM 6103 C CA . ASP A 1 8 ? 5.013 -2.214 5.584 1.00 0.00 8 ASP A CA 7
ATOM 6104 C C . ASP A 1 8 ? 6.057 -1.106 5.748 1.00 0.00 8 ASP A C 7
ATOM 6105 O O . ASP A 1 8 ? 6.065 -0.136 5.017 1.00 0.00 8 ASP A O 7
ATOM 6114 N N . TYR A 1 9 ? 6.940 -1.243 6.699 1.00 0.00 9 TYR A N 7
ATOM 6115 C CA . TYR A 1 9 ? 7.981 -0.196 6.903 1.00 0.00 9 TYR A CA 7
ATOM 6116 C C . TYR A 1 9 ? 9.298 -0.620 6.245 1.00 0.00 9 TYR A C 7
ATOM 6117 O O . TYR A 1 9 ? 10.190 0.181 6.051 1.00 0.00 9 TYR A O 7
ATOM 6135 N N . TRP A 1 10 ? 9.425 -1.872 5.897 1.00 0.00 10 TRP A N 7
ATOM 6136 C CA . TRP A 1 10 ? 10.685 -2.339 5.247 1.00 0.00 10 TRP A CA 7
ATOM 6137 C C . TRP A 1 10 ? 10.362 -3.198 4.020 1.00 0.00 10 TRP A C 7
ATOM 6138 O O . TRP A 1 10 ? 11.153 -4.019 3.603 1.00 0.00 10 TRP A O 7
ATOM 6159 N N . ASN A 1 11 ? 9.206 -3.019 3.442 1.00 0.00 11 ASN A N 7
ATOM 6160 C CA . ASN A 1 11 ? 8.840 -3.831 2.244 1.00 0.00 11 ASN A CA 7
ATOM 6161 C C . ASN A 1 11 ? 8.854 -5.324 2.593 1.00 0.00 11 ASN A C 7
ATOM 6162 O O . ASN A 1 11 ? 8.834 -6.174 1.726 1.00 0.00 11 ASN A O 7
ATOM 6173 N N . CYS A 1 12 ? 8.891 -5.646 3.858 1.00 0.00 12 CYS A N 7
ATOM 6174 C CA . CYS A 1 12 ? 8.912 -7.080 4.268 1.00 0.00 12 CYS A CA 7
ATOM 6175 C C . CYS A 1 12 ? 7.495 -7.661 4.289 1.00 0.00 12 CYS A C 7
ATOM 6176 O O . CYS A 1 12 ? 7.098 -8.392 3.404 1.00 0.00 12 CYS A O 7
ATOM 6183 N N . LYS A 1 13 ? 6.738 -7.352 5.305 1.00 0.00 13 LYS A N 7
ATOM 6184 C CA . LYS A 1 13 ? 5.352 -7.897 5.401 1.00 0.00 13 LYS A CA 7
ATOM 6185 C C . LYS A 1 13 ? 4.329 -6.902 4.844 1.00 0.00 13 LYS A C 7
ATOM 6186 O O . LYS A 1 13 ? 4.673 -5.929 4.202 1.00 0.00 13 LYS A O 7
ATOM 6205 N N . ARG A 1 14 ? 3.070 -7.147 5.089 1.00 0.00 14 ARG A N 7
ATOM 6206 C CA . ARG A 1 14 ? 2.008 -6.229 4.584 1.00 0.00 14 ARG A CA 7
ATOM 6207 C C . ARG A 1 14 ? 2.077 -6.119 3.055 1.00 0.00 14 ARG A C 7
ATOM 6208 O O . ARG A 1 14 ? 1.689 -7.027 2.350 1.00 0.00 14 ARG A O 7
ATOM 6229 N N . ILE A 1 15 ? 2.556 -5.014 2.534 1.00 0.00 15 ILE A N 7
ATOM 6230 C CA . ILE A 1 15 ? 2.633 -4.858 1.051 1.00 0.00 15 ILE A CA 7
ATOM 6231 C C . ILE A 1 15 ? 1.243 -5.037 0.435 1.00 0.00 15 ILE A C 7
ATOM 6232 O O . ILE A 1 15 ? 0.552 -4.080 0.146 1.00 0.00 15 ILE A O 7
ATOM 6248 N N . CYS A 1 16 ? 0.830 -6.256 0.239 1.00 0.00 16 CYS A N 7
ATOM 6249 C CA . CYS A 1 16 ? -0.516 -6.509 -0.352 1.00 0.00 16 CYS A CA 7
ATOM 6250 C C . CYS A 1 16 ? -1.213 -7.652 0.391 1.00 0.00 16 CYS A C 7
ATOM 6251 O O . CYS A 1 16 ? -0.771 -8.783 0.362 1.00 0.00 16 CYS A O 7
ATOM 6258 N N . TRP A 1 17 ? -2.300 -7.368 1.053 1.00 0.00 17 TRP A N 7
ATOM 6259 C CA . TRP A 1 17 ? -3.022 -8.444 1.791 1.00 0.00 17 TRP A CA 7
ATOM 6260 C C . TRP A 1 17 ? -3.608 -9.453 0.801 1.00 0.00 17 TRP A C 7
ATOM 6261 O O . TRP A 1 17 ? -3.069 -9.674 -0.265 1.00 0.00 17 TRP A O 7
ATOM 6282 N N . TYR A 1 18 ? -4.710 -10.066 1.140 1.00 0.00 18 TYR A N 7
ATOM 6283 C CA . TYR A 1 18 ? -5.325 -11.056 0.210 1.00 0.00 18 TYR A CA 7
ATOM 6284 C C . TYR A 1 18 ? -6.849 -10.917 0.225 1.00 0.00 18 TYR A C 7
ATOM 6285 O O . TYR A 1 18 ? -7.566 -11.846 0.538 1.00 0.00 18 TYR A O 7
ATOM 6303 N N . ASN A 1 19 ? -7.349 -9.759 -0.115 1.00 0.00 19 ASN A N 7
ATOM 6304 C CA . ASN A 1 19 ? -8.826 -9.556 -0.125 1.00 0.00 19 ASN A CA 7
ATOM 6305 C C . ASN A 1 19 ? -9.187 -8.365 -1.016 1.00 0.00 19 ASN A C 7
ATOM 6306 O O . ASN A 1 19 ? -8.333 -7.757 -1.631 1.00 0.00 19 ASN A O 7
ATOM 6317 N N . ASN A 1 20 ? -10.446 -8.031 -1.095 1.00 0.00 20 ASN A N 7
ATOM 6318 C CA . ASN A 1 20 ? -10.861 -6.884 -1.953 1.00 0.00 20 ASN A CA 7
ATOM 6319 C C . ASN A 1 20 ? -10.864 -5.576 -1.152 1.00 0.00 20 ASN A C 7
ATOM 6320 O O . ASN A 1 20 ? -10.455 -4.542 -1.640 1.00 0.00 20 ASN A O 7
ATOM 6331 N N . LYS A 1 21 ? -11.331 -5.609 0.069 1.00 0.00 21 LYS A N 7
ATOM 6332 C CA . LYS A 1 21 ? -11.366 -4.359 0.885 1.00 0.00 21 LYS A CA 7
ATOM 6333 C C . LYS A 1 21 ? -10.351 -4.428 2.030 1.00 0.00 21 LYS A C 7
ATOM 6334 O O . LYS A 1 21 ? -10.210 -3.499 2.799 1.00 0.00 21 LYS A O 7
ATOM 6353 N N . TYR A 1 22 ? -9.643 -5.517 2.153 1.00 0.00 22 TYR A N 7
ATOM 6354 C CA . TYR A 1 22 ? -8.643 -5.627 3.253 1.00 0.00 22 TYR A CA 7
ATOM 6355 C C . TYR A 1 22 ? -7.643 -4.470 3.169 1.00 0.00 22 TYR A C 7
ATOM 6356 O O . TYR A 1 22 ? -7.416 -3.761 4.129 1.00 0.00 22 TYR A O 7
ATOM 6374 N N . CYS A 1 23 ? -7.047 -4.272 2.024 1.00 0.00 23 CYS A N 7
ATOM 6375 C CA . CYS A 1 23 ? -6.067 -3.160 1.876 1.00 0.00 23 CYS A CA 7
ATOM 6376 C C . CYS A 1 23 ? -6.803 -1.826 1.717 1.00 0.00 23 CYS A C 7
ATOM 6377 O O . CYS A 1 23 ? -6.225 -0.765 1.849 1.00 0.00 23 CYS A O 7
ATOM 6384 N N . ASN A 1 24 ? -8.077 -1.873 1.436 1.00 0.00 24 ASN A N 7
ATOM 6385 C CA . ASN A 1 24 ? -8.854 -0.610 1.271 1.00 0.00 24 ASN A CA 7
ATOM 6386 C C . ASN A 1 24 ? -9.150 0.005 2.640 1.00 0.00 24 ASN A C 7
ATOM 6387 O O . ASN A 1 24 ? -9.059 1.200 2.823 1.00 0.00 24 ASN A O 7
ATOM 6398 N N . ASP A 1 25 ? -9.501 -0.801 3.603 1.00 0.00 25 ASP A N 7
ATOM 6399 C CA . ASP A 1 25 ? -9.796 -0.250 4.957 1.00 0.00 25 ASP A CA 7
ATOM 6400 C C . ASP A 1 25 ? -8.558 0.462 5.507 1.00 0.00 25 ASP A C 7
ATOM 6401 O O . ASP A 1 25 ? -8.650 1.512 6.111 1.00 0.00 25 ASP A O 7
ATOM 6410 N N . LEU A 1 26 ? -7.400 -0.099 5.295 1.00 0.00 26 LEU A N 7
ATOM 6411 C CA . LEU A 1 26 ? -6.153 0.545 5.796 1.00 0.00 26 LEU A CA 7
ATOM 6412 C C . LEU A 1 26 ? -5.808 1.760 4.930 1.00 0.00 26 LEU A C 7
ATOM 6413 O O . LEU A 1 26 ? -5.478 2.818 5.428 1.00 0.00 26 LEU A O 7
ATOM 6429 N N . CYS A 1 27 ? -5.889 1.615 3.635 1.00 0.00 27 CYS A N 7
ATOM 6430 C CA . CYS A 1 27 ? -5.572 2.756 2.735 1.00 0.00 27 CYS A CA 7
ATOM 6431 C C . CYS A 1 27 ? -6.528 3.912 3.017 1.00 0.00 27 CYS A C 7
ATOM 6432 O O . CYS A 1 27 ? -6.123 5.053 3.129 1.00 0.00 27 CYS A O 7
ATOM 6439 N N . LYS A 1 28 ? -7.791 3.626 3.149 1.00 0.00 28 LYS A N 7
ATOM 6440 C CA . LYS A 1 28 ? -8.768 4.708 3.445 1.00 0.00 28 LYS A CA 7
ATOM 6441 C C . LYS A 1 28 ? -8.391 5.383 4.763 1.00 0.00 28 LYS A C 7
ATOM 6442 O O . LYS A 1 28 ? -8.619 6.560 4.960 1.00 0.00 28 LYS A O 7
ATOM 6461 N N . GLY A 1 29 ? -7.808 4.642 5.667 1.00 0.00 29 GLY A N 7
ATOM 6462 C CA . GLY A 1 29 ? -7.405 5.235 6.971 1.00 0.00 29 GLY A CA 7
ATOM 6463 C C . GLY A 1 29 ? -6.481 6.420 6.709 1.00 0.00 29 GLY A C 7
ATOM 6464 O O . GLY A 1 29 ? -6.512 7.414 7.407 1.00 0.00 29 GLY A O 7
ATOM 6468 N N . LEU A 1 30 ? -5.660 6.324 5.699 1.00 0.00 30 LEU A N 7
ATOM 6469 C CA . LEU A 1 30 ? -4.739 7.451 5.382 1.00 0.00 30 LEU A CA 7
ATOM 6470 C C . LEU A 1 30 ? -5.486 8.513 4.578 1.00 0.00 30 LEU A C 7
ATOM 6471 O O . LEU A 1 30 ? -5.169 9.680 4.658 1.00 0.00 30 LEU A O 7
ATOM 6487 N N . LYS A 1 31 ? -6.483 8.083 3.822 1.00 0.00 31 LYS A N 7
ATOM 6488 C CA . LYS A 1 31 ? -7.340 8.995 2.970 1.00 0.00 31 LYS A CA 7
ATOM 6489 C C . LYS A 1 31 ? -7.458 8.423 1.551 1.00 0.00 31 LYS A C 7
ATOM 6490 O O . LYS A 1 31 ? -8.014 9.044 0.668 1.00 0.00 31 LYS A O 7
ATOM 6509 N N . ALA A 1 32 ? -6.941 7.244 1.320 1.00 0.00 32 ALA A N 7
ATOM 6510 C CA . ALA A 1 32 ? -7.031 6.647 -0.043 1.00 0.00 32 ALA A CA 7
ATOM 6511 C C . ALA A 1 32 ? -8.392 5.970 -0.236 1.00 0.00 32 ALA A C 7
ATOM 6512 O O . ALA A 1 32 ? -8.698 4.981 0.398 1.00 0.00 32 ALA A O 7
ATOM 6519 N N . ASP A 1 33 ? -9.209 6.497 -1.107 1.00 0.00 33 ASP A N 7
ATOM 6520 C CA . ASP A 1 33 ? -10.547 5.882 -1.341 1.00 0.00 33 ASP A CA 7
ATOM 6521 C C . ASP A 1 33 ? -10.398 4.584 -2.136 1.00 0.00 33 ASP A C 7
ATOM 6522 O O . ASP A 1 33 ? -10.730 3.514 -1.669 1.00 0.00 33 ASP A O 7
ATOM 6531 N N . SER A 1 34 ? -9.897 4.675 -3.334 1.00 0.00 34 SER A N 7
ATOM 6532 C CA . SER A 1 34 ? -9.718 3.450 -4.166 1.00 0.00 34 SER A CA 7
ATOM 6533 C C . SER A 1 34 ? -8.441 2.716 -3.749 1.00 0.00 34 SER A C 7
ATOM 6534 O O . SER A 1 34 ? -7.399 2.875 -4.353 1.00 0.00 34 SER A O 7
ATOM 6542 N N . GLY A 1 35 ? -8.509 1.918 -2.718 1.00 0.00 35 GLY A N 7
ATOM 6543 C CA . GLY A 1 35 ? -7.293 1.185 -2.265 1.00 0.00 35 GLY A CA 7
ATOM 6544 C C . GLY A 1 35 ? -7.544 -0.324 -2.304 1.00 0.00 35 GLY A C 7
ATOM 6545 O O . GLY A 1 35 ? -8.208 -0.875 -1.448 1.00 0.00 35 GLY A O 7
ATOM 6549 N N . TYR A 1 36 ? -7.009 -1.000 -3.283 1.00 0.00 36 TYR A N 7
ATOM 6550 C CA . TYR A 1 36 ? -7.206 -2.476 -3.369 1.00 0.00 36 TYR A CA 7
ATOM 6551 C C . TYR A 1 36 ? -5.848 -3.175 -3.475 1.00 0.00 36 TYR A C 7
ATOM 6552 O O . TYR A 1 36 ? -4.812 -2.544 -3.428 1.00 0.00 36 TYR A O 7
ATOM 6570 N N . CYS A 1 37 ? -5.841 -4.472 -3.616 1.00 0.00 37 CYS A N 7
ATOM 6571 C CA . CYS A 1 37 ? -4.544 -5.201 -3.722 1.00 0.00 37 CYS A CA 7
ATOM 6572 C C . CYS A 1 37 ? -4.361 -5.755 -5.137 1.00 0.00 37 CYS A C 7
ATOM 6573 O O . CYS A 1 37 ? -5.313 -6.123 -5.796 1.00 0.00 37 CYS A O 7
ATOM 6580 N N . TRP A 1 38 ? -3.145 -5.822 -5.612 1.00 0.00 38 TRP A N 7
ATOM 6581 C CA . TRP A 1 38 ? -2.917 -6.360 -6.984 1.00 0.00 38 TRP A CA 7
ATOM 6582 C C . TRP A 1 38 ? -2.958 -7.889 -6.956 1.00 0.00 38 TRP A C 7
ATOM 6583 O O . TRP A 1 38 ? -2.915 -8.499 -5.906 1.00 0.00 38 TRP A O 7
ATOM 6604 N N . GLY A 1 39 ? -3.044 -8.514 -8.097 1.00 0.00 39 GLY A N 7
ATOM 6605 C CA . GLY A 1 39 ? -3.093 -10.002 -8.122 1.00 0.00 39 GLY A CA 7
ATOM 6606 C C . GLY A 1 39 ? -1.991 -10.541 -9.032 1.00 0.00 39 GLY A C 7
ATOM 6607 O O . GLY A 1 39 ? -2.244 -11.286 -9.959 1.00 0.00 39 GLY A O 7
ATOM 6611 N N . TRP A 1 40 ? -0.771 -10.174 -8.772 1.00 0.00 40 TRP A N 7
ATOM 6612 C CA . TRP A 1 40 ? 0.353 -10.663 -9.614 1.00 0.00 40 TRP A CA 7
ATOM 6613 C C . TRP A 1 40 ? 1.666 -10.509 -8.845 1.00 0.00 40 TRP A C 7
ATOM 6614 O O . TRP A 1 40 ? 2.274 -11.476 -8.430 1.00 0.00 40 TRP A O 7
ATOM 6635 N N . THR A 1 41 ? 2.095 -9.297 -8.649 1.00 0.00 41 THR A N 7
ATOM 6636 C CA . THR A 1 41 ? 3.360 -9.057 -7.901 1.00 0.00 41 THR A CA 7
ATOM 6637 C C . THR A 1 41 ? 3.623 -7.553 -7.792 1.00 0.00 41 THR A C 7
ATOM 6638 O O . THR A 1 41 ? 4.754 -7.110 -7.790 1.00 0.00 41 THR A O 7
ATOM 6649 N N . LEU A 1 42 ? 2.586 -6.759 -7.714 1.00 0.00 42 LEU A N 7
ATOM 6650 C CA . LEU A 1 42 ? 2.792 -5.283 -7.619 1.00 0.00 42 LEU A CA 7
ATOM 6651 C C . LEU A 1 42 ? 2.331 -4.753 -6.257 1.00 0.00 42 LEU A C 7
ATOM 6652 O O . LEU A 1 42 ? 2.061 -3.580 -6.099 1.00 0.00 42 LEU A O 7
ATOM 6668 N N . SER A 1 43 ? 2.252 -5.602 -5.270 1.00 0.00 43 SER A N 7
ATOM 6669 C CA . SER A 1 43 ? 1.824 -5.136 -3.920 1.00 0.00 43 SER A CA 7
ATOM 6670 C C . SER A 1 43 ? 0.444 -4.472 -3.986 1.00 0.00 43 SER A C 7
ATOM 6671 O O . SER A 1 43 ? -0.254 -4.552 -4.979 1.00 0.00 43 SER A O 7
ATOM 6679 N N . CYS A 1 44 ? 0.047 -3.818 -2.925 1.00 0.00 44 CYS A N 7
ATOM 6680 C CA . CYS A 1 44 ? -1.284 -3.145 -2.911 1.00 0.00 44 CYS A CA 7
ATOM 6681 C C . CYS A 1 44 ? -1.259 -1.907 -3.812 1.00 0.00 44 CYS A C 7
ATOM 6682 O O . CYS A 1 44 ? -0.221 -1.510 -4.302 1.00 0.00 44 CYS A O 7
ATOM 6689 N N . TYR A 1 45 ? -2.388 -1.292 -4.039 1.00 0.00 45 TYR A N 7
ATOM 6690 C CA . TYR A 1 45 ? -2.409 -0.085 -4.911 1.00 0.00 45 TYR A CA 7
ATOM 6691 C C . TYR A 1 45 ? -3.553 0.851 -4.514 1.00 0.00 45 TYR A C 7
ATOM 6692 O O . TYR A 1 45 ? -4.712 0.554 -4.721 1.00 0.00 45 TYR A O 7
ATOM 6710 N N . CYS A 1 46 ? -3.233 1.985 -3.954 1.00 0.00 46 CYS A N 7
ATOM 6711 C CA . CYS A 1 46 ? -4.300 2.947 -3.555 1.00 0.00 46 CYS A CA 7
ATOM 6712 C C . CYS A 1 46 ? -4.030 4.313 -4.188 1.00 0.00 46 CYS A C 7
ATOM 6713 O O . CYS A 1 46 ? -2.910 4.785 -4.218 1.00 0.00 46 CYS A O 7
ATOM 6720 N N . GLN A 1 47 ? -5.047 4.954 -4.693 1.00 0.00 47 GLN A N 7
ATOM 6721 C CA . GLN A 1 47 ? -4.846 6.290 -5.319 1.00 0.00 47 GLN A CA 7
ATOM 6722 C C . GLN A 1 47 ? -5.680 7.342 -4.583 1.00 0.00 47 GLN A C 7
ATOM 6723 O O . GLN A 1 47 ? -6.852 7.150 -4.325 1.00 0.00 47 GLN A O 7
ATOM 6737 N N . GLY A 1 48 ? -5.089 8.453 -4.240 1.00 0.00 48 GLY A N 7
ATOM 6738 C CA . GLY A 1 48 ? -5.851 9.511 -3.519 1.00 0.00 48 GLY A CA 7
ATOM 6739 C C . GLY A 1 48 ? -5.391 9.563 -2.061 1.00 0.00 48 GLY A C 7
ATOM 6740 O O . GLY A 1 48 ? -6.186 9.703 -1.153 1.00 0.00 48 GLY A O 7
ATOM 6744 N N . LEU A 1 49 ? -4.112 9.450 -1.832 1.00 0.00 49 LEU A N 7
ATOM 6745 C CA . LEU A 1 49 ? -3.593 9.490 -0.431 1.00 0.00 49 LEU A CA 7
ATOM 6746 C C . LEU A 1 49 ? -2.624 10.666 -0.269 1.00 0.00 49 LEU A C 7
ATOM 6747 O O . LEU A 1 49 ? -2.284 11.320 -1.231 1.00 0.00 49 LEU A O 7
ATOM 6763 N N . PRO A 1 50 ? -2.210 10.899 0.949 1.00 0.00 50 PRO A N 7
ATOM 6764 C CA . PRO A 1 50 ? -1.266 12.011 1.229 1.00 0.00 50 PRO A CA 7
ATOM 6765 C C . PRO A 1 50 ? 0.110 11.713 0.623 1.00 0.00 50 PRO A C 7
ATOM 6766 O O . PRO A 1 50 ? 0.470 10.572 0.408 1.00 0.00 50 PRO A O 7
ATOM 6777 N N . ASP A 1 51 ? 0.876 12.732 0.340 1.00 0.00 51 ASP A N 7
ATOM 6778 C CA . ASP A 1 51 ? 2.224 12.511 -0.259 1.00 0.00 51 ASP A CA 7
ATOM 6779 C C . ASP A 1 51 ? 3.103 11.689 0.689 1.00 0.00 51 ASP A C 7
ATOM 6780 O O . ASP A 1 51 ? 4.082 11.094 0.280 1.00 0.00 51 ASP A O 7
ATOM 6789 N N . ASN A 1 52 ? 2.766 11.650 1.947 1.00 0.00 52 ASN A N 7
ATOM 6790 C CA . ASN A 1 52 ? 3.587 10.865 2.913 1.00 0.00 52 ASN A CA 7
ATOM 6791 C C . ASN A 1 52 ? 3.087 9.419 2.975 1.00 0.00 52 ASN A C 7
ATOM 6792 O O . ASN A 1 52 ? 3.464 8.658 3.845 1.00 0.00 52 ASN A O 7
ATOM 6803 N N . ALA A 1 53 ? 2.240 9.034 2.059 1.00 0.00 53 ALA A N 7
ATOM 6804 C CA . ALA A 1 53 ? 1.717 7.637 2.066 1.00 0.00 53 ALA A CA 7
ATOM 6805 C C . ALA A 1 53 ? 2.854 6.646 1.797 1.00 0.00 53 ALA A C 7
ATOM 6806 O O . ALA A 1 53 ? 3.382 6.574 0.705 1.00 0.00 53 ALA A O 7
ATOM 6813 N N . ARG A 1 54 ? 3.235 5.882 2.785 1.00 0.00 54 ARG A N 7
ATOM 6814 C CA . ARG A 1 54 ? 4.337 4.897 2.584 1.00 0.00 54 ARG A CA 7
ATOM 6815 C C . ARG A 1 54 ? 3.987 3.934 1.447 1.00 0.00 54 ARG A C 7
ATOM 6816 O O . ARG A 1 54 ? 2.878 3.446 1.353 1.00 0.00 54 ARG A O 7
ATOM 6837 N N . ILE A 1 55 ? 4.924 3.657 0.580 1.00 0.00 55 ILE A N 7
ATOM 6838 C CA . ILE A 1 55 ? 4.642 2.725 -0.551 1.00 0.00 55 ILE A CA 7
ATOM 6839 C C . ILE A 1 55 ? 5.938 2.062 -1.030 1.00 0.00 55 ILE A C 7
ATOM 6840 O O . ILE A 1 55 ? 6.970 2.163 -0.397 1.00 0.00 55 ILE A O 7
ATOM 6856 N N . LYS A 1 56 ? 5.887 1.376 -2.140 1.00 0.00 56 LYS A N 7
ATOM 6857 C CA . LYS A 1 56 ? 7.108 0.695 -2.660 1.00 0.00 56 LYS A CA 7
ATOM 6858 C C . LYS A 1 56 ? 8.292 1.665 -2.700 1.00 0.00 56 LYS A C 7
ATOM 6859 O O . LYS A 1 56 ? 8.515 2.350 -3.679 1.00 0.00 56 LYS A O 7
ATOM 6878 N N . ARG A 1 57 ? 9.058 1.723 -1.646 1.00 0.00 57 ARG A N 7
ATOM 6879 C CA . ARG A 1 57 ? 10.232 2.640 -1.627 1.00 0.00 57 ARG A CA 7
ATOM 6880 C C . ARG A 1 57 ? 11.520 1.838 -1.430 1.00 0.00 57 ARG A C 7
ATOM 6881 O O . ARG A 1 57 ? 12.611 2.370 -1.491 1.00 0.00 57 ARG A O 7
ATOM 6902 N N . SER A 1 58 ? 11.401 0.559 -1.197 1.00 0.00 58 SER A N 7
ATOM 6903 C CA . SER A 1 58 ? 12.617 -0.281 -0.999 1.00 0.00 58 SER A CA 7
ATOM 6904 C C . SER A 1 58 ? 12.663 -1.394 -2.051 1.00 0.00 58 SER A C 7
ATOM 6905 O O . SER A 1 58 ? 11.807 -1.487 -2.907 1.00 0.00 58 SER A O 7
ATOM 6913 N N . GLY A 1 59 ? 13.657 -2.237 -1.994 1.00 0.00 59 GLY A N 7
ATOM 6914 C CA . GLY A 1 59 ? 13.757 -3.339 -2.991 1.00 0.00 59 GLY A CA 7
ATOM 6915 C C . GLY A 1 59 ? 13.701 -4.688 -2.272 1.00 0.00 59 GLY A C 7
ATOM 6916 O O . GLY A 1 59 ? 13.131 -5.641 -2.764 1.00 0.00 59 GLY A O 7
ATOM 6920 N N . ARG A 1 60 ? 14.292 -4.779 -1.112 1.00 0.00 60 ARG A N 7
ATOM 6921 C CA . ARG A 1 60 ? 14.272 -6.070 -0.365 1.00 0.00 60 ARG A CA 7
ATOM 6922 C C . ARG A 1 60 ? 13.864 -5.837 1.092 1.00 0.00 60 ARG A C 7
ATOM 6923 O O . ARG A 1 60 ? 14.035 -4.762 1.633 1.00 0.00 60 ARG A O 7
ATOM 6944 N N . CYS A 1 61 ? 13.329 -6.840 1.732 1.00 0.00 61 CYS A N 7
ATOM 6945 C CA . CYS A 1 61 ? 12.912 -6.687 3.154 1.00 0.00 61 CYS A CA 7
ATOM 6946 C C . CYS A 1 61 ? 13.990 -5.939 3.947 1.00 0.00 61 CYS A C 7
ATOM 6947 O O . CYS A 1 61 ? 15.095 -6.418 4.113 1.00 0.00 61 CYS A O 7
ATOM 6954 N N . ARG A 1 62 ? 13.678 -4.770 4.437 1.00 0.00 62 ARG A N 7
ATOM 6955 C CA . ARG A 1 62 ? 14.683 -3.993 5.217 1.00 0.00 62 ARG A CA 7
ATOM 6956 C C . ARG A 1 62 ? 14.573 -4.329 6.707 1.00 0.00 62 ARG A C 7
ATOM 6957 O O . ARG A 1 62 ? 14.530 -3.452 7.548 1.00 0.00 62 ARG A O 7
ATOM 6978 N N . ALA A 1 63 ? 14.528 -5.589 7.040 1.00 0.00 63 ALA A N 7
ATOM 6979 C CA . ALA A 1 63 ? 14.421 -5.978 8.477 1.00 0.00 63 ALA A CA 7
ATOM 6980 C C . ALA A 1 63 ? 14.505 -7.501 8.619 1.00 0.00 63 ALA A C 7
ATOM 6987 N N . LYS A 1 1 ? -2.674 14.119 -2.885 1.00 0.00 1 LYS A N 8
ATOM 6988 C CA . LYS A 1 1 ? -3.409 13.286 -3.881 1.00 0.00 1 LYS A CA 8
ATOM 6989 C C . LYS A 1 1 ? -2.427 12.413 -4.666 1.00 0.00 1 LYS A C 8
ATOM 6990 O O . LYS A 1 1 ? -2.190 12.630 -5.838 1.00 0.00 1 LYS A O 8
ATOM 7011 N N . ILE A 1 2 ? -1.854 11.428 -4.031 1.00 0.00 2 ILE A N 8
ATOM 7012 C CA . ILE A 1 2 ? -0.890 10.544 -4.746 1.00 0.00 2 ILE A CA 8
ATOM 7013 C C . ILE A 1 2 ? -1.476 9.145 -4.921 1.00 0.00 2 ILE A C 8
ATOM 7014 O O . ILE A 1 2 ? -2.359 8.727 -4.195 1.00 0.00 2 ILE A O 8
ATOM 7030 N N . ASP A 1 3 ? -0.981 8.422 -5.882 1.00 0.00 3 ASP A N 8
ATOM 7031 C CA . ASP A 1 3 ? -1.484 7.042 -6.128 1.00 0.00 3 ASP A CA 8
ATOM 7032 C C . ASP A 1 3 ? -0.303 6.088 -6.304 1.00 0.00 3 ASP A C 8
ATOM 7033 O O . ASP A 1 3 ? 0.485 6.226 -7.218 1.00 0.00 3 ASP A O 8
ATOM 7042 N N . GLY A 1 4 ? -0.166 5.126 -5.436 1.00 0.00 4 GLY A N 8
ATOM 7043 C CA . GLY A 1 4 ? 0.977 4.177 -5.566 1.00 0.00 4 GLY A CA 8
ATOM 7044 C C . GLY A 1 4 ? 0.631 2.853 -4.889 1.00 0.00 4 GLY A C 8
ATOM 7045 O O . GLY A 1 4 ? -0.517 2.459 -4.822 1.00 0.00 4 GLY A O 8
ATOM 7049 N N . TYR A 1 5 ? 1.617 2.161 -4.390 1.00 0.00 5 TYR A N 8
ATOM 7050 C CA . TYR A 1 5 ? 1.345 0.858 -3.721 1.00 0.00 5 TYR A CA 8
ATOM 7051 C C . TYR A 1 5 ? 1.875 0.878 -2.283 1.00 0.00 5 TYR A C 8
ATOM 7052 O O . TYR A 1 5 ? 3.068 0.962 -2.063 1.00 0.00 5 TYR A O 8
ATOM 7070 N N . PRO A 1 6 ? 0.963 0.804 -1.351 1.00 0.00 6 PRO A N 8
ATOM 7071 C CA . PRO A 1 6 ? 1.336 0.816 0.082 1.00 0.00 6 PRO A CA 8
ATOM 7072 C C . PRO A 1 6 ? 1.904 -0.543 0.503 1.00 0.00 6 PRO A C 8
ATOM 7073 O O . PRO A 1 6 ? 1.475 -1.579 0.038 1.00 0.00 6 PRO A O 8
ATOM 7084 N N . VAL A 1 7 ? 2.864 -0.543 1.388 1.00 0.00 7 VAL A N 8
ATOM 7085 C CA . VAL A 1 7 ? 3.459 -1.832 1.846 1.00 0.00 7 VAL A CA 8
ATOM 7086 C C . VAL A 1 7 ? 3.763 -1.762 3.344 1.00 0.00 7 VAL A C 8
ATOM 7087 O O . VAL A 1 7 ? 3.385 -0.826 4.021 1.00 0.00 7 VAL A O 8
ATOM 7100 N N . ASP A 1 8 ? 4.443 -2.745 3.868 1.00 0.00 8 ASP A N 8
ATOM 7101 C CA . ASP A 1 8 ? 4.768 -2.730 5.323 1.00 0.00 8 ASP A CA 8
ATOM 7102 C C . ASP A 1 8 ? 5.753 -1.601 5.632 1.00 0.00 8 ASP A C 8
ATOM 7103 O O . ASP A 1 8 ? 6.110 -0.824 4.769 1.00 0.00 8 ASP A O 8
ATOM 7112 N N . TYR A 1 9 ? 6.197 -1.508 6.855 1.00 0.00 9 TYR A N 8
ATOM 7113 C CA . TYR A 1 9 ? 7.163 -0.432 7.214 1.00 0.00 9 TYR A CA 8
ATOM 7114 C C . TYR A 1 9 ? 8.556 -0.798 6.700 1.00 0.00 9 TYR A C 8
ATOM 7115 O O . TYR A 1 9 ? 9.462 0.013 6.695 1.00 0.00 9 TYR A O 8
ATOM 7133 N N . TRP A 1 10 ? 8.731 -2.016 6.262 1.00 0.00 10 TRP A N 8
ATOM 7134 C CA . TRP A 1 10 ? 10.063 -2.436 5.742 1.00 0.00 10 TRP A CA 8
ATOM 7135 C C . TRP A 1 10 ? 9.901 -3.158 4.398 1.00 0.00 10 TRP A C 8
ATOM 7136 O O . TRP A 1 10 ? 10.840 -3.715 3.869 1.00 0.00 10 TRP A O 8
ATOM 7157 N N . ASN A 1 11 ? 8.718 -3.151 3.842 1.00 0.00 11 ASN A N 8
ATOM 7158 C CA . ASN A 1 11 ? 8.507 -3.837 2.537 1.00 0.00 11 ASN A CA 8
ATOM 7159 C C . ASN A 1 11 ? 8.833 -5.327 2.663 1.00 0.00 11 ASN A C 8
ATOM 7160 O O . ASN A 1 11 ? 9.312 -5.946 1.735 1.00 0.00 11 ASN A O 8
ATOM 7171 N N . CYS A 1 12 ? 8.585 -5.905 3.805 1.00 0.00 12 CYS A N 8
ATOM 7172 C CA . CYS A 1 12 ? 8.893 -7.354 3.984 1.00 0.00 12 CYS A CA 8
ATOM 7173 C C . CYS A 1 12 ? 7.635 -8.202 3.788 1.00 0.00 12 CYS A C 8
ATOM 7174 O O . CYS A 1 12 ? 7.529 -8.961 2.845 1.00 0.00 12 CYS A O 8
ATOM 7181 N N . LYS A 1 13 ? 6.686 -8.084 4.671 1.00 0.00 13 LYS A N 8
ATOM 7182 C CA . LYS A 1 13 ? 5.439 -8.894 4.535 1.00 0.00 13 LYS A CA 8
ATOM 7183 C C . LYS A 1 13 ? 4.200 -8.006 4.691 1.00 0.00 13 LYS A C 8
ATOM 7184 O O . LYS A 1 13 ? 3.646 -7.883 5.766 1.00 0.00 13 LYS A O 8
ATOM 7203 N N . ARG A 1 14 ? 3.759 -7.398 3.623 1.00 0.00 14 ARG A N 8
ATOM 7204 C CA . ARG A 1 14 ? 2.551 -6.521 3.703 1.00 0.00 14 ARG A CA 8
ATOM 7205 C C . ARG A 1 14 ? 2.252 -5.871 2.345 1.00 0.00 14 ARG A C 8
ATOM 7206 O O . ARG A 1 14 ? 1.136 -5.466 2.087 1.00 0.00 14 ARG A O 8
ATOM 7227 N N . ILE A 1 15 ? 3.243 -5.760 1.489 1.00 0.00 15 ILE A N 8
ATOM 7228 C CA . ILE A 1 15 ? 3.036 -5.130 0.145 1.00 0.00 15 ILE A CA 8
ATOM 7229 C C . ILE A 1 15 ? 1.604 -5.352 -0.357 1.00 0.00 15 ILE A C 8
ATOM 7230 O O . ILE A 1 15 ? 0.955 -4.442 -0.831 1.00 0.00 15 ILE A O 8
ATOM 7246 N N . CYS A 1 16 ? 1.102 -6.548 -0.236 1.00 0.00 16 CYS A N 8
ATOM 7247 C CA . CYS A 1 16 ? -0.294 -6.829 -0.686 1.00 0.00 16 CYS A CA 8
ATOM 7248 C C . CYS A 1 16 ? -0.822 -8.090 0.004 1.00 0.00 16 CYS A C 8
ATOM 7249 O O . CYS A 1 16 ? -0.065 -8.949 0.408 1.00 0.00 16 CYS A O 8
ATOM 7256 N N . TRP A 1 17 ? -2.114 -8.205 0.148 1.00 0.00 17 TRP A N 8
ATOM 7257 C CA . TRP A 1 17 ? -2.682 -9.412 0.817 1.00 0.00 17 TRP A CA 8
ATOM 7258 C C . TRP A 1 17 ? -3.518 -10.233 -0.170 1.00 0.00 17 TRP A C 8
ATOM 7259 O O . TRP A 1 17 ? -3.271 -10.228 -1.360 1.00 0.00 17 TRP A O 8
ATOM 7280 N N . TYR A 1 18 ? -4.498 -10.945 0.317 1.00 0.00 18 TYR A N 8
ATOM 7281 C CA . TYR A 1 18 ? -5.342 -11.776 -0.593 1.00 0.00 18 TYR A CA 8
ATOM 7282 C C . TYR A 1 18 ? -6.819 -11.403 -0.444 1.00 0.00 18 TYR A C 8
ATOM 7283 O O . TYR A 1 18 ? -7.696 -12.135 -0.857 1.00 0.00 18 TYR A O 8
ATOM 7301 N N . ASN A 1 19 ? -7.105 -10.276 0.145 1.00 0.00 19 ASN A N 8
ATOM 7302 C CA . ASN A 1 19 ? -8.530 -9.871 0.317 1.00 0.00 19 ASN A CA 8
ATOM 7303 C C . ASN A 1 19 ? -8.801 -8.552 -0.410 1.00 0.00 19 ASN A C 8
ATOM 7304 O O . ASN A 1 19 ? -7.940 -7.702 -0.520 1.00 0.00 19 ASN A O 8
ATOM 7315 N N . ASN A 1 20 ? -9.995 -8.377 -0.908 1.00 0.00 20 ASN A N 8
ATOM 7316 C CA . ASN A 1 20 ? -10.326 -7.116 -1.630 1.00 0.00 20 ASN A CA 8
ATOM 7317 C C . ASN A 1 20 ? -10.829 -6.058 -0.642 1.00 0.00 20 ASN A C 8
ATOM 7318 O O . ASN A 1 20 ? -11.578 -5.170 -0.997 1.00 0.00 20 ASN A O 8
ATOM 7329 N N . LYS A 1 21 ? -10.423 -6.148 0.594 1.00 0.00 21 LYS A N 8
ATOM 7330 C CA . LYS A 1 21 ? -10.880 -5.148 1.604 1.00 0.00 21 LYS A CA 8
ATOM 7331 C C . LYS A 1 21 ? -9.815 -4.959 2.691 1.00 0.00 21 LYS A C 8
ATOM 7332 O O . LYS A 1 21 ? -9.629 -3.875 3.206 1.00 0.00 21 LYS A O 8
ATOM 7351 N N . TYR A 1 22 ? -9.120 -6.005 3.046 1.00 0.00 22 TYR A N 8
ATOM 7352 C CA . TYR A 1 22 ? -8.075 -5.887 4.103 1.00 0.00 22 TYR A CA 8
ATOM 7353 C C . TYR A 1 22 ? -7.116 -4.733 3.790 1.00 0.00 22 TYR A C 8
ATOM 7354 O O . TYR A 1 22 ? -6.548 -4.128 4.678 1.00 0.00 22 TYR A O 8
ATOM 7372 N N . CYS A 1 23 ? -6.928 -4.423 2.535 1.00 0.00 23 CYS A N 8
ATOM 7373 C CA . CYS A 1 23 ? -6.003 -3.309 2.173 1.00 0.00 23 CYS A CA 8
ATOM 7374 C C . CYS A 1 23 ? -6.752 -1.972 2.178 1.00 0.00 23 CYS A C 8
ATOM 7375 O O . CYS A 1 23 ? -6.414 -1.065 2.911 1.00 0.00 23 CYS A O 8
ATOM 7382 N N . ASN A 1 24 ? -7.767 -1.850 1.365 1.00 0.00 24 ASN A N 8
ATOM 7383 C CA . ASN A 1 24 ? -8.546 -0.577 1.317 1.00 0.00 24 ASN A CA 8
ATOM 7384 C C . ASN A 1 24 ? -8.745 -0.028 2.740 1.00 0.00 24 ASN A C 8
ATOM 7385 O O . ASN A 1 24 ? -8.659 1.161 2.974 1.00 0.00 24 ASN A O 8
ATOM 7396 N N . ASP A 1 25 ? -9.014 -0.887 3.684 1.00 0.00 25 ASP A N 8
ATOM 7397 C CA . ASP A 1 25 ? -9.222 -0.415 5.085 1.00 0.00 25 ASP A CA 8
ATOM 7398 C C . ASP A 1 25 ? -7.995 0.362 5.572 1.00 0.00 25 ASP A C 8
ATOM 7399 O O . ASP A 1 25 ? -8.110 1.437 6.125 1.00 0.00 25 ASP A O 8
ATOM 7408 N N . LEU A 1 26 ? -6.820 -0.174 5.372 1.00 0.00 26 LEU A N 8
ATOM 7409 C CA . LEU A 1 26 ? -5.592 0.540 5.826 1.00 0.00 26 LEU A CA 8
ATOM 7410 C C . LEU A 1 26 ? -5.290 1.710 4.890 1.00 0.00 26 LEU A C 8
ATOM 7411 O O . LEU A 1 26 ? -4.869 2.767 5.318 1.00 0.00 26 LEU A O 8
ATOM 7427 N N . CYS A 1 27 ? -5.506 1.536 3.616 1.00 0.00 27 CYS A N 8
ATOM 7428 C CA . CYS A 1 27 ? -5.237 2.645 2.664 1.00 0.00 27 CYS A CA 8
ATOM 7429 C C . CYS A 1 27 ? -6.072 3.861 3.051 1.00 0.00 27 CYS A C 8
ATOM 7430 O O . CYS A 1 27 ? -5.614 4.985 2.997 1.00 0.00 27 CYS A O 8
ATOM 7437 N N . LYS A 1 28 ? -7.293 3.645 3.455 1.00 0.00 28 LYS A N 8
ATOM 7438 C CA . LYS A 1 28 ? -8.148 4.794 3.861 1.00 0.00 28 LYS A CA 8
ATOM 7439 C C . LYS A 1 28 ? -7.488 5.530 5.027 1.00 0.00 28 LYS A C 8
ATOM 7440 O O . LYS A 1 28 ? -7.636 6.725 5.185 1.00 0.00 28 LYS A O 8
ATOM 7459 N N . GLY A 1 29 ? -6.745 4.824 5.836 1.00 0.00 29 GLY A N 8
ATOM 7460 C CA . GLY A 1 29 ? -6.057 5.483 6.978 1.00 0.00 29 GLY A CA 8
ATOM 7461 C C . GLY A 1 29 ? -5.115 6.547 6.421 1.00 0.00 29 GLY A C 8
ATOM 7462 O O . GLY A 1 29 ? -4.965 7.617 6.977 1.00 0.00 29 GLY A O 8
ATOM 7466 N N . LEU A 1 30 ? -4.493 6.264 5.309 1.00 0.00 30 LEU A N 8
ATOM 7467 C CA . LEU A 1 30 ? -3.573 7.259 4.691 1.00 0.00 30 LEU A CA 8
ATOM 7468 C C . LEU A 1 30 ? -4.362 8.165 3.742 1.00 0.00 30 LEU A C 8
ATOM 7469 O O . LEU A 1 30 ? -3.809 8.808 2.874 1.00 0.00 30 LEU A O 8
ATOM 7485 N N . LYS A 1 31 ? -5.659 8.211 3.910 1.00 0.00 31 LYS A N 8
ATOM 7486 C CA . LYS A 1 31 ? -6.517 9.066 3.037 1.00 0.00 31 LYS A CA 8
ATOM 7487 C C . LYS A 1 31 ? -6.644 8.459 1.637 1.00 0.00 31 LYS A C 8
ATOM 7488 O O . LYS A 1 31 ? -7.053 9.120 0.705 1.00 0.00 31 LYS A O 8
ATOM 7507 N N . ALA A 1 32 ? -6.310 7.207 1.477 1.00 0.00 32 ALA A N 8
ATOM 7508 C CA . ALA A 1 32 ? -6.425 6.582 0.131 1.00 0.00 32 ALA A CA 8
ATOM 7509 C C . ALA A 1 32 ? -7.763 5.844 0.014 1.00 0.00 32 ALA A C 8
ATOM 7510 O O . ALA A 1 32 ? -7.871 4.677 0.335 1.00 0.00 32 ALA A O 8
ATOM 7517 N N . ASP A 1 33 ? -8.787 6.521 -0.432 1.00 0.00 33 ASP A N 8
ATOM 7518 C CA . ASP A 1 33 ? -10.123 5.869 -0.558 1.00 0.00 33 ASP A CA 8
ATOM 7519 C C . ASP A 1 33 ? -10.039 4.607 -1.421 1.00 0.00 33 ASP A C 8
ATOM 7520 O O . ASP A 1 33 ? -10.091 3.498 -0.924 1.00 0.00 33 ASP A O 8
ATOM 7529 N N . SER A 1 34 ? -9.927 4.769 -2.710 1.00 0.00 34 SER A N 8
ATOM 7530 C CA . SER A 1 34 ? -9.856 3.584 -3.615 1.00 0.00 34 SER A CA 8
ATOM 7531 C C . SER A 1 34 ? -8.617 2.740 -3.313 1.00 0.00 34 SER A C 8
ATOM 7532 O O . SER A 1 34 ? -7.539 3.010 -3.802 1.00 0.00 34 SER A O 8
ATOM 7540 N N . GLY A 1 35 ? -8.761 1.719 -2.512 1.00 0.00 35 GLY A N 8
ATOM 7541 C CA . GLY A 1 35 ? -7.590 0.862 -2.184 1.00 0.00 35 GLY A CA 8
ATOM 7542 C C . GLY A 1 35 ? -7.887 -0.593 -2.558 1.00 0.00 35 GLY A C 8
ATOM 7543 O O . GLY A 1 35 ? -8.701 -1.251 -1.940 1.00 0.00 35 GLY A O 8
ATOM 7547 N N . TYR A 1 36 ? -7.224 -1.100 -3.562 1.00 0.00 36 TYR A N 8
ATOM 7548 C CA . TYR A 1 36 ? -7.452 -2.514 -3.979 1.00 0.00 36 TYR A CA 8
ATOM 7549 C C . TYR A 1 36 ? -6.114 -3.174 -4.322 1.00 0.00 36 TYR A C 8
ATOM 7550 O O . TYR A 1 36 ? -5.220 -2.543 -4.847 1.00 0.00 36 TYR A O 8
ATOM 7568 N N . CYS A 1 37 ? -5.961 -4.434 -4.021 1.00 0.00 37 CYS A N 8
ATOM 7569 C CA . CYS A 1 37 ? -4.670 -5.119 -4.322 1.00 0.00 37 CYS A CA 8
ATOM 7570 C C . CYS A 1 37 ? -4.704 -5.758 -5.713 1.00 0.00 37 CYS A C 8
ATOM 7571 O O . CYS A 1 37 ? -5.750 -6.094 -6.230 1.00 0.00 37 CYS A O 8
ATOM 7578 N N . TRP A 1 38 ? -3.559 -5.935 -6.320 1.00 0.00 38 TRP A N 8
ATOM 7579 C CA . TRP A 1 38 ? -3.524 -6.560 -7.674 1.00 0.00 38 TRP A CA 8
ATOM 7580 C C . TRP A 1 38 ? -3.645 -8.082 -7.550 1.00 0.00 38 TRP A C 8
ATOM 7581 O O . TRP A 1 38 ? -3.890 -8.609 -6.482 1.00 0.00 38 TRP A O 8
ATOM 7602 N N . GLY A 1 39 ? -3.472 -8.794 -8.630 1.00 0.00 39 GLY A N 8
ATOM 7603 C CA . GLY A 1 39 ? -3.575 -10.280 -8.567 1.00 0.00 39 GLY A CA 8
ATOM 7604 C C . GLY A 1 39 ? -2.246 -10.901 -8.996 1.00 0.00 39 GLY A C 8
ATOM 7605 O O . GLY A 1 39 ? -1.880 -11.975 -8.559 1.00 0.00 39 GLY A O 8
ATOM 7609 N N . TRP A 1 40 ? -1.518 -10.234 -9.847 1.00 0.00 40 TRP A N 8
ATOM 7610 C CA . TRP A 1 40 ? -0.209 -10.780 -10.307 1.00 0.00 40 TRP A CA 8
ATOM 7611 C C . TRP A 1 40 ? 0.865 -10.529 -9.245 1.00 0.00 40 TRP A C 8
ATOM 7612 O O . TRP A 1 40 ? 1.168 -11.386 -8.439 1.00 0.00 40 TRP A O 8
ATOM 7633 N N . THR A 1 41 ? 1.439 -9.360 -9.239 1.00 0.00 41 THR A N 8
ATOM 7634 C CA . THR A 1 41 ? 2.492 -9.045 -8.230 1.00 0.00 41 THR A CA 8
ATOM 7635 C C . THR A 1 41 ? 2.757 -7.538 -8.214 1.00 0.00 41 THR A C 8
ATOM 7636 O O . THR A 1 41 ? 3.887 -7.094 -8.264 1.00 0.00 41 THR A O 8
ATOM 7647 N N . LEU A 1 42 ? 1.720 -6.748 -8.151 1.00 0.00 42 LEU A N 8
ATOM 7648 C CA . LEU A 1 42 ? 1.908 -5.269 -8.142 1.00 0.00 42 LEU A CA 8
ATOM 7649 C C . LEU A 1 42 ? 1.634 -4.696 -6.749 1.00 0.00 42 LEU A C 8
ATOM 7650 O O . LEU A 1 42 ? 1.319 -3.532 -6.603 1.00 0.00 42 LEU A O 8
ATOM 7666 N N . SER A 1 43 ? 1.752 -5.494 -5.721 1.00 0.00 43 SER A N 8
ATOM 7667 C CA . SER A 1 43 ? 1.495 -4.966 -4.355 1.00 0.00 43 SER A CA 8
ATOM 7668 C C . SER A 1 43 ? 0.074 -4.412 -4.267 1.00 0.00 43 SER A C 8
ATOM 7669 O O . SER A 1 43 ? -0.748 -4.626 -5.140 1.00 0.00 43 SER A O 8
ATOM 7677 N N . CYS A 1 44 ? -0.216 -3.684 -3.228 1.00 0.00 44 CYS A N 8
ATOM 7678 C CA . CYS A 1 44 ? -1.573 -3.095 -3.093 1.00 0.00 44 CYS A CA 8
ATOM 7679 C C . CYS A 1 44 ? -1.627 -1.790 -3.887 1.00 0.00 44 CYS A C 8
ATOM 7680 O O . CYS A 1 44 ? -0.614 -1.171 -4.139 1.00 0.00 44 CYS A O 8
ATOM 7687 N N . TYR A 1 45 ? -2.789 -1.366 -4.292 1.00 0.00 45 TYR A N 8
ATOM 7688 C CA . TYR A 1 45 ? -2.881 -0.102 -5.076 1.00 0.00 45 TYR A CA 8
ATOM 7689 C C . TYR A 1 45 ? -3.923 0.832 -4.459 1.00 0.00 45 TYR A C 8
ATOM 7690 O O . TYR A 1 45 ? -5.097 0.521 -4.406 1.00 0.00 45 TYR A O 8
ATOM 7708 N N . CYS A 1 46 ? -3.503 1.975 -3.996 1.00 0.00 46 CYS A N 8
ATOM 7709 C CA . CYS A 1 46 ? -4.466 2.932 -3.388 1.00 0.00 46 CYS A CA 8
ATOM 7710 C C . CYS A 1 46 ? -4.155 4.354 -3.862 1.00 0.00 46 CYS A C 8
ATOM 7711 O O . CYS A 1 46 ? -3.011 4.758 -3.939 1.00 0.00 46 CYS A O 8
ATOM 7718 N N . GLN A 1 47 ? -5.166 5.113 -4.192 1.00 0.00 47 GLN A N 8
ATOM 7719 C CA . GLN A 1 47 ? -4.925 6.505 -4.671 1.00 0.00 47 GLN A CA 8
ATOM 7720 C C . GLN A 1 47 ? -5.692 7.508 -3.806 1.00 0.00 47 GLN A C 8
ATOM 7721 O O . GLN A 1 47 ? -6.699 7.185 -3.209 1.00 0.00 47 GLN A O 8
ATOM 7735 N N . GLY A 1 48 ? -5.227 8.726 -3.741 1.00 0.00 48 GLY A N 8
ATOM 7736 C CA . GLY A 1 48 ? -5.935 9.749 -2.921 1.00 0.00 48 GLY A CA 8
ATOM 7737 C C . GLY A 1 48 ? -5.230 9.910 -1.574 1.00 0.00 48 GLY A C 8
ATOM 7738 O O . GLY A 1 48 ? -5.768 10.482 -0.648 1.00 0.00 48 GLY A O 8
ATOM 7742 N N . LEU A 1 49 ? -4.025 9.424 -1.458 1.00 0.00 49 LEU A N 8
ATOM 7743 C CA . LEU A 1 49 ? -3.295 9.566 -0.159 1.00 0.00 49 LEU A CA 8
ATOM 7744 C C . LEU A 1 49 ? -2.327 10.755 -0.236 1.00 0.00 49 LEU A C 8
ATOM 7745 O O . LEU A 1 49 ? -2.122 11.311 -1.292 1.00 0.00 49 LEU A O 8
ATOM 7761 N N . PRO A 1 50 ? -1.768 11.115 0.890 1.00 0.00 50 PRO A N 8
ATOM 7762 C CA . PRO A 1 50 ? -0.818 12.258 0.931 1.00 0.00 50 PRO A CA 8
ATOM 7763 C C . PRO A 1 50 ? 0.499 11.893 0.238 1.00 0.00 50 PRO A C 8
ATOM 7764 O O . PRO A 1 50 ? 0.851 10.738 0.120 1.00 0.00 50 PRO A O 8
ATOM 7775 N N . ASP A 1 51 ? 1.227 12.876 -0.223 1.00 0.00 51 ASP A N 8
ATOM 7776 C CA . ASP A 1 51 ? 2.521 12.591 -0.910 1.00 0.00 51 ASP A CA 8
ATOM 7777 C C . ASP A 1 51 ? 3.460 11.835 0.034 1.00 0.00 51 ASP A C 8
ATOM 7778 O O . ASP A 1 51 ? 4.342 11.119 -0.394 1.00 0.00 51 ASP A O 8
ATOM 7787 N N . ASN A 1 52 ? 3.271 11.987 1.314 1.00 0.00 52 ASN A N 8
ATOM 7788 C CA . ASN A 1 52 ? 4.147 11.274 2.288 1.00 0.00 52 ASN A CA 8
ATOM 7789 C C . ASN A 1 52 ? 3.600 9.869 2.545 1.00 0.00 52 ASN A C 8
ATOM 7790 O O . ASN A 1 52 ? 3.991 9.199 3.481 1.00 0.00 52 ASN A O 8
ATOM 7801 N N . ALA A 1 53 ? 2.697 9.421 1.718 1.00 0.00 53 ALA A N 8
ATOM 7802 C CA . ALA A 1 53 ? 2.113 8.063 1.902 1.00 0.00 53 ALA A CA 8
ATOM 7803 C C . ALA A 1 53 ? 3.220 7.005 1.925 1.00 0.00 53 ALA A C 8
ATOM 7804 O O . ALA A 1 53 ? 4.265 7.174 1.330 1.00 0.00 53 ALA A O 8
ATOM 7811 N N . ARG A 1 54 ? 2.993 5.911 2.600 1.00 0.00 54 ARG A N 8
ATOM 7812 C CA . ARG A 1 54 ? 4.027 4.838 2.651 1.00 0.00 54 ARG A CA 8
ATOM 7813 C C . ARG A 1 54 ? 3.777 3.832 1.524 1.00 0.00 54 ARG A C 8
ATOM 7814 O O . ARG A 1 54 ? 2.809 3.098 1.541 1.00 0.00 54 ARG A O 8
ATOM 7835 N N . ILE A 1 55 ? 4.634 3.800 0.540 1.00 0.00 55 ILE A N 8
ATOM 7836 C CA . ILE A 1 55 ? 4.433 2.850 -0.591 1.00 0.00 55 ILE A CA 8
ATOM 7837 C C . ILE A 1 55 ? 5.778 2.405 -1.167 1.00 0.00 55 ILE A C 8
ATOM 7838 O O . ILE A 1 55 ? 6.816 2.575 -0.557 1.00 0.00 55 ILE A O 8
ATOM 7854 N N . LYS A 1 56 ? 5.760 1.829 -2.337 1.00 0.00 56 LYS A N 8
ATOM 7855 C CA . LYS A 1 56 ? 7.031 1.361 -2.968 1.00 0.00 56 LYS A CA 8
ATOM 7856 C C . LYS A 1 56 ? 8.151 2.380 -2.740 1.00 0.00 56 LYS A C 8
ATOM 7857 O O . LYS A 1 56 ? 8.159 3.449 -3.315 1.00 0.00 56 LYS A O 8
ATOM 7876 N N . ARG A 1 57 ? 9.099 2.050 -1.905 1.00 0.00 57 ARG A N 8
ATOM 7877 C CA . ARG A 1 57 ? 10.223 2.991 -1.638 1.00 0.00 57 ARG A CA 8
ATOM 7878 C C . ARG A 1 57 ? 11.550 2.227 -1.627 1.00 0.00 57 ARG A C 8
ATOM 7879 O O . ARG A 1 57 ? 12.534 2.682 -1.078 1.00 0.00 57 ARG A O 8
ATOM 7900 N N . SER A 1 58 ? 11.581 1.070 -2.228 1.00 0.00 58 SER A N 8
ATOM 7901 C CA . SER A 1 58 ? 12.841 0.274 -2.254 1.00 0.00 58 SER A CA 8
ATOM 7902 C C . SER A 1 58 ? 13.196 -0.198 -0.842 1.00 0.00 58 SER A C 8
ATOM 7903 O O . SER A 1 58 ? 12.831 0.417 0.139 1.00 0.00 58 SER A O 8
ATOM 7911 N N . GLY A 1 59 ? 13.906 -1.287 -0.732 1.00 0.00 59 GLY A N 8
ATOM 7912 C CA . GLY A 1 59 ? 14.282 -1.797 0.616 1.00 0.00 59 GLY A CA 8
ATOM 7913 C C . GLY A 1 59 ? 13.905 -3.275 0.732 1.00 0.00 59 GLY A C 8
ATOM 7914 O O . GLY A 1 59 ? 12.759 -3.618 0.942 1.00 0.00 59 GLY A O 8
ATOM 7918 N N . ARG A 1 60 ? 14.862 -4.154 0.599 1.00 0.00 60 ARG A N 8
ATOM 7919 C CA . ARG A 1 60 ? 14.556 -5.611 0.707 1.00 0.00 60 ARG A CA 8
ATOM 7920 C C . ARG A 1 60 ? 14.209 -5.966 2.154 1.00 0.00 60 ARG A C 8
ATOM 7921 O O . ARG A 1 60 ? 15.075 -6.218 2.967 1.00 0.00 60 ARG A O 8
ATOM 7942 N N . CYS A 1 61 ? 12.947 -5.981 2.483 1.00 0.00 61 CYS A N 8
ATOM 7943 C CA . CYS A 1 61 ? 12.541 -6.312 3.878 1.00 0.00 61 CYS A CA 8
ATOM 7944 C C . CYS A 1 61 ? 13.468 -5.609 4.873 1.00 0.00 61 CYS A C 8
ATOM 7945 O O . CYS A 1 61 ? 14.473 -6.145 5.291 1.00 0.00 61 CYS A O 8
ATOM 7952 N N . ARG A 1 62 ? 13.130 -4.409 5.255 1.00 0.00 62 ARG A N 8
ATOM 7953 C CA . ARG A 1 62 ? 13.980 -3.654 6.221 1.00 0.00 62 ARG A CA 8
ATOM 7954 C C . ARG A 1 62 ? 13.661 -4.063 7.664 1.00 0.00 62 ARG A C 8
ATOM 7955 O O . ARG A 1 62 ? 13.845 -3.297 8.589 1.00 0.00 62 ARG A O 8
ATOM 7976 N N . ALA A 1 63 ? 13.180 -5.259 7.867 1.00 0.00 63 ALA A N 8
ATOM 7977 C CA . ALA A 1 63 ? 12.845 -5.704 9.251 1.00 0.00 63 ALA A CA 8
ATOM 7978 C C . ALA A 1 63 ? 11.655 -4.907 9.790 1.00 0.00 63 ALA A C 8
ATOM 7985 N N . LYS A 1 1 ? -3.040 14.737 -3.030 1.00 0.00 1 LYS A N 9
ATOM 7986 C CA . LYS A 1 1 ? -3.596 13.430 -3.486 1.00 0.00 1 LYS A CA 9
ATOM 7987 C C . LYS A 1 1 ? -2.561 12.683 -4.334 1.00 0.00 1 LYS A C 9
ATOM 7988 O O . LYS A 1 1 ? -2.077 13.189 -5.326 1.00 0.00 1 LYS A O 9
ATOM 8009 N N . ILE A 1 2 ? -2.217 11.482 -3.950 1.00 0.00 2 ILE A N 9
ATOM 8010 C CA . ILE A 1 2 ? -1.213 10.706 -4.736 1.00 0.00 2 ILE A CA 9
ATOM 8011 C C . ILE A 1 2 ? -1.707 9.275 -4.969 1.00 0.00 2 ILE A C 9
ATOM 8012 O O . ILE A 1 2 ? -2.500 8.750 -4.215 1.00 0.00 2 ILE A O 9
ATOM 8028 N N . ASP A 1 3 ? -1.240 8.643 -6.010 1.00 0.00 3 ASP A N 9
ATOM 8029 C CA . ASP A 1 3 ? -1.676 7.245 -6.297 1.00 0.00 3 ASP A CA 9
ATOM 8030 C C . ASP A 1 3 ? -0.455 6.330 -6.414 1.00 0.00 3 ASP A C 9
ATOM 8031 O O . ASP A 1 3 ? 0.474 6.614 -7.143 1.00 0.00 3 ASP A O 9
ATOM 8040 N N . GLY A 1 4 ? -0.442 5.235 -5.703 1.00 0.00 4 GLY A N 9
ATOM 8041 C CA . GLY A 1 4 ? 0.731 4.318 -5.786 1.00 0.00 4 GLY A CA 9
ATOM 8042 C C . GLY A 1 4 ? 0.405 2.985 -5.112 1.00 0.00 4 GLY A C 9
ATOM 8043 O O . GLY A 1 4 ? -0.735 2.683 -4.823 1.00 0.00 4 GLY A O 9
ATOM 8047 N N . TYR A 1 5 ? 1.406 2.185 -4.854 1.00 0.00 5 TYR A N 9
ATOM 8048 C CA . TYR A 1 5 ? 1.167 0.869 -4.194 1.00 0.00 5 TYR A CA 9
ATOM 8049 C C . TYR A 1 5 ? 1.743 0.892 -2.776 1.00 0.00 5 TYR A C 9
ATOM 8050 O O . TYR A 1 5 ? 2.942 0.822 -2.592 1.00 0.00 5 TYR A O 9
ATOM 8068 N N . PRO A 1 6 ? 0.865 1.008 -1.819 1.00 0.00 6 PRO A N 9
ATOM 8069 C CA . PRO A 1 6 ? 1.290 1.064 -0.401 1.00 0.00 6 PRO A CA 9
ATOM 8070 C C . PRO A 1 6 ? 1.664 -0.327 0.123 1.00 0.00 6 PRO A C 9
ATOM 8071 O O . PRO A 1 6 ? 0.821 -1.185 0.290 1.00 0.00 6 PRO A O 9
ATOM 8082 N N . VAL A 1 7 ? 2.922 -0.551 0.396 1.00 0.00 7 VAL A N 9
ATOM 8083 C CA . VAL A 1 7 ? 3.345 -1.885 0.925 1.00 0.00 7 VAL A CA 9
ATOM 8084 C C . VAL A 1 7 ? 3.128 -1.937 2.438 1.00 0.00 7 VAL A C 9
ATOM 8085 O O . VAL A 1 7 ? 2.516 -1.061 3.017 1.00 0.00 7 VAL A O 9
ATOM 8098 N N . ASP A 1 8 ? 3.629 -2.952 3.083 1.00 0.00 8 ASP A N 9
ATOM 8099 C CA . ASP A 1 8 ? 3.453 -3.053 4.559 1.00 0.00 8 ASP A CA 9
ATOM 8100 C C . ASP A 1 8 ? 4.330 -2.008 5.261 1.00 0.00 8 ASP A C 9
ATOM 8101 O O . ASP A 1 8 ? 4.375 -0.861 4.864 1.00 0.00 8 ASP A O 9
ATOM 8110 N N . TYR A 1 9 ? 5.025 -2.389 6.299 1.00 0.00 9 TYR A N 9
ATOM 8111 C CA . TYR A 1 9 ? 5.889 -1.406 7.014 1.00 0.00 9 TYR A CA 9
ATOM 8112 C C . TYR A 1 9 ? 7.312 -1.437 6.450 1.00 0.00 9 TYR A C 9
ATOM 8113 O O . TYR A 1 9 ? 7.794 -0.465 5.905 1.00 0.00 9 TYR A O 9
ATOM 8131 N N . TRP A 1 10 ? 7.989 -2.543 6.577 1.00 0.00 10 TRP A N 9
ATOM 8132 C CA . TRP A 1 10 ? 9.381 -2.628 6.048 1.00 0.00 10 TRP A CA 9
ATOM 8133 C C . TRP A 1 10 ? 9.413 -3.494 4.787 1.00 0.00 10 TRP A C 9
ATOM 8134 O O . TRP A 1 10 ? 10.416 -4.100 4.467 1.00 0.00 10 TRP A O 9
ATOM 8155 N N . ASN A 1 11 ? 8.322 -3.567 4.071 1.00 0.00 11 ASN A N 9
ATOM 8156 C CA . ASN A 1 11 ? 8.293 -4.407 2.835 1.00 0.00 11 ASN A CA 9
ATOM 8157 C C . ASN A 1 11 ? 8.411 -5.890 3.210 1.00 0.00 11 ASN A C 9
ATOM 8158 O O . ASN A 1 11 ? 8.524 -6.748 2.357 1.00 0.00 11 ASN A O 9
ATOM 8169 N N . CYS A 1 12 ? 8.396 -6.195 4.483 1.00 0.00 12 CYS A N 9
ATOM 8170 C CA . CYS A 1 12 ? 8.519 -7.618 4.918 1.00 0.00 12 CYS A CA 9
ATOM 8171 C C . CYS A 1 12 ? 7.159 -8.315 4.880 1.00 0.00 12 CYS A C 9
ATOM 8172 O O . CYS A 1 12 ? 6.937 -9.228 4.109 1.00 0.00 12 CYS A O 9
ATOM 8179 N N . LYS A 1 13 ? 6.257 -7.893 5.720 1.00 0.00 13 LYS A N 9
ATOM 8180 C CA . LYS A 1 13 ? 4.905 -8.523 5.764 1.00 0.00 13 LYS A CA 9
ATOM 8181 C C . LYS A 1 13 ? 4.426 -8.883 4.356 1.00 0.00 13 LYS A C 9
ATOM 8182 O O . LYS A 1 13 ? 4.598 -9.997 3.900 1.00 0.00 13 LYS A O 9
ATOM 8201 N N . ARG A 1 14 ? 3.822 -7.958 3.661 1.00 0.00 14 ARG A N 9
ATOM 8202 C CA . ARG A 1 14 ? 3.335 -8.269 2.287 1.00 0.00 14 ARG A CA 9
ATOM 8203 C C . ARG A 1 14 ? 2.997 -6.982 1.529 1.00 0.00 14 ARG A C 9
ATOM 8204 O O . ARG A 1 14 ? 2.020 -6.320 1.816 1.00 0.00 14 ARG A O 9
ATOM 8225 N N . ILE A 1 15 ? 3.790 -6.628 0.553 1.00 0.00 15 ILE A N 9
ATOM 8226 C CA . ILE A 1 15 ? 3.498 -5.392 -0.228 1.00 0.00 15 ILE A CA 9
ATOM 8227 C C . ILE A 1 15 ? 2.029 -5.398 -0.656 1.00 0.00 15 ILE A C 9
ATOM 8228 O O . ILE A 1 15 ? 1.433 -4.368 -0.905 1.00 0.00 15 ILE A O 9
ATOM 8244 N N . CYS A 1 16 ? 1.449 -6.562 -0.738 1.00 0.00 16 CYS A N 9
ATOM 8245 C CA . CYS A 1 16 ? 0.017 -6.671 -1.142 1.00 0.00 16 CYS A CA 9
ATOM 8246 C C . CYS A 1 16 ? -0.616 -7.901 -0.487 1.00 0.00 16 CYS A C 9
ATOM 8247 O O . CYS A 1 16 ? -0.117 -9.003 -0.603 1.00 0.00 16 CYS A O 9
ATOM 8254 N N . TRP A 1 17 ? -1.709 -7.724 0.201 1.00 0.00 17 TRP A N 9
ATOM 8255 C CA . TRP A 1 17 ? -2.365 -8.887 0.861 1.00 0.00 17 TRP A CA 9
ATOM 8256 C C . TRP A 1 17 ? -3.295 -9.600 -0.126 1.00 0.00 17 TRP A C 9
ATOM 8257 O O . TRP A 1 17 ? -3.191 -9.432 -1.324 1.00 0.00 17 TRP A O 9
ATOM 8278 N N . TYR A 1 18 ? -4.200 -10.397 0.371 1.00 0.00 18 TYR A N 9
ATOM 8279 C CA . TYR A 1 18 ? -5.135 -11.124 -0.536 1.00 0.00 18 TYR A CA 9
ATOM 8280 C C . TYR A 1 18 ? -6.498 -10.432 -0.553 1.00 0.00 18 TYR A C 9
ATOM 8281 O O . TYR A 1 18 ? -7.015 -10.074 -1.592 1.00 0.00 18 TYR A O 9
ATOM 8299 N N . ASN A 1 19 ? -7.081 -10.245 0.595 1.00 0.00 19 ASN A N 9
ATOM 8300 C CA . ASN A 1 19 ? -8.413 -9.578 0.658 1.00 0.00 19 ASN A CA 9
ATOM 8301 C C . ASN A 1 19 ? -8.325 -8.161 0.084 1.00 0.00 19 ASN A C 9
ATOM 8302 O O . ASN A 1 19 ? -7.669 -7.298 0.633 1.00 0.00 19 ASN A O 9
ATOM 8313 N N . ASN A 1 20 ? -8.980 -7.918 -1.017 1.00 0.00 20 ASN A N 9
ATOM 8314 C CA . ASN A 1 20 ? -8.934 -6.559 -1.629 1.00 0.00 20 ASN A CA 9
ATOM 8315 C C . ASN A 1 20 ? -9.476 -5.515 -0.648 1.00 0.00 20 ASN A C 9
ATOM 8316 O O . ASN A 1 20 ? -9.287 -4.328 -0.825 1.00 0.00 20 ASN A O 9
ATOM 8327 N N . LYS A 1 21 ? -10.153 -5.946 0.382 1.00 0.00 21 LYS A N 9
ATOM 8328 C CA . LYS A 1 21 ? -10.706 -4.972 1.367 1.00 0.00 21 LYS A CA 9
ATOM 8329 C C . LYS A 1 21 ? -9.719 -4.764 2.520 1.00 0.00 21 LYS A C 9
ATOM 8330 O O . LYS A 1 21 ? -9.684 -3.717 3.135 1.00 0.00 21 LYS A O 9
ATOM 8349 N N . TYR A 1 22 ? -8.914 -5.747 2.812 1.00 0.00 22 TYR A N 9
ATOM 8350 C CA . TYR A 1 22 ? -7.927 -5.595 3.922 1.00 0.00 22 TYR A CA 9
ATOM 8351 C C . TYR A 1 22 ? -6.972 -4.438 3.620 1.00 0.00 22 TYR A C 9
ATOM 8352 O O . TYR A 1 22 ? -6.724 -3.590 4.453 1.00 0.00 22 TYR A O 9
ATOM 8370 N N . CYS A 1 23 ? -6.434 -4.399 2.429 1.00 0.00 23 CYS A N 9
ATOM 8371 C CA . CYS A 1 23 ? -5.494 -3.299 2.067 1.00 0.00 23 CYS A CA 9
ATOM 8372 C C . CYS A 1 23 ? -6.227 -1.954 2.074 1.00 0.00 23 CYS A C 9
ATOM 8373 O O . CYS A 1 23 ? -5.705 -0.953 2.523 1.00 0.00 23 CYS A O 9
ATOM 8380 N N . ASN A 1 24 ? -7.437 -1.924 1.580 1.00 0.00 24 ASN A N 9
ATOM 8381 C CA . ASN A 1 24 ? -8.202 -0.644 1.561 1.00 0.00 24 ASN A CA 9
ATOM 8382 C C . ASN A 1 24 ? -8.331 -0.086 2.981 1.00 0.00 24 ASN A C 9
ATOM 8383 O O . ASN A 1 24 ? -8.307 1.109 3.192 1.00 0.00 24 ASN A O 9
ATOM 8394 N N . ASP A 1 25 ? -8.468 -0.943 3.956 1.00 0.00 25 ASP A N 9
ATOM 8395 C CA . ASP A 1 25 ? -8.596 -0.459 5.359 1.00 0.00 25 ASP A CA 9
ATOM 8396 C C . ASP A 1 25 ? -7.367 0.367 5.742 1.00 0.00 25 ASP A C 9
ATOM 8397 O O . ASP A 1 25 ? -7.470 1.518 6.117 1.00 0.00 25 ASP A O 9
ATOM 8406 N N . LEU A 1 26 ? -6.202 -0.212 5.645 1.00 0.00 26 LEU A N 9
ATOM 8407 C CA . LEU A 1 26 ? -4.964 0.538 5.998 1.00 0.00 26 LEU A CA 9
ATOM 8408 C C . LEU A 1 26 ? -4.787 1.733 5.061 1.00 0.00 26 LEU A C 9
ATOM 8409 O O . LEU A 1 26 ? -4.379 2.801 5.471 1.00 0.00 26 LEU A O 9
ATOM 8425 N N . CYS A 1 27 ? -5.092 1.563 3.804 1.00 0.00 27 CYS A N 9
ATOM 8426 C CA . CYS A 1 27 ? -4.941 2.695 2.848 1.00 0.00 27 CYS A CA 9
ATOM 8427 C C . CYS A 1 27 ? -5.872 3.840 3.247 1.00 0.00 27 CYS A C 9
ATOM 8428 O O . CYS A 1 27 ? -5.527 5.000 3.136 1.00 0.00 27 CYS A O 9
ATOM 8435 N N . LYS A 1 28 ? -7.047 3.527 3.720 1.00 0.00 28 LYS A N 9
ATOM 8436 C CA . LYS A 1 28 ? -7.987 4.605 4.135 1.00 0.00 28 LYS A CA 9
ATOM 8437 C C . LYS A 1 28 ? -7.387 5.376 5.309 1.00 0.00 28 LYS A C 9
ATOM 8438 O O . LYS A 1 28 ? -7.627 6.553 5.480 1.00 0.00 28 LYS A O 9
ATOM 8457 N N . GLY A 1 29 ? -6.587 4.724 6.108 1.00 0.00 29 GLY A N 9
ATOM 8458 C CA . GLY A 1 29 ? -5.948 5.429 7.250 1.00 0.00 29 GLY A CA 9
ATOM 8459 C C . GLY A 1 29 ? -5.053 6.519 6.671 1.00 0.00 29 GLY A C 9
ATOM 8460 O O . GLY A 1 29 ? -4.812 7.541 7.280 1.00 0.00 29 GLY A O 9
ATOM 8464 N N . LEU A 1 30 ? -4.580 6.302 5.474 1.00 0.00 30 LEU A N 9
ATOM 8465 C CA . LEU A 1 30 ? -3.716 7.312 4.807 1.00 0.00 30 LEU A CA 9
ATOM 8466 C C . LEU A 1 30 ? -4.578 8.175 3.884 1.00 0.00 30 LEU A C 9
ATOM 8467 O O . LEU A 1 30 ? -4.092 8.829 2.984 1.00 0.00 30 LEU A O 9
ATOM 8483 N N . LYS A 1 31 ? -5.863 8.179 4.112 1.00 0.00 31 LYS A N 9
ATOM 8484 C CA . LYS A 1 31 ? -6.786 8.996 3.269 1.00 0.00 31 LYS A CA 9
ATOM 8485 C C . LYS A 1 31 ? -6.925 8.395 1.867 1.00 0.00 31 LYS A C 9
ATOM 8486 O O . LYS A 1 31 ? -7.478 9.013 0.979 1.00 0.00 31 LYS A O 9
ATOM 8505 N N . ALA A 1 32 ? -6.442 7.199 1.651 1.00 0.00 32 ALA A N 9
ATOM 8506 C CA . ALA A 1 32 ? -6.566 6.593 0.297 1.00 0.00 32 ALA A CA 9
ATOM 8507 C C . ALA A 1 32 ? -7.924 5.901 0.156 1.00 0.00 32 ALA A C 9
ATOM 8508 O O . ALA A 1 32 ? -8.143 4.825 0.680 1.00 0.00 32 ALA A O 9
ATOM 8515 N N . ASP A 1 33 ? -8.839 6.517 -0.539 1.00 0.00 33 ASP A N 9
ATOM 8516 C CA . ASP A 1 33 ? -10.192 5.909 -0.712 1.00 0.00 33 ASP A CA 9
ATOM 8517 C C . ASP A 1 33 ? -10.097 4.563 -1.434 1.00 0.00 33 ASP A C 9
ATOM 8518 O O . ASP A 1 33 ? -10.140 3.514 -0.822 1.00 0.00 33 ASP A O 9
ATOM 8527 N N . SER A 1 34 ? -9.975 4.584 -2.733 1.00 0.00 34 SER A N 9
ATOM 8528 C CA . SER A 1 34 ? -9.885 3.306 -3.499 1.00 0.00 34 SER A CA 9
ATOM 8529 C C . SER A 1 34 ? -8.587 2.570 -3.156 1.00 0.00 34 SER A C 9
ATOM 8530 O O . SER A 1 34 ? -7.552 2.819 -3.739 1.00 0.00 34 SER A O 9
ATOM 8538 N N . GLY A 1 35 ? -8.634 1.667 -2.214 1.00 0.00 35 GLY A N 9
ATOM 8539 C CA . GLY A 1 35 ? -7.401 0.919 -1.835 1.00 0.00 35 GLY A CA 9
ATOM 8540 C C . GLY A 1 35 ? -7.584 -0.571 -2.134 1.00 0.00 35 GLY A C 9
ATOM 8541 O O . GLY A 1 35 ? -7.940 -1.349 -1.271 1.00 0.00 35 GLY A O 9
ATOM 8545 N N . TYR A 1 36 ? -7.335 -0.977 -3.350 1.00 0.00 36 TYR A N 9
ATOM 8546 C CA . TYR A 1 36 ? -7.487 -2.420 -3.703 1.00 0.00 36 TYR A CA 9
ATOM 8547 C C . TYR A 1 36 ? -6.123 -3.012 -4.069 1.00 0.00 36 TYR A C 9
ATOM 8548 O O . TYR A 1 36 ? -5.243 -2.319 -4.537 1.00 0.00 36 TYR A O 9
ATOM 8566 N N . CYS A 1 37 ? -5.936 -4.287 -3.854 1.00 0.00 37 CYS A N 9
ATOM 8567 C CA . CYS A 1 37 ? -4.621 -4.912 -4.186 1.00 0.00 37 CYS A CA 9
ATOM 8568 C C . CYS A 1 37 ? -4.667 -5.552 -5.577 1.00 0.00 37 CYS A C 9
ATOM 8569 O O . CYS A 1 37 ? -5.717 -5.922 -6.064 1.00 0.00 37 CYS A O 9
ATOM 8576 N N . TRP A 1 38 ? -3.535 -5.695 -6.218 1.00 0.00 38 TRP A N 9
ATOM 8577 C CA . TRP A 1 38 ? -3.527 -6.323 -7.572 1.00 0.00 38 TRP A CA 9
ATOM 8578 C C . TRP A 1 38 ? -3.610 -7.844 -7.433 1.00 0.00 38 TRP A C 9
ATOM 8579 O O . TRP A 1 38 ? -3.463 -8.385 -6.356 1.00 0.00 38 TRP A O 9
ATOM 8600 N N . GLY A 1 39 ? -3.851 -8.539 -8.508 1.00 0.00 39 GLY A N 9
ATOM 8601 C CA . GLY A 1 39 ? -3.948 -10.022 -8.418 1.00 0.00 39 GLY A CA 9
ATOM 8602 C C . GLY A 1 39 ? -2.703 -10.661 -9.028 1.00 0.00 39 GLY A C 9
ATOM 8603 O O . GLY A 1 39 ? -2.318 -11.757 -8.671 1.00 0.00 39 GLY A O 9
ATOM 8607 N N . TRP A 1 40 ? -2.068 -9.987 -9.942 1.00 0.00 40 TRP A N 9
ATOM 8608 C CA . TRP A 1 40 ? -0.846 -10.560 -10.569 1.00 0.00 40 TRP A CA 9
ATOM 8609 C C . TRP A 1 40 ? 0.353 -10.365 -9.637 1.00 0.00 40 TRP A C 9
ATOM 8610 O O . TRP A 1 40 ? 0.616 -11.180 -8.775 1.00 0.00 40 TRP A O 9
ATOM 8631 N N . THR A 1 41 ? 1.072 -9.288 -9.795 1.00 0.00 41 THR A N 9
ATOM 8632 C CA . THR A 1 41 ? 2.248 -9.037 -8.915 1.00 0.00 41 THR A CA 9
ATOM 8633 C C . THR A 1 41 ? 2.581 -7.544 -8.906 1.00 0.00 41 THR A C 9
ATOM 8634 O O . THR A 1 41 ? 3.724 -7.155 -9.048 1.00 0.00 41 THR A O 9
ATOM 8645 N N . LEU A 1 42 ? 1.596 -6.702 -8.749 1.00 0.00 42 LEU A N 9
ATOM 8646 C CA . LEU A 1 42 ? 1.879 -5.236 -8.744 1.00 0.00 42 LEU A CA 9
ATOM 8647 C C . LEU A 1 42 ? 1.662 -4.648 -7.347 1.00 0.00 42 LEU A C 9
ATOM 8648 O O . LEU A 1 42 ? 1.298 -3.499 -7.199 1.00 0.00 42 LEU A O 9
ATOM 8664 N N . SER A 1 43 ? 1.890 -5.422 -6.322 1.00 0.00 43 SER A N 9
ATOM 8665 C CA . SER A 1 43 ? 1.702 -4.897 -4.939 1.00 0.00 43 SER A CA 9
ATOM 8666 C C . SER A 1 43 ? 0.289 -4.330 -4.771 1.00 0.00 43 SER A C 9
ATOM 8667 O O . SER A 1 43 ? -0.553 -4.464 -5.639 1.00 0.00 43 SER A O 9
ATOM 8675 N N . CYS A 1 44 ? 0.023 -3.702 -3.659 1.00 0.00 44 CYS A N 9
ATOM 8676 C CA . CYS A 1 44 ? -1.335 -3.130 -3.436 1.00 0.00 44 CYS A CA 9
ATOM 8677 C C . CYS A 1 44 ? -1.473 -1.809 -4.197 1.00 0.00 44 CYS A C 9
ATOM 8678 O O . CYS A 1 44 ? -0.503 -1.253 -4.665 1.00 0.00 44 CYS A O 9
ATOM 8685 N N . TYR A 1 45 ? -2.670 -1.309 -4.332 1.00 0.00 45 TYR A N 9
ATOM 8686 C CA . TYR A 1 45 ? -2.862 -0.027 -5.073 1.00 0.00 45 TYR A CA 9
ATOM 8687 C C . TYR A 1 45 ? -3.901 0.848 -4.369 1.00 0.00 45 TYR A C 9
ATOM 8688 O O . TYR A 1 45 ? -5.046 0.470 -4.214 1.00 0.00 45 TYR A O 9
ATOM 8706 N N . CYS A 1 46 ? -3.517 2.024 -3.954 1.00 0.00 46 CYS A N 9
ATOM 8707 C CA . CYS A 1 46 ? -4.489 2.929 -3.277 1.00 0.00 46 CYS A CA 9
ATOM 8708 C C . CYS A 1 46 ? -4.332 4.352 -3.818 1.00 0.00 46 CYS A C 9
ATOM 8709 O O . CYS A 1 46 ? -3.233 4.849 -3.980 1.00 0.00 46 CYS A O 9
ATOM 8716 N N . GLN A 1 47 ? -5.422 5.006 -4.109 1.00 0.00 47 GLN A N 9
ATOM 8717 C CA . GLN A 1 47 ? -5.341 6.393 -4.650 1.00 0.00 47 GLN A CA 9
ATOM 8718 C C . GLN A 1 47 ? -5.969 7.383 -3.664 1.00 0.00 47 GLN A C 9
ATOM 8719 O O . GLN A 1 47 ? -6.961 7.092 -3.025 1.00 0.00 47 GLN A O 9
ATOM 8733 N N . GLY A 1 48 ? -5.405 8.554 -3.541 1.00 0.00 48 GLY A N 9
ATOM 8734 C CA . GLY A 1 48 ? -5.976 9.562 -2.604 1.00 0.00 48 GLY A CA 9
ATOM 8735 C C . GLY A 1 48 ? -5.177 9.569 -1.298 1.00 0.00 48 GLY A C 9
ATOM 8736 O O . GLY A 1 48 ? -5.707 9.836 -0.240 1.00 0.00 48 GLY A O 9
ATOM 8740 N N . LEU A 1 49 ? -3.905 9.294 -1.362 1.00 0.00 49 LEU A N 9
ATOM 8741 C CA . LEU A 1 49 ? -3.082 9.303 -0.112 1.00 0.00 49 LEU A CA 9
ATOM 8742 C C . LEU A 1 49 ? -2.245 10.586 -0.065 1.00 0.00 49 LEU A C 9
ATOM 8743 O O . LEU A 1 49 ? -2.273 11.373 -0.990 1.00 0.00 49 LEU A O 9
ATOM 8759 N N . PRO A 1 50 ? -1.530 10.762 1.016 1.00 0.00 50 PRO A N 9
ATOM 8760 C CA . PRO A 1 50 ? -0.684 11.971 1.175 1.00 0.00 50 PRO A CA 9
ATOM 8761 C C . PRO A 1 50 ? 0.511 11.909 0.224 1.00 0.00 50 PRO A C 9
ATOM 8762 O O . PRO A 1 50 ? 0.930 10.848 -0.189 1.00 0.00 50 PRO A O 9
ATOM 8773 N N . ASP A 1 51 ? 1.070 13.033 -0.123 1.00 0.00 51 ASP A N 9
ATOM 8774 C CA . ASP A 1 51 ? 2.241 13.017 -1.042 1.00 0.00 51 ASP A CA 9
ATOM 8775 C C . ASP A 1 51 ? 3.374 12.208 -0.414 1.00 0.00 51 ASP A C 9
ATOM 8776 O O . ASP A 1 51 ? 4.278 11.755 -1.088 1.00 0.00 51 ASP A O 9
ATOM 8785 N N . ASN A 1 52 ? 3.323 12.012 0.873 1.00 0.00 52 ASN A N 9
ATOM 8786 C CA . ASN A 1 52 ? 4.387 11.219 1.549 1.00 0.00 52 ASN A CA 9
ATOM 8787 C C . ASN A 1 52 ? 3.865 9.810 1.842 1.00 0.00 52 ASN A C 9
ATOM 8788 O O . ASN A 1 52 ? 4.329 9.139 2.743 1.00 0.00 52 ASN A O 9
ATOM 8799 N N . ALA A 1 53 ? 2.896 9.360 1.088 1.00 0.00 53 ALA A N 9
ATOM 8800 C CA . ALA A 1 53 ? 2.336 7.996 1.326 1.00 0.00 53 ALA A CA 9
ATOM 8801 C C . ALA A 1 53 ? 3.402 6.925 1.067 1.00 0.00 53 ALA A C 9
ATOM 8802 O O . ALA A 1 53 ? 3.968 6.842 -0.005 1.00 0.00 53 ALA A O 9
ATOM 8809 N N . ARG A 1 54 ? 3.677 6.101 2.044 1.00 0.00 54 ARG A N 9
ATOM 8810 C CA . ARG A 1 54 ? 4.703 5.031 1.858 1.00 0.00 54 ARG A CA 9
ATOM 8811 C C . ARG A 1 54 ? 4.201 3.983 0.868 1.00 0.00 54 ARG A C 9
ATOM 8812 O O . ARG A 1 54 ? 3.266 3.254 1.139 1.00 0.00 54 ARG A O 9
ATOM 8833 N N . ILE A 1 55 ? 4.813 3.905 -0.279 1.00 0.00 55 ILE A N 9
ATOM 8834 C CA . ILE A 1 55 ? 4.369 2.913 -1.292 1.00 0.00 55 ILE A CA 9
ATOM 8835 C C . ILE A 1 55 ? 5.574 2.345 -2.056 1.00 0.00 55 ILE A C 9
ATOM 8836 O O . ILE A 1 55 ? 6.392 3.076 -2.573 1.00 0.00 55 ILE A O 9
ATOM 8852 N N . LYS A 1 56 ? 5.676 1.039 -2.118 1.00 0.00 56 LYS A N 9
ATOM 8853 C CA . LYS A 1 56 ? 6.811 0.378 -2.841 1.00 0.00 56 LYS A CA 9
ATOM 8854 C C . LYS A 1 56 ? 8.073 1.245 -2.826 1.00 0.00 56 LYS A C 9
ATOM 8855 O O . LYS A 1 56 ? 8.665 1.514 -3.853 1.00 0.00 56 LYS A O 9
ATOM 8874 N N . ARG A 1 57 ? 8.494 1.676 -1.671 1.00 0.00 57 ARG A N 9
ATOM 8875 C CA . ARG A 1 57 ? 9.724 2.514 -1.597 1.00 0.00 57 ARG A CA 9
ATOM 8876 C C . ARG A 1 57 ? 10.695 1.938 -0.561 1.00 0.00 57 ARG A C 9
ATOM 8877 O O . ARG A 1 57 ? 11.700 2.537 -0.233 1.00 0.00 57 ARG A O 9
ATOM 8898 N N . SER A 1 58 ? 10.400 0.777 -0.047 1.00 0.00 58 SER A N 9
ATOM 8899 C CA . SER A 1 58 ? 11.301 0.156 0.964 1.00 0.00 58 SER A CA 9
ATOM 8900 C C . SER A 1 58 ? 12.314 -0.760 0.274 1.00 0.00 58 SER A C 9
ATOM 8901 O O . SER A 1 58 ? 12.056 -1.305 -0.780 1.00 0.00 58 SER A O 9
ATOM 8909 N N . GLY A 1 59 ? 13.467 -0.931 0.859 1.00 0.00 59 GLY A N 9
ATOM 8910 C CA . GLY A 1 59 ? 14.495 -1.810 0.233 1.00 0.00 59 GLY A CA 9
ATOM 8911 C C . GLY A 1 59 ? 14.160 -3.275 0.514 1.00 0.00 59 GLY A C 9
ATOM 8912 O O . GLY A 1 59 ? 13.023 -3.694 0.416 1.00 0.00 59 GLY A O 9
ATOM 8916 N N . ARG A 1 60 ? 15.142 -4.061 0.863 1.00 0.00 60 ARG A N 9
ATOM 8917 C CA . ARG A 1 60 ? 14.882 -5.500 1.150 1.00 0.00 60 ARG A CA 9
ATOM 8918 C C . ARG A 1 60 ? 14.509 -5.688 2.622 1.00 0.00 60 ARG A C 9
ATOM 8919 O O . ARG A 1 60 ? 15.361 -5.857 3.471 1.00 0.00 60 ARG A O 9
ATOM 8940 N N . CYS A 1 61 ? 13.242 -5.661 2.931 1.00 0.00 61 CYS A N 9
ATOM 8941 C CA . CYS A 1 61 ? 12.821 -5.840 4.348 1.00 0.00 61 CYS A CA 9
ATOM 8942 C C . CYS A 1 61 ? 13.570 -4.852 5.250 1.00 0.00 61 CYS A C 9
ATOM 8943 O O . CYS A 1 61 ? 14.721 -5.052 5.583 1.00 0.00 61 CYS A O 9
ATOM 8950 N N . ARG A 1 62 ? 12.926 -3.787 5.645 1.00 0.00 62 ARG A N 9
ATOM 8951 C CA . ARG A 1 62 ? 13.604 -2.788 6.522 1.00 0.00 62 ARG A CA 9
ATOM 8952 C C . ARG A 1 62 ? 13.550 -3.241 7.983 1.00 0.00 62 ARG A C 9
ATOM 8953 O O . ARG A 1 62 ? 13.225 -2.474 8.868 1.00 0.00 62 ARG A O 9
ATOM 8974 N N . ALA A 1 63 ? 13.865 -4.480 8.243 1.00 0.00 63 ALA A N 9
ATOM 8975 C CA . ALA A 1 63 ? 13.831 -4.977 9.649 1.00 0.00 63 ALA A CA 9
ATOM 8976 C C . ALA A 1 63 ? 14.426 -6.386 9.728 1.00 0.00 63 ALA A C 9
ATOM 8983 N N . LYS A 1 1 ? -2.548 13.740 -1.840 1.00 0.00 1 LYS A N 10
ATOM 8984 C CA . LYS A 1 1 ? -2.868 13.662 -3.295 1.00 0.00 1 LYS A CA 10
ATOM 8985 C C . LYS A 1 1 ? -1.781 12.876 -4.033 1.00 0.00 1 LYS A C 10
ATOM 8986 O O . LYS A 1 1 ? -1.127 13.385 -4.922 1.00 0.00 1 LYS A O 10
ATOM 9007 N N . ILE A 1 2 ? -1.586 11.638 -3.674 1.00 0.00 2 ILE A N 10
ATOM 9008 C CA . ILE A 1 2 ? -0.545 10.818 -4.354 1.00 0.00 2 ILE A CA 10
ATOM 9009 C C . ILE A 1 2 ? -1.114 9.444 -4.714 1.00 0.00 2 ILE A C 10
ATOM 9010 O O . ILE A 1 2 ? -2.163 9.053 -4.242 1.00 0.00 2 ILE A O 10
ATOM 9026 N N . ASP A 1 3 ? -0.432 8.711 -5.547 1.00 0.00 3 ASP A N 10
ATOM 9027 C CA . ASP A 1 3 ? -0.938 7.364 -5.939 1.00 0.00 3 ASP A CA 10
ATOM 9028 C C . ASP A 1 3 ? 0.229 6.384 -6.069 1.00 0.00 3 ASP A C 10
ATOM 9029 O O . ASP A 1 3 ? 1.271 6.715 -6.600 1.00 0.00 3 ASP A O 10
ATOM 9038 N N . GLY A 1 4 ? 0.067 5.180 -5.590 1.00 0.00 4 GLY A N 10
ATOM 9039 C CA . GLY A 1 4 ? 1.173 4.189 -5.695 1.00 0.00 4 GLY A CA 10
ATOM 9040 C C . GLY A 1 4 ? 0.773 2.890 -4.996 1.00 0.00 4 GLY A C 10
ATOM 9041 O O . GLY A 1 4 ? -0.384 2.521 -4.961 1.00 0.00 4 GLY A O 10
ATOM 9045 N N . TYR A 1 5 ? 1.725 2.189 -4.443 1.00 0.00 5 TYR A N 10
ATOM 9046 C CA . TYR A 1 5 ? 1.404 0.909 -3.750 1.00 0.00 5 TYR A CA 10
ATOM 9047 C C . TYR A 1 5 ? 1.901 0.949 -2.302 1.00 0.00 5 TYR A C 10
ATOM 9048 O O . TYR A 1 5 ? 3.086 1.060 -2.057 1.00 0.00 5 TYR A O 10
ATOM 9066 N N . PRO A 1 6 ? 0.974 0.853 -1.388 1.00 0.00 6 PRO A N 10
ATOM 9067 C CA . PRO A 1 6 ? 1.322 0.875 0.053 1.00 0.00 6 PRO A CA 10
ATOM 9068 C C . PRO A 1 6 ? 1.960 -0.455 0.462 1.00 0.00 6 PRO A C 10
ATOM 9069 O O . PRO A 1 6 ? 1.479 -1.516 0.116 1.00 0.00 6 PRO A O 10
ATOM 9080 N N . VAL A 1 7 ? 3.041 -0.410 1.194 1.00 0.00 7 VAL A N 10
ATOM 9081 C CA . VAL A 1 7 ? 3.706 -1.679 1.619 1.00 0.00 7 VAL A CA 10
ATOM 9082 C C . VAL A 1 7 ? 4.129 -1.596 3.088 1.00 0.00 7 VAL A C 10
ATOM 9083 O O . VAL A 1 7 ? 3.743 -0.695 3.806 1.00 0.00 7 VAL A O 10
ATOM 9096 N N . ASP A 1 8 ? 4.917 -2.533 3.539 1.00 0.00 8 ASP A N 10
ATOM 9097 C CA . ASP A 1 8 ? 5.364 -2.514 4.963 1.00 0.00 8 ASP A CA 10
ATOM 9098 C C . ASP A 1 8 ? 6.519 -1.531 5.145 1.00 0.00 8 ASP A C 10
ATOM 9099 O O . ASP A 1 8 ? 7.053 -0.999 4.192 1.00 0.00 8 ASP A O 10
ATOM 9108 N N . TYR A 1 9 ? 6.914 -1.291 6.364 1.00 0.00 9 TYR A N 10
ATOM 9109 C CA . TYR A 1 9 ? 8.039 -0.348 6.610 1.00 0.00 9 TYR A CA 10
ATOM 9110 C C . TYR A 1 9 ? 9.317 -0.884 5.960 1.00 0.00 9 TYR A C 10
ATOM 9111 O O . TYR A 1 9 ? 10.257 -0.153 5.716 1.00 0.00 9 TYR A O 10
ATOM 9129 N N . TRP A 1 10 ? 9.355 -2.157 5.674 1.00 0.00 10 TRP A N 10
ATOM 9130 C CA . TRP A 1 10 ? 10.568 -2.747 5.036 1.00 0.00 10 TRP A CA 10
ATOM 9131 C C . TRP A 1 10 ? 10.167 -3.600 3.828 1.00 0.00 10 TRP A C 10
ATOM 9132 O O . TRP A 1 10 ? 10.956 -4.364 3.310 1.00 0.00 10 TRP A O 10
ATOM 9153 N N . ASN A 1 11 ? 8.944 -3.488 3.383 1.00 0.00 11 ASN A N 10
ATOM 9154 C CA . ASN A 1 11 ? 8.500 -4.309 2.219 1.00 0.00 11 ASN A CA 10
ATOM 9155 C C . ASN A 1 11 ? 8.720 -5.792 2.530 1.00 0.00 11 ASN A C 10
ATOM 9156 O O . ASN A 1 11 ? 9.072 -6.575 1.669 1.00 0.00 11 ASN A O 10
ATOM 9167 N N . CYS A 1 12 ? 8.532 -6.175 3.765 1.00 0.00 12 CYS A N 10
ATOM 9168 C CA . CYS A 1 12 ? 8.745 -7.598 4.155 1.00 0.00 12 CYS A CA 10
ATOM 9169 C C . CYS A 1 12 ? 7.457 -8.419 4.024 1.00 0.00 12 CYS A C 10
ATOM 9170 O O . CYS A 1 12 ? 7.440 -9.461 3.400 1.00 0.00 12 CYS A O 10
ATOM 9177 N N . LYS A 1 13 ? 6.388 -7.978 4.626 1.00 0.00 13 LYS A N 10
ATOM 9178 C CA . LYS A 1 13 ? 5.121 -8.767 4.550 1.00 0.00 13 LYS A CA 10
ATOM 9179 C C . LYS A 1 13 ? 3.954 -7.925 4.018 1.00 0.00 13 LYS A C 10
ATOM 9180 O O . LYS A 1 13 ? 3.315 -8.294 3.054 1.00 0.00 13 LYS A O 10
ATOM 9199 N N . ARG A 1 14 ? 3.656 -6.818 4.650 1.00 0.00 14 ARG A N 10
ATOM 9200 C CA . ARG A 1 14 ? 2.511 -5.965 4.195 1.00 0.00 14 ARG A CA 10
ATOM 9201 C C . ARG A 1 14 ? 2.404 -5.956 2.662 1.00 0.00 14 ARG A C 10
ATOM 9202 O O . ARG A 1 14 ? 1.817 -6.839 2.072 1.00 0.00 14 ARG A O 10
ATOM 9223 N N . ILE A 1 15 ? 2.961 -4.968 2.012 1.00 0.00 15 ILE A N 10
ATOM 9224 C CA . ILE A 1 15 ? 2.880 -4.921 0.521 1.00 0.00 15 ILE A CA 10
ATOM 9225 C C . ILE A 1 15 ? 1.433 -5.108 0.056 1.00 0.00 15 ILE A C 10
ATOM 9226 O O . ILE A 1 15 ? 0.698 -4.157 -0.118 1.00 0.00 15 ILE A O 10
ATOM 9242 N N . CYS A 1 16 ? 1.024 -6.329 -0.151 1.00 0.00 16 CYS A N 10
ATOM 9243 C CA . CYS A 1 16 ? -0.373 -6.585 -0.606 1.00 0.00 16 CYS A CA 10
ATOM 9244 C C . CYS A 1 16 ? -0.975 -7.741 0.199 1.00 0.00 16 CYS A C 10
ATOM 9245 O O . CYS A 1 16 ? -0.344 -8.760 0.402 1.00 0.00 16 CYS A O 10
ATOM 9252 N N . TRP A 1 17 ? -2.183 -7.592 0.664 1.00 0.00 17 TRP A N 10
ATOM 9253 C CA . TRP A 1 17 ? -2.810 -8.685 1.460 1.00 0.00 17 TRP A CA 10
ATOM 9254 C C . TRP A 1 17 ? -3.541 -9.669 0.543 1.00 0.00 17 TRP A C 10
ATOM 9255 O O . TRP A 1 17 ? -3.239 -9.786 -0.629 1.00 0.00 17 TRP A O 10
ATOM 9276 N N . TYR A 1 18 ? -4.501 -10.381 1.069 1.00 0.00 18 TYR A N 10
ATOM 9277 C CA . TYR A 1 18 ? -5.252 -11.359 0.233 1.00 0.00 18 TYR A CA 10
ATOM 9278 C C . TYR A 1 18 ? -6.659 -10.835 -0.055 1.00 0.00 18 TYR A C 10
ATOM 9279 O O . TYR A 1 18 ? -7.231 -11.096 -1.096 1.00 0.00 18 TYR A O 10
ATOM 9297 N N . ASN A 1 19 ? -7.223 -10.101 0.861 1.00 0.00 19 ASN A N 10
ATOM 9298 C CA . ASN A 1 19 ? -8.594 -9.561 0.644 1.00 0.00 19 ASN A CA 10
ATOM 9299 C C . ASN A 1 19 ? -8.522 -8.220 -0.090 1.00 0.00 19 ASN A C 10
ATOM 9300 O O . ASN A 1 19 ? -7.542 -7.506 -0.006 1.00 0.00 19 ASN A O 10
ATOM 9311 N N . ASN A 1 20 ? -9.552 -7.871 -0.810 1.00 0.00 20 ASN A N 10
ATOM 9312 C CA . ASN A 1 20 ? -9.541 -6.576 -1.547 1.00 0.00 20 ASN A CA 10
ATOM 9313 C C . ASN A 1 20 ? -10.026 -5.450 -0.633 1.00 0.00 20 ASN A C 10
ATOM 9314 O O . ASN A 1 20 ? -9.808 -4.284 -0.896 1.00 0.00 20 ASN A O 10
ATOM 9325 N N . LYS A 1 21 ? -10.681 -5.791 0.443 1.00 0.00 21 LYS A N 10
ATOM 9326 C CA . LYS A 1 21 ? -11.181 -4.743 1.377 1.00 0.00 21 LYS A CA 10
ATOM 9327 C C . LYS A 1 21 ? -10.187 -4.547 2.524 1.00 0.00 21 LYS A C 10
ATOM 9328 O O . LYS A 1 21 ? -10.291 -3.615 3.297 1.00 0.00 21 LYS A O 10
ATOM 9347 N N . TYR A 1 22 ? -9.222 -5.417 2.639 1.00 0.00 22 TYR A N 10
ATOM 9348 C CA . TYR A 1 22 ? -8.221 -5.280 3.736 1.00 0.00 22 TYR A CA 10
ATOM 9349 C C . TYR A 1 22 ? -7.329 -4.061 3.485 1.00 0.00 22 TYR A C 10
ATOM 9350 O O . TYR A 1 22 ? -7.260 -3.154 4.290 1.00 0.00 22 TYR A O 10
ATOM 9368 N N . CYS A 1 23 ? -6.647 -4.034 2.373 1.00 0.00 23 CYS A N 10
ATOM 9369 C CA . CYS A 1 23 ? -5.761 -2.874 2.070 1.00 0.00 23 CYS A CA 10
ATOM 9370 C C . CYS A 1 23 ? -6.600 -1.606 1.881 1.00 0.00 23 CYS A C 10
ATOM 9371 O O . CYS A 1 23 ? -6.146 -0.508 2.130 1.00 0.00 23 CYS A O 10
ATOM 9378 N N . ASN A 1 24 ? -7.823 -1.753 1.447 1.00 0.00 24 ASN A N 10
ATOM 9379 C CA . ASN A 1 24 ? -8.692 -0.558 1.245 1.00 0.00 24 ASN A CA 10
ATOM 9380 C C . ASN A 1 24 ? -9.050 0.061 2.598 1.00 0.00 24 ASN A C 10
ATOM 9381 O O . ASN A 1 24 ? -9.072 1.263 2.754 1.00 0.00 24 ASN A O 10
ATOM 9392 N N . ASP A 1 25 ? -9.329 -0.752 3.579 1.00 0.00 25 ASP A N 10
ATOM 9393 C CA . ASP A 1 25 ? -9.680 -0.204 4.920 1.00 0.00 25 ASP A CA 10
ATOM 9394 C C . ASP A 1 25 ? -8.535 0.664 5.447 1.00 0.00 25 ASP A C 10
ATOM 9395 O O . ASP A 1 25 ? -8.744 1.758 5.932 1.00 0.00 25 ASP A O 10
ATOM 9404 N N . LEU A 1 26 ? -7.324 0.185 5.349 1.00 0.00 26 LEU A N 10
ATOM 9405 C CA . LEU A 1 26 ? -6.165 0.984 5.841 1.00 0.00 26 LEU A CA 10
ATOM 9406 C C . LEU A 1 26 ? -5.873 2.131 4.872 1.00 0.00 26 LEU A C 10
ATOM 9407 O O . LEU A 1 26 ? -5.621 3.247 5.277 1.00 0.00 26 LEU A O 10
ATOM 9423 N N . CYS A 1 27 ? -5.912 1.868 3.595 1.00 0.00 27 CYS A N 10
ATOM 9424 C CA . CYS A 1 27 ? -5.645 2.948 2.609 1.00 0.00 27 CYS A CA 10
ATOM 9425 C C . CYS A 1 27 ? -6.653 4.080 2.805 1.00 0.00 27 CYS A C 10
ATOM 9426 O O . CYS A 1 27 ? -6.318 5.245 2.728 1.00 0.00 27 CYS A O 10
ATOM 9433 N N . LYS A 1 28 ? -7.884 3.748 3.075 1.00 0.00 28 LYS A N 10
ATOM 9434 C CA . LYS A 1 28 ? -8.904 4.808 3.294 1.00 0.00 28 LYS A CA 10
ATOM 9435 C C . LYS A 1 28 ? -8.496 5.667 4.489 1.00 0.00 28 LYS A C 10
ATOM 9436 O O . LYS A 1 28 ? -8.815 6.836 4.566 1.00 0.00 28 LYS A O 10
ATOM 9455 N N . GLY A 1 29 ? -7.772 5.100 5.415 1.00 0.00 29 GLY A N 10
ATOM 9456 C CA . GLY A 1 29 ? -7.323 5.895 6.588 1.00 0.00 29 GLY A CA 10
ATOM 9457 C C . GLY A 1 29 ? -6.454 7.033 6.070 1.00 0.00 29 GLY A C 10
ATOM 9458 O O . GLY A 1 29 ? -6.475 8.137 6.578 1.00 0.00 29 GLY A O 10
ATOM 9462 N N . LEU A 1 30 ? -5.703 6.768 5.036 1.00 0.00 30 LEU A N 10
ATOM 9463 C CA . LEU A 1 30 ? -4.840 7.824 4.443 1.00 0.00 30 LEU A CA 10
ATOM 9464 C C . LEU A 1 30 ? -5.617 8.544 3.336 1.00 0.00 30 LEU A C 10
ATOM 9465 O O . LEU A 1 30 ? -5.051 9.152 2.453 1.00 0.00 30 LEU A O 10
ATOM 9481 N N . LYS A 1 31 ? -6.919 8.472 3.386 1.00 0.00 31 LYS A N 10
ATOM 9482 C CA . LYS A 1 31 ? -7.750 9.147 2.349 1.00 0.00 31 LYS A CA 10
ATOM 9483 C C . LYS A 1 31 ? -7.573 8.476 0.983 1.00 0.00 31 LYS A C 10
ATOM 9484 O O . LYS A 1 31 ? -7.945 9.029 -0.034 1.00 0.00 31 LYS A O 10
ATOM 9503 N N . ALA A 1 32 ? -7.022 7.290 0.939 1.00 0.00 32 ALA A N 10
ATOM 9504 C CA . ALA A 1 32 ? -6.845 6.614 -0.376 1.00 0.00 32 ALA A CA 10
ATOM 9505 C C . ALA A 1 32 ? -8.143 5.892 -0.762 1.00 0.00 32 ALA A C 10
ATOM 9506 O O . ALA A 1 32 ? -8.347 4.741 -0.431 1.00 0.00 32 ALA A O 10
ATOM 9513 N N . ASP A 1 33 ? -9.027 6.569 -1.445 1.00 0.00 33 ASP A N 10
ATOM 9514 C CA . ASP A 1 33 ? -10.320 5.934 -1.839 1.00 0.00 33 ASP A CA 10
ATOM 9515 C C . ASP A 1 33 ? -10.092 4.552 -2.459 1.00 0.00 33 ASP A C 10
ATOM 9516 O O . ASP A 1 33 ? -10.195 3.541 -1.793 1.00 0.00 33 ASP A O 10
ATOM 9525 N N . SER A 1 34 ? -9.795 4.500 -3.729 1.00 0.00 34 SER A N 10
ATOM 9526 C CA . SER A 1 34 ? -9.574 3.179 -4.389 1.00 0.00 34 SER A CA 10
ATOM 9527 C C . SER A 1 34 ? -8.285 2.534 -3.878 1.00 0.00 34 SER A C 10
ATOM 9528 O O . SER A 1 34 ? -7.216 2.764 -4.406 1.00 0.00 34 SER A O 10
ATOM 9536 N N . GLY A 1 35 ? -8.380 1.725 -2.858 1.00 0.00 35 GLY A N 10
ATOM 9537 C CA . GLY A 1 35 ? -7.162 1.062 -2.315 1.00 0.00 35 GLY A CA 10
ATOM 9538 C C . GLY A 1 35 ? -7.392 -0.447 -2.246 1.00 0.00 35 GLY A C 10
ATOM 9539 O O . GLY A 1 35 ? -7.983 -0.952 -1.314 1.00 0.00 35 GLY A O 10
ATOM 9543 N N . TYR A 1 36 ? -6.931 -1.173 -3.229 1.00 0.00 36 TYR A N 10
ATOM 9544 C CA . TYR A 1 36 ? -7.128 -2.651 -3.214 1.00 0.00 36 TYR A CA 10
ATOM 9545 C C . TYR A 1 36 ? -5.779 -3.376 -3.222 1.00 0.00 36 TYR A C 10
ATOM 9546 O O . TYR A 1 36 ? -4.737 -2.777 -3.040 1.00 0.00 36 TYR A O 10
ATOM 9564 N N . CYS A 1 37 ? -5.795 -4.666 -3.424 1.00 0.00 37 CYS A N 10
ATOM 9565 C CA . CYS A 1 37 ? -4.520 -5.442 -3.434 1.00 0.00 37 CYS A CA 10
ATOM 9566 C C . CYS A 1 37 ? -4.425 -6.291 -4.707 1.00 0.00 37 CYS A C 10
ATOM 9567 O O . CYS A 1 37 ? -5.323 -7.042 -5.030 1.00 0.00 37 CYS A O 10
ATOM 9574 N N . TRP A 1 38 ? -3.341 -6.185 -5.433 1.00 0.00 38 TRP A N 10
ATOM 9575 C CA . TRP A 1 38 ? -3.204 -6.996 -6.680 1.00 0.00 38 TRP A CA 10
ATOM 9576 C C . TRP A 1 38 ? -2.785 -8.428 -6.332 1.00 0.00 38 TRP A C 10
ATOM 9577 O O . TRP A 1 38 ? -2.072 -8.662 -5.376 1.00 0.00 38 TRP A O 10
ATOM 9598 N N . GLY A 1 39 ? -3.225 -9.390 -7.100 1.00 0.00 39 GLY A N 10
ATOM 9599 C CA . GLY A 1 39 ? -2.855 -10.804 -6.808 1.00 0.00 39 GLY A CA 10
ATOM 9600 C C . GLY A 1 39 ? -1.911 -11.328 -7.891 1.00 0.00 39 GLY A C 10
ATOM 9601 O O . GLY A 1 39 ? -2.215 -12.277 -8.587 1.00 0.00 39 GLY A O 10
ATOM 9605 N N . TRP A 1 40 ? -0.767 -10.721 -8.038 1.00 0.00 40 TRP A N 10
ATOM 9606 C CA . TRP A 1 40 ? 0.197 -11.188 -9.076 1.00 0.00 40 TRP A CA 10
ATOM 9607 C C . TRP A 1 40 ? 1.603 -10.681 -8.752 1.00 0.00 40 TRP A C 10
ATOM 9608 O O . TRP A 1 40 ? 2.479 -11.438 -8.383 1.00 0.00 40 TRP A O 10
ATOM 9629 N N . THR A 1 41 ? 1.822 -9.405 -8.891 1.00 0.00 41 THR A N 10
ATOM 9630 C CA . THR A 1 41 ? 3.171 -8.842 -8.596 1.00 0.00 41 THR A CA 10
ATOM 9631 C C . THR A 1 41 ? 3.123 -7.311 -8.627 1.00 0.00 41 THR A C 10
ATOM 9632 O O . THR A 1 41 ? 4.063 -6.661 -9.038 1.00 0.00 41 THR A O 10
ATOM 9643 N N . LEU A 1 42 ? 2.035 -6.732 -8.199 1.00 0.00 42 LEU A N 10
ATOM 9644 C CA . LEU A 1 42 ? 1.936 -5.243 -8.211 1.00 0.00 42 LEU A CA 10
ATOM 9645 C C . LEU A 1 42 ? 1.720 -4.712 -6.791 1.00 0.00 42 LEU A C 10
ATOM 9646 O O . LEU A 1 42 ? 1.433 -3.548 -6.592 1.00 0.00 42 LEU A O 10
ATOM 9662 N N . SER A 1 43 ? 1.860 -5.552 -5.804 1.00 0.00 43 SER A N 10
ATOM 9663 C CA . SER A 1 43 ? 1.664 -5.091 -4.401 1.00 0.00 43 SER A CA 10
ATOM 9664 C C . SER A 1 43 ? 0.292 -4.427 -4.246 1.00 0.00 43 SER A C 10
ATOM 9665 O O . SER A 1 43 ? -0.535 -4.472 -5.137 1.00 0.00 43 SER A O 10
ATOM 9673 N N . CYS A 1 44 ? 0.046 -3.803 -3.126 1.00 0.00 44 CYS A N 10
ATOM 9674 C CA . CYS A 1 44 ? -1.268 -3.125 -2.929 1.00 0.00 44 CYS A CA 10
ATOM 9675 C C . CYS A 1 44 ? -1.302 -1.840 -3.759 1.00 0.00 44 CYS A C 10
ATOM 9676 O O . CYS A 1 44 ? -0.275 -1.278 -4.083 1.00 0.00 44 CYS A O 10
ATOM 9683 N N . TYR A 1 45 ? -2.464 -1.371 -4.120 1.00 0.00 45 TYR A N 10
ATOM 9684 C CA . TYR A 1 45 ? -2.528 -0.128 -4.942 1.00 0.00 45 TYR A CA 10
ATOM 9685 C C . TYR A 1 45 ? -3.632 0.808 -4.442 1.00 0.00 45 TYR A C 10
ATOM 9686 O O . TYR A 1 45 ? -4.806 0.520 -4.561 1.00 0.00 45 TYR A O 10
ATOM 9704 N N . CYS A 1 46 ? -3.262 1.940 -3.905 1.00 0.00 46 CYS A N 10
ATOM 9705 C CA . CYS A 1 46 ? -4.287 2.907 -3.421 1.00 0.00 46 CYS A CA 10
ATOM 9706 C C . CYS A 1 46 ? -4.009 4.293 -4.004 1.00 0.00 46 CYS A C 10
ATOM 9707 O O . CYS A 1 46 ? -2.872 4.692 -4.171 1.00 0.00 46 CYS A O 10
ATOM 9714 N N . GLN A 1 47 ? -5.037 5.030 -4.320 1.00 0.00 47 GLN A N 10
ATOM 9715 C CA . GLN A 1 47 ? -4.831 6.390 -4.895 1.00 0.00 47 GLN A CA 10
ATOM 9716 C C . GLN A 1 47 ? -5.611 7.429 -4.085 1.00 0.00 47 GLN A C 10
ATOM 9717 O O . GLN A 1 47 ? -6.681 7.160 -3.578 1.00 0.00 47 GLN A O 10
ATOM 9731 N N . GLY A 1 48 ? -5.080 8.614 -3.957 1.00 0.00 48 GLY A N 10
ATOM 9732 C CA . GLY A 1 48 ? -5.789 9.668 -3.178 1.00 0.00 48 GLY A CA 10
ATOM 9733 C C . GLY A 1 48 ? -5.253 9.685 -1.745 1.00 0.00 48 GLY A C 10
ATOM 9734 O O . GLY A 1 48 ? -5.971 9.953 -0.806 1.00 0.00 48 GLY A O 10
ATOM 9738 N N . LEU A 1 49 ? -3.992 9.405 -1.574 1.00 0.00 49 LEU A N 10
ATOM 9739 C CA . LEU A 1 49 ? -3.408 9.411 -0.199 1.00 0.00 49 LEU A CA 10
ATOM 9740 C C . LEU A 1 49 ? -2.471 10.616 -0.039 1.00 0.00 49 LEU A C 10
ATOM 9741 O O . LEU A 1 49 ? -2.183 11.300 -0.998 1.00 0.00 49 LEU A O 10
ATOM 9757 N N . PRO A 1 50 ? -2.028 10.845 1.171 1.00 0.00 50 PRO A N 10
ATOM 9758 C CA . PRO A 1 50 ? -1.117 11.987 1.442 1.00 0.00 50 PRO A CA 10
ATOM 9759 C C . PRO A 1 50 ? 0.259 11.744 0.817 1.00 0.00 50 PRO A C 10
ATOM 9760 O O . PRO A 1 50 ? 0.639 10.622 0.541 1.00 0.00 50 PRO A O 10
ATOM 9771 N N . ASP A 1 51 ? 1.009 12.788 0.595 1.00 0.00 51 ASP A N 10
ATOM 9772 C CA . ASP A 1 51 ? 2.362 12.623 -0.007 1.00 0.00 51 ASP A CA 10
ATOM 9773 C C . ASP A 1 51 ? 3.245 11.782 0.919 1.00 0.00 51 ASP A C 10
ATOM 9774 O O . ASP A 1 51 ? 4.281 11.285 0.525 1.00 0.00 51 ASP A O 10
ATOM 9783 N N . ASN A 1 52 ? 2.838 11.618 2.147 1.00 0.00 52 ASN A N 10
ATOM 9784 C CA . ASN A 1 52 ? 3.648 10.806 3.097 1.00 0.00 52 ASN A CA 10
ATOM 9785 C C . ASN A 1 52 ? 3.103 9.375 3.153 1.00 0.00 52 ASN A C 10
ATOM 9786 O O . ASN A 1 52 ? 3.403 8.620 4.056 1.00 0.00 52 ASN A O 10
ATOM 9797 N N . ALA A 1 53 ? 2.300 9.002 2.193 1.00 0.00 53 ALA A N 10
ATOM 9798 C CA . ALA A 1 53 ? 1.732 7.622 2.186 1.00 0.00 53 ALA A CA 10
ATOM 9799 C C . ALA A 1 53 ? 2.853 6.580 2.119 1.00 0.00 53 ALA A C 10
ATOM 9800 O O . ALA A 1 53 ? 3.712 6.636 1.263 1.00 0.00 53 ALA A O 10
ATOM 9807 N N . ARG A 1 54 ? 2.848 5.629 3.013 1.00 0.00 54 ARG A N 10
ATOM 9808 C CA . ARG A 1 54 ? 3.912 4.582 2.994 1.00 0.00 54 ARG A CA 10
ATOM 9809 C C . ARG A 1 54 ? 3.704 3.650 1.798 1.00 0.00 54 ARG A C 10
ATOM 9810 O O . ARG A 1 54 ? 2.886 2.752 1.835 1.00 0.00 54 ARG A O 10
ATOM 9831 N N . ILE A 1 55 ? 4.431 3.858 0.735 1.00 0.00 55 ILE A N 10
ATOM 9832 C CA . ILE A 1 55 ? 4.266 2.985 -0.464 1.00 0.00 55 ILE A CA 10
ATOM 9833 C C . ILE A 1 55 ? 5.631 2.620 -1.052 1.00 0.00 55 ILE A C 10
ATOM 9834 O O . ILE A 1 55 ? 6.643 2.704 -0.386 1.00 0.00 55 ILE A O 10
ATOM 9850 N N . LYS A 1 56 ? 5.647 2.200 -2.290 1.00 0.00 56 LYS A N 10
ATOM 9851 C CA . LYS A 1 56 ? 6.927 1.801 -2.961 1.00 0.00 56 LYS A CA 10
ATOM 9852 C C . LYS A 1 56 ? 8.122 2.579 -2.402 1.00 0.00 56 LYS A C 10
ATOM 9853 O O . LYS A 1 56 ? 8.402 3.689 -2.811 1.00 0.00 56 LYS A O 10
ATOM 9872 N N . ARG A 1 57 ? 8.833 1.996 -1.475 1.00 0.00 57 ARG A N 10
ATOM 9873 C CA . ARG A 1 57 ? 10.017 2.687 -0.890 1.00 0.00 57 ARG A CA 10
ATOM 9874 C C . ARG A 1 57 ? 11.302 1.976 -1.316 1.00 0.00 57 ARG A C 10
ATOM 9875 O O . ARG A 1 57 ? 12.393 2.365 -0.949 1.00 0.00 57 ARG A O 10
ATOM 9896 N N . SER A 1 58 ? 11.177 0.936 -2.089 1.00 0.00 58 SER A N 10
ATOM 9897 C CA . SER A 1 58 ? 12.382 0.189 -2.547 1.00 0.00 58 SER A CA 10
ATOM 9898 C C . SER A 1 58 ? 13.066 -0.494 -1.360 1.00 0.00 58 SER A C 10
ATOM 9899 O O . SER A 1 58 ? 12.702 -0.292 -0.219 1.00 0.00 58 SER A O 10
ATOM 9907 N N . GLY A 1 59 ? 14.056 -1.304 -1.622 1.00 0.00 59 GLY A N 10
ATOM 9908 C CA . GLY A 1 59 ? 14.765 -2.001 -0.511 1.00 0.00 59 GLY A CA 10
ATOM 9909 C C . GLY A 1 59 ? 14.030 -3.299 -0.168 1.00 0.00 59 GLY A C 10
ATOM 9910 O O . GLY A 1 59 ? 12.951 -3.283 0.389 1.00 0.00 59 GLY A O 10
ATOM 9914 N N . ARG A 1 60 ? 14.606 -4.424 -0.499 1.00 0.00 60 ARG A N 10
ATOM 9915 C CA . ARG A 1 60 ? 13.941 -5.722 -0.191 1.00 0.00 60 ARG A CA 10
ATOM 9916 C C . ARG A 1 60 ? 13.488 -5.753 1.271 1.00 0.00 60 ARG A C 10
ATOM 9917 O O . ARG A 1 60 ? 13.681 -4.810 2.012 1.00 0.00 60 ARG A O 10
ATOM 9938 N N . CYS A 1 61 ? 12.891 -6.835 1.693 1.00 0.00 61 CYS A N 10
ATOM 9939 C CA . CYS A 1 61 ? 12.429 -6.928 3.108 1.00 0.00 61 CYS A CA 10
ATOM 9940 C C . CYS A 1 61 ? 13.505 -6.379 4.052 1.00 0.00 61 CYS A C 10
ATOM 9941 O O . CYS A 1 61 ? 14.431 -7.072 4.423 1.00 0.00 61 CYS A O 10
ATOM 9948 N N . ARG A 1 62 ? 13.389 -5.139 4.445 1.00 0.00 62 ARG A N 10
ATOM 9949 C CA . ARG A 1 62 ? 14.405 -4.551 5.365 1.00 0.00 62 ARG A CA 10
ATOM 9950 C C . ARG A 1 62 ? 14.087 -4.927 6.816 1.00 0.00 62 ARG A C 10
ATOM 9951 O O . ARG A 1 62 ? 14.116 -4.097 7.704 1.00 0.00 62 ARG A O 10
ATOM 9972 N N . ALA A 1 63 ? 13.784 -6.172 7.064 1.00 0.00 63 ALA A N 10
ATOM 9973 C CA . ALA A 1 63 ? 13.464 -6.602 8.456 1.00 0.00 63 ALA A CA 10
ATOM 9974 C C . ALA A 1 63 ? 13.260 -8.119 8.505 1.00 0.00 63 ALA A C 10
ATOM 9981 N N . LYS A 1 1 ? -3.145 13.830 -1.807 1.00 0.00 1 LYS A N 11
ATOM 9982 C CA . LYS A 1 1 ? -3.822 13.326 -3.036 1.00 0.00 1 LYS A CA 11
ATOM 9983 C C . LYS A 1 1 ? -2.806 12.649 -3.962 1.00 0.00 1 LYS A C 11
ATOM 9984 O O . LYS A 1 1 ? -2.398 13.205 -4.963 1.00 0.00 1 LYS A O 11
ATOM 10005 N N . ILE A 1 2 ? -2.395 11.454 -3.634 1.00 0.00 2 ILE A N 11
ATOM 10006 C CA . ILE A 1 2 ? -1.407 10.743 -4.495 1.00 0.00 2 ILE A CA 11
ATOM 10007 C C . ILE A 1 2 ? -1.861 9.304 -4.745 1.00 0.00 2 ILE A C 11
ATOM 10008 O O . ILE A 1 2 ? -2.688 8.768 -4.035 1.00 0.00 2 ILE A O 11
ATOM 10024 N N . ASP A 1 3 ? -1.319 8.674 -5.749 1.00 0.00 3 ASP A N 11
ATOM 10025 C CA . ASP A 1 3 ? -1.711 7.267 -6.049 1.00 0.00 3 ASP A CA 11
ATOM 10026 C C . ASP A 1 3 ? -0.457 6.397 -6.167 1.00 0.00 3 ASP A C 11
ATOM 10027 O O . ASP A 1 3 ? 0.473 6.733 -6.873 1.00 0.00 3 ASP A O 11
ATOM 10036 N N . GLY A 1 4 ? -0.417 5.289 -5.479 1.00 0.00 4 GLY A N 11
ATOM 10037 C CA . GLY A 1 4 ? 0.793 4.417 -5.564 1.00 0.00 4 GLY A CA 11
ATOM 10038 C C . GLY A 1 4 ? 0.518 3.064 -4.906 1.00 0.00 4 GLY A C 11
ATOM 10039 O O . GLY A 1 4 ? -0.604 2.740 -4.570 1.00 0.00 4 GLY A O 11
ATOM 10043 N N . TYR A 1 5 ? 1.541 2.269 -4.724 1.00 0.00 5 TYR A N 11
ATOM 10044 C CA . TYR A 1 5 ? 1.344 0.930 -4.093 1.00 0.00 5 TYR A CA 11
ATOM 10045 C C . TYR A 1 5 ? 1.909 0.920 -2.669 1.00 0.00 5 TYR A C 11
ATOM 10046 O O . TYR A 1 5 ? 3.105 0.823 -2.475 1.00 0.00 5 TYR A O 11
ATOM 10064 N N . PRO A 1 6 ? 1.022 1.017 -1.719 1.00 0.00 6 PRO A N 11
ATOM 10065 C CA . PRO A 1 6 ? 1.433 1.017 -0.295 1.00 0.00 6 PRO A CA 11
ATOM 10066 C C . PRO A 1 6 ? 1.855 -0.391 0.140 1.00 0.00 6 PRO A C 11
ATOM 10067 O O . PRO A 1 6 ? 1.233 -1.374 -0.210 1.00 0.00 6 PRO A O 11
ATOM 10078 N N . VAL A 1 7 ? 2.916 -0.494 0.895 1.00 0.00 7 VAL A N 11
ATOM 10079 C CA . VAL A 1 7 ? 3.389 -1.831 1.347 1.00 0.00 7 VAL A CA 11
ATOM 10080 C C . VAL A 1 7 ? 3.399 -1.906 2.876 1.00 0.00 7 VAL A C 11
ATOM 10081 O O . VAL A 1 7 ? 2.872 -1.046 3.554 1.00 0.00 7 VAL A O 11
ATOM 10094 N N . ASP A 1 8 ? 3.995 -2.931 3.422 1.00 0.00 8 ASP A N 11
ATOM 10095 C CA . ASP A 1 8 ? 4.040 -3.065 4.906 1.00 0.00 8 ASP A CA 11
ATOM 10096 C C . ASP A 1 8 ? 4.905 -1.957 5.513 1.00 0.00 8 ASP A C 11
ATOM 10097 O O . ASP A 1 8 ? 5.014 -0.877 4.970 1.00 0.00 8 ASP A O 11
ATOM 10106 N N . TYR A 1 9 ? 5.521 -2.215 6.635 1.00 0.00 9 TYR A N 11
ATOM 10107 C CA . TYR A 1 9 ? 6.375 -1.169 7.272 1.00 0.00 9 TYR A CA 11
ATOM 10108 C C . TYR A 1 9 ? 7.801 -1.230 6.712 1.00 0.00 9 TYR A C 11
ATOM 10109 O O . TYR A 1 9 ? 8.464 -0.221 6.572 1.00 0.00 9 TYR A O 11
ATOM 10127 N N . TRP A 1 10 ? 8.281 -2.402 6.386 1.00 0.00 10 TRP A N 11
ATOM 10128 C CA . TRP A 1 10 ? 9.664 -2.511 5.834 1.00 0.00 10 TRP A CA 11
ATOM 10129 C C . TRP A 1 10 ? 9.658 -3.329 4.537 1.00 0.00 10 TRP A C 11
ATOM 10130 O O . TRP A 1 10 ? 10.588 -4.052 4.244 1.00 0.00 10 TRP A O 11
ATOM 10151 N N . ASN A 1 11 ? 8.617 -3.220 3.758 1.00 0.00 11 ASN A N 11
ATOM 10152 C CA . ASN A 1 11 ? 8.553 -3.991 2.482 1.00 0.00 11 ASN A CA 11
ATOM 10153 C C . ASN A 1 11 ? 8.699 -5.489 2.759 1.00 0.00 11 ASN A C 11
ATOM 10154 O O . ASN A 1 11 ? 8.974 -6.271 1.870 1.00 0.00 11 ASN A O 11
ATOM 10165 N N . CYS A 1 12 ? 8.521 -5.895 3.984 1.00 0.00 12 CYS A N 11
ATOM 10166 C CA . CYS A 1 12 ? 8.655 -7.344 4.315 1.00 0.00 12 CYS A CA 11
ATOM 10167 C C . CYS A 1 12 ? 7.289 -7.945 4.651 1.00 0.00 12 CYS A C 11
ATOM 10168 O O . CYS A 1 12 ? 6.949 -9.027 4.214 1.00 0.00 12 CYS A O 11
ATOM 10175 N N . LYS A 1 13 ? 6.508 -7.255 5.430 1.00 0.00 13 LYS A N 11
ATOM 10176 C CA . LYS A 1 13 ? 5.165 -7.784 5.803 1.00 0.00 13 LYS A CA 11
ATOM 10177 C C . LYS A 1 13 ? 4.229 -7.770 4.591 1.00 0.00 13 LYS A C 11
ATOM 10178 O O . LYS A 1 13 ? 3.178 -7.160 4.612 1.00 0.00 13 LYS A O 11
ATOM 10197 N N . ARG A 1 14 ? 4.601 -8.442 3.539 1.00 0.00 14 ARG A N 11
ATOM 10198 C CA . ARG A 1 14 ? 3.734 -8.476 2.326 1.00 0.00 14 ARG A CA 11
ATOM 10199 C C . ARG A 1 14 ? 3.500 -7.064 1.782 1.00 0.00 14 ARG A C 11
ATOM 10200 O O . ARG A 1 14 ? 2.999 -6.196 2.468 1.00 0.00 14 ARG A O 11
ATOM 10221 N N . ILE A 1 15 ? 3.848 -6.840 0.544 1.00 0.00 15 ILE A N 11
ATOM 10222 C CA . ILE A 1 15 ? 3.642 -5.497 -0.072 1.00 0.00 15 ILE A CA 11
ATOM 10223 C C . ILE A 1 15 ? 2.170 -5.348 -0.489 1.00 0.00 15 ILE A C 11
ATOM 10224 O O . ILE A 1 15 ? 1.697 -4.268 -0.797 1.00 0.00 15 ILE A O 11
ATOM 10240 N N . CYS A 1 16 ? 1.446 -6.435 -0.492 1.00 0.00 16 CYS A N 11
ATOM 10241 C CA . CYS A 1 16 ? 0.004 -6.388 -0.868 1.00 0.00 16 CYS A CA 11
ATOM 10242 C C . CYS A 1 16 ? -0.766 -7.437 -0.054 1.00 0.00 16 CYS A C 11
ATOM 10243 O O . CYS A 1 16 ? -0.190 -8.385 0.442 1.00 0.00 16 CYS A O 11
ATOM 10250 N N . TRP A 1 17 ? -2.053 -7.279 0.100 1.00 0.00 17 TRP A N 11
ATOM 10251 C CA . TRP A 1 17 ? -2.834 -8.275 0.896 1.00 0.00 17 TRP A CA 11
ATOM 10252 C C . TRP A 1 17 ? -3.653 -9.190 -0.021 1.00 0.00 17 TRP A C 11
ATOM 10253 O O . TRP A 1 17 ? -3.832 -8.919 -1.189 1.00 0.00 17 TRP A O 11
ATOM 10274 N N . TYR A 1 18 ? -4.154 -10.275 0.503 1.00 0.00 18 TYR A N 11
ATOM 10275 C CA . TYR A 1 18 ? -4.961 -11.209 -0.334 1.00 0.00 18 TYR A CA 11
ATOM 10276 C C . TYR A 1 18 ? -6.398 -10.699 -0.462 1.00 0.00 18 TYR A C 11
ATOM 10277 O O . TYR A 1 18 ? -7.053 -10.901 -1.465 1.00 0.00 18 TYR A O 11
ATOM 10295 N N . ASN A 1 19 ? -6.893 -10.043 0.549 1.00 0.00 19 ASN A N 11
ATOM 10296 C CA . ASN A 1 19 ? -8.288 -9.522 0.492 1.00 0.00 19 ASN A CA 11
ATOM 10297 C C . ASN A 1 19 ? -8.291 -8.056 0.056 1.00 0.00 19 ASN A C 11
ATOM 10298 O O . ASN A 1 19 ? -7.803 -7.189 0.755 1.00 0.00 19 ASN A O 11
ATOM 10309 N N . ASN A 1 20 ? -8.837 -7.774 -1.094 1.00 0.00 20 ASN A N 11
ATOM 10310 C CA . ASN A 1 20 ? -8.873 -6.365 -1.579 1.00 0.00 20 ASN A CA 11
ATOM 10311 C C . ASN A 1 20 ? -9.356 -5.431 -0.466 1.00 0.00 20 ASN A C 11
ATOM 10312 O O . ASN A 1 20 ? -9.012 -4.266 -0.428 1.00 0.00 20 ASN A O 11
ATOM 10323 N N . LYS A 1 21 ? -10.152 -5.930 0.439 1.00 0.00 21 LYS A N 11
ATOM 10324 C CA . LYS A 1 21 ? -10.655 -5.066 1.545 1.00 0.00 21 LYS A CA 11
ATOM 10325 C C . LYS A 1 21 ? -9.557 -4.843 2.589 1.00 0.00 21 LYS A C 11
ATOM 10326 O O . LYS A 1 21 ? -9.476 -3.798 3.203 1.00 0.00 21 LYS A O 11
ATOM 10345 N N . TYR A 1 22 ? -8.710 -5.815 2.794 1.00 0.00 22 TYR A N 11
ATOM 10346 C CA . TYR A 1 22 ? -7.618 -5.653 3.799 1.00 0.00 22 TYR A CA 11
ATOM 10347 C C . TYR A 1 22 ? -6.796 -4.399 3.486 1.00 0.00 22 TYR A C 11
ATOM 10348 O O . TYR A 1 22 ? -6.430 -3.649 4.370 1.00 0.00 22 TYR A O 11
ATOM 10366 N N . CYS A 1 23 ? -6.501 -4.166 2.235 1.00 0.00 23 CYS A N 11
ATOM 10367 C CA . CYS A 1 23 ? -5.703 -2.960 1.870 1.00 0.00 23 CYS A CA 11
ATOM 10368 C C . CYS A 1 23 ? -6.593 -1.712 1.880 1.00 0.00 23 CYS A C 11
ATOM 10369 O O . CYS A 1 23 ? -6.287 -0.729 2.519 1.00 0.00 23 CYS A O 11
ATOM 10376 N N . ASN A 1 24 ? -7.692 -1.747 1.176 1.00 0.00 24 ASN A N 11
ATOM 10377 C CA . ASN A 1 24 ? -8.601 -0.562 1.146 1.00 0.00 24 ASN A CA 11
ATOM 10378 C C . ASN A 1 24 ? -8.863 -0.052 2.568 1.00 0.00 24 ASN A C 11
ATOM 10379 O O . ASN A 1 24 ? -8.893 1.137 2.816 1.00 0.00 24 ASN A O 11
ATOM 10390 N N . ASP A 1 25 ? -9.060 -0.944 3.501 1.00 0.00 25 ASP A N 11
ATOM 10391 C CA . ASP A 1 25 ? -9.326 -0.511 4.903 1.00 0.00 25 ASP A CA 11
ATOM 10392 C C . ASP A 1 25 ? -8.184 0.368 5.420 1.00 0.00 25 ASP A C 11
ATOM 10393 O O . ASP A 1 25 ? -8.401 1.459 5.912 1.00 0.00 25 ASP A O 11
ATOM 10402 N N . LEU A 1 26 ? -6.970 -0.097 5.319 1.00 0.00 26 LEU A N 11
ATOM 10403 C CA . LEU A 1 26 ? -5.819 0.711 5.810 1.00 0.00 26 LEU A CA 11
ATOM 10404 C C . LEU A 1 26 ? -5.575 1.909 4.888 1.00 0.00 26 LEU A C 11
ATOM 10405 O O . LEU A 1 26 ? -5.187 2.974 5.329 1.00 0.00 26 LEU A O 11
ATOM 10421 N N . CYS A 1 27 ? -5.803 1.751 3.615 1.00 0.00 27 CYS A N 11
ATOM 10422 C CA . CYS A 1 27 ? -5.584 2.886 2.675 1.00 0.00 27 CYS A CA 11
ATOM 10423 C C . CYS A 1 27 ? -6.531 4.033 3.020 1.00 0.00 27 CYS A C 11
ATOM 10424 O O . CYS A 1 27 ? -6.135 5.180 3.086 1.00 0.00 27 CYS A O 11
ATOM 10431 N N . LYS A 1 28 ? -7.777 3.732 3.250 1.00 0.00 28 LYS A N 11
ATOM 10432 C CA . LYS A 1 28 ? -8.740 4.810 3.601 1.00 0.00 28 LYS A CA 11
ATOM 10433 C C . LYS A 1 28 ? -8.251 5.539 4.852 1.00 0.00 28 LYS A C 11
ATOM 10434 O O . LYS A 1 28 ? -8.525 6.705 5.051 1.00 0.00 28 LYS A O 11
ATOM 10453 N N . GLY A 1 29 ? -7.514 4.861 5.690 1.00 0.00 29 GLY A N 11
ATOM 10454 C CA . GLY A 1 29 ? -6.992 5.520 6.919 1.00 0.00 29 GLY A CA 11
ATOM 10455 C C . GLY A 1 29 ? -6.112 6.694 6.498 1.00 0.00 29 GLY A C 11
ATOM 10456 O O . GLY A 1 29 ? -6.122 7.746 7.108 1.00 0.00 29 GLY A O 11
ATOM 10460 N N . LEU A 1 30 ? -5.364 6.524 5.444 1.00 0.00 30 LEU A N 11
ATOM 10461 C CA . LEU A 1 30 ? -4.493 7.630 4.959 1.00 0.00 30 LEU A CA 11
ATOM 10462 C C . LEU A 1 30 ? -5.265 8.475 3.944 1.00 0.00 30 LEU A C 11
ATOM 10463 O O . LEU A 1 30 ? -4.692 9.179 3.138 1.00 0.00 30 LEU A O 11
ATOM 10479 N N . LYS A 1 31 ? -6.571 8.401 3.988 1.00 0.00 31 LYS A N 11
ATOM 10480 C CA . LYS A 1 31 ? -7.417 9.188 3.042 1.00 0.00 31 LYS A CA 11
ATOM 10481 C C . LYS A 1 31 ? -7.375 8.576 1.640 1.00 0.00 31 LYS A C 11
ATOM 10482 O O . LYS A 1 31 ? -7.810 9.183 0.681 1.00 0.00 31 LYS A O 11
ATOM 10501 N N . ALA A 1 32 ? -6.869 7.378 1.502 1.00 0.00 32 ALA A N 11
ATOM 10502 C CA . ALA A 1 32 ? -6.817 6.753 0.153 1.00 0.00 32 ALA A CA 11
ATOM 10503 C C . ALA A 1 32 ? -8.131 6.014 -0.129 1.00 0.00 32 ALA A C 11
ATOM 10504 O O . ALA A 1 32 ? -8.255 4.829 0.110 1.00 0.00 32 ALA A O 11
ATOM 10511 N N . ASP A 1 33 ? -9.115 6.715 -0.624 1.00 0.00 33 ASP A N 11
ATOM 10512 C CA . ASP A 1 33 ? -10.433 6.073 -0.912 1.00 0.00 33 ASP A CA 11
ATOM 10513 C C . ASP A 1 33 ? -10.256 4.784 -1.721 1.00 0.00 33 ASP A C 11
ATOM 10514 O O . ASP A 1 33 ? -10.172 3.703 -1.173 1.00 0.00 33 ASP A O 11
ATOM 10523 N N . SER A 1 34 ? -10.218 4.890 -3.023 1.00 0.00 34 SER A N 11
ATOM 10524 C CA . SER A 1 34 ? -10.066 3.670 -3.872 1.00 0.00 34 SER A CA 11
ATOM 10525 C C . SER A 1 34 ? -8.749 2.954 -3.561 1.00 0.00 34 SER A C 11
ATOM 10526 O O . SER A 1 34 ? -7.705 3.299 -4.080 1.00 0.00 34 SER A O 11
ATOM 10534 N N . GLY A 1 35 ? -8.788 1.959 -2.718 1.00 0.00 35 GLY A N 11
ATOM 10535 C CA . GLY A 1 35 ? -7.539 1.227 -2.375 1.00 0.00 35 GLY A CA 11
ATOM 10536 C C . GLY A 1 35 ? -7.779 -0.281 -2.471 1.00 0.00 35 GLY A C 11
ATOM 10537 O O . GLY A 1 35 ? -8.649 -0.824 -1.821 1.00 0.00 35 GLY A O 11
ATOM 10541 N N . TYR A 1 36 ? -7.009 -0.964 -3.272 1.00 0.00 36 TYR A N 11
ATOM 10542 C CA . TYR A 1 36 ? -7.184 -2.439 -3.404 1.00 0.00 36 TYR A CA 11
ATOM 10543 C C . TYR A 1 36 ? -5.819 -3.108 -3.585 1.00 0.00 36 TYR A C 11
ATOM 10544 O O . TYR A 1 36 ? -4.792 -2.464 -3.504 1.00 0.00 36 TYR A O 11
ATOM 10562 N N . CYS A 1 37 ? -5.790 -4.391 -3.818 1.00 0.00 37 CYS A N 11
ATOM 10563 C CA . CYS A 1 37 ? -4.478 -5.082 -3.986 1.00 0.00 37 CYS A CA 11
ATOM 10564 C C . CYS A 1 37 ? -4.420 -5.830 -5.320 1.00 0.00 37 CYS A C 11
ATOM 10565 O O . CYS A 1 37 ? -5.368 -6.476 -5.720 1.00 0.00 37 CYS A O 11
ATOM 10572 N N . TRP A 1 38 ? -3.308 -5.760 -6.009 1.00 0.00 38 TRP A N 11
ATOM 10573 C CA . TRP A 1 38 ? -3.199 -6.487 -7.309 1.00 0.00 38 TRP A CA 11
ATOM 10574 C C . TRP A 1 38 ? -2.701 -7.914 -7.061 1.00 0.00 38 TRP A C 11
ATOM 10575 O O . TRP A 1 38 ? -1.523 -8.147 -6.877 1.00 0.00 38 TRP A O 11
ATOM 10596 N N . GLY A 1 39 ? -3.591 -8.870 -7.040 1.00 0.00 39 GLY A N 11
ATOM 10597 C CA . GLY A 1 39 ? -3.169 -10.279 -6.790 1.00 0.00 39 GLY A CA 11
ATOM 10598 C C . GLY A 1 39 ? -2.372 -10.807 -7.984 1.00 0.00 39 GLY A C 11
ATOM 10599 O O . GLY A 1 39 ? -2.829 -11.657 -8.722 1.00 0.00 39 GLY A O 11
ATOM 10603 N N . TRP A 1 40 ? -1.180 -10.313 -8.175 1.00 0.00 40 TRP A N 11
ATOM 10604 C CA . TRP A 1 40 ? -0.345 -10.786 -9.314 1.00 0.00 40 TRP A CA 11
ATOM 10605 C C . TRP A 1 40 ? 1.123 -10.445 -9.052 1.00 0.00 40 TRP A C 11
ATOM 10606 O O . TRP A 1 40 ? 1.954 -11.314 -8.879 1.00 0.00 40 TRP A O 11
ATOM 10627 N N . THR A 1 41 ? 1.438 -9.182 -9.008 1.00 0.00 41 THR A N 11
ATOM 10628 C CA . THR A 1 41 ? 2.846 -8.761 -8.743 1.00 0.00 41 THR A CA 11
ATOM 10629 C C . THR A 1 41 ? 2.965 -7.240 -8.859 1.00 0.00 41 THR A C 11
ATOM 10630 O O . THR A 1 41 ? 3.959 -6.719 -9.326 1.00 0.00 41 THR A O 11
ATOM 10641 N N . LEU A 1 42 ? 1.955 -6.523 -8.442 1.00 0.00 42 LEU A N 11
ATOM 10642 C CA . LEU A 1 42 ? 2.013 -5.036 -8.535 1.00 0.00 42 LEU A CA 11
ATOM 10643 C C . LEU A 1 42 ? 1.772 -4.401 -7.162 1.00 0.00 42 LEU A C 11
ATOM 10644 O O . LEU A 1 42 ? 1.448 -3.234 -7.060 1.00 0.00 42 LEU A O 11
ATOM 10660 N N . SER A 1 43 ? 1.931 -5.154 -6.106 1.00 0.00 43 SER A N 11
ATOM 10661 C CA . SER A 1 43 ? 1.717 -4.580 -4.747 1.00 0.00 43 SER A CA 11
ATOM 10662 C C . SER A 1 43 ? 0.317 -3.979 -4.627 1.00 0.00 43 SER A C 11
ATOM 10663 O O . SER A 1 43 ? -0.487 -4.041 -5.542 1.00 0.00 43 SER A O 11
ATOM 10671 N N . CYS A 1 44 ? 0.016 -3.396 -3.497 1.00 0.00 44 CYS A N 11
ATOM 10672 C CA . CYS A 1 44 ? -1.329 -2.783 -3.315 1.00 0.00 44 CYS A CA 11
ATOM 10673 C C . CYS A 1 44 ? -1.434 -1.527 -4.180 1.00 0.00 44 CYS A C 11
ATOM 10674 O O . CYS A 1 44 ? -0.469 -1.103 -4.782 1.00 0.00 44 CYS A O 11
ATOM 10681 N N . TYR A 1 45 ? -2.589 -0.927 -4.257 1.00 0.00 45 TYR A N 11
ATOM 10682 C CA . TYR A 1 45 ? -2.728 0.299 -5.092 1.00 0.00 45 TYR A CA 11
ATOM 10683 C C . TYR A 1 45 ? -3.881 1.166 -4.584 1.00 0.00 45 TYR A C 11
ATOM 10684 O O . TYR A 1 45 ? -5.039 0.854 -4.776 1.00 0.00 45 TYR A O 11
ATOM 10702 N N . CYS A 1 46 ? -3.569 2.260 -3.946 1.00 0.00 46 CYS A N 11
ATOM 10703 C CA . CYS A 1 46 ? -4.641 3.159 -3.434 1.00 0.00 46 CYS A CA 11
ATOM 10704 C C . CYS A 1 46 ? -4.399 4.585 -3.929 1.00 0.00 46 CYS A C 11
ATOM 10705 O O . CYS A 1 46 ? -3.284 5.068 -3.937 1.00 0.00 46 CYS A O 11
ATOM 10712 N N . GLN A 1 47 ? -5.431 5.264 -4.345 1.00 0.00 47 GLN A N 11
ATOM 10713 C CA . GLN A 1 47 ? -5.249 6.659 -4.841 1.00 0.00 47 GLN A CA 11
ATOM 10714 C C . GLN A 1 47 ? -6.006 7.639 -3.937 1.00 0.00 47 GLN A C 11
ATOM 10715 O O . GLN A 1 47 ? -7.167 7.445 -3.637 1.00 0.00 47 GLN A O 11
ATOM 10729 N N . GLY A 1 48 ? -5.363 8.690 -3.505 1.00 0.00 48 GLY A N 11
ATOM 10730 C CA . GLY A 1 48 ? -6.055 9.676 -2.625 1.00 0.00 48 GLY A CA 11
ATOM 10731 C C . GLY A 1 48 ? -5.355 9.733 -1.267 1.00 0.00 48 GLY A C 11
ATOM 10732 O O . GLY A 1 48 ? -5.940 10.107 -0.272 1.00 0.00 48 GLY A O 11
ATOM 10736 N N . LEU A 1 49 ? -4.103 9.377 -1.217 1.00 0.00 49 LEU A N 11
ATOM 10737 C CA . LEU A 1 49 ? -3.370 9.424 0.088 1.00 0.00 49 LEU A CA 11
ATOM 10738 C C . LEU A 1 49 ? -2.443 10.645 0.111 1.00 0.00 49 LEU A C 11
ATOM 10739 O O . LEU A 1 49 ? -2.306 11.330 -0.880 1.00 0.00 49 LEU A O 11
ATOM 10755 N N . PRO A 1 50 ? -1.838 10.888 1.244 1.00 0.00 50 PRO A N 11
ATOM 10756 C CA . PRO A 1 50 ? -0.922 12.050 1.375 1.00 0.00 50 PRO A CA 11
ATOM 10757 C C . PRO A 1 50 ? 0.347 11.831 0.545 1.00 0.00 50 PRO A C 11
ATOM 10758 O O . PRO A 1 50 ? 0.713 10.715 0.233 1.00 0.00 50 PRO A O 11
ATOM 10769 N N . ASP A 1 51 ? 1.016 12.891 0.178 1.00 0.00 51 ASP A N 11
ATOM 10770 C CA . ASP A 1 51 ? 2.257 12.747 -0.639 1.00 0.00 51 ASP A CA 11
ATOM 10771 C C . ASP A 1 51 ? 3.287 11.899 0.109 1.00 0.00 51 ASP A C 11
ATOM 10772 O O . ASP A 1 51 ? 4.184 11.331 -0.480 1.00 0.00 51 ASP A O 11
ATOM 10781 N N . ASN A 1 52 ? 3.162 11.810 1.403 1.00 0.00 52 ASN A N 11
ATOM 10782 C CA . ASN A 1 52 ? 4.132 10.998 2.190 1.00 0.00 52 ASN A CA 11
ATOM 10783 C C . ASN A 1 52 ? 3.628 9.558 2.316 1.00 0.00 52 ASN A C 11
ATOM 10784 O O . ASN A 1 52 ? 4.118 8.786 3.118 1.00 0.00 52 ASN A O 11
ATOM 10795 N N . ALA A 1 53 ? 2.652 9.191 1.531 1.00 0.00 53 ALA A N 11
ATOM 10796 C CA . ALA A 1 53 ? 2.115 7.802 1.606 1.00 0.00 53 ALA A CA 11
ATOM 10797 C C . ALA A 1 53 ? 3.234 6.789 1.347 1.00 0.00 53 ALA A C 11
ATOM 10798 O O . ALA A 1 53 ? 3.915 6.848 0.343 1.00 0.00 53 ALA A O 11
ATOM 10805 N N . ARG A 1 54 ? 3.432 5.859 2.243 1.00 0.00 54 ARG A N 11
ATOM 10806 C CA . ARG A 1 54 ? 4.509 4.848 2.039 1.00 0.00 54 ARG A CA 11
ATOM 10807 C C . ARG A 1 54 ? 4.190 3.984 0.815 1.00 0.00 54 ARG A C 11
ATOM 10808 O O . ARG A 1 54 ? 3.054 3.626 0.575 1.00 0.00 54 ARG A O 11
ATOM 10829 N N . ILE A 1 55 ? 5.182 3.656 0.032 1.00 0.00 55 ILE A N 11
ATOM 10830 C CA . ILE A 1 55 ? 4.934 2.829 -1.185 1.00 0.00 55 ILE A CA 11
ATOM 10831 C C . ILE A 1 55 ? 6.067 1.816 -1.383 1.00 0.00 55 ILE A C 11
ATOM 10832 O O . ILE A 1 55 ? 7.048 1.817 -0.668 1.00 0.00 55 ILE A O 11
ATOM 10848 N N . LYS A 1 56 ? 5.939 0.958 -2.359 1.00 0.00 56 LYS A N 11
ATOM 10849 C CA . LYS A 1 56 ? 7.008 -0.047 -2.615 1.00 0.00 56 LYS A CA 11
ATOM 10850 C C . LYS A 1 56 ? 8.325 0.660 -2.950 1.00 0.00 56 LYS A C 11
ATOM 10851 O O . LYS A 1 56 ? 8.675 0.823 -4.102 1.00 0.00 56 LYS A O 11
ATOM 10870 N N . ARG A 1 57 ? 9.060 1.080 -1.956 1.00 0.00 57 ARG A N 11
ATOM 10871 C CA . ARG A 1 57 ? 10.349 1.774 -2.233 1.00 0.00 57 ARG A CA 11
ATOM 10872 C C . ARG A 1 57 ? 11.512 0.782 -2.169 1.00 0.00 57 ARG A C 11
ATOM 10873 O O . ARG A 1 57 ? 12.654 1.158 -1.992 1.00 0.00 57 ARG A O 11
ATOM 10894 N N . SER A 1 58 ? 11.230 -0.484 -2.314 1.00 0.00 58 SER A N 11
ATOM 10895 C CA . SER A 1 58 ? 12.317 -1.502 -2.265 1.00 0.00 58 SER A CA 11
ATOM 10896 C C . SER A 1 58 ? 12.981 -1.507 -0.885 1.00 0.00 58 SER A C 11
ATOM 10897 O O . SER A 1 58 ? 12.496 -0.905 0.051 1.00 0.00 58 SER A O 11
ATOM 10905 N N . GLY A 1 59 ? 14.086 -2.187 -0.756 1.00 0.00 59 GLY A N 11
ATOM 10906 C CA . GLY A 1 59 ? 14.782 -2.240 0.561 1.00 0.00 59 GLY A CA 11
ATOM 10907 C C . GLY A 1 59 ? 14.893 -3.695 1.019 1.00 0.00 59 GLY A C 11
ATOM 10908 O O . GLY A 1 59 ? 15.515 -3.997 2.019 1.00 0.00 59 GLY A O 11
ATOM 10912 N N . ARG A 1 60 ? 14.298 -4.602 0.292 1.00 0.00 60 ARG A N 11
ATOM 10913 C CA . ARG A 1 60 ? 14.369 -6.038 0.675 1.00 0.00 60 ARG A CA 11
ATOM 10914 C C . ARG A 1 60 ? 14.192 -6.201 2.188 1.00 0.00 60 ARG A C 11
ATOM 10915 O O . ARG A 1 60 ? 15.147 -6.353 2.924 1.00 0.00 60 ARG A O 11
ATOM 10936 N N . CYS A 1 61 ? 12.972 -6.177 2.654 1.00 0.00 61 CYS A N 11
ATOM 10937 C CA . CYS A 1 61 ? 12.725 -6.337 4.116 1.00 0.00 61 CYS A CA 11
ATOM 10938 C C . CYS A 1 61 ? 13.641 -5.412 4.922 1.00 0.00 61 CYS A C 11
ATOM 10939 O O . CYS A 1 61 ? 14.801 -5.702 5.138 1.00 0.00 61 CYS A O 11
ATOM 10946 N N . ARG A 1 62 ? 13.126 -4.300 5.372 1.00 0.00 62 ARG A N 11
ATOM 10947 C CA . ARG A 1 62 ? 13.961 -3.357 6.170 1.00 0.00 62 ARG A CA 11
ATOM 10948 C C . ARG A 1 62 ? 13.865 -3.700 7.658 1.00 0.00 62 ARG A C 11
ATOM 10949 O O . ARG A 1 62 ? 13.718 -2.833 8.496 1.00 0.00 62 ARG A O 11
ATOM 10970 N N . ALA A 1 63 ? 13.946 -4.957 7.993 1.00 0.00 63 ALA A N 11
ATOM 10971 C CA . ALA A 1 63 ? 13.856 -5.353 9.427 1.00 0.00 63 ALA A CA 11
ATOM 10972 C C . ALA A 1 63 ? 14.279 -6.815 9.599 1.00 0.00 63 ALA A C 11
ATOM 10979 N N . LYS A 1 1 ? -2.886 14.743 -3.102 1.00 0.00 1 LYS A N 12
ATOM 10980 C CA . LYS A 1 1 ? -3.487 13.629 -3.890 1.00 0.00 1 LYS A CA 12
ATOM 10981 C C . LYS A 1 1 ? -2.391 12.840 -4.612 1.00 0.00 1 LYS A C 12
ATOM 10982 O O . LYS A 1 1 ? -1.864 13.270 -5.619 1.00 0.00 1 LYS A O 12
ATOM 11003 N N . ILE A 1 2 ? -2.045 11.685 -4.109 1.00 0.00 2 ILE A N 12
ATOM 11004 C CA . ILE A 1 2 ? -0.985 10.872 -4.774 1.00 0.00 2 ILE A CA 12
ATOM 11005 C C . ILE A 1 2 ? -1.490 9.451 -5.032 1.00 0.00 2 ILE A C 12
ATOM 11006 O O . ILE A 1 2 ? -2.419 8.986 -4.404 1.00 0.00 2 ILE A O 12
ATOM 11022 N N . ASP A 1 3 ? -0.881 8.760 -5.954 1.00 0.00 3 ASP A N 12
ATOM 11023 C CA . ASP A 1 3 ? -1.320 7.369 -6.259 1.00 0.00 3 ASP A CA 12
ATOM 11024 C C . ASP A 1 3 ? -0.107 6.441 -6.341 1.00 0.00 3 ASP A C 12
ATOM 11025 O O . ASP A 1 3 ? 0.921 6.796 -6.884 1.00 0.00 3 ASP A O 12
ATOM 11034 N N . GLY A 1 4 ? -0.214 5.255 -5.810 1.00 0.00 4 GLY A N 12
ATOM 11035 C CA . GLY A 1 4 ? 0.942 4.314 -5.865 1.00 0.00 4 GLY A CA 12
ATOM 11036 C C . GLY A 1 4 ? 0.631 3.054 -5.058 1.00 0.00 4 GLY A C 12
ATOM 11037 O O . GLY A 1 4 ? -0.506 2.784 -4.724 1.00 0.00 4 GLY A O 12
ATOM 11041 N N . TYR A 1 5 ? 1.632 2.275 -4.746 1.00 0.00 5 TYR A N 12
ATOM 11042 C CA . TYR A 1 5 ? 1.389 1.028 -3.963 1.00 0.00 5 TYR A CA 12
ATOM 11043 C C . TYR A 1 5 ? 2.014 1.139 -2.570 1.00 0.00 5 TYR A C 12
ATOM 11044 O O . TYR A 1 5 ? 3.198 0.918 -2.403 1.00 0.00 5 TYR A O 12
ATOM 11062 N N . PRO A 1 6 ? 1.192 1.469 -1.611 1.00 0.00 6 PRO A N 12
ATOM 11063 C CA . PRO A 1 6 ? 1.671 1.599 -0.216 1.00 0.00 6 PRO A CA 12
ATOM 11064 C C . PRO A 1 6 ? 1.957 0.220 0.385 1.00 0.00 6 PRO A C 12
ATOM 11065 O O . PRO A 1 6 ? 1.073 -0.599 0.535 1.00 0.00 6 PRO A O 12
ATOM 11076 N N . VAL A 1 7 ? 3.189 -0.037 0.727 1.00 0.00 7 VAL A N 12
ATOM 11077 C CA . VAL A 1 7 ? 3.541 -1.359 1.321 1.00 0.00 7 VAL A CA 12
ATOM 11078 C C . VAL A 1 7 ? 3.174 -1.382 2.806 1.00 0.00 7 VAL A C 12
ATOM 11079 O O . VAL A 1 7 ? 2.623 -0.436 3.333 1.00 0.00 7 VAL A O 12
ATOM 11092 N N . ASP A 1 8 ? 3.471 -2.455 3.487 1.00 0.00 8 ASP A N 12
ATOM 11093 C CA . ASP A 1 8 ? 3.135 -2.531 4.938 1.00 0.00 8 ASP A CA 12
ATOM 11094 C C . ASP A 1 8 ? 3.880 -1.435 5.710 1.00 0.00 8 ASP A C 12
ATOM 11095 O O . ASP A 1 8 ? 3.445 -0.300 5.767 1.00 0.00 8 ASP A O 12
ATOM 11104 N N . TYR A 1 9 ? 5.000 -1.758 6.297 1.00 0.00 9 TYR A N 12
ATOM 11105 C CA . TYR A 1 9 ? 5.772 -0.732 7.055 1.00 0.00 9 TYR A CA 12
ATOM 11106 C C . TYR A 1 9 ? 7.244 -0.788 6.641 1.00 0.00 9 TYR A C 12
ATOM 11107 O O . TYR A 1 9 ? 7.801 0.176 6.153 1.00 0.00 9 TYR A O 12
ATOM 11125 N N . TRP A 1 10 ? 7.870 -1.918 6.819 1.00 0.00 10 TRP A N 12
ATOM 11126 C CA . TRP A 1 10 ? 9.299 -2.051 6.425 1.00 0.00 10 TRP A CA 12
ATOM 11127 C C . TRP A 1 10 ? 9.402 -2.910 5.161 1.00 0.00 10 TRP A C 12
ATOM 11128 O O . TRP A 1 10 ? 10.451 -3.419 4.828 1.00 0.00 10 TRP A O 12
ATOM 11149 N N . ASN A 1 11 ? 8.311 -3.080 4.461 1.00 0.00 11 ASN A N 12
ATOM 11150 C CA . ASN A 1 11 ? 8.330 -3.911 3.222 1.00 0.00 11 ASN A CA 12
ATOM 11151 C C . ASN A 1 11 ? 8.747 -5.348 3.552 1.00 0.00 11 ASN A C 12
ATOM 11152 O O . ASN A 1 11 ? 9.036 -6.137 2.674 1.00 0.00 11 ASN A O 12
ATOM 11163 N N . CYS A 1 12 ? 8.786 -5.695 4.812 1.00 0.00 12 CYS A N 12
ATOM 11164 C CA . CYS A 1 12 ? 9.193 -7.080 5.190 1.00 0.00 12 CYS A CA 12
ATOM 11165 C C . CYS A 1 12 ? 8.238 -8.105 4.578 1.00 0.00 12 CYS A C 12
ATOM 11166 O O . CYS A 1 12 ? 8.633 -8.960 3.812 1.00 0.00 12 CYS A O 12
ATOM 11173 N N . LYS A 1 13 ? 6.983 -8.026 4.917 1.00 0.00 13 LYS A N 12
ATOM 11174 C CA . LYS A 1 13 ? 5.997 -8.996 4.362 1.00 0.00 13 LYS A CA 12
ATOM 11175 C C . LYS A 1 13 ? 5.893 -8.838 2.841 1.00 0.00 13 LYS A C 12
ATOM 11176 O O . LYS A 1 13 ? 6.215 -9.739 2.093 1.00 0.00 13 LYS A O 12
ATOM 11195 N N . ARG A 1 14 ? 5.448 -7.701 2.380 1.00 0.00 14 ARG A N 12
ATOM 11196 C CA . ARG A 1 14 ? 5.327 -7.493 0.908 1.00 0.00 14 ARG A CA 12
ATOM 11197 C C . ARG A 1 14 ? 4.629 -6.163 0.612 1.00 0.00 14 ARG A C 12
ATOM 11198 O O . ARG A 1 14 ? 4.201 -5.462 1.507 1.00 0.00 14 ARG A O 12
ATOM 11219 N N . ILE A 1 15 ? 4.509 -5.813 -0.640 1.00 0.00 15 ILE A N 12
ATOM 11220 C CA . ILE A 1 15 ? 3.834 -4.529 -0.993 1.00 0.00 15 ILE A CA 12
ATOM 11221 C C . ILE A 1 15 ? 2.313 -4.704 -0.883 1.00 0.00 15 ILE A C 12
ATOM 11222 O O . ILE A 1 15 ? 1.564 -3.747 -0.838 1.00 0.00 15 ILE A O 12
ATOM 11238 N N . CYS A 1 16 ? 1.859 -5.927 -0.824 1.00 0.00 16 CYS A N 12
ATOM 11239 C CA . CYS A 1 16 ? 0.394 -6.189 -0.695 1.00 0.00 16 CYS A CA 12
ATOM 11240 C C . CYS A 1 16 ? 0.158 -7.375 0.245 1.00 0.00 16 CYS A C 12
ATOM 11241 O O . CYS A 1 16 ? 1.028 -8.197 0.450 1.00 0.00 16 CYS A O 12
ATOM 11248 N N . TRP A 1 17 ? -1.012 -7.473 0.815 1.00 0.00 17 TRP A N 12
ATOM 11249 C CA . TRP A 1 17 ? -1.296 -8.612 1.737 1.00 0.00 17 TRP A CA 12
ATOM 11250 C C . TRP A 1 17 ? -2.003 -9.743 0.975 1.00 0.00 17 TRP A C 12
ATOM 11251 O O . TRP A 1 17 ? -1.422 -10.370 0.112 1.00 0.00 17 TRP A O 12
ATOM 11272 N N . TYR A 1 18 ? -3.248 -10.012 1.277 1.00 0.00 18 TYR A N 12
ATOM 11273 C CA . TYR A 1 18 ? -3.967 -11.101 0.557 1.00 0.00 18 TYR A CA 12
ATOM 11274 C C . TYR A 1 18 ? -5.480 -10.889 0.654 1.00 0.00 18 TYR A C 12
ATOM 11275 O O . TYR A 1 18 ? -6.204 -11.729 1.148 1.00 0.00 18 TYR A O 12
ATOM 11293 N N . ASN A 1 19 ? -5.959 -9.771 0.185 1.00 0.00 19 ASN A N 12
ATOM 11294 C CA . ASN A 1 19 ? -7.425 -9.502 0.248 1.00 0.00 19 ASN A CA 12
ATOM 11295 C C . ASN A 1 19 ? -7.764 -8.246 -0.558 1.00 0.00 19 ASN A C 12
ATOM 11296 O O . ASN A 1 19 ? -6.941 -7.371 -0.739 1.00 0.00 19 ASN A O 12
ATOM 11307 N N . ASN A 1 20 ? -8.970 -8.152 -1.050 1.00 0.00 20 ASN A N 12
ATOM 11308 C CA . ASN A 1 20 ? -9.358 -6.954 -1.850 1.00 0.00 20 ASN A CA 12
ATOM 11309 C C . ASN A 1 20 ? -9.811 -5.818 -0.929 1.00 0.00 20 ASN A C 12
ATOM 11310 O O . ASN A 1 20 ? -10.087 -4.721 -1.375 1.00 0.00 20 ASN A O 12
ATOM 11321 N N . LYS A 1 21 ? -9.896 -6.066 0.349 1.00 0.00 21 LYS A N 12
ATOM 11322 C CA . LYS A 1 21 ? -10.339 -4.993 1.283 1.00 0.00 21 LYS A CA 12
ATOM 11323 C C . LYS A 1 21 ? -9.247 -4.683 2.309 1.00 0.00 21 LYS A C 12
ATOM 11324 O O . LYS A 1 21 ? -9.125 -3.572 2.777 1.00 0.00 21 LYS A O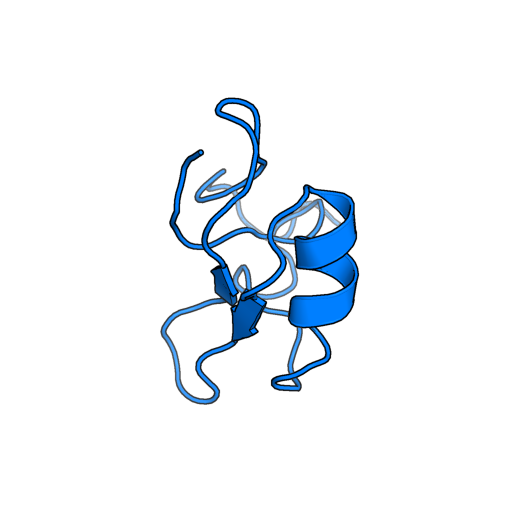 12
ATOM 11343 N N . TYR A 1 22 ? -8.454 -5.654 2.665 1.00 0.00 22 TYR A N 12
ATOM 11344 C CA . TYR A 1 22 ? -7.374 -5.402 3.664 1.00 0.00 22 TYR A CA 12
ATOM 11345 C C . TYR A 1 22 ? -6.502 -4.226 3.214 1.00 0.00 22 TYR A C 12
ATOM 11346 O O . TYR A 1 22 ? -6.307 -3.271 3.938 1.00 0.00 22 TYR A O 12
ATOM 11364 N N . CYS A 1 23 ? -5.977 -4.288 2.020 1.00 0.00 23 CYS A N 12
ATOM 11365 C CA . CYS A 1 23 ? -5.119 -3.173 1.518 1.00 0.00 23 CYS A CA 12
ATOM 11366 C C . CYS A 1 23 ? -5.943 -1.878 1.445 1.00 0.00 23 CYS A C 12
ATOM 11367 O O . CYS A 1 23 ? -5.403 -0.790 1.417 1.00 0.00 23 CYS A O 12
ATOM 11374 N N . ASN A 1 24 ? -7.242 -1.990 1.413 1.00 0.00 24 ASN A N 12
ATOM 11375 C CA . ASN A 1 24 ? -8.095 -0.767 1.340 1.00 0.00 24 ASN A CA 12
ATOM 11376 C C . ASN A 1 24 ? -8.333 -0.196 2.741 1.00 0.00 24 ASN A C 12
ATOM 11377 O O . ASN A 1 24 ? -8.275 0.998 2.949 1.00 0.00 24 ASN A O 12
ATOM 11388 N N . ASP A 1 25 ? -8.601 -1.034 3.704 1.00 0.00 25 ASP A N 12
ATOM 11389 C CA . ASP A 1 25 ? -8.840 -0.524 5.084 1.00 0.00 25 ASP A CA 12
ATOM 11390 C C . ASP A 1 25 ? -7.609 0.241 5.573 1.00 0.00 25 ASP A C 12
ATOM 11391 O O . ASP A 1 25 ? -7.716 1.302 6.158 1.00 0.00 25 ASP A O 12
ATOM 11400 N N . LEU A 1 26 ? -6.440 -0.286 5.335 1.00 0.00 26 LEU A N 12
ATOM 11401 C CA . LEU A 1 26 ? -5.204 0.414 5.781 1.00 0.00 26 LEU A CA 12
ATOM 11402 C C . LEU A 1 26 ? -4.969 1.658 4.918 1.00 0.00 26 LEU A C 12
ATOM 11403 O O . LEU A 1 26 ? -4.695 2.731 5.419 1.00 0.00 26 LEU A O 12
ATOM 11419 N N . CYS A 1 27 ? -5.084 1.523 3.625 1.00 0.00 27 CYS A N 12
ATOM 11420 C CA . CYS A 1 27 ? -4.873 2.695 2.731 1.00 0.00 27 CYS A CA 12
ATOM 11421 C C . CYS A 1 27 ? -5.867 3.801 3.076 1.00 0.00 27 CYS A C 12
ATOM 11422 O O . CYS A 1 27 ? -5.531 4.969 3.092 1.00 0.00 27 CYS A O 12
ATOM 11429 N N . LYS A 1 28 ? -7.085 3.445 3.361 1.00 0.00 28 LYS A N 12
ATOM 11430 C CA . LYS A 1 28 ? -8.092 4.481 3.718 1.00 0.00 28 LYS A CA 12
ATOM 11431 C C . LYS A 1 28 ? -7.678 5.152 5.025 1.00 0.00 28 LYS A C 12
ATOM 11432 O O . LYS A 1 28 ? -7.899 6.329 5.230 1.00 0.00 28 LYS A O 12
ATOM 11451 N N . GLY A 1 29 ? -7.061 4.412 5.906 1.00 0.00 29 GLY A N 12
ATOM 11452 C CA . GLY A 1 29 ? -6.616 5.010 7.193 1.00 0.00 29 GLY A CA 12
ATOM 11453 C C . GLY A 1 29 ? -5.774 6.242 6.884 1.00 0.00 29 GLY A C 12
ATOM 11454 O O . GLY A 1 29 ? -5.805 7.227 7.594 1.00 0.00 29 GLY A O 12
ATOM 11458 N N . LEU A 1 30 ? -5.031 6.198 5.812 1.00 0.00 30 LEU A N 12
ATOM 11459 C CA . LEU A 1 30 ? -4.198 7.372 5.439 1.00 0.00 30 LEU A CA 12
ATOM 11460 C C . LEU A 1 30 ? -5.067 8.400 4.714 1.00 0.00 30 LEU A C 12
ATOM 11461 O O . LEU A 1 30 ? -4.889 9.588 4.880 1.00 0.00 30 LEU A O 12
ATOM 11477 N N . LYS A 1 31 ? -6.015 7.920 3.930 1.00 0.00 31 LYS A N 12
ATOM 11478 C CA . LYS A 1 31 ? -6.968 8.800 3.156 1.00 0.00 31 LYS A CA 12
ATOM 11479 C C . LYS A 1 31 ? -7.239 8.192 1.772 1.00 0.00 31 LYS A C 12
ATOM 11480 O O . LYS A 1 31 ? -8.012 8.721 0.998 1.00 0.00 31 LYS A O 12
ATOM 11499 N N . ALA A 1 32 ? -6.606 7.094 1.447 1.00 0.00 32 ALA A N 12
ATOM 11500 C CA . ALA A 1 32 ? -6.829 6.474 0.109 1.00 0.00 32 ALA A CA 12
ATOM 11501 C C . ALA A 1 32 ? -8.118 5.653 0.112 1.00 0.00 32 ALA A C 12
ATOM 11502 O O . ALA A 1 32 ? -8.129 4.500 0.495 1.00 0.00 32 ALA A O 12
ATOM 11509 N N . ASP A 1 33 ? -9.204 6.236 -0.312 1.00 0.00 33 ASP A N 12
ATOM 11510 C CA . ASP A 1 33 ? -10.492 5.485 -0.333 1.00 0.00 33 ASP A CA 12
ATOM 11511 C C . ASP A 1 33 ? -10.414 4.327 -1.329 1.00 0.00 33 ASP A C 12
ATOM 11512 O O . ASP A 1 33 ? -10.808 3.215 -1.038 1.00 0.00 33 ASP A O 12
ATOM 11521 N N . SER A 1 34 ? -9.910 4.581 -2.502 1.00 0.00 34 SER A N 12
ATOM 11522 C CA . SER A 1 34 ? -9.808 3.498 -3.520 1.00 0.00 34 SER A CA 12
ATOM 11523 C C . SER A 1 34 ? -8.518 2.699 -3.318 1.00 0.00 34 SER A C 12
ATOM 11524 O O . SER A 1 34 ? -7.535 2.905 -4.001 1.00 0.00 34 SER A O 12
ATOM 11532 N N . GLY A 1 35 ? -8.517 1.786 -2.386 1.00 0.00 35 GLY A N 12
ATOM 11533 C CA . GLY A 1 35 ? -7.293 0.971 -2.141 1.00 0.00 35 GLY A CA 12
ATOM 11534 C C . GLY A 1 35 ? -7.608 -0.506 -2.382 1.00 0.00 35 GLY A C 12
ATOM 11535 O O . GLY A 1 35 ? -8.226 -1.158 -1.566 1.00 0.00 35 GLY A O 12
ATOM 11539 N N . TYR A 1 36 ? -7.188 -1.039 -3.495 1.00 0.00 36 TYR A N 12
ATOM 11540 C CA . TYR A 1 36 ? -7.466 -2.477 -3.784 1.00 0.00 36 TYR A CA 12
ATOM 11541 C C . TYR A 1 36 ? -6.166 -3.216 -4.116 1.00 0.00 36 TYR A C 12
ATOM 11542 O O . TYR A 1 36 ? -5.360 -2.752 -4.898 1.00 0.00 36 TYR A O 12
ATOM 11560 N N . CYS A 1 37 ? -5.956 -4.364 -3.529 1.00 0.00 37 CYS A N 12
ATOM 11561 C CA . CYS A 1 37 ? -4.709 -5.131 -3.815 1.00 0.00 37 CYS A CA 12
ATOM 11562 C C . CYS A 1 37 ? -4.888 -5.977 -5.076 1.00 0.00 37 CYS A C 12
ATOM 11563 O O . CYS A 1 37 ? -5.831 -6.733 -5.201 1.00 0.00 37 CYS A O 12
ATOM 11570 N N . TRP A 1 38 ? -3.988 -5.855 -6.015 1.00 0.00 38 TRP A N 12
ATOM 11571 C CA . TRP A 1 38 ? -4.108 -6.651 -7.269 1.00 0.00 38 TRP A CA 12
ATOM 11572 C C . TRP A 1 38 ? -3.607 -8.080 -7.040 1.00 0.00 38 TRP A C 12
ATOM 11573 O O . TRP A 1 38 ? -2.618 -8.302 -6.370 1.00 0.00 38 TRP A O 12
ATOM 11594 N N . GLY A 1 39 ? -4.283 -9.051 -7.594 1.00 0.00 39 GLY A N 12
ATOM 11595 C CA . GLY A 1 39 ? -3.847 -10.465 -7.411 1.00 0.00 39 GLY A CA 12
ATOM 11596 C C . GLY A 1 39 ? -2.892 -10.854 -8.540 1.00 0.00 39 GLY A C 12
ATOM 11597 O O . GLY A 1 39 ? -2.578 -12.012 -8.729 1.00 0.00 39 GLY A O 12
ATOM 11601 N N . TRP A 1 40 ? -2.429 -9.895 -9.292 1.00 0.00 40 TRP A N 12
ATOM 11602 C CA . TRP A 1 40 ? -1.494 -10.208 -10.410 1.00 0.00 40 TRP A CA 12
ATOM 11603 C C . TRP A 1 40 ? -0.068 -9.804 -10.033 1.00 0.00 40 TRP A C 12
ATOM 11604 O O . TRP A 1 40 ? 0.789 -10.638 -9.815 1.00 0.00 40 TRP A O 12
ATOM 11625 N N . THR A 1 41 ? 0.190 -8.530 -9.956 1.00 0.00 41 THR A N 12
ATOM 11626 C CA . THR A 1 41 ? 1.560 -8.064 -9.594 1.00 0.00 41 THR A CA 12
ATOM 11627 C C . THR A 1 41 ? 1.568 -6.547 -9.383 1.00 0.00 41 THR A C 12
ATOM 11628 O O . THR A 1 41 ? 2.546 -5.879 -9.653 1.00 0.00 41 THR A O 12
ATOM 11639 N N . LEU A 1 42 ? 0.486 -5.998 -8.902 1.00 0.00 42 LEU A N 12
ATOM 11640 C CA . LEU A 1 42 ? 0.437 -4.525 -8.675 1.00 0.00 42 LEU A CA 12
ATOM 11641 C C . LEU A 1 42 ? 0.372 -4.222 -7.175 1.00 0.00 42 LEU A C 12
ATOM 11642 O O . LEU A 1 42 ? 0.087 -3.112 -6.769 1.00 0.00 42 LEU A O 12
ATOM 11658 N N . SER A 1 43 ? 0.641 -5.197 -6.350 1.00 0.00 43 SER A N 12
ATOM 11659 C CA . SER A 1 43 ? 0.602 -4.966 -4.880 1.00 0.00 43 SER A CA 12
ATOM 11660 C C . SER A 1 43 ? -0.635 -4.155 -4.487 1.00 0.00 43 SER A C 12
ATOM 11661 O O . SER A 1 43 ? -1.558 -3.991 -5.259 1.00 0.00 43 SER A O 12
ATOM 11669 N N . CYS A 1 44 ? -0.652 -3.645 -3.284 1.00 0.00 44 CYS A N 12
ATOM 11670 C CA . CYS A 1 44 ? -1.819 -2.839 -2.828 1.00 0.00 44 CYS A CA 12
ATOM 11671 C C . CYS A 1 44 ? -1.867 -1.521 -3.600 1.00 0.00 44 CYS A C 12
ATOM 11672 O O . CYS A 1 44 ? -1.000 -0.687 -3.467 1.00 0.00 44 CYS A O 12
ATOM 11679 N N . TYR A 1 45 ? -2.870 -1.329 -4.412 1.00 0.00 45 TYR A N 12
ATOM 11680 C CA . TYR A 1 45 ? -2.958 -0.061 -5.192 1.00 0.00 45 TYR A CA 12
ATOM 11681 C C . TYR A 1 45 ? -3.931 0.907 -4.516 1.00 0.00 45 TYR A C 12
ATOM 11682 O O . TYR A 1 45 ? -5.082 0.590 -4.293 1.00 0.00 45 TYR A O 12
ATOM 11700 N N . CYS A 1 46 ? -3.479 2.085 -4.193 1.00 0.00 46 CYS A N 12
ATOM 11701 C CA . CYS A 1 46 ? -4.380 3.074 -3.538 1.00 0.00 46 CYS A CA 12
ATOM 11702 C C . CYS A 1 46 ? -4.212 4.448 -4.185 1.00 0.00 46 CYS A C 12
ATOM 11703 O O . CYS A 1 46 ? -3.114 4.956 -4.313 1.00 0.00 46 CYS A O 12
ATOM 11710 N N . GLN A 1 47 ? -5.290 5.055 -4.591 1.00 0.00 47 GLN A N 12
ATOM 11711 C CA . GLN A 1 47 ? -5.193 6.397 -5.226 1.00 0.00 47 GLN A CA 12
ATOM 11712 C C . GLN A 1 47 ? -5.938 7.429 -4.376 1.00 0.00 47 GLN A C 12
ATOM 11713 O O . GLN A 1 47 ? -7.035 7.187 -3.911 1.00 0.00 47 GLN A O 12
ATOM 11727 N N . GLY A 1 48 ? -5.354 8.575 -4.165 1.00 0.00 48 GLY A N 12
ATOM 11728 C CA . GLY A 1 48 ? -6.035 9.613 -3.341 1.00 0.00 48 GLY A CA 12
ATOM 11729 C C . GLY A 1 48 ? -5.470 9.591 -1.920 1.00 0.00 48 GLY A C 12
ATOM 11730 O O . GLY A 1 48 ? -6.199 9.659 -0.951 1.00 0.00 48 GLY A O 12
ATOM 11734 N N . LEU A 1 49 ? -4.175 9.502 -1.789 1.00 0.00 49 LEU A N 12
ATOM 11735 C CA . LEU A 1 49 ? -3.561 9.484 -0.426 1.00 0.00 49 LEU A CA 12
ATOM 11736 C C . LEU A 1 49 ? -2.690 10.728 -0.232 1.00 0.00 49 LEU A C 12
ATOM 11737 O O . LEU A 1 49 ? -2.475 11.484 -1.159 1.00 0.00 49 LEU A O 12
ATOM 11753 N N . PRO A 1 50 ? -2.225 10.907 0.975 1.00 0.00 50 PRO A N 12
ATOM 11754 C CA . PRO A 1 50 ? -1.378 12.081 1.299 1.00 0.00 50 PRO A CA 12
ATOM 11755 C C . PRO A 1 50 ? 0.012 11.931 0.675 1.00 0.00 50 PRO A C 12
ATOM 11756 O O . PRO A 1 50 ? 0.454 10.841 0.374 1.00 0.00 50 PRO A O 12
ATOM 11767 N N . ASP A 1 51 ? 0.707 13.020 0.482 1.00 0.00 51 ASP A N 12
ATOM 11768 C CA . ASP A 1 51 ? 2.070 12.938 -0.120 1.00 0.00 51 ASP A CA 12
ATOM 11769 C C . ASP A 1 51 ? 2.975 12.067 0.754 1.00 0.00 51 ASP A C 12
ATOM 11770 O O . ASP A 1 51 ? 3.988 11.564 0.308 1.00 0.00 51 ASP A O 12
ATOM 11779 N N . ASN A 1 52 ? 2.617 11.883 1.995 1.00 0.00 52 ASN A N 12
ATOM 11780 C CA . ASN A 1 52 ? 3.454 11.041 2.897 1.00 0.00 52 ASN A CA 12
ATOM 11781 C C . ASN A 1 52 ? 3.101 9.563 2.712 1.00 0.00 52 ASN A C 12
ATOM 11782 O O . ASN A 1 52 ? 3.572 8.705 3.432 1.00 0.00 52 ASN A O 12
ATOM 11793 N N . ALA A 1 53 ? 2.271 9.262 1.750 1.00 0.00 53 ALA A N 12
ATOM 11794 C CA . ALA A 1 53 ? 1.880 7.842 1.513 1.00 0.00 53 ALA A CA 12
ATOM 11795 C C . ALA A 1 53 ? 3.103 7.017 1.099 1.00 0.00 53 ALA A C 12
ATOM 11796 O O . ALA A 1 53 ? 3.593 7.128 -0.006 1.00 0.00 53 ALA A O 12
ATOM 11803 N N . ARG A 1 54 ? 3.595 6.185 1.978 1.00 0.00 54 ARG A N 12
ATOM 11804 C CA . ARG A 1 54 ? 4.782 5.351 1.629 1.00 0.00 54 ARG A CA 12
ATOM 11805 C C . ARG A 1 54 ? 4.440 4.418 0.465 1.00 0.00 54 ARG A C 12
ATOM 11806 O O . ARG A 1 54 ? 3.291 4.108 0.228 1.00 0.00 54 ARG A O 12
ATOM 11827 N N . ILE A 1 55 ? 5.428 3.976 -0.267 1.00 0.00 55 ILE A N 12
ATOM 11828 C CA . ILE A 1 55 ? 5.157 3.068 -1.423 1.00 0.00 55 ILE A CA 12
ATOM 11829 C C . ILE A 1 55 ? 6.261 2.011 -1.538 1.00 0.00 55 ILE A C 12
ATOM 11830 O O . ILE A 1 55 ? 7.197 1.990 -0.765 1.00 0.00 55 ILE A O 12
ATOM 11846 N N . LYS A 1 56 ? 6.161 1.145 -2.510 1.00 0.00 56 LYS A N 12
ATOM 11847 C CA . LYS A 1 56 ? 7.209 0.098 -2.691 1.00 0.00 56 LYS A CA 12
ATOM 11848 C C . LYS A 1 56 ? 8.570 0.753 -2.944 1.00 0.00 56 LYS A C 12
ATOM 11849 O O . LYS A 1 56 ? 8.988 0.919 -4.073 1.00 0.00 56 LYS A O 12
ATOM 11868 N N . ARG A 1 57 ? 9.264 1.125 -1.904 1.00 0.00 57 ARG A N 12
ATOM 11869 C CA . ARG A 1 57 ? 10.597 1.770 -2.090 1.00 0.00 57 ARG A CA 12
ATOM 11870 C C . ARG A 1 57 ? 11.715 0.792 -1.722 1.00 0.00 57 ARG A C 12
ATOM 11871 O O . ARG A 1 57 ? 12.875 1.028 -1.998 1.00 0.00 57 ARG A O 12
ATOM 11892 N N . SER A 1 58 ? 11.375 -0.303 -1.102 1.00 0.00 58 SER A N 12
ATOM 11893 C CA . SER A 1 58 ? 12.418 -1.296 -0.718 1.00 0.00 58 SER A CA 12
ATOM 11894 C C . SER A 1 58 ? 11.854 -2.717 -0.809 1.00 0.00 58 SER A C 12
ATOM 11895 O O . SER A 1 58 ? 10.662 -2.916 -0.928 1.00 0.00 58 SER A O 12
ATOM 11903 N N . GLY A 1 59 ? 12.703 -3.707 -0.758 1.00 0.00 59 GLY A N 12
ATOM 11904 C CA . GLY A 1 59 ? 12.212 -5.111 -0.844 1.00 0.00 59 GLY A CA 12
ATOM 11905 C C . GLY A 1 59 ? 13.128 -6.028 -0.031 1.00 0.00 59 GLY A C 12
ATOM 11906 O O . GLY A 1 59 ? 13.368 -7.161 -0.397 1.00 0.00 59 GLY A O 12
ATOM 11910 N N . ARG A 1 60 ? 13.639 -5.553 1.073 1.00 0.00 60 ARG A N 12
ATOM 11911 C CA . ARG A 1 60 ? 14.534 -6.409 1.904 1.00 0.00 60 ARG A CA 12
ATOM 11912 C C . ARG A 1 60 ? 14.191 -6.257 3.385 1.00 0.00 60 ARG A C 12
ATOM 11913 O O . ARG A 1 60 ? 15.059 -6.191 4.231 1.00 0.00 60 ARG A O 12
ATOM 11934 N N . CYS A 1 61 ? 12.925 -6.219 3.690 1.00 0.00 61 CYS A N 12
ATOM 11935 C CA . CYS A 1 61 ? 12.470 -6.087 5.112 1.00 0.00 61 CYS A CA 12
ATOM 11936 C C . CYS A 1 61 ? 13.331 -5.082 5.893 1.00 0.00 61 CYS A C 12
ATOM 11937 O O . CYS A 1 61 ? 14.459 -5.355 6.253 1.00 0.00 61 CYS A O 12
ATOM 11944 N N . ARG A 1 62 ? 12.795 -3.926 6.170 1.00 0.00 62 ARG A N 12
ATOM 11945 C CA . ARG A 1 62 ? 13.566 -2.902 6.934 1.00 0.00 62 ARG A CA 12
ATOM 11946 C C . ARG A 1 62 ? 13.470 -3.165 8.441 1.00 0.00 62 ARG A C 12
ATOM 11947 O O . ARG A 1 62 ? 13.343 -2.251 9.229 1.00 0.00 62 ARG A O 12
ATOM 11968 N N . ALA A 1 63 ? 13.529 -4.403 8.849 1.00 0.00 63 ALA A N 12
ATOM 11969 C CA . ALA A 1 63 ? 13.441 -4.708 10.307 1.00 0.00 63 ALA A CA 12
ATOM 11970 C C . ALA A 1 63 ? 13.886 -6.147 10.576 1.00 0.00 63 ALA A C 12
ATOM 11977 N N . LYS A 1 1 ? -2.210 14.726 -2.277 1.00 0.00 1 LYS A N 13
ATOM 11978 C CA . LYS A 1 1 ? -2.924 13.538 -2.831 1.00 0.00 1 LYS A CA 13
ATOM 11979 C C . LYS A 1 1 ? -1.998 12.755 -3.765 1.00 0.00 1 LYS A C 13
ATOM 11980 O O . LYS A 1 1 ? -1.560 13.254 -4.783 1.00 0.00 1 LYS A O 13
ATOM 12001 N N . ILE A 1 2 ? -1.697 11.531 -3.426 1.00 0.00 2 ILE A N 13
ATOM 12002 C CA . ILE A 1 2 ? -0.801 10.717 -4.294 1.00 0.00 2 ILE A CA 13
ATOM 12003 C C . ILE A 1 2 ? -1.475 9.391 -4.652 1.00 0.00 2 ILE A C 13
ATOM 12004 O O . ILE A 1 2 ? -2.401 8.955 -3.998 1.00 0.00 2 ILE A O 13
ATOM 12020 N N . ASP A 1 3 ? -1.016 8.748 -5.689 1.00 0.00 3 ASP A N 13
ATOM 12021 C CA . ASP A 1 3 ? -1.627 7.450 -6.095 1.00 0.00 3 ASP A CA 13
ATOM 12022 C C . ASP A 1 3 ? -0.535 6.470 -6.527 1.00 0.00 3 ASP A C 13
ATOM 12023 O O . ASP A 1 3 ? 0.309 6.786 -7.343 1.00 0.00 3 ASP A O 13
ATOM 12032 N N . GLY A 1 4 ? -0.540 5.282 -5.987 1.00 0.00 4 GLY A N 13
ATOM 12033 C CA . GLY A 1 4 ? 0.505 4.290 -6.371 1.00 0.00 4 GLY A CA 13
ATOM 12034 C C . GLY A 1 4 ? 0.253 2.963 -5.654 1.00 0.00 4 GLY A C 13
ATOM 12035 O O . GLY A 1 4 ? -0.874 2.569 -5.431 1.00 0.00 4 GLY A O 13
ATOM 12039 N N . TYR A 1 5 ? 1.298 2.268 -5.293 1.00 0.00 5 TYR A N 13
ATOM 12040 C CA . TYR A 1 5 ? 1.125 0.965 -4.591 1.00 0.00 5 TYR A CA 13
ATOM 12041 C C . TYR A 1 5 ? 1.844 0.996 -3.239 1.00 0.00 5 TYR A C 13
ATOM 12042 O O . TYR A 1 5 ? 3.036 0.775 -3.161 1.00 0.00 5 TYR A O 13
ATOM 12060 N N . PRO A 1 6 ? 1.085 1.274 -2.215 1.00 0.00 6 PRO A N 13
ATOM 12061 C CA . PRO A 1 6 ? 1.648 1.348 -0.844 1.00 0.00 6 PRO A CA 13
ATOM 12062 C C . PRO A 1 6 ? 2.053 -0.043 -0.346 1.00 0.00 6 PRO A C 13
ATOM 12063 O O . PRO A 1 6 ? 1.272 -0.973 -0.361 1.00 0.00 6 PRO A O 13
ATOM 12074 N N . VAL A 1 7 ? 3.274 -0.185 0.094 1.00 0.00 7 VAL A N 13
ATOM 12075 C CA . VAL A 1 7 ? 3.745 -1.511 0.595 1.00 0.00 7 VAL A CA 13
ATOM 12076 C C . VAL A 1 7 ? 3.376 -1.689 2.068 1.00 0.00 7 VAL A C 13
ATOM 12077 O O . VAL A 1 7 ? 2.621 -0.920 2.630 1.00 0.00 7 VAL A O 13
ATOM 12090 N N . ASP A 1 8 ? 3.904 -2.702 2.696 1.00 0.00 8 ASP A N 13
ATOM 12091 C CA . ASP A 1 8 ? 3.589 -2.942 4.134 1.00 0.00 8 ASP A CA 13
ATOM 12092 C C . ASP A 1 8 ? 4.089 -1.775 4.989 1.00 0.00 8 ASP A C 13
ATOM 12093 O O . ASP A 1 8 ? 4.303 -0.683 4.502 1.00 0.00 8 ASP A O 13
ATOM 12102 N N . TYR A 1 9 ? 4.278 -1.999 6.261 1.00 0.00 9 TYR A N 13
ATOM 12103 C CA . TYR A 1 9 ? 4.765 -0.902 7.147 1.00 0.00 9 TYR A CA 13
ATOM 12104 C C . TYR A 1 9 ? 6.294 -0.917 7.214 1.00 0.00 9 TYR A C 13
ATOM 12105 O O . TYR A 1 9 ? 6.919 0.066 7.562 1.00 0.00 9 TYR A O 13
ATOM 12123 N N . TRP A 1 10 ? 6.903 -2.024 6.887 1.00 0.00 10 TRP A N 13
ATOM 12124 C CA . TRP A 1 10 ? 8.392 -2.099 6.938 1.00 0.00 10 TRP A CA 13
ATOM 12125 C C . TRP A 1 10 ? 8.949 -2.624 5.611 1.00 0.00 10 TRP A C 13
ATOM 12126 O O . TRP A 1 10 ? 10.075 -3.069 5.537 1.00 0.00 10 TRP A O 13
ATOM 12147 N N . ASN A 1 11 ? 8.168 -2.574 4.565 1.00 0.00 11 ASN A N 13
ATOM 12148 C CA . ASN A 1 11 ? 8.652 -3.066 3.244 1.00 0.00 11 ASN A CA 13
ATOM 12149 C C . ASN A 1 11 ? 9.031 -4.547 3.333 1.00 0.00 11 ASN A C 13
ATOM 12150 O O . ASN A 1 11 ? 9.656 -5.091 2.444 1.00 0.00 11 ASN A O 13
ATOM 12161 N N . CYS A 1 12 ? 8.657 -5.206 4.395 1.00 0.00 12 CYS A N 13
ATOM 12162 C CA . CYS A 1 12 ? 8.997 -6.651 4.526 1.00 0.00 12 CYS A CA 13
ATOM 12163 C C . CYS A 1 12 ? 8.026 -7.484 3.693 1.00 0.00 12 CYS A C 13
ATOM 12164 O O . CYS A 1 12 ? 8.421 -8.319 2.903 1.00 0.00 12 CYS A O 13
ATOM 12171 N N . LYS A 1 13 ? 6.756 -7.252 3.858 1.00 0.00 13 LYS A N 13
ATOM 12172 C CA . LYS A 1 13 ? 5.750 -8.015 3.070 1.00 0.00 13 LYS A CA 13
ATOM 12173 C C . LYS A 1 13 ? 5.636 -7.417 1.667 1.00 0.00 13 LYS A C 13
ATOM 12174 O O . LYS A 1 13 ? 5.880 -6.245 1.462 1.00 0.00 13 LYS A O 13
ATOM 12193 N N . ARG A 1 14 ? 5.269 -8.209 0.699 1.00 0.00 14 ARG A N 13
ATOM 12194 C CA . ARG A 1 14 ? 5.144 -7.677 -0.688 1.00 0.00 14 ARG A CA 13
ATOM 12195 C C . ARG A 1 14 ? 4.384 -6.349 -0.676 1.00 0.00 14 ARG A C 13
ATOM 12196 O O . ARG A 1 14 ? 3.862 -5.930 0.338 1.00 0.00 14 ARG A O 13
ATOM 12217 N N . ILE A 1 15 ? 4.303 -5.687 -1.801 1.00 0.00 15 ILE A N 13
ATOM 12218 C CA . ILE A 1 15 ? 3.564 -4.391 -1.852 1.00 0.00 15 ILE A CA 13
ATOM 12219 C C . ILE A 1 15 ? 2.056 -4.646 -1.731 1.00 0.00 15 ILE A C 13
ATOM 12220 O O . ILE A 1 15 ? 1.256 -3.732 -1.709 1.00 0.00 15 ILE A O 13
ATOM 12236 N N . CYS A 1 16 ? 1.669 -5.891 -1.648 1.00 0.00 16 CYS A N 13
ATOM 12237 C CA . CYS A 1 16 ? 0.222 -6.232 -1.521 1.00 0.00 16 CYS A CA 13
ATOM 12238 C C . CYS A 1 16 ? 0.053 -7.487 -0.659 1.00 0.00 16 CYS A C 13
ATOM 12239 O O . CYS A 1 16 ? 0.939 -8.314 -0.573 1.00 0.00 16 CYS A O 13
ATOM 12246 N N . TRP A 1 17 ? -1.079 -7.643 -0.028 1.00 0.00 17 TRP A N 13
ATOM 12247 C CA . TRP A 1 17 ? -1.300 -8.854 0.815 1.00 0.00 17 TRP A CA 13
ATOM 12248 C C . TRP A 1 17 ? -2.477 -9.660 0.265 1.00 0.00 17 TRP A C 13
ATOM 12249 O O . TRP A 1 17 ? -3.204 -9.204 -0.595 1.00 0.00 17 TRP A O 13
ATOM 12270 N N . TYR A 1 18 ? -2.675 -10.852 0.755 1.00 0.00 18 TYR A N 13
ATOM 12271 C CA . TYR A 1 18 ? -3.809 -11.678 0.258 1.00 0.00 18 TYR A CA 13
ATOM 12272 C C . TYR A 1 18 ? -5.108 -11.218 0.923 1.00 0.00 18 TYR A C 13
ATOM 12273 O O . TYR A 1 18 ? -5.456 -11.661 2.000 1.00 0.00 18 TYR A O 13
ATOM 12291 N N . ASN A 1 19 ? -5.821 -10.323 0.296 1.00 0.00 19 ASN A N 13
ATOM 12292 C CA . ASN A 1 19 ? -7.089 -9.825 0.899 1.00 0.00 19 ASN A CA 13
ATOM 12293 C C . ASN A 1 19 ? -7.815 -8.897 -0.072 1.00 0.00 19 ASN A C 13
ATOM 12294 O O . ASN A 1 19 ? -7.204 -8.114 -0.771 1.00 0.00 19 ASN A O 13
ATOM 12305 N N . ASN A 1 20 ? -9.115 -8.964 -0.110 1.00 0.00 20 ASN A N 13
ATOM 12306 C CA . ASN A 1 20 ? -9.877 -8.070 -1.023 1.00 0.00 20 ASN A CA 13
ATOM 12307 C C . ASN A 1 20 ? -10.240 -6.772 -0.297 1.00 0.00 20 ASN A C 13
ATOM 12308 O O . ASN A 1 20 ? -10.991 -5.960 -0.800 1.00 0.00 20 ASN A O 13
ATOM 12319 N N . LYS A 1 21 ? -9.721 -6.571 0.886 1.00 0.00 21 LYS A N 13
ATOM 12320 C CA . LYS A 1 21 ? -10.055 -5.323 1.635 1.00 0.00 21 LYS A CA 13
ATOM 12321 C C . LYS A 1 21 ? -8.952 -4.949 2.638 1.00 0.00 21 LYS A C 13
ATOM 12322 O O . LYS A 1 21 ? -8.772 -3.791 2.955 1.00 0.00 21 LYS A O 13
ATOM 12341 N N . TYR A 1 22 ? -8.220 -5.902 3.156 1.00 0.00 22 TYR A N 13
ATOM 12342 C CA . TYR A 1 22 ? -7.154 -5.548 4.144 1.00 0.00 22 TYR A CA 13
ATOM 12343 C C . TYR A 1 22 ? -6.304 -4.384 3.625 1.00 0.00 22 TYR A C 13
ATOM 12344 O O . TYR A 1 22 ? -5.656 -3.692 4.385 1.00 0.00 22 TYR A O 13
ATOM 12362 N N . CYS A 1 23 ? -6.296 -4.161 2.338 1.00 0.00 23 CYS A N 13
ATOM 12363 C CA . CYS A 1 23 ? -5.482 -3.043 1.780 1.00 0.00 23 CYS A CA 13
ATOM 12364 C C . CYS A 1 23 ? -6.285 -1.741 1.797 1.00 0.00 23 CYS A C 13
ATOM 12365 O O . CYS A 1 23 ? -5.748 -0.673 2.006 1.00 0.00 23 CYS A O 13
ATOM 12372 N N . ASN A 1 24 ? -7.569 -1.818 1.581 1.00 0.00 24 ASN A N 13
ATOM 12373 C CA . ASN A 1 24 ? -8.397 -0.580 1.592 1.00 0.00 24 ASN A CA 13
ATOM 12374 C C . ASN A 1 24 ? -8.551 -0.075 3.029 1.00 0.00 24 ASN A C 13
ATOM 12375 O O . ASN A 1 24 ? -8.490 1.110 3.291 1.00 0.00 24 ASN A O 13
ATOM 12386 N N . ASP A 1 25 ? -8.741 -0.968 3.963 1.00 0.00 25 ASP A N 13
ATOM 12387 C CA . ASP A 1 25 ? -8.890 -0.541 5.384 1.00 0.00 25 ASP A CA 13
ATOM 12388 C C . ASP A 1 25 ? -7.605 0.138 5.862 1.00 0.00 25 ASP A C 13
ATOM 12389 O O . ASP A 1 25 ? -7.635 1.059 6.654 1.00 0.00 25 ASP A O 13
ATOM 12398 N N . LEU A 1 26 ? -6.476 -0.305 5.379 1.00 0.00 26 LEU A N 13
ATOM 12399 C CA . LEU A 1 26 ? -5.190 0.317 5.794 1.00 0.00 26 LEU A CA 13
ATOM 12400 C C . LEU A 1 26 ? -4.940 1.570 4.945 1.00 0.00 26 LEU A C 13
ATOM 12401 O O . LEU A 1 26 ? -4.556 2.608 5.446 1.00 0.00 26 LEU A O 13
ATOM 12417 N N . CYS A 1 27 ? -5.164 1.473 3.665 1.00 0.00 27 CYS A N 13
ATOM 12418 C CA . CYS A 1 27 ? -4.951 2.648 2.776 1.00 0.00 27 CYS A CA 13
ATOM 12419 C C . CYS A 1 27 ? -5.833 3.805 3.238 1.00 0.00 27 CYS A C 13
ATOM 12420 O O . CYS A 1 27 ? -5.416 4.946 3.266 1.00 0.00 27 CYS A O 13
ATOM 12427 N N . LYS A 1 28 ? -7.047 3.519 3.616 1.00 0.00 28 LYS A N 13
ATOM 12428 C CA . LYS A 1 28 ? -7.943 4.604 4.093 1.00 0.00 28 LYS A CA 13
ATOM 12429 C C . LYS A 1 28 ? -7.365 5.199 5.375 1.00 0.00 28 LYS A C 13
ATOM 12430 O O . LYS A 1 28 ? -7.474 6.382 5.631 1.00 0.00 28 LYS A O 13
ATOM 12449 N N . GLY A 1 29 ? -6.736 4.383 6.174 1.00 0.00 29 GLY A N 13
ATOM 12450 C CA . GLY A 1 29 ? -6.133 4.895 7.433 1.00 0.00 29 GLY A CA 13
ATOM 12451 C C . GLY A 1 29 ? -5.248 6.091 7.097 1.00 0.00 29 GLY A C 13
ATOM 12452 O O . GLY A 1 29 ? -5.189 7.059 7.828 1.00 0.00 29 GLY A O 13
ATOM 12456 N N . LEU A 1 30 ? -4.567 6.035 5.984 1.00 0.00 30 LEU A N 13
ATOM 12457 C CA . LEU A 1 30 ? -3.697 7.176 5.592 1.00 0.00 30 LEU A CA 13
ATOM 12458 C C . LEU A 1 30 ? -4.553 8.281 4.977 1.00 0.00 30 LEU A C 13
ATOM 12459 O O . LEU A 1 30 ? -4.289 9.449 5.172 1.00 0.00 30 LEU A O 13
ATOM 12475 N N . LYS A 1 31 ? -5.584 7.888 4.252 1.00 0.00 31 LYS A N 13
ATOM 12476 C CA . LYS A 1 31 ? -6.540 8.850 3.587 1.00 0.00 31 LYS A CA 13
ATOM 12477 C C . LYS A 1 31 ? -6.901 8.349 2.180 1.00 0.00 31 LYS A C 13
ATOM 12478 O O . LYS A 1 31 ? -7.616 9.003 1.447 1.00 0.00 31 LYS A O 13
ATOM 12497 N N . ALA A 1 32 ? -6.414 7.199 1.789 1.00 0.00 32 ALA A N 13
ATOM 12498 C CA . ALA A 1 32 ? -6.737 6.684 0.429 1.00 0.00 32 ALA A CA 13
ATOM 12499 C C . ALA A 1 32 ? -8.032 5.868 0.467 1.00 0.00 32 ALA A C 13
ATOM 12500 O O . ALA A 1 32 ? -8.074 4.780 1.006 1.00 0.00 32 ALA A O 13
ATOM 12507 N N . ASP A 1 33 ? -9.089 6.382 -0.098 1.00 0.00 33 ASP A N 13
ATOM 12508 C CA . ASP A 1 33 ? -10.377 5.630 -0.087 1.00 0.00 33 ASP A CA 13
ATOM 12509 C C . ASP A 1 33 ? -10.364 4.535 -1.154 1.00 0.00 33 ASP A C 13
ATOM 12510 O O . ASP A 1 33 ? -10.768 3.415 -0.915 1.00 0.00 33 ASP A O 13
ATOM 12519 N N . SER A 1 34 ? -9.903 4.851 -2.331 1.00 0.00 34 SER A N 13
ATOM 12520 C CA . SER A 1 34 ? -9.864 3.829 -3.415 1.00 0.00 34 SER A CA 13
ATOM 12521 C C . SER A 1 34 ? -8.614 2.957 -3.275 1.00 0.00 34 SER A C 13
ATOM 12522 O O . SER A 1 34 ? -7.672 3.082 -4.032 1.00 0.00 34 SER A O 13
ATOM 12530 N N . GLY A 1 35 ? -8.597 2.075 -2.311 1.00 0.00 35 GLY A N 13
ATOM 12531 C CA . GLY A 1 35 ? -7.407 1.199 -2.123 1.00 0.00 35 GLY A CA 13
ATOM 12532 C C . GLY A 1 35 ? -7.811 -0.266 -2.304 1.00 0.00 35 GLY A C 13
ATOM 12533 O O . GLY A 1 35 ? -8.661 -0.779 -1.604 1.00 0.00 35 GLY A O 13
ATOM 12537 N N . TYR A 1 36 ? -7.206 -0.942 -3.242 1.00 0.00 36 TYR A N 13
ATOM 12538 C CA . TYR A 1 36 ? -7.547 -2.377 -3.474 1.00 0.00 36 TYR A CA 13
ATOM 12539 C C . TYR A 1 36 ? -6.284 -3.153 -3.861 1.00 0.00 36 TYR A C 13
ATOM 12540 O O . TYR A 1 36 ? -5.341 -2.595 -4.383 1.00 0.00 36 TYR A O 13
ATOM 12558 N N . CYS A 1 37 ? -6.249 -4.432 -3.603 1.00 0.00 37 CYS A N 13
ATOM 12559 C CA . CYS A 1 37 ? -5.033 -5.224 -3.952 1.00 0.00 37 CYS A CA 13
ATOM 12560 C C . CYS A 1 37 ? -5.299 -6.127 -5.160 1.00 0.00 37 CYS A C 13
ATOM 12561 O O . CYS A 1 37 ? -6.234 -6.903 -5.178 1.00 0.00 37 CYS A O 13
ATOM 12568 N N . TRP A 1 38 ? -4.471 -6.033 -6.167 1.00 0.00 38 TRP A N 13
ATOM 12569 C CA . TRP A 1 38 ? -4.660 -6.886 -7.375 1.00 0.00 38 TRP A CA 13
ATOM 12570 C C . TRP A 1 38 ? -3.911 -8.213 -7.197 1.00 0.00 38 TRP A C 13
ATOM 12571 O O . TRP A 1 38 ? -2.699 -8.244 -7.108 1.00 0.00 38 TRP A O 13
ATOM 12592 N N . GLY A 1 39 ? -4.625 -9.306 -7.129 1.00 0.00 39 GLY A N 13
ATOM 12593 C CA . GLY A 1 39 ? -3.956 -10.626 -6.939 1.00 0.00 39 GLY A CA 13
ATOM 12594 C C . GLY A 1 39 ? -3.394 -11.135 -8.269 1.00 0.00 39 GLY A C 13
ATOM 12595 O O . GLY A 1 39 ? -3.915 -12.061 -8.859 1.00 0.00 39 GLY A O 13
ATOM 12599 N N . TRP A 1 40 ? -2.329 -10.548 -8.737 1.00 0.00 40 TRP A N 13
ATOM 12600 C CA . TRP A 1 40 ? -1.723 -11.005 -10.022 1.00 0.00 40 TRP A CA 13
ATOM 12601 C C . TRP A 1 40 ? -0.275 -10.523 -10.112 1.00 0.00 40 TRP A C 13
ATOM 12602 O O . TRP A 1 40 ? 0.658 -11.288 -9.973 1.00 0.00 40 TRP A O 13
ATOM 12623 N N . THR A 1 41 ? -0.087 -9.255 -10.342 1.00 0.00 41 THR A N 13
ATOM 12624 C CA . THR A 1 41 ? 1.294 -8.705 -10.439 1.00 0.00 41 THR A CA 13
ATOM 12625 C C . THR A 1 41 ? 1.247 -7.176 -10.438 1.00 0.00 41 THR A C 13
ATOM 12626 O O . THR A 1 41 ? 1.982 -6.521 -11.150 1.00 0.00 41 THR A O 13
ATOM 12637 N N . LEU A 1 42 ? 0.386 -6.602 -9.644 1.00 0.00 42 LEU A N 13
ATOM 12638 C CA . LEU A 1 42 ? 0.288 -5.115 -9.597 1.00 0.00 42 LEU A CA 13
ATOM 12639 C C . LEU A 1 42 ? 0.333 -4.624 -8.147 1.00 0.00 42 LEU A C 13
ATOM 12640 O O . LEU A 1 42 ? 0.235 -3.443 -7.881 1.00 0.00 42 LEU A O 13
ATOM 12656 N N . SER A 1 43 ? 0.479 -5.519 -7.206 1.00 0.00 43 SER A N 13
ATOM 12657 C CA . SER A 1 43 ? 0.528 -5.093 -5.777 1.00 0.00 43 SER A CA 13
ATOM 12658 C C . SER A 1 43 ? -0.724 -4.294 -5.417 1.00 0.00 43 SER A C 13
ATOM 12659 O O . SER A 1 43 ? -1.696 -4.277 -6.145 1.00 0.00 43 SER A O 13
ATOM 12667 N N . CYS A 1 44 ? -0.710 -3.635 -4.291 1.00 0.00 44 CYS A N 13
ATOM 12668 C CA . CYS A 1 44 ? -1.900 -2.841 -3.880 1.00 0.00 44 CYS A CA 13
ATOM 12669 C C . CYS A 1 44 ? -1.944 -1.521 -4.649 1.00 0.00 44 CYS A C 13
ATOM 12670 O O . CYS A 1 44 ? -0.927 -0.989 -5.046 1.00 0.00 44 CYS A O 13
ATOM 12677 N N . TYR A 1 45 ? -3.114 -0.989 -4.864 1.00 0.00 45 TYR A N 13
ATOM 12678 C CA . TYR A 1 45 ? -3.215 0.294 -5.611 1.00 0.00 45 TYR A CA 13
ATOM 12679 C C . TYR A 1 45 ? -4.191 1.246 -4.912 1.00 0.00 45 TYR A C 13
ATOM 12680 O O . TYR A 1 45 ? -5.393 1.103 -5.018 1.00 0.00 45 TYR A O 13
ATOM 12698 N N . CYS A 1 46 ? -3.686 2.221 -4.204 1.00 0.00 46 CYS A N 13
ATOM 12699 C CA . CYS A 1 46 ? -4.592 3.182 -3.510 1.00 0.00 46 CYS A CA 13
ATOM 12700 C C . CYS A 1 46 ? -4.359 4.597 -4.043 1.00 0.00 46 CYS A C 13
ATOM 12701 O O . CYS A 1 46 ? -3.237 5.042 -4.181 1.00 0.00 46 CYS A O 13
ATOM 12708 N N . GLN A 1 47 ? -5.410 5.309 -4.338 1.00 0.00 47 GLN A N 13
ATOM 12709 C CA . GLN A 1 47 ? -5.246 6.697 -4.855 1.00 0.00 47 GLN A CA 13
ATOM 12710 C C . GLN A 1 47 ? -5.932 7.686 -3.910 1.00 0.00 47 GLN A C 13
ATOM 12711 O O . GLN A 1 47 ? -7.044 7.468 -3.469 1.00 0.00 47 GLN A O 13
ATOM 12725 N N . GLY A 1 48 ? -5.280 8.767 -3.590 1.00 0.00 48 GLY A N 13
ATOM 12726 C CA . GLY A 1 48 ? -5.897 9.761 -2.668 1.00 0.00 48 GLY A CA 13
ATOM 12727 C C . GLY A 1 48 ? -5.239 9.648 -1.292 1.00 0.00 48 GLY A C 13
ATOM 12728 O O . GLY A 1 48 ? -5.888 9.755 -0.271 1.00 0.00 48 GLY A O 13
ATOM 12732 N N . LEU A 1 49 ? -3.953 9.435 -1.260 1.00 0.00 49 LEU A N 13
ATOM 12733 C CA . LEU A 1 49 ? -3.246 9.319 0.051 1.00 0.00 49 LEU A CA 13
ATOM 12734 C C . LEU A 1 49 ? -2.267 10.486 0.216 1.00 0.00 49 LEU A C 13
ATOM 12735 O O . LEU A 1 49 ? -2.057 11.248 -0.704 1.00 0.00 49 LEU A O 13
ATOM 12751 N N . PRO A 1 50 ? -1.698 10.591 1.389 1.00 0.00 50 PRO A N 13
ATOM 12752 C CA . PRO A 1 50 ? -0.731 11.682 1.665 1.00 0.00 50 PRO A CA 13
ATOM 12753 C C . PRO A 1 50 ? 0.586 11.428 0.925 1.00 0.00 50 PRO A C 13
ATOM 12754 O O . PRO A 1 50 ? 0.913 10.308 0.588 1.00 0.00 50 PRO A O 13
ATOM 12765 N N . ASP A 1 51 ? 1.344 12.461 0.666 1.00 0.00 51 ASP A N 13
ATOM 12766 C CA . ASP A 1 51 ? 2.638 12.277 -0.055 1.00 0.00 51 ASP A CA 13
ATOM 12767 C C . ASP A 1 51 ? 3.562 11.356 0.745 1.00 0.00 51 ASP A C 13
ATOM 12768 O O . ASP A 1 51 ? 4.491 10.781 0.214 1.00 0.00 51 ASP A O 13
ATOM 12777 N N . ASN A 1 52 ? 3.313 11.211 2.018 1.00 0.00 52 ASN A N 13
ATOM 12778 C CA . ASN A 1 52 ? 4.176 10.324 2.849 1.00 0.00 52 ASN A CA 13
ATOM 12779 C C . ASN A 1 52 ? 3.774 8.860 2.648 1.00 0.00 52 ASN A C 13
ATOM 12780 O O . ASN A 1 52 ? 4.342 7.963 3.240 1.00 0.00 52 ASN A O 13
ATOM 12791 N N . ALA A 1 53 ? 2.800 8.614 1.815 1.00 0.00 53 ALA A N 13
ATOM 12792 C CA . ALA A 1 53 ? 2.362 7.209 1.571 1.00 0.00 53 ALA A CA 13
ATOM 12793 C C . ALA A 1 53 ? 3.510 6.401 0.959 1.00 0.00 53 ALA A C 13
ATOM 12794 O O . ALA A 1 53 ? 3.786 6.497 -0.220 1.00 0.00 53 ALA A O 13
ATOM 12801 N N . ARG A 1 54 ? 4.186 5.610 1.747 1.00 0.00 54 ARG A N 13
ATOM 12802 C CA . ARG A 1 54 ? 5.318 4.808 1.197 1.00 0.00 54 ARG A CA 13
ATOM 12803 C C . ARG A 1 54 ? 4.841 3.961 0.016 1.00 0.00 54 ARG A C 13
ATOM 12804 O O . ARG A 1 54 ? 3.699 3.555 -0.051 1.00 0.00 54 ARG A O 13
ATOM 12825 N N . ILE A 1 55 ? 5.711 3.695 -0.919 1.00 0.00 55 ILE A N 13
ATOM 12826 C CA . ILE A 1 55 ? 5.312 2.878 -2.101 1.00 0.00 55 ILE A CA 13
ATOM 12827 C C . ILE A 1 55 ? 6.439 1.912 -2.472 1.00 0.00 55 ILE A C 13
ATOM 12828 O O . ILE A 1 55 ? 7.540 2.008 -1.968 1.00 0.00 55 ILE A O 13
ATOM 12844 N N . LYS A 1 56 ? 6.177 0.985 -3.353 1.00 0.00 56 LYS A N 13
ATOM 12845 C CA . LYS A 1 56 ? 7.239 0.020 -3.759 1.00 0.00 56 LYS A CA 13
ATOM 12846 C C . LYS A 1 56 ? 8.571 0.752 -3.953 1.00 0.00 56 LYS A C 13
ATOM 12847 O O . LYS A 1 56 ? 8.838 1.311 -4.999 1.00 0.00 56 LYS A O 13
ATOM 12866 N N . ARG A 1 57 ? 9.410 0.752 -2.953 1.00 0.00 57 ARG A N 13
ATOM 12867 C CA . ARG A 1 57 ? 10.724 1.446 -3.081 1.00 0.00 57 ARG A CA 13
ATOM 12868 C C . ARG A 1 57 ? 11.864 0.479 -2.750 1.00 0.00 57 ARG A C 13
ATOM 12869 O O . ARG A 1 57 ? 13.013 0.863 -2.661 1.00 0.00 57 ARG A O 13
ATOM 12890 N N . SER A 1 58 ? 11.553 -0.776 -2.572 1.00 0.00 58 SER A N 13
ATOM 12891 C CA . SER A 1 58 ? 12.614 -1.774 -2.251 1.00 0.00 58 SER A CA 13
ATOM 12892 C C . SER A 1 58 ? 13.346 -1.383 -0.965 1.00 0.00 58 SER A C 13
ATOM 12893 O O . SER A 1 58 ? 13.309 -0.247 -0.537 1.00 0.00 58 SER A O 13
ATOM 12901 N N . GLY A 1 59 ? 14.010 -2.321 -0.346 1.00 0.00 59 GLY A N 13
ATOM 12902 C CA . GLY A 1 59 ? 14.745 -2.012 0.913 1.00 0.00 59 GLY A CA 13
ATOM 12903 C C . GLY A 1 59 ? 14.749 -3.248 1.814 1.00 0.00 59 GLY A C 13
ATOM 12904 O O . GLY A 1 59 ? 14.365 -4.327 1.406 1.00 0.00 59 GLY A O 13
ATOM 12908 N N . ARG A 1 60 ? 15.179 -3.102 3.037 1.00 0.00 60 ARG A N 13
ATOM 12909 C CA . ARG A 1 60 ? 15.202 -4.272 3.962 1.00 0.00 60 ARG A CA 13
ATOM 12910 C C . ARG A 1 60 ? 14.007 -4.209 4.915 1.00 0.00 60 ARG A C 13
ATOM 12911 O O . ARG A 1 60 ? 13.429 -3.163 5.133 1.00 0.00 60 ARG A O 13
ATOM 12932 N N . CYS A 1 61 ? 13.630 -5.322 5.484 1.00 0.00 61 CYS A N 13
ATOM 12933 C CA . CYS A 1 61 ? 12.469 -5.324 6.421 1.00 0.00 61 CYS A CA 13
ATOM 12934 C C . CYS A 1 61 ? 12.710 -4.330 7.561 1.00 0.00 61 CYS A C 13
ATOM 12935 O O . CYS A 1 61 ? 13.655 -4.453 8.315 1.00 0.00 61 CYS A O 13
ATOM 12942 N N . ARG A 1 62 ? 11.862 -3.348 7.695 1.00 0.00 62 ARG A N 13
ATOM 12943 C CA . ARG A 1 62 ? 12.045 -2.352 8.790 1.00 0.00 62 ARG A CA 13
ATOM 12944 C C . ARG A 1 62 ? 11.447 -2.886 10.094 1.00 0.00 62 ARG A C 13
ATOM 12945 O O . ARG A 1 62 ? 10.748 -2.186 10.799 1.00 0.00 62 ARG A O 13
ATOM 12966 N N . ALA A 1 63 ? 11.711 -4.121 10.418 1.00 0.00 63 ALA A N 13
ATOM 12967 C CA . ALA A 1 63 ? 11.151 -4.696 11.674 1.00 0.00 63 ALA A CA 13
ATOM 12968 C C . ALA A 1 63 ? 11.962 -5.921 12.106 1.00 0.00 63 ALA A C 13
ATOM 12975 N N . LYS A 1 1 ? -2.827 13.551 -1.775 1.00 0.00 1 LYS A N 14
ATOM 12976 C CA . LYS A 1 1 ? -3.358 13.415 -3.163 1.00 0.00 1 LYS A CA 14
ATOM 12977 C C . LYS A 1 1 ? -2.326 12.728 -4.062 1.00 0.00 1 LYS A C 14
ATOM 12978 O O . LYS A 1 1 ? -1.754 13.336 -4.946 1.00 0.00 1 LYS A O 14
ATOM 12999 N N . ILE A 1 2 ? -2.082 11.464 -3.845 1.00 0.00 2 ILE A N 14
ATOM 13000 C CA . ILE A 1 2 ? -1.089 10.737 -4.686 1.00 0.00 2 ILE A CA 14
ATOM 13001 C C . ILE A 1 2 ? -1.572 9.308 -4.956 1.00 0.00 2 ILE A C 14
ATOM 13002 O O . ILE A 1 2 ? -2.415 8.786 -4.255 1.00 0.00 2 ILE A O 14
ATOM 13018 N N . ASP A 1 3 ? -1.043 8.674 -5.966 1.00 0.00 3 ASP A N 14
ATOM 13019 C CA . ASP A 1 3 ? -1.474 7.280 -6.277 1.00 0.00 3 ASP A CA 14
ATOM 13020 C C . ASP A 1 3 ? -0.259 6.354 -6.367 1.00 0.00 3 ASP A C 14
ATOM 13021 O O . ASP A 1 3 ? 0.645 6.575 -7.148 1.00 0.00 3 ASP A O 14
ATOM 13030 N N . GLY A 1 4 ? -0.229 5.316 -5.575 1.00 0.00 4 GLY A N 14
ATOM 13031 C CA . GLY A 1 4 ? 0.929 4.375 -5.618 1.00 0.00 4 GLY A CA 14
ATOM 13032 C C . GLY A 1 4 ? 0.562 3.079 -4.890 1.00 0.00 4 GLY A C 14
ATOM 13033 O O . GLY A 1 4 ? -0.593 2.813 -4.627 1.00 0.00 4 GLY A O 14
ATOM 13037 N N . TYR A 1 5 ? 1.535 2.270 -4.563 1.00 0.00 5 TYR A N 14
ATOM 13038 C CA . TYR A 1 5 ? 1.225 0.995 -3.853 1.00 0.00 5 TYR A CA 14
ATOM 13039 C C . TYR A 1 5 ? 1.873 0.983 -2.465 1.00 0.00 5 TYR A C 14
ATOM 13040 O O . TYR A 1 5 ? 3.075 0.856 -2.341 1.00 0.00 5 TYR A O 14
ATOM 13058 N N . PRO A 1 6 ? 1.045 1.116 -1.464 1.00 0.00 6 PRO A N 14
ATOM 13059 C CA . PRO A 1 6 ? 1.535 1.121 -0.066 1.00 0.00 6 PRO A CA 14
ATOM 13060 C C . PRO A 1 6 ? 1.868 -0.302 0.395 1.00 0.00 6 PRO A C 14
ATOM 13061 O O . PRO A 1 6 ? 1.076 -1.213 0.259 1.00 0.00 6 PRO A O 14
ATOM 13072 N N . VAL A 1 7 ? 3.034 -0.494 0.948 1.00 0.00 7 VAL A N 14
ATOM 13073 C CA . VAL A 1 7 ? 3.422 -1.850 1.430 1.00 0.00 7 VAL A CA 14
ATOM 13074 C C . VAL A 1 7 ? 3.356 -1.892 2.955 1.00 0.00 7 VAL A C 14
ATOM 13075 O O . VAL A 1 7 ? 2.788 -1.022 3.585 1.00 0.00 7 VAL A O 14
ATOM 13088 N N . ASP A 1 8 ? 3.935 -2.891 3.553 1.00 0.00 8 ASP A N 14
ATOM 13089 C CA . ASP A 1 8 ? 3.909 -2.980 5.041 1.00 0.00 8 ASP A CA 14
ATOM 13090 C C . ASP A 1 8 ? 4.599 -1.753 5.648 1.00 0.00 8 ASP A C 14
ATOM 13091 O O . ASP A 1 8 ? 4.435 -0.643 5.182 1.00 0.00 8 ASP A O 14
ATOM 13100 N N . TYR A 1 9 ? 5.372 -1.942 6.681 1.00 0.00 9 TYR A N 14
ATOM 13101 C CA . TYR A 1 9 ? 6.071 -0.785 7.310 1.00 0.00 9 TYR A CA 14
ATOM 13102 C C . TYR A 1 9 ? 7.575 -0.871 7.042 1.00 0.00 9 TYR A C 14
ATOM 13103 O O . TYR A 1 9 ? 8.332 0.007 7.407 1.00 0.00 9 TYR A O 14
ATOM 13121 N N . TRP A 1 10 ? 8.015 -1.926 6.414 1.00 0.00 10 TRP A N 14
ATOM 13122 C CA . TRP A 1 10 ? 9.472 -2.072 6.131 1.00 0.00 10 TRP A CA 14
ATOM 13123 C C . TRP A 1 10 ? 9.681 -2.738 4.767 1.00 0.00 10 TRP A C 14
ATOM 13124 O O . TRP A 1 10 ? 10.783 -3.101 4.410 1.00 0.00 10 TRP A O 14
ATOM 13145 N N . ASN A 1 11 ? 8.624 -2.907 4.012 1.00 0.00 11 ASN A N 14
ATOM 13146 C CA . ASN A 1 11 ? 8.730 -3.550 2.669 1.00 0.00 11 ASN A CA 14
ATOM 13147 C C . ASN A 1 11 ? 9.128 -5.027 2.799 1.00 0.00 11 ASN A C 14
ATOM 13148 O O . ASN A 1 11 ? 9.307 -5.715 1.815 1.00 0.00 11 ASN A O 14
ATOM 13159 N N . CYS A 1 12 ? 9.268 -5.517 4.000 1.00 0.00 12 CYS A N 14
ATOM 13160 C CA . CYS A 1 12 ? 9.654 -6.945 4.182 1.00 0.00 12 CYS A CA 14
ATOM 13161 C C . CYS A 1 12 ? 8.416 -7.843 4.149 1.00 0.00 12 CYS A C 14
ATOM 13162 O O . CYS A 1 12 ? 8.302 -8.735 3.333 1.00 0.00 12 CYS A O 14
ATOM 13169 N N . LYS A 1 13 ? 7.492 -7.615 5.038 1.00 0.00 13 LYS A N 14
ATOM 13170 C CA . LYS A 1 13 ? 6.260 -8.455 5.071 1.00 0.00 13 LYS A CA 14
ATOM 13171 C C . LYS A 1 13 ? 5.750 -8.713 3.651 1.00 0.00 13 LYS A C 14
ATOM 13172 O O . LYS A 1 13 ? 5.823 -9.815 3.147 1.00 0.00 13 LYS A O 14
ATOM 13191 N N . ARG A 1 14 ? 5.230 -7.706 3.005 1.00 0.00 14 ARG A N 14
ATOM 13192 C CA . ARG A 1 14 ? 4.713 -7.900 1.620 1.00 0.00 14 ARG A CA 14
ATOM 13193 C C . ARG A 1 14 ? 4.326 -6.554 1.005 1.00 0.00 14 ARG A C 14
ATOM 13194 O O . ARG A 1 14 ? 4.474 -5.516 1.617 1.00 0.00 14 ARG A O 14
ATOM 13215 N N . ILE A 1 15 ? 3.830 -6.564 -0.201 1.00 0.00 15 ILE A N 14
ATOM 13216 C CA . ILE A 1 15 ? 3.432 -5.281 -0.854 1.00 0.00 15 ILE A CA 14
ATOM 13217 C C . ILE A 1 15 ? 1.904 -5.150 -0.833 1.00 0.00 15 ILE A C 14
ATOM 13218 O O . ILE A 1 15 ? 1.356 -4.078 -1.001 1.00 0.00 15 ILE A O 14
ATOM 13234 N N . CYS A 1 16 ? 1.215 -6.241 -0.621 1.00 0.00 16 CYS A N 14
ATOM 13235 C CA . CYS A 1 16 ? -0.278 -6.195 -0.574 1.00 0.00 16 CYS A CA 14
ATOM 13236 C C . CYS A 1 16 ? -0.828 -7.406 0.190 1.00 0.00 16 CYS A C 14
ATOM 13237 O O . CYS A 1 16 ? -0.097 -8.295 0.574 1.00 0.00 16 CYS A O 14
ATOM 13244 N N . TRP A 1 17 ? -2.116 -7.443 0.412 1.00 0.00 17 TRP A N 14
ATOM 13245 C CA . TRP A 1 17 ? -2.712 -8.593 1.153 1.00 0.00 17 TRP A CA 14
ATOM 13246 C C . TRP A 1 17 ? -3.359 -9.579 0.176 1.00 0.00 17 TRP A C 14
ATOM 13247 O O . TRP A 1 17 ? -2.921 -9.736 -0.947 1.00 0.00 17 TRP A O 14
ATOM 13268 N N . TYR A 1 18 ? -4.399 -10.248 0.595 1.00 0.00 18 TYR A N 14
ATOM 13269 C CA . TYR A 1 18 ? -5.073 -11.226 -0.308 1.00 0.00 18 TYR A CA 14
ATOM 13270 C C . TYR A 1 18 ? -6.535 -10.830 -0.524 1.00 0.00 18 TYR A C 14
ATOM 13271 O O . TYR A 1 18 ? -7.078 -10.982 -1.600 1.00 0.00 18 TYR A O 14
ATOM 13289 N N . ASN A 1 19 ? -7.175 -10.328 0.493 1.00 0.00 19 ASN A N 14
ATOM 13290 C CA . ASN A 1 19 ? -8.605 -9.926 0.351 1.00 0.00 19 ASN A CA 14
ATOM 13291 C C . ASN A 1 19 ? -8.708 -8.532 -0.273 1.00 0.00 19 ASN A C 14
ATOM 13292 O O . ASN A 1 19 ? -7.933 -7.646 0.029 1.00 0.00 19 ASN A O 14
ATOM 13303 N N . ASN A 1 20 ? -9.660 -8.332 -1.143 1.00 0.00 20 ASN A N 14
ATOM 13304 C CA . ASN A 1 20 ? -9.818 -6.997 -1.789 1.00 0.00 20 ASN A CA 14
ATOM 13305 C C . ASN A 1 20 ? -10.300 -5.965 -0.766 1.00 0.00 20 ASN A C 14
ATOM 13306 O O . ASN A 1 20 ? -10.408 -4.791 -1.057 1.00 0.00 20 ASN A O 14
ATOM 13317 N N . LYS A 1 21 ? -10.596 -6.394 0.430 1.00 0.00 21 LYS A N 14
ATOM 13318 C CA . LYS A 1 21 ? -11.076 -5.437 1.468 1.00 0.00 21 LYS A CA 14
ATOM 13319 C C . LYS A 1 21 ? -9.996 -5.215 2.529 1.00 0.00 21 LYS A C 14
ATOM 13320 O O . LYS A 1 21 ? -9.890 -4.152 3.109 1.00 0.00 21 LYS A O 14
ATOM 13339 N N . TYR A 1 22 ? -9.196 -6.212 2.792 1.00 0.00 22 TYR A N 14
ATOM 13340 C CA . TYR A 1 22 ? -8.128 -6.060 3.819 1.00 0.00 22 TYR A CA 14
ATOM 13341 C C . TYR A 1 22 ? -7.124 -4.984 3.393 1.00 0.00 22 TYR A C 14
ATOM 13342 O O . TYR A 1 22 ? -6.381 -4.464 4.201 1.00 0.00 22 TYR A O 14
ATOM 13360 N N . CYS A 1 23 ? -7.093 -4.644 2.133 1.00 0.00 23 CYS A N 14
ATOM 13361 C CA . CYS A 1 23 ? -6.132 -3.599 1.674 1.00 0.00 23 CYS A CA 14
ATOM 13362 C C . CYS A 1 23 ? -6.779 -2.214 1.748 1.00 0.00 23 CYS A C 14
ATOM 13363 O O . CYS A 1 23 ? -6.258 -1.307 2.366 1.00 0.00 23 CYS A O 14
ATOM 13370 N N . ASN A 1 24 ? -7.912 -2.043 1.125 1.00 0.00 24 ASN A N 14
ATOM 13371 C CA . ASN A 1 24 ? -8.590 -0.716 1.166 1.00 0.00 24 ASN A CA 14
ATOM 13372 C C . ASN A 1 24 ? -8.666 -0.211 2.609 1.00 0.00 24 ASN A C 14
ATOM 13373 O O . ASN A 1 24 ? -8.533 0.968 2.872 1.00 0.00 24 ASN A O 14
ATOM 13384 N N . ASP A 1 25 ? -8.874 -1.096 3.545 1.00 0.00 25 ASP A N 14
ATOM 13385 C CA . ASP A 1 25 ? -8.955 -0.668 4.971 1.00 0.00 25 ASP A CA 14
ATOM 13386 C C . ASP A 1 25 ? -7.666 0.051 5.378 1.00 0.00 25 ASP A C 14
ATOM 13387 O O . ASP A 1 25 ? -7.693 1.161 5.873 1.00 0.00 25 ASP A O 14
ATOM 13396 N N . LEU A 1 26 ? -6.537 -0.571 5.174 1.00 0.00 26 LEU A N 14
ATOM 13397 C CA . LEU A 1 26 ? -5.252 0.079 5.548 1.00 0.00 26 LEU A CA 14
ATOM 13398 C C . LEU A 1 26 ? -5.000 1.300 4.665 1.00 0.00 26 LEU A C 14
ATOM 13399 O O . LEU A 1 26 ? -4.586 2.340 5.136 1.00 0.00 26 LEU A O 14
ATOM 13415 N N . CYS A 1 27 ? -5.250 1.189 3.389 1.00 0.00 27 CYS A N 14
ATOM 13416 C CA . CYS A 1 27 ? -5.025 2.357 2.495 1.00 0.00 27 CYS A CA 14
ATOM 13417 C C . CYS A 1 27 ? -5.879 3.533 2.966 1.00 0.00 27 CYS A C 14
ATOM 13418 O O . CYS A 1 27 ? -5.487 4.678 2.861 1.00 0.00 27 CYS A O 14
ATOM 13425 N N . LYS A 1 28 ? -7.039 3.259 3.501 1.00 0.00 28 LYS A N 14
ATOM 13426 C CA . LYS A 1 28 ? -7.903 4.367 3.994 1.00 0.00 28 LYS A CA 14
ATOM 13427 C C . LYS A 1 28 ? -7.190 5.085 5.138 1.00 0.00 28 LYS A C 14
ATOM 13428 O O . LYS A 1 28 ? -7.344 6.274 5.336 1.00 0.00 28 LYS A O 14
ATOM 13447 N N . GLY A 1 29 ? -6.389 4.370 5.882 1.00 0.00 29 GLY A N 14
ATOM 13448 C CA . GLY A 1 29 ? -5.642 5.012 6.997 1.00 0.00 29 GLY A CA 14
ATOM 13449 C C . GLY A 1 29 ? -4.720 6.066 6.395 1.00 0.00 29 GLY A C 14
ATOM 13450 O O . GLY A 1 29 ? -4.463 7.099 6.981 1.00 0.00 29 GLY A O 14
ATOM 13454 N N . LEU A 1 30 ? -4.238 5.815 5.208 1.00 0.00 30 LEU A N 14
ATOM 13455 C CA . LEU A 1 30 ? -3.350 6.800 4.533 1.00 0.00 30 LEU A CA 14
ATOM 13456 C C . LEU A 1 30 ? -4.204 7.751 3.694 1.00 0.00 30 LEU A C 14
ATOM 13457 O O . LEU A 1 30 ? -3.730 8.373 2.764 1.00 0.00 30 LEU A O 14
ATOM 13473 N N . LYS A 1 31 ? -5.465 7.855 4.021 1.00 0.00 31 LYS A N 14
ATOM 13474 C CA . LYS A 1 31 ? -6.380 8.756 3.261 1.00 0.00 31 LYS A CA 14
ATOM 13475 C C . LYS A 1 31 ? -6.549 8.268 1.819 1.00 0.00 31 LYS A C 14
ATOM 13476 O O . LYS A 1 31 ? -6.945 9.016 0.950 1.00 0.00 31 LYS A O 14
ATOM 13495 N N . ALA A 1 32 ? -6.266 7.021 1.556 1.00 0.00 32 ALA A N 14
ATOM 13496 C CA . ALA A 1 32 ? -6.422 6.510 0.165 1.00 0.00 32 ALA A CA 14
ATOM 13497 C C . ALA A 1 32 ? -7.821 5.916 -0.022 1.00 0.00 32 ALA A C 14
ATOM 13498 O O . ALA A 1 32 ? -8.048 4.746 0.206 1.00 0.00 32 ALA A O 14
ATOM 13505 N N . ASP A 1 33 ? -8.762 6.724 -0.430 1.00 0.00 33 ASP A N 14
ATOM 13506 C CA . ASP A 1 33 ? -10.153 6.221 -0.628 1.00 0.00 33 ASP A CA 14
ATOM 13507 C C . ASP A 1 33 ? -10.151 4.945 -1.476 1.00 0.00 33 ASP A C 14
ATOM 13508 O O . ASP A 1 33 ? -10.257 3.849 -0.963 1.00 0.00 33 ASP A O 14
ATOM 13517 N N . SER A 1 34 ? -10.036 5.078 -2.767 1.00 0.00 34 SER A N 14
ATOM 13518 C CA . SER A 1 34 ? -10.035 3.872 -3.645 1.00 0.00 34 SER A CA 14
ATOM 13519 C C . SER A 1 34 ? -8.733 3.087 -3.473 1.00 0.00 34 SER A C 14
ATOM 13520 O O . SER A 1 34 ? -7.754 3.334 -4.149 1.00 0.00 34 SER A O 14
ATOM 13528 N N . GLY A 1 35 ? -8.712 2.138 -2.574 1.00 0.00 35 GLY A N 14
ATOM 13529 C CA . GLY A 1 35 ? -7.474 1.338 -2.363 1.00 0.00 35 GLY A CA 14
ATOM 13530 C C . GLY A 1 35 ? -7.826 -0.151 -2.351 1.00 0.00 35 GLY A C 14
ATOM 13531 O O . GLY A 1 35 ? -8.649 -0.596 -1.575 1.00 0.00 35 GLY A O 14
ATOM 13535 N N . TYR A 1 36 ? -7.211 -0.927 -3.203 1.00 0.00 36 TYR A N 14
ATOM 13536 C CA . TYR A 1 36 ? -7.519 -2.388 -3.231 1.00 0.00 36 TYR A CA 14
ATOM 13537 C C . TYR A 1 36 ? -6.250 -3.201 -3.505 1.00 0.00 36 TYR A C 14
ATOM 13538 O O . TYR A 1 36 ? -5.161 -2.666 -3.582 1.00 0.00 36 TYR A O 14
ATOM 13556 N N . CYS A 1 37 ? -6.382 -4.494 -3.652 1.00 0.00 37 CYS A N 14
ATOM 13557 C CA . CYS A 1 37 ? -5.183 -5.345 -3.917 1.00 0.00 37 CYS A CA 14
ATOM 13558 C C . CYS A 1 37 ? -5.286 -5.997 -5.298 1.00 0.00 37 CYS A C 14
ATOM 13559 O O . CYS A 1 37 ? -6.323 -6.502 -5.678 1.00 0.00 37 CYS A O 14
ATOM 13566 N N . TRP A 1 38 ? -4.217 -6.005 -6.047 1.00 0.00 38 TRP A N 14
ATOM 13567 C CA . TRP A 1 38 ? -4.269 -6.641 -7.394 1.00 0.00 38 TRP A CA 14
ATOM 13568 C C . TRP A 1 38 ? -4.139 -8.162 -7.252 1.00 0.00 38 TRP A C 14
ATOM 13569 O O . TRP A 1 38 ? -3.533 -8.657 -6.323 1.00 0.00 38 TRP A O 14
ATOM 13590 N N . GLY A 1 39 ? -4.714 -8.906 -8.157 1.00 0.00 39 GLY A N 14
ATOM 13591 C CA . GLY A 1 39 ? -4.630 -10.392 -8.061 1.00 0.00 39 GLY A CA 14
ATOM 13592 C C . GLY A 1 39 ? -3.515 -10.911 -8.971 1.00 0.00 39 GLY A C 14
ATOM 13593 O O . GLY A 1 39 ? -3.098 -12.047 -8.869 1.00 0.00 39 GLY A O 14
ATOM 13597 N N . TRP A 1 40 ? -3.026 -10.089 -9.856 1.00 0.00 40 TRP A N 14
ATOM 13598 C CA . TRP A 1 40 ? -1.937 -10.541 -10.767 1.00 0.00 40 TRP A CA 14
ATOM 13599 C C . TRP A 1 40 ? -0.581 -10.393 -10.073 1.00 0.00 40 TRP A C 14
ATOM 13600 O O . TRP A 1 40 ? 0.033 -11.360 -9.670 1.00 0.00 40 TRP A O 14
ATOM 13621 N N . THR A 1 41 ? -0.119 -9.185 -9.930 1.00 0.00 41 THR A N 14
ATOM 13622 C CA . THR A 1 41 ? 1.193 -8.954 -9.260 1.00 0.00 41 THR A CA 14
ATOM 13623 C C . THR A 1 41 ? 1.494 -7.455 -9.216 1.00 0.00 41 THR A C 14
ATOM 13624 O O . THR A 1 41 ? 2.556 -7.012 -9.606 1.00 0.00 41 THR A O 14
ATOM 13635 N N . LEU A 1 42 ? 0.560 -6.669 -8.752 1.00 0.00 42 LEU A N 14
ATOM 13636 C CA . LEU A 1 42 ? 0.787 -5.197 -8.692 1.00 0.00 42 LEU A CA 14
ATOM 13637 C C . LEU A 1 42 ? 0.662 -4.690 -7.253 1.00 0.00 42 LEU A C 14
ATOM 13638 O O . LEU A 1 42 ? 0.432 -3.521 -7.016 1.00 0.00 42 LEU A O 14
ATOM 13654 N N . SER A 1 43 ? 0.815 -5.557 -6.288 1.00 0.00 43 SER A N 14
ATOM 13655 C CA . SER A 1 43 ? 0.706 -5.112 -4.870 1.00 0.00 43 SER A CA 14
ATOM 13656 C C . SER A 1 43 ? -0.586 -4.321 -4.657 1.00 0.00 43 SER A C 14
ATOM 13657 O O . SER A 1 43 ? -1.457 -4.292 -5.505 1.00 0.00 43 SER A O 14
ATOM 13665 N N . CYS A 1 44 ? -0.716 -3.671 -3.530 1.00 0.00 44 CYS A N 14
ATOM 13666 C CA . CYS A 1 44 ? -1.951 -2.873 -3.271 1.00 0.00 44 CYS A CA 14
ATOM 13667 C C . CYS A 1 44 ? -1.885 -1.559 -4.044 1.00 0.00 44 CYS A C 14
ATOM 13668 O O . CYS A 1 44 ? -0.875 -0.890 -4.051 1.00 0.00 44 CYS A O 14
ATOM 13675 N N . TYR A 1 45 ? -2.949 -1.180 -4.690 1.00 0.00 45 TYR A N 14
ATOM 13676 C CA . TYR A 1 45 ? -2.926 0.099 -5.451 1.00 0.00 45 TYR A CA 14
ATOM 13677 C C . TYR A 1 45 ? -4.028 1.034 -4.948 1.00 0.00 45 TYR A C 14
ATOM 13678 O O . TYR A 1 45 ? -5.202 0.803 -5.163 1.00 0.00 45 TYR A O 14
ATOM 13696 N N . CYS A 1 46 ? -3.653 2.089 -4.279 1.00 0.00 46 CYS A N 14
ATOM 13697 C CA . CYS A 1 46 ? -4.670 3.048 -3.759 1.00 0.00 46 CYS A CA 14
ATOM 13698 C C . CYS A 1 46 ? -4.347 4.461 -4.251 1.00 0.00 46 CYS A C 14
ATOM 13699 O O . CYS A 1 46 ? -3.200 4.809 -4.457 1.00 0.00 46 CYS A O 14
ATOM 13706 N N . GLN A 1 47 ? -5.346 5.275 -4.445 1.00 0.00 47 GLN A N 14
ATOM 13707 C CA . GLN A 1 47 ? -5.090 6.662 -4.929 1.00 0.00 47 GLN A CA 14
ATOM 13708 C C . GLN A 1 47 ? -5.823 7.675 -4.050 1.00 0.00 47 GLN A C 14
ATOM 13709 O O . GLN A 1 47 ? -6.961 7.476 -3.672 1.00 0.00 47 GLN A O 14
ATOM 13723 N N . GLY A 1 48 ? -5.182 8.762 -3.722 1.00 0.00 48 GLY A N 14
ATOM 13724 C CA . GLY A 1 48 ? -5.845 9.788 -2.871 1.00 0.00 48 GLY A CA 14
ATOM 13725 C C . GLY A 1 48 ? -5.156 9.846 -1.507 1.00 0.00 48 GLY A C 14
ATOM 13726 O O . GLY A 1 48 ? -5.728 10.287 -0.533 1.00 0.00 48 GLY A O 14
ATOM 13730 N N . LEU A 1 49 ? -3.926 9.416 -1.430 1.00 0.00 49 LEU A N 14
ATOM 13731 C CA . LEU A 1 49 ? -3.211 9.462 -0.116 1.00 0.00 49 LEU A CA 14
ATOM 13732 C C . LEU A 1 49 ? -2.287 10.682 -0.065 1.00 0.00 49 LEU A C 14
ATOM 13733 O O . LEU A 1 49 ? -2.084 11.349 -1.059 1.00 0.00 49 LEU A O 14
ATOM 13749 N N . PRO A 1 50 ? -1.763 10.936 1.104 1.00 0.00 50 PRO A N 14
ATOM 13750 C CA . PRO A 1 50 ? -0.859 12.097 1.299 1.00 0.00 50 PRO A CA 14
ATOM 13751 C C . PRO A 1 50 ? 0.449 11.890 0.535 1.00 0.00 50 PRO A C 14
ATOM 13752 O O . PRO A 1 50 ? 0.849 10.779 0.262 1.00 0.00 50 PRO A O 14
ATOM 13763 N N . ASP A 1 51 ? 1.116 12.956 0.186 1.00 0.00 51 ASP A N 14
ATOM 13764 C CA . ASP A 1 51 ? 2.397 12.824 -0.565 1.00 0.00 51 ASP A CA 14
ATOM 13765 C C . ASP A 1 51 ? 3.384 11.958 0.223 1.00 0.00 51 ASP A C 14
ATOM 13766 O O . ASP A 1 51 ? 4.294 11.376 -0.331 1.00 0.00 51 ASP A O 14
ATOM 13775 N N . ASN A 1 52 ? 3.208 11.868 1.512 1.00 0.00 52 ASN A N 14
ATOM 13776 C CA . ASN A 1 52 ? 4.137 11.040 2.333 1.00 0.00 52 ASN A CA 14
ATOM 13777 C C . ASN A 1 52 ? 3.652 9.587 2.379 1.00 0.00 52 ASN A C 14
ATOM 13778 O O . ASN A 1 52 ? 4.110 8.795 3.179 1.00 0.00 52 ASN A O 14
ATOM 13789 N N . ALA A 1 53 ? 2.731 9.233 1.528 1.00 0.00 53 ALA A N 14
ATOM 13790 C CA . ALA A 1 53 ? 2.218 7.834 1.521 1.00 0.00 53 ALA A CA 14
ATOM 13791 C C . ALA A 1 53 ? 3.350 6.861 1.182 1.00 0.00 53 ALA A C 14
ATOM 13792 O O . ALA A 1 53 ? 3.897 6.885 0.096 1.00 0.00 53 ALA A O 14
ATOM 13799 N N . ARG A 1 54 ? 3.709 6.007 2.102 1.00 0.00 54 ARG A N 14
ATOM 13800 C CA . ARG A 1 54 ? 4.808 5.038 1.831 1.00 0.00 54 ARG A CA 14
ATOM 13801 C C . ARG A 1 54 ? 4.342 3.957 0.855 1.00 0.00 54 ARG A C 14
ATOM 13802 O O . ARG A 1 54 ? 3.275 3.395 0.998 1.00 0.00 54 ARG A O 14
ATOM 13823 N N . ILE A 1 55 ? 5.138 3.661 -0.131 1.00 0.00 55 ILE A N 14
ATOM 13824 C CA . ILE A 1 55 ? 4.754 2.613 -1.119 1.00 0.00 55 ILE A CA 14
ATOM 13825 C C . ILE A 1 55 ? 5.985 1.809 -1.542 1.00 0.00 55 ILE A C 14
ATOM 13826 O O . ILE A 1 55 ? 7.028 1.887 -0.928 1.00 0.00 55 ILE A O 14
ATOM 13842 N N . LYS A 1 56 ? 5.865 1.028 -2.576 1.00 0.00 56 LYS A N 14
ATOM 13843 C CA . LYS A 1 56 ? 7.022 0.204 -3.036 1.00 0.00 56 LYS A CA 14
ATOM 13844 C C . LYS A 1 56 ? 8.328 1.004 -2.968 1.00 0.00 56 LYS A C 14
ATOM 13845 O O . LYS A 1 56 ? 8.706 1.676 -3.908 1.00 0.00 56 LYS A O 14
ATOM 13864 N N . ARG A 1 57 ? 9.029 0.923 -1.869 1.00 0.00 57 ARG A N 14
ATOM 13865 C CA . ARG A 1 57 ? 10.318 1.662 -1.744 1.00 0.00 57 ARG A CA 14
ATOM 13866 C C . ARG A 1 57 ? 11.447 0.668 -1.485 1.00 0.00 57 ARG A C 14
ATOM 13867 O O . ARG A 1 57 ? 12.482 1.022 -0.960 1.00 0.00 57 ARG A O 14
ATOM 13888 N N . SER A 1 58 ? 11.221 -0.572 -1.850 1.00 0.00 58 SER A N 14
ATOM 13889 C CA . SER A 1 58 ? 12.231 -1.669 -1.653 1.00 0.00 58 SER A CA 14
ATOM 13890 C C . SER A 1 58 ? 13.581 -1.139 -1.162 1.00 0.00 58 SER A C 14
ATOM 13891 O O . SER A 1 58 ? 14.202 -0.306 -1.791 1.00 0.00 58 SER A O 14
ATOM 13899 N N . GLY A 1 59 ? 14.039 -1.626 -0.044 1.00 0.00 59 GLY A N 14
ATOM 13900 C CA . GLY A 1 59 ? 15.348 -1.161 0.495 1.00 0.00 59 GLY A CA 14
ATOM 13901 C C . GLY A 1 59 ? 16.084 -2.343 1.127 1.00 0.00 59 GLY A C 14
ATOM 13902 O O . GLY A 1 59 ? 16.641 -3.177 0.441 1.00 0.00 59 GLY A O 14
ATOM 13906 N N . ARG A 1 60 ? 16.092 -2.423 2.430 1.00 0.00 60 ARG A N 14
ATOM 13907 C CA . ARG A 1 60 ? 16.794 -3.555 3.100 1.00 0.00 60 ARG A CA 14
ATOM 13908 C C . ARG A 1 60 ? 15.898 -4.171 4.177 1.00 0.00 60 ARG A C 14
ATOM 13909 O O . ARG A 1 60 ? 16.323 -4.399 5.292 1.00 0.00 60 ARG A O 14
ATOM 13930 N N . CYS A 1 61 ? 14.665 -4.447 3.847 1.00 0.00 61 CYS A N 14
ATOM 13931 C CA . CYS A 1 61 ? 13.736 -5.052 4.852 1.00 0.00 61 CYS A CA 14
ATOM 13932 C C . CYS A 1 61 ? 13.953 -4.402 6.221 1.00 0.00 61 CYS A C 14
ATOM 13933 O O . CYS A 1 61 ? 14.780 -4.835 6.998 1.00 0.00 61 CYS A O 14
ATOM 13940 N N . ARG A 1 62 ? 13.225 -3.364 6.522 1.00 0.00 62 ARG A N 14
ATOM 13941 C CA . ARG A 1 62 ? 13.403 -2.690 7.840 1.00 0.00 62 ARG A CA 14
ATOM 13942 C C . ARG A 1 62 ? 12.641 -3.443 8.934 1.00 0.00 62 ARG A C 14
ATOM 13943 O O . ARG A 1 62 ? 11.928 -2.855 9.723 1.00 0.00 62 ARG A O 14
ATOM 13964 N N . ALA A 1 63 ? 12.783 -4.738 8.988 1.00 0.00 63 ALA A N 14
ATOM 13965 C CA . ALA A 1 63 ? 12.063 -5.520 10.032 1.00 0.00 63 ALA A CA 14
ATOM 13966 C C . ALA A 1 63 ? 12.445 -7.000 9.946 1.00 0.00 63 ALA A C 14
ATOM 13973 N N . LYS A 1 1 ? -2.593 13.921 -1.874 1.00 0.00 1 LYS A N 15
ATOM 13974 C CA . LYS A 1 1 ? -3.179 13.666 -3.221 1.00 0.00 1 LYS A CA 15
ATOM 13975 C C . LYS A 1 1 ? -2.184 12.897 -4.096 1.00 0.00 1 LYS A C 15
ATOM 13976 O O . LYS A 1 1 ? -1.774 13.361 -5.141 1.00 0.00 1 LYS A O 15
ATOM 13997 N N . ILE A 1 2 ? -1.796 11.724 -3.676 1.00 0.00 2 ILE A N 15
ATOM 13998 C CA . ILE A 1 2 ? -0.830 10.925 -4.483 1.00 0.00 2 ILE A CA 15
ATOM 13999 C C . ILE A 1 2 ? -1.409 9.540 -4.779 1.00 0.00 2 ILE A C 15
ATOM 14000 O O . ILE A 1 2 ? -2.348 9.098 -4.146 1.00 0.00 2 ILE A O 15
ATOM 14016 N N . ASP A 1 3 ? -0.854 8.853 -5.737 1.00 0.00 3 ASP A N 15
ATOM 14017 C CA . ASP A 1 3 ? -1.366 7.495 -6.079 1.00 0.00 3 ASP A CA 15
ATOM 14018 C C . ASP A 1 3 ? -0.196 6.531 -6.281 1.00 0.00 3 ASP A C 15
ATOM 14019 O O . ASP A 1 3 ? 0.787 6.859 -6.915 1.00 0.00 3 ASP A O 15
ATOM 14028 N N . GLY A 1 4 ? -0.287 5.344 -5.747 1.00 0.00 4 GLY A N 15
ATOM 14029 C CA . GLY A 1 4 ? 0.832 4.372 -5.916 1.00 0.00 4 GLY A CA 15
ATOM 14030 C C . GLY A 1 4 ? 0.479 3.046 -5.240 1.00 0.00 4 GLY A C 15
ATOM 14031 O O . GLY A 1 4 ? -0.672 2.747 -4.997 1.00 0.00 4 GLY A O 15
ATOM 14035 N N . TYR A 1 5 ? 1.468 2.249 -4.936 1.00 0.00 5 TYR A N 15
ATOM 14036 C CA . TYR A 1 5 ? 1.199 0.940 -4.275 1.00 0.00 5 TYR A CA 15
ATOM 14037 C C . TYR A 1 5 ? 1.910 0.888 -2.921 1.00 0.00 5 TYR A C 15
ATOM 14038 O O . TYR A 1 5 ? 3.121 0.841 -2.860 1.00 0.00 5 TYR A O 15
ATOM 14056 N N . PRO A 1 6 ? 1.128 0.902 -1.877 1.00 0.00 6 PRO A N 15
ATOM 14057 C CA . PRO A 1 6 ? 1.692 0.861 -0.504 1.00 0.00 6 PRO A CA 15
ATOM 14058 C C . PRO A 1 6 ? 2.253 -0.530 -0.185 1.00 0.00 6 PRO A C 15
ATOM 14059 O O . PRO A 1 6 ? 1.724 -1.538 -0.610 1.00 0.00 6 PRO A O 15
ATOM 14070 N N . VAL A 1 7 ? 3.323 -0.588 0.564 1.00 0.00 7 VAL A N 15
ATOM 14071 C CA . VAL A 1 7 ? 3.923 -1.912 0.918 1.00 0.00 7 VAL A CA 15
ATOM 14072 C C . VAL A 1 7 ? 3.497 -2.331 2.328 1.00 0.00 7 VAL A C 15
ATOM 14073 O O . VAL A 1 7 ? 2.611 -1.748 2.922 1.00 0.00 7 VAL A O 15
ATOM 14086 N N . ASP A 1 8 ? 4.127 -3.340 2.866 1.00 0.00 8 ASP A N 15
ATOM 14087 C CA . ASP A 1 8 ? 3.769 -3.806 4.236 1.00 0.00 8 ASP A CA 15
ATOM 14088 C C . ASP A 1 8 ? 4.273 -2.803 5.283 1.00 0.00 8 ASP A C 15
ATOM 14089 O O . ASP A 1 8 ? 4.006 -1.621 5.195 1.00 0.00 8 ASP A O 15
ATOM 14098 N N . TYR A 1 9 ? 4.996 -3.257 6.275 1.00 0.00 9 TYR A N 15
ATOM 14099 C CA . TYR A 1 9 ? 5.504 -2.317 7.314 1.00 0.00 9 TYR A CA 15
ATOM 14100 C C . TYR A 1 9 ? 7.036 -2.264 7.281 1.00 0.00 9 TYR A C 15
ATOM 14101 O O . TYR A 1 9 ? 7.635 -1.242 7.546 1.00 0.00 9 TYR A O 15
ATOM 14119 N N . TRP A 1 10 ? 7.674 -3.357 6.955 1.00 0.00 10 TRP A N 15
ATOM 14120 C CA . TRP A 1 10 ? 9.166 -3.362 6.906 1.00 0.00 10 TRP A CA 15
ATOM 14121 C C . TRP A 1 10 ? 9.650 -3.541 5.463 1.00 0.00 10 TRP A C 15
ATOM 14122 O O . TRP A 1 10 ? 10.804 -3.827 5.219 1.00 0.00 10 TRP A O 15
ATOM 14143 N N . ASN A 1 11 ? 8.767 -3.389 4.511 1.00 0.00 11 ASN A N 15
ATOM 14144 C CA . ASN A 1 11 ? 9.157 -3.553 3.074 1.00 0.00 11 ASN A CA 15
ATOM 14145 C C . ASN A 1 11 ? 9.644 -4.982 2.804 1.00 0.00 11 ASN A C 15
ATOM 14146 O O . ASN A 1 11 ? 10.117 -5.291 1.728 1.00 0.00 11 ASN A O 15
ATOM 14157 N N . CYS A 1 12 ? 9.532 -5.856 3.766 1.00 0.00 12 CYS A N 15
ATOM 14158 C CA . CYS A 1 12 ? 9.987 -7.260 3.561 1.00 0.00 12 CYS A CA 15
ATOM 14159 C C . CYS A 1 12 ? 8.967 -8.033 2.723 1.00 0.00 12 CYS A C 15
ATOM 14160 O O . CYS A 1 12 ? 9.235 -8.424 1.604 1.00 0.00 12 CYS A O 15
ATOM 14167 N N . LYS A 1 13 ? 7.805 -8.258 3.261 1.00 0.00 13 LYS A N 15
ATOM 14168 C CA . LYS A 1 13 ? 6.761 -9.010 2.508 1.00 0.00 13 LYS A CA 15
ATOM 1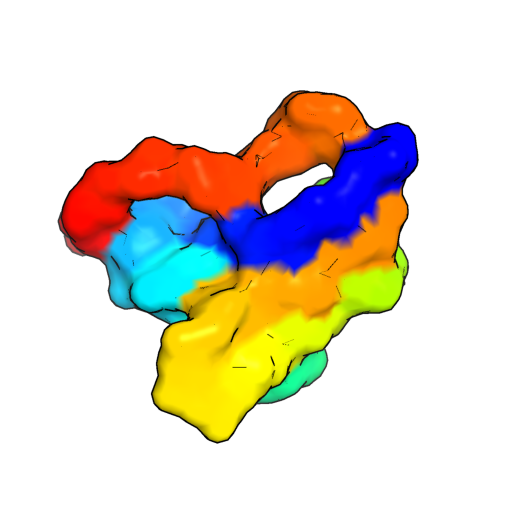4169 C C . LYS A 1 13 ? 6.433 -8.300 1.192 1.00 0.00 13 LYS A C 15
ATOM 14170 O O . LYS A 1 13 ? 6.901 -7.210 0.927 1.00 0.00 13 LYS A O 15
ATOM 14189 N N . ARG A 1 14 ? 5.628 -8.913 0.366 1.00 0.00 14 ARG A N 15
ATOM 14190 C CA . ARG A 1 14 ? 5.265 -8.278 -0.933 1.00 0.00 14 ARG A CA 15
ATOM 14191 C C . ARG A 1 14 ? 4.783 -6.844 -0.702 1.00 0.00 14 ARG A C 15
ATOM 14192 O O . ARG A 1 14 ? 4.756 -6.358 0.411 1.00 0.00 14 ARG A O 15
ATOM 14213 N N . ILE A 1 15 ? 4.400 -6.164 -1.746 1.00 0.00 15 ILE A N 15
ATOM 14214 C CA . ILE A 1 15 ? 3.918 -4.763 -1.591 1.00 0.00 15 ILE A CA 15
ATOM 14215 C C . ILE A 1 15 ? 2.388 -4.747 -1.506 1.00 0.00 15 ILE A C 15
ATOM 14216 O O . ILE A 1 15 ? 1.744 -3.770 -1.834 1.00 0.00 15 ILE A O 15
ATOM 14232 N N . CYS A 1 16 ? 1.807 -5.828 -1.060 1.00 0.00 16 CYS A N 15
ATOM 14233 C CA . CYS A 1 16 ? 0.320 -5.893 -0.943 1.00 0.00 16 CYS A CA 15
ATOM 14234 C C . CYS A 1 16 ? -0.077 -6.863 0.175 1.00 0.00 16 CYS A C 15
ATOM 14235 O O . CYS A 1 16 ? 0.693 -7.716 0.571 1.00 0.00 16 CYS A O 15
ATOM 14242 N N . TRP A 1 17 ? -1.271 -6.740 0.686 1.00 0.00 17 TRP A N 15
ATOM 14243 C CA . TRP A 1 17 ? -1.713 -7.657 1.779 1.00 0.00 17 TRP A CA 15
ATOM 14244 C C . TRP A 1 17 ? -2.288 -8.949 1.188 1.00 0.00 17 TRP A C 15
ATOM 14245 O O . TRP A 1 17 ? -1.925 -9.362 0.105 1.00 0.00 17 TRP A O 15
ATOM 14266 N N . TYR A 1 18 ? -3.180 -9.590 1.894 1.00 0.00 18 TYR A N 15
ATOM 14267 C CA . TYR A 1 18 ? -3.774 -10.856 1.373 1.00 0.00 18 TYR A CA 15
ATOM 14268 C C . TYR A 1 18 ? -5.293 -10.715 1.236 1.00 0.00 18 TYR A C 15
ATOM 14269 O O . TYR A 1 18 ? -6.044 -11.595 1.610 1.00 0.00 18 TYR A O 15
ATOM 14287 N N . ASN A 1 19 ? -5.753 -9.616 0.704 1.00 0.00 19 ASN A N 15
ATOM 14288 C CA . ASN A 1 19 ? -7.224 -9.427 0.543 1.00 0.00 19 ASN A CA 15
ATOM 14289 C C . ASN A 1 19 ? -7.515 -8.105 -0.171 1.00 0.00 19 ASN A C 15
ATOM 14290 O O . ASN A 1 19 ? -6.698 -7.205 -0.192 1.00 0.00 19 ASN A O 15
ATOM 14301 N N . ASN A 1 20 ? -8.673 -7.982 -0.759 1.00 0.00 20 ASN A N 15
ATOM 14302 C CA . ASN A 1 20 ? -9.019 -6.719 -1.473 1.00 0.00 20 ASN A CA 15
ATOM 14303 C C . ASN A 1 20 ? -9.538 -5.675 -0.481 1.00 0.00 20 ASN A C 15
ATOM 14304 O O . ASN A 1 20 ? -9.755 -4.531 -0.824 1.00 0.00 20 ASN A O 15
ATOM 14315 N N . LYS A 1 21 ? -9.736 -6.062 0.749 1.00 0.00 21 LYS A N 15
ATOM 14316 C CA . LYS A 1 21 ? -10.238 -5.094 1.766 1.00 0.00 21 LYS A CA 15
ATOM 14317 C C . LYS A 1 21 ? -9.132 -4.776 2.776 1.00 0.00 21 LYS A C 15
ATOM 14318 O O . LYS A 1 21 ? -9.061 -3.689 3.315 1.00 0.00 21 LYS A O 15
ATOM 14337 N N . TYR A 1 22 ? -8.269 -5.719 3.035 1.00 0.00 22 TYR A N 15
ATOM 14338 C CA . TYR A 1 22 ? -7.165 -5.476 4.008 1.00 0.00 22 TYR A CA 15
ATOM 14339 C C . TYR A 1 22 ? -6.369 -4.231 3.607 1.00 0.00 22 TYR A C 15
ATOM 14340 O O . TYR A 1 22 ? -5.837 -3.528 4.443 1.00 0.00 22 TYR A O 15
ATOM 14358 N N . CYS A 1 23 ? -6.279 -3.955 2.334 1.00 0.00 23 CYS A N 15
ATOM 14359 C CA . CYS A 1 23 ? -5.510 -2.759 1.883 1.00 0.00 23 CYS A CA 15
ATOM 14360 C C . CYS A 1 23 ? -6.430 -1.539 1.777 1.00 0.00 23 CYS A C 15
ATOM 14361 O O . CYS A 1 23 ? -6.018 -0.421 2.010 1.00 0.00 23 CYS A O 15
ATOM 14368 N N . ASN A 1 24 ? -7.671 -1.741 1.428 1.00 0.00 24 ASN A N 15
ATOM 14369 C CA . ASN A 1 24 ? -8.611 -0.588 1.311 1.00 0.00 24 ASN A CA 15
ATOM 14370 C C . ASN A 1 24 ? -8.936 -0.029 2.701 1.00 0.00 24 ASN A C 15
ATOM 14371 O O . ASN A 1 24 ? -8.949 1.167 2.911 1.00 0.00 24 ASN A O 15
ATOM 14382 N N . ASP A 1 25 ? -9.201 -0.886 3.650 1.00 0.00 25 ASP A N 15
ATOM 14383 C CA . ASP A 1 25 ? -9.527 -0.402 5.023 1.00 0.00 25 ASP A CA 15
ATOM 14384 C C . ASP A 1 25 ? -8.401 0.486 5.559 1.00 0.00 25 ASP A C 15
ATOM 14385 O O . ASP A 1 25 ? -8.640 1.541 6.111 1.00 0.00 25 ASP A O 15
ATOM 14394 N N . LEU A 1 26 ? -7.175 0.067 5.403 1.00 0.00 26 LEU A N 15
ATOM 14395 C CA . LEU A 1 26 ? -6.037 0.889 5.907 1.00 0.00 26 LEU A CA 15
ATOM 14396 C C . LEU A 1 26 ? -5.753 2.048 4.949 1.00 0.00 26 LEU A C 15
ATOM 14397 O O . LEU A 1 26 ? -5.484 3.156 5.367 1.00 0.00 26 LEU A O 15
ATOM 14413 N N . CYS A 1 27 ? -5.817 1.807 3.668 1.00 0.00 27 CYS A N 15
ATOM 14414 C CA . CYS A 1 27 ? -5.555 2.907 2.699 1.00 0.00 27 CYS A CA 15
ATOM 14415 C C . CYS A 1 27 ? -6.523 4.058 2.960 1.00 0.00 27 CYS A C 15
ATOM 14416 O O . CYS A 1 27 ? -6.172 5.217 2.865 1.00 0.00 27 CYS A O 15
ATOM 14423 N N . LYS A 1 28 ? -7.744 3.742 3.297 1.00 0.00 28 LYS A N 15
ATOM 14424 C CA . LYS A 1 28 ? -8.735 4.815 3.574 1.00 0.00 28 LYS A CA 15
ATOM 14425 C C . LYS A 1 28 ? -8.278 5.633 4.781 1.00 0.00 28 LYS A C 15
ATOM 14426 O O . LYS A 1 28 ? -8.573 6.805 4.896 1.00 0.00 28 LYS A O 15
ATOM 14445 N N . GLY A 1 29 ? -7.540 5.028 5.671 1.00 0.00 29 GLY A N 15
ATOM 14446 C CA . GLY A 1 29 ? -7.044 5.784 6.852 1.00 0.00 29 GLY A CA 15
ATOM 14447 C C . GLY A 1 29 ? -6.155 6.916 6.344 1.00 0.00 29 GLY A C 15
ATOM 14448 O O . GLY A 1 29 ? -6.134 8.001 6.889 1.00 0.00 29 GLY A O 15
ATOM 14452 N N . LEU A 1 30 ? -5.436 6.667 5.283 1.00 0.00 30 LEU A N 15
ATOM 14453 C CA . LEU A 1 30 ? -4.559 7.723 4.707 1.00 0.00 30 LEU A CA 15
ATOM 14454 C C . LEU A 1 30 ? -5.354 8.540 3.685 1.00 0.00 30 LEU A C 15
ATOM 14455 O O . LEU A 1 30 ? -4.801 9.238 2.862 1.00 0.00 30 LEU A O 15
ATOM 14471 N N . LYS A 1 31 ? -6.654 8.452 3.745 1.00 0.00 31 LYS A N 15
ATOM 14472 C CA . LYS A 1 31 ? -7.516 9.216 2.796 1.00 0.00 31 LYS A CA 15
ATOM 14473 C C . LYS A 1 31 ? -7.455 8.616 1.388 1.00 0.00 31 LYS A C 15
ATOM 14474 O O . LYS A 1 31 ? -7.875 9.233 0.431 1.00 0.00 31 LYS A O 15
ATOM 14493 N N . ALA A 1 32 ? -6.950 7.416 1.243 1.00 0.00 32 ALA A N 15
ATOM 14494 C CA . ALA A 1 32 ? -6.890 6.812 -0.115 1.00 0.00 32 ALA A CA 15
ATOM 14495 C C . ALA A 1 32 ? -8.222 6.128 -0.433 1.00 0.00 32 ALA A C 15
ATOM 14496 O O . ALA A 1 32 ? -8.365 4.929 -0.293 1.00 0.00 32 ALA A O 15
ATOM 14503 N N . ASP A 1 33 ? -9.202 6.886 -0.847 1.00 0.00 33 ASP A N 15
ATOM 14504 C CA . ASP A 1 33 ? -10.535 6.292 -1.162 1.00 0.00 33 ASP A CA 15
ATOM 14505 C C . ASP A 1 33 ? -10.377 4.948 -1.878 1.00 0.00 33 ASP A C 15
ATOM 14506 O O . ASP A 1 33 ? -10.491 3.898 -1.279 1.00 0.00 33 ASP A O 15
ATOM 14515 N N . SER A 1 34 ? -10.123 4.975 -3.156 1.00 0.00 34 SER A N 15
ATOM 14516 C CA . SER A 1 34 ? -9.966 3.700 -3.915 1.00 0.00 34 SER A CA 15
ATOM 14517 C C . SER A 1 34 ? -8.670 2.991 -3.511 1.00 0.00 34 SER A C 15
ATOM 14518 O O . SER A 1 34 ? -7.627 3.209 -4.094 1.00 0.00 34 SER A O 15
ATOM 14526 N N . GLY A 1 35 ? -8.727 2.141 -2.519 1.00 0.00 35 GLY A N 15
ATOM 14527 C CA . GLY A 1 35 ? -7.500 1.421 -2.083 1.00 0.00 35 GLY A CA 15
ATOM 14528 C C . GLY A 1 35 ? -7.733 -0.088 -2.174 1.00 0.00 35 GLY A C 15
ATOM 14529 O O . GLY A 1 35 ? -8.163 -0.717 -1.228 1.00 0.00 35 GLY A O 15
ATOM 14533 N N . TYR A 1 36 ? -7.450 -0.675 -3.305 1.00 0.00 36 TYR A N 15
ATOM 14534 C CA . TYR A 1 36 ? -7.654 -2.146 -3.450 1.00 0.00 36 TYR A CA 15
ATOM 14535 C C . TYR A 1 36 ? -6.317 -2.833 -3.741 1.00 0.00 36 TYR A C 15
ATOM 14536 O O . TYR A 1 36 ? -5.404 -2.232 -4.272 1.00 0.00 36 TYR A O 15
ATOM 14554 N N . CYS A 1 37 ? -6.189 -4.083 -3.392 1.00 0.00 37 CYS A N 15
ATOM 14555 C CA . CYS A 1 37 ? -4.904 -4.796 -3.644 1.00 0.00 37 CYS A CA 15
ATOM 14556 C C . CYS A 1 37 ? -5.059 -5.798 -4.791 1.00 0.00 37 CYS A C 15
ATOM 14557 O O . CYS A 1 37 ? -6.015 -6.546 -4.853 1.00 0.00 37 CYS A O 15
ATOM 14564 N N . TRP A 1 38 ? -4.119 -5.819 -5.697 1.00 0.00 38 TRP A N 15
ATOM 14565 C CA . TRP A 1 38 ? -4.202 -6.773 -6.839 1.00 0.00 38 TRP A CA 15
ATOM 14566 C C . TRP A 1 38 ? -3.654 -8.139 -6.418 1.00 0.00 38 TRP A C 15
ATOM 14567 O O . TRP A 1 38 ? -2.541 -8.252 -5.941 1.00 0.00 38 TRP A O 15
ATOM 14588 N N . GLY A 1 39 ? -4.425 -9.178 -6.588 1.00 0.00 39 GLY A N 15
ATOM 14589 C CA . GLY A 1 39 ? -3.944 -10.532 -6.192 1.00 0.00 39 GLY A CA 15
ATOM 14590 C C . GLY A 1 39 ? -3.212 -11.181 -7.367 1.00 0.00 39 GLY A C 15
ATOM 14591 O O . GLY A 1 39 ? -3.636 -12.191 -7.895 1.00 0.00 39 GLY A O 15
ATOM 14595 N N . TRP A 1 40 ? -2.114 -10.612 -7.778 1.00 0.00 40 TRP A N 15
ATOM 14596 C CA . TRP A 1 40 ? -1.348 -11.194 -8.916 1.00 0.00 40 TRP A CA 15
ATOM 14597 C C . TRP A 1 40 ? 0.116 -10.760 -8.826 1.00 0.00 40 TRP A C 15
ATOM 14598 O O . TRP A 1 40 ? 0.967 -11.494 -8.362 1.00 0.00 40 TRP A O 15
ATOM 14619 N N . THR A 1 41 ? 0.412 -9.569 -9.260 1.00 0.00 41 THR A N 15
ATOM 14620 C CA . THR A 1 41 ? 1.817 -9.078 -9.198 1.00 0.00 41 THR A CA 15
ATOM 14621 C C . THR A 1 41 ? 1.843 -7.553 -9.349 1.00 0.00 41 THR A C 15
ATOM 14622 O O . THR A 1 41 ? 2.756 -6.992 -9.918 1.00 0.00 41 THR A O 15
ATOM 14633 N N . LEU A 1 42 ? 0.840 -6.882 -8.848 1.00 0.00 42 LEU A N 15
ATOM 14634 C CA . LEU A 1 42 ? 0.807 -5.395 -8.969 1.00 0.00 42 LEU A CA 15
ATOM 14635 C C . LEU A 1 42 ? 0.829 -4.747 -7.582 1.00 0.00 42 LEU A C 15
ATOM 14636 O O . LEU A 1 42 ? 0.722 -3.544 -7.449 1.00 0.00 42 LEU A O 15
ATOM 14652 N N . SER A 1 43 ? 0.970 -5.531 -6.550 1.00 0.00 43 SER A N 15
ATOM 14653 C CA . SER A 1 43 ? 1.002 -4.956 -5.175 1.00 0.00 43 SER A CA 15
ATOM 14654 C C . SER A 1 43 ? -0.300 -4.210 -4.877 1.00 0.00 43 SER A C 15
ATOM 14655 O O . SER A 1 43 ? -1.253 -4.274 -5.628 1.00 0.00 43 SER A O 15
ATOM 14663 N N . CYS A 1 44 ? -0.346 -3.501 -3.782 1.00 0.00 44 CYS A N 15
ATOM 14664 C CA . CYS A 1 44 ? -1.583 -2.747 -3.430 1.00 0.00 44 CYS A CA 15
ATOM 14665 C C . CYS A 1 44 ? -1.698 -1.495 -4.302 1.00 0.00 44 CYS A C 15
ATOM 14666 O O . CYS A 1 44 ? -0.719 -0.997 -4.817 1.00 0.00 44 CYS A O 15
ATOM 14673 N N . TYR A 1 45 ? -2.886 -0.982 -4.479 1.00 0.00 45 TYR A N 15
ATOM 14674 C CA . TYR A 1 45 ? -3.045 0.233 -5.327 1.00 0.00 45 TYR A CA 15
ATOM 14675 C C . TYR A 1 45 ? -4.078 1.188 -4.725 1.00 0.00 45 TYR A C 15
ATOM 14676 O O . TYR A 1 45 ? -5.270 1.016 -4.894 1.00 0.00 45 TYR A O 15
ATOM 14694 N N . CYS A 1 46 ? -3.631 2.207 -4.042 1.00 0.00 46 CYS A N 15
ATOM 14695 C CA . CYS A 1 46 ? -4.589 3.185 -3.452 1.00 0.00 46 CYS A CA 15
ATOM 14696 C C . CYS A 1 46 ? -4.309 4.579 -4.015 1.00 0.00 46 CYS A C 15
ATOM 14697 O O . CYS A 1 46 ? -3.171 4.973 -4.187 1.00 0.00 46 CYS A O 15
ATOM 14704 N N . GLN A 1 47 ? -5.334 5.327 -4.310 1.00 0.00 47 GLN A N 15
ATOM 14705 C CA . GLN A 1 47 ? -5.125 6.692 -4.867 1.00 0.00 47 GLN A CA 15
ATOM 14706 C C . GLN A 1 47 ? -5.882 7.726 -4.030 1.00 0.00 47 GLN A C 15
ATOM 14707 O O . GLN A 1 47 ? -6.998 7.500 -3.607 1.00 0.00 47 GLN A O 15
ATOM 14721 N N . GLY A 1 48 ? -5.279 8.856 -3.781 1.00 0.00 48 GLY A N 15
ATOM 14722 C CA . GLY A 1 48 ? -5.959 9.902 -2.965 1.00 0.00 48 GLY A CA 15
ATOM 14723 C C . GLY A 1 48 ? -5.361 9.907 -1.558 1.00 0.00 48 GLY A C 15
ATOM 14724 O O . GLY A 1 48 ? -6.031 10.187 -0.586 1.00 0.00 48 GLY A O 15
ATOM 14728 N N . LEU A 1 49 ? -4.098 9.604 -1.445 1.00 0.00 49 LEU A N 15
ATOM 14729 C CA . LEU A 1 49 ? -3.444 9.592 -0.099 1.00 0.00 49 LEU A CA 15
ATOM 14730 C C . LEU A 1 49 ? -2.460 10.765 0.003 1.00 0.00 49 LEU A C 15
ATOM 14731 O O . LEU A 1 49 ? -2.213 11.444 -0.972 1.00 0.00 49 LEU A O 15
ATOM 14747 N N . PRO A 1 50 ? -1.929 10.972 1.181 1.00 0.00 50 PRO A N 15
ATOM 14748 C CA . PRO A 1 50 ? -0.963 12.083 1.392 1.00 0.00 50 PRO A CA 15
ATOM 14749 C C . PRO A 1 50 ? 0.343 11.815 0.639 1.00 0.00 50 PRO A C 15
ATOM 14750 O O . PRO A 1 50 ? 0.630 10.702 0.249 1.00 0.00 50 PRO A O 15
ATOM 14761 N N . ASP A 1 51 ? 1.135 12.833 0.432 1.00 0.00 51 ASP A N 15
ATOM 14762 C CA . ASP A 1 51 ? 2.421 12.640 -0.296 1.00 0.00 51 ASP A CA 15
ATOM 14763 C C . ASP A 1 51 ? 3.351 11.733 0.510 1.00 0.00 51 ASP A C 15
ATOM 14764 O O . ASP A 1 51 ? 4.281 11.153 -0.017 1.00 0.00 51 ASP A O 15
ATOM 14773 N N . ASN A 1 52 ? 3.108 11.604 1.783 1.00 0.00 52 ASN A N 15
ATOM 14774 C CA . ASN A 1 52 ? 3.976 10.730 2.620 1.00 0.00 52 ASN A CA 15
ATOM 14775 C C . ASN A 1 52 ? 3.386 9.321 2.691 1.00 0.00 52 ASN A C 15
ATOM 14776 O O . ASN A 1 52 ? 3.756 8.521 3.528 1.00 0.00 52 ASN A O 15
ATOM 14787 N N . ALA A 1 53 ? 2.467 9.009 1.817 1.00 0.00 53 ALA A N 15
ATOM 14788 C CA . ALA A 1 53 ? 1.852 7.651 1.833 1.00 0.00 53 ALA A CA 15
ATOM 14789 C C . ALA A 1 53 ? 2.918 6.584 1.562 1.00 0.00 53 ALA A C 15
ATOM 14790 O O . ALA A 1 53 ? 3.804 6.774 0.754 1.00 0.00 53 ALA A O 15
ATOM 14797 N N . ARG A 1 54 ? 2.835 5.463 2.227 1.00 0.00 54 ARG A N 15
ATOM 14798 C CA . ARG A 1 54 ? 3.843 4.385 1.999 1.00 0.00 54 ARG A CA 15
ATOM 14799 C C . ARG A 1 54 ? 3.702 3.837 0.577 1.00 0.00 54 ARG A C 15
ATOM 14800 O O . ARG A 1 54 ? 2.609 3.666 0.076 1.00 0.00 54 ARG A O 15
ATOM 14821 N N . ILE A 1 55 ? 4.796 3.565 -0.084 1.00 0.00 55 ILE A N 15
ATOM 14822 C CA . ILE A 1 55 ? 4.700 3.035 -1.476 1.00 0.00 55 ILE A CA 15
ATOM 14823 C C . ILE A 1 55 ? 5.729 1.924 -1.709 1.00 0.00 55 ILE A C 15
ATOM 14824 O O . ILE A 1 55 ? 6.458 1.537 -0.817 1.00 0.00 55 ILE A O 15
ATOM 14840 N N . LYS A 1 56 ? 5.780 1.404 -2.907 1.00 0.00 56 LYS A N 15
ATOM 14841 C CA . LYS A 1 56 ? 6.745 0.310 -3.219 1.00 0.00 56 LYS A CA 15
ATOM 14842 C C . LYS A 1 56 ? 8.187 0.768 -2.984 1.00 0.00 56 LYS A C 15
ATOM 14843 O O . LYS A 1 56 ? 8.913 1.065 -3.911 1.00 0.00 56 LYS A O 15
ATOM 14862 N N . ARG A 1 57 ? 8.613 0.810 -1.751 1.00 0.00 57 ARG A N 15
ATOM 14863 C CA . ARG A 1 57 ? 10.014 1.229 -1.461 1.00 0.00 57 ARG A CA 15
ATOM 14864 C C . ARG A 1 57 ? 10.836 0.011 -1.048 1.00 0.00 57 ARG A C 15
ATOM 14865 O O . ARG A 1 57 ? 11.896 0.124 -0.465 1.00 0.00 57 ARG A O 15
ATOM 14886 N N . SER A 1 58 ? 10.337 -1.150 -1.349 1.00 0.00 58 SER A N 15
ATOM 14887 C CA . SER A 1 58 ? 11.058 -2.406 -0.986 1.00 0.00 58 SER A CA 15
ATOM 14888 C C . SER A 1 58 ? 12.564 -2.239 -1.196 1.00 0.00 58 SER A C 15
ATOM 14889 O O . SER A 1 58 ? 13.006 -1.702 -2.193 1.00 0.00 58 SER A O 15
ATOM 14897 N N . GLY A 1 59 ? 13.355 -2.694 -0.265 1.00 0.00 59 GLY A N 15
ATOM 14898 C CA . GLY A 1 59 ? 14.830 -2.562 -0.411 1.00 0.00 59 GLY A CA 15
ATOM 14899 C C . GLY A 1 59 ? 15.491 -2.653 0.965 1.00 0.00 59 GLY A C 15
ATOM 14900 O O . GLY A 1 59 ? 16.579 -3.173 1.108 1.00 0.00 59 GLY A O 15
ATOM 14904 N N . ARG A 1 60 ? 14.841 -2.149 1.979 1.00 0.00 60 ARG A N 15
ATOM 14905 C CA . ARG A 1 60 ? 15.434 -2.205 3.346 1.00 0.00 60 ARG A CA 15
ATOM 14906 C C . ARG A 1 60 ? 14.583 -3.093 4.260 1.00 0.00 60 ARG A C 15
ATOM 14907 O O . ARG A 1 60 ? 13.947 -2.622 5.181 1.00 0.00 60 ARG A O 15
ATOM 14928 N N . CYS A 1 61 ? 14.573 -4.375 4.014 1.00 0.00 61 CYS A N 15
ATOM 14929 C CA . CYS A 1 61 ? 13.771 -5.297 4.871 1.00 0.00 61 CYS A CA 15
ATOM 14930 C C . CYS A 1 61 ? 13.928 -4.915 6.345 1.00 0.00 61 CYS A C 15
ATOM 14931 O O . CYS A 1 61 ? 14.911 -5.243 6.981 1.00 0.00 61 CYS A O 15
ATOM 14938 N N . ARG A 1 62 ? 12.969 -4.223 6.895 1.00 0.00 62 ARG A N 15
ATOM 14939 C CA . ARG A 1 62 ? 13.064 -3.820 8.327 1.00 0.00 62 ARG A CA 15
ATOM 14940 C C . ARG A 1 62 ? 12.581 -4.958 9.231 1.00 0.00 62 ARG A C 15
ATOM 14941 O O . ARG A 1 62 ? 11.820 -4.750 10.155 1.00 0.00 62 ARG A O 15
ATOM 14962 N N . ALA A 1 63 ? 13.016 -6.161 8.971 1.00 0.00 63 ALA A N 15
ATOM 14963 C CA . ALA A 1 63 ? 12.580 -7.311 9.815 1.00 0.00 63 ALA A CA 15
ATOM 14964 C C . ALA A 1 63 ? 13.387 -8.564 9.464 1.00 0.00 63 ALA A C 15
ATOM 14971 N N . LYS A 1 1 ? -2.505 14.878 -2.222 1.00 0.00 1 LYS A N 16
ATOM 14972 C CA . LYS A 1 1 ? -3.271 13.864 -3.003 1.00 0.00 1 LYS A CA 16
ATOM 14973 C C . LYS A 1 1 ? -2.341 13.135 -3.976 1.00 0.00 1 LYS A C 16
ATOM 14974 O O . LYS A 1 1 ? -1.824 13.716 -4.910 1.00 0.00 1 LYS A O 16
ATOM 14995 N N . ILE A 1 2 ? -2.126 11.866 -3.764 1.00 0.00 2 ILE A N 16
ATOM 14996 C CA . ILE A 1 2 ? -1.232 11.099 -4.673 1.00 0.00 2 ILE A CA 16
ATOM 14997 C C . ILE A 1 2 ? -1.811 9.705 -4.927 1.00 0.00 2 ILE A C 16
ATOM 14998 O O . ILE A 1 2 ? -2.599 9.197 -4.151 1.00 0.00 2 ILE A O 16
ATOM 15014 N N . ASP A 1 3 ? -1.424 9.090 -6.008 1.00 0.00 3 ASP A N 16
ATOM 15015 C CA . ASP A 1 3 ? -1.943 7.731 -6.326 1.00 0.00 3 ASP A CA 16
ATOM 15016 C C . ASP A 1 3 ? -0.774 6.765 -6.543 1.00 0.00 3 ASP A C 16
ATOM 15017 O O . ASP A 1 3 ? 0.125 7.031 -7.315 1.00 0.00 3 ASP A O 16
ATOM 15026 N N . GLY A 1 4 ? -0.777 5.649 -5.867 1.00 0.00 4 GLY A N 16
ATOM 15027 C CA . GLY A 1 4 ? 0.343 4.678 -6.042 1.00 0.00 4 GLY A CA 16
ATOM 15028 C C . GLY A 1 4 ? 0.051 3.402 -5.253 1.00 0.00 4 GLY A C 16
ATOM 15029 O O . GLY A 1 4 ? -1.078 3.119 -4.908 1.00 0.00 4 GLY A O 16
ATOM 15033 N N . TYR A 1 5 ? 1.064 2.628 -4.970 1.00 0.00 5 TYR A N 16
ATOM 15034 C CA . TYR A 1 5 ? 0.849 1.366 -4.204 1.00 0.00 5 TYR A CA 16
ATOM 15035 C C . TYR A 1 5 ? 1.773 1.323 -2.982 1.00 0.00 5 TYR A C 16
ATOM 15036 O O . TYR A 1 5 ? 2.938 0.989 -3.102 1.00 0.00 5 TYR A O 16
ATOM 15054 N N . PRO A 1 6 ? 1.223 1.657 -1.843 1.00 0.00 6 PRO A N 16
ATOM 15055 C CA . PRO A 1 6 ? 2.011 1.642 -0.586 1.00 0.00 6 PRO A CA 16
ATOM 15056 C C . PRO A 1 6 ? 2.344 0.207 -0.175 1.00 0.00 6 PRO A C 16
ATOM 15057 O O . PRO A 1 6 ? 1.474 -0.633 -0.045 1.00 0.00 6 PRO A O 16
ATOM 15068 N N . VAL A 1 7 ? 3.599 -0.078 0.028 1.00 0.00 7 VAL A N 16
ATOM 15069 C CA . VAL A 1 7 ? 4.003 -1.455 0.430 1.00 0.00 7 VAL A CA 16
ATOM 15070 C C . VAL A 1 7 ? 3.761 -1.664 1.927 1.00 0.00 7 VAL A C 16
ATOM 15071 O O . VAL A 1 7 ? 3.375 -0.756 2.638 1.00 0.00 7 VAL A O 16
ATOM 15084 N N . ASP A 1 8 ? 3.983 -2.854 2.410 1.00 0.00 8 ASP A N 16
ATOM 15085 C CA . ASP A 1 8 ? 3.767 -3.125 3.860 1.00 0.00 8 ASP A CA 16
ATOM 15086 C C . ASP A 1 8 ? 4.503 -2.084 4.706 1.00 0.00 8 ASP A C 16
ATOM 15087 O O . ASP A 1 8 ? 5.319 -1.333 4.211 1.00 0.00 8 ASP A O 16
ATOM 15096 N N . TYR A 1 9 ? 4.221 -2.033 5.979 1.00 0.00 9 TYR A N 16
ATOM 15097 C CA . TYR A 1 9 ? 4.906 -1.040 6.855 1.00 0.00 9 TYR A CA 16
ATOM 15098 C C . TYR A 1 9 ? 6.399 -1.366 6.961 1.00 0.00 9 TYR A C 16
ATOM 15099 O O . TYR A 1 9 ? 7.173 -0.604 7.505 1.00 0.00 9 TYR A O 16
ATOM 15117 N N . TRP A 1 10 ? 6.807 -2.497 6.450 1.00 0.00 10 TRP A N 16
ATOM 15118 C CA . TRP A 1 10 ? 8.251 -2.871 6.527 1.00 0.00 10 TRP A CA 16
ATOM 15119 C C . TRP A 1 10 ? 8.696 -3.514 5.211 1.00 0.00 10 TRP A C 16
ATOM 15120 O O . TRP A 1 10 ? 9.765 -4.084 5.120 1.00 0.00 10 TRP A O 16
ATOM 15141 N N . ASN A 1 11 ? 7.883 -3.436 4.194 1.00 0.00 11 ASN A N 16
ATOM 15142 C CA . ASN A 1 11 ? 8.265 -4.052 2.892 1.00 0.00 11 ASN A CA 16
ATOM 15143 C C . ASN A 1 11 ? 8.589 -5.533 3.101 1.00 0.00 11 ASN A C 16
ATOM 15144 O O . ASN A 1 11 ? 9.251 -6.155 2.295 1.00 0.00 11 ASN A O 16
ATOM 15155 N N . CYS A 1 12 ? 8.136 -6.092 4.188 1.00 0.00 12 CYS A N 16
ATOM 15156 C CA . CYS A 1 12 ? 8.421 -7.528 4.470 1.00 0.00 12 CYS A CA 16
ATOM 15157 C C . CYS A 1 12 ? 7.444 -8.434 3.713 1.00 0.00 12 CYS A C 16
ATOM 15158 O O . CYS A 1 12 ? 7.811 -9.481 3.220 1.00 0.00 12 CYS A O 16
ATOM 15165 N N . LYS A 1 13 ? 6.205 -8.043 3.625 1.00 0.00 13 LYS A N 16
ATOM 15166 C CA . LYS A 1 13 ? 5.206 -8.889 2.907 1.00 0.00 13 LYS A CA 16
ATOM 15167 C C . LYS A 1 13 ? 5.093 -8.462 1.440 1.00 0.00 13 LYS A C 16
ATOM 15168 O O . LYS A 1 13 ? 4.018 -8.193 0.944 1.00 0.00 13 LYS A O 16
ATOM 15187 N N . ARG A 1 14 ? 6.195 -8.404 0.741 1.00 0.00 14 ARG A N 16
ATOM 15188 C CA . ARG A 1 14 ? 6.146 -8.001 -0.695 1.00 0.00 14 ARG A CA 16
ATOM 15189 C C . ARG A 1 14 ? 5.622 -6.569 -0.830 1.00 0.00 14 ARG A C 16
ATOM 15190 O O . ARG A 1 14 ? 5.899 -5.717 -0.010 1.00 0.00 14 ARG A O 16
ATOM 15211 N N . ILE A 1 15 ? 4.863 -6.297 -1.857 1.00 0.00 15 ILE A N 16
ATOM 15212 C CA . ILE A 1 15 ? 4.321 -4.919 -2.040 1.00 0.00 15 ILE A CA 16
ATOM 15213 C C . ILE A 1 15 ? 2.811 -4.904 -1.783 1.00 0.00 15 ILE A C 16
ATOM 15214 O O . ILE A 1 15 ? 2.155 -3.892 -1.940 1.00 0.00 15 ILE A O 16
ATOM 15230 N N . CYS A 1 16 ? 2.255 -6.014 -1.380 1.00 0.00 16 CYS A N 16
ATOM 15231 C CA . CYS A 1 16 ? 0.790 -6.051 -1.103 1.00 0.00 16 CYS A CA 16
ATOM 15232 C C . CYS A 1 16 ? 0.493 -7.107 -0.035 1.00 0.00 16 CYS A C 16
ATOM 15233 O O . CYS A 1 16 ? 1.391 -7.699 0.530 1.00 0.00 16 CYS A O 16
ATOM 15240 N N . TRP A 1 17 ? -0.756 -7.352 0.245 1.00 0.00 17 TRP A N 16
ATOM 15241 C CA . TRP A 1 17 ? -1.100 -8.374 1.275 1.00 0.00 17 TRP A CA 16
ATOM 15242 C C . TRP A 1 17 ? -1.904 -9.512 0.641 1.00 0.00 17 TRP A C 16
ATOM 15243 O O . TRP A 1 17 ? -2.056 -9.583 -0.562 1.00 0.00 17 TRP A O 16
ATOM 15264 N N . TYR A 1 18 ? -2.421 -10.407 1.441 1.00 0.00 18 TYR A N 16
ATOM 15265 C CA . TYR A 1 18 ? -3.211 -11.540 0.877 1.00 0.00 18 TYR A CA 16
ATOM 15266 C C . TYR A 1 18 ? -4.693 -11.171 0.809 1.00 0.00 18 TYR A C 16
ATOM 15267 O O . TYR A 1 18 ? -5.394 -11.542 -0.111 1.00 0.00 18 TYR A O 16
ATOM 15285 N N . ASN A 1 19 ? -5.174 -10.444 1.776 1.00 0.00 19 ASN A N 16
ATOM 15286 C CA . ASN A 1 19 ? -6.612 -10.050 1.769 1.00 0.00 19 ASN A CA 16
ATOM 15287 C C . ASN A 1 19 ? -6.837 -8.877 0.810 1.00 0.00 19 ASN A C 16
ATOM 15288 O O . ASN A 1 19 ? -5.972 -8.045 0.619 1.00 0.00 19 ASN A O 16
ATOM 15299 N N . ASN A 1 20 ? -7.992 -8.806 0.207 1.00 0.00 20 ASN A N 16
ATOM 15300 C CA . ASN A 1 20 ? -8.271 -7.687 -0.738 1.00 0.00 20 ASN A CA 16
ATOM 15301 C C . ASN A 1 20 ? -8.857 -6.492 0.019 1.00 0.00 20 ASN A C 16
ATOM 15302 O O . ASN A 1 20 ? -8.883 -5.383 -0.476 1.00 0.00 20 ASN A O 16
ATOM 15313 N N . LYS A 1 21 ? -9.328 -6.711 1.216 1.00 0.00 21 LYS A N 16
ATOM 15314 C CA . LYS A 1 21 ? -9.914 -5.590 2.005 1.00 0.00 21 LYS A CA 16
ATOM 15315 C C . LYS A 1 21 ? -8.861 -4.993 2.944 1.00 0.00 21 LYS A C 16
ATOM 15316 O O . LYS A 1 21 ? -9.039 -3.921 3.488 1.00 0.00 21 LYS A O 16
ATOM 15335 N N . TYR A 1 22 ? -7.764 -5.675 3.140 1.00 0.00 22 TYR A N 16
ATOM 15336 C CA . TYR A 1 22 ? -6.708 -5.134 4.044 1.00 0.00 22 TYR A CA 16
ATOM 15337 C C . TYR A 1 22 ? -5.994 -3.960 3.368 1.00 0.00 22 TYR A C 16
ATOM 15338 O O . TYR A 1 22 ? -5.687 -2.964 3.994 1.00 0.00 22 TYR A O 16
ATOM 15356 N N . CYS A 1 23 ? -5.735 -4.067 2.093 1.00 0.00 23 CYS A N 16
ATOM 15357 C CA . CYS A 1 23 ? -5.049 -2.956 1.373 1.00 0.00 23 CYS A CA 16
ATOM 15358 C C . CYS A 1 23 ? -5.932 -1.702 1.398 1.00 0.00 23 CYS A C 16
ATOM 15359 O O . CYS A 1 23 ? -5.448 -0.591 1.471 1.00 0.00 23 CYS A O 16
ATOM 15366 N N . ASN A 1 24 ? -7.225 -1.876 1.344 1.00 0.00 24 ASN A N 16
ATOM 15367 C CA . ASN A 1 24 ? -8.137 -0.697 1.370 1.00 0.00 24 ASN A CA 16
ATOM 15368 C C . ASN A 1 24 ? -8.267 -0.172 2.808 1.00 0.00 24 ASN A C 16
ATOM 15369 O O . ASN A 1 24 ? -8.080 0.996 3.070 1.00 0.00 24 ASN A O 16
ATOM 15380 N N . ASP A 1 25 ? -8.585 -1.032 3.739 1.00 0.00 25 ASP A N 16
ATOM 15381 C CA . ASP A 1 25 ? -8.725 -0.580 5.154 1.00 0.00 25 ASP A CA 16
ATOM 15382 C C . ASP A 1 25 ? -7.481 0.202 5.584 1.00 0.00 25 ASP A C 16
ATOM 15383 O O . ASP A 1 25 ? -7.573 1.282 6.132 1.00 0.00 25 ASP A O 16
ATOM 15392 N N . LEU A 1 26 ? -6.317 -0.336 5.339 1.00 0.00 26 LEU A N 16
ATOM 15393 C CA . LEU A 1 26 ? -5.070 0.379 5.733 1.00 0.00 26 LEU A CA 16
ATOM 15394 C C . LEU A 1 26 ? -4.852 1.598 4.836 1.00 0.00 26 LEU A C 16
ATOM 15395 O O . LEU A 1 26 ? -4.410 2.636 5.284 1.00 0.00 26 LEU A O 16
ATOM 15411 N N . CYS A 1 27 ? -5.164 1.486 3.574 1.00 0.00 27 CYS A N 16
ATOM 15412 C CA . CYS A 1 27 ? -4.975 2.651 2.666 1.00 0.00 27 CYS A CA 16
ATOM 15413 C C . CYS A 1 27 ? -5.863 3.808 3.124 1.00 0.00 27 CYS A C 16
ATOM 15414 O O . CYS A 1 27 ? -5.469 4.956 3.092 1.00 0.00 27 CYS A O 16
ATOM 15421 N N . LYS A 1 28 ? -7.055 3.513 3.563 1.00 0.00 28 LYS A N 16
ATOM 15422 C CA . LYS A 1 28 ? -7.957 4.596 4.037 1.00 0.00 28 LYS A CA 16
ATOM 15423 C C . LYS A 1 28 ? -7.312 5.299 5.229 1.00 0.00 28 LYS A C 16
ATOM 15424 O O . LYS A 1 28 ? -7.544 6.465 5.476 1.00 0.00 28 LYS A O 16
ATOM 15443 N N . GLY A 1 29 ? -6.479 4.603 5.957 1.00 0.00 29 GLY A N 16
ATOM 15444 C CA . GLY A 1 29 ? -5.797 5.248 7.110 1.00 0.00 29 GLY A CA 16
ATOM 15445 C C . GLY A 1 29 ? -4.934 6.373 6.551 1.00 0.00 29 GLY A C 16
ATOM 15446 O O . GLY A 1 29 ? -4.767 7.413 7.157 1.00 0.00 29 GLY A O 16
ATOM 15450 N N . LEU A 1 30 ? -4.410 6.170 5.373 1.00 0.00 30 LEU A N 16
ATOM 15451 C CA . LEU A 1 30 ? -3.579 7.222 4.726 1.00 0.00 30 LEU A CA 16
ATOM 15452 C C . LEU A 1 30 ? -4.485 8.122 3.882 1.00 0.00 30 LEU A C 16
ATOM 15453 O O . LEU A 1 30 ? -4.046 8.791 2.970 1.00 0.00 30 LEU A O 16
ATOM 15469 N N . LYS A 1 31 ? -5.756 8.136 4.188 1.00 0.00 31 LYS A N 16
ATOM 15470 C CA . LYS A 1 31 ? -6.716 8.985 3.423 1.00 0.00 31 LYS A CA 16
ATOM 15471 C C . LYS A 1 31 ? -6.951 8.413 2.021 1.00 0.00 31 LYS A C 16
ATOM 15472 O O . LYS A 1 31 ? -7.584 9.039 1.195 1.00 0.00 31 LYS A O 16
ATOM 15491 N N . ALA A 1 32 ? -6.460 7.234 1.740 1.00 0.00 32 ALA A N 16
ATOM 15492 C CA . ALA A 1 32 ? -6.675 6.657 0.386 1.00 0.00 32 ALA A CA 16
ATOM 15493 C C . ALA A 1 32 ? -8.005 5.900 0.348 1.00 0.00 32 ALA A C 16
ATOM 15494 O O . ALA A 1 32 ? -8.120 4.804 0.863 1.00 0.00 32 ALA A O 16
ATOM 15501 N N . ASP A 1 33 ? -9.011 6.476 -0.247 1.00 0.00 33 ASP A N 16
ATOM 15502 C CA . ASP A 1 33 ? -10.334 5.791 -0.306 1.00 0.00 33 ASP A CA 16
ATOM 15503 C C . ASP A 1 33 ? -10.257 4.540 -1.182 1.00 0.00 33 ASP A C 16
ATOM 15504 O O . ASP A 1 33 ? -10.220 3.427 -0.695 1.00 0.00 33 ASP A O 16
ATOM 15513 N N . SER A 1 34 ? -10.243 4.716 -2.472 1.00 0.00 34 SER A N 16
ATOM 15514 C CA . SER A 1 34 ? -10.180 3.541 -3.388 1.00 0.00 34 SER A CA 16
ATOM 15515 C C . SER A 1 34 ? -8.840 2.812 -3.246 1.00 0.00 34 SER A C 16
ATOM 15516 O O . SER A 1 34 ? -7.866 3.157 -3.886 1.00 0.00 34 SER A O 16
ATOM 15524 N N . GLY A 1 35 ? -8.784 1.807 -2.415 1.00 0.00 35 GLY A N 16
ATOM 15525 C CA . GLY A 1 35 ? -7.508 1.055 -2.237 1.00 0.00 35 GLY A CA 16
ATOM 15526 C C . GLY A 1 35 ? -7.786 -0.449 -2.295 1.00 0.00 35 GLY A C 16
ATOM 15527 O O . GLY A 1 35 ? -8.617 -0.964 -1.576 1.00 0.00 35 GLY A O 16
ATOM 15531 N N . TYR A 1 36 ? -7.096 -1.159 -3.146 1.00 0.00 36 TYR A N 16
ATOM 15532 C CA . TYR A 1 36 ? -7.321 -2.632 -3.248 1.00 0.00 36 TYR A CA 16
ATOM 15533 C C . TYR A 1 36 ? -6.003 -3.350 -3.562 1.00 0.00 36 TYR A C 16
ATOM 15534 O O . TYR A 1 36 ? -5.111 -2.794 -4.170 1.00 0.00 36 TYR A O 16
ATOM 15552 N N . CYS A 1 37 ? -5.871 -4.582 -3.142 1.00 0.00 37 CYS A N 16
ATOM 15553 C CA . CYS A 1 37 ? -4.608 -5.333 -3.407 1.00 0.00 37 CYS A CA 16
ATOM 15554 C C . CYS A 1 37 ? -4.751 -6.223 -4.643 1.00 0.00 37 CYS A C 16
ATOM 15555 O O . CYS A 1 37 ? -5.720 -6.941 -4.794 1.00 0.00 37 CYS A O 16
ATOM 15562 N N . TRP A 1 38 ? -3.787 -6.191 -5.524 1.00 0.00 38 TRP A N 16
ATOM 15563 C CA . TRP A 1 38 ? -3.868 -7.046 -6.744 1.00 0.00 38 TRP A CA 16
ATOM 15564 C C . TRP A 1 38 ? -3.061 -8.333 -6.535 1.00 0.00 38 TRP A C 16
ATOM 15565 O O . TRP A 1 38 ? -1.980 -8.315 -5.983 1.00 0.00 38 TRP A O 16
ATOM 15586 N N . GLY A 1 39 ? -3.580 -9.450 -6.968 1.00 0.00 39 GLY A N 16
ATOM 15587 C CA . GLY A 1 39 ? -2.843 -10.734 -6.784 1.00 0.00 39 GLY A CA 16
ATOM 15588 C C . GLY A 1 39 ? -1.919 -10.981 -7.978 1.00 0.00 39 GLY A C 16
ATOM 15589 O O . GLY A 1 39 ? -1.340 -12.041 -8.115 1.00 0.00 39 GLY A O 16
ATOM 15593 N N . TRP A 1 40 ? -1.773 -10.016 -8.842 1.00 0.00 40 TRP A N 16
ATOM 15594 C CA . TRP A 1 40 ? -0.880 -10.204 -10.022 1.00 0.00 40 TRP A CA 16
ATOM 15595 C C . TRP A 1 40 ? 0.476 -9.546 -9.765 1.00 0.00 40 TRP A C 16
ATOM 15596 O O . TRP A 1 40 ? 1.456 -10.204 -9.481 1.00 0.00 40 TRP A O 16
ATOM 15617 N N . THR A 1 41 ? 0.535 -8.249 -9.863 1.00 0.00 41 THR A N 16
ATOM 15618 C CA . THR A 1 41 ? 1.822 -7.537 -9.624 1.00 0.00 41 THR A CA 16
ATOM 15619 C C . THR A 1 41 ? 1.574 -6.032 -9.531 1.00 0.00 41 THR A C 16
ATOM 15620 O O . THR A 1 41 ? 2.408 -5.231 -9.900 1.00 0.00 41 THR A O 16
ATOM 15631 N N . LEU A 1 42 ? 0.429 -5.645 -9.041 1.00 0.00 42 LEU A N 16
ATOM 15632 C CA . LEU A 1 42 ? 0.126 -4.192 -8.927 1.00 0.00 42 LEU A CA 16
ATOM 15633 C C . LEU A 1 42 ? 0.187 -3.752 -7.461 1.00 0.00 42 LEU A C 16
ATOM 15634 O O . LEU A 1 42 ? -0.269 -2.684 -7.107 1.00 0.00 42 LEU A O 16
ATOM 15650 N N . SER A 1 43 ? 0.747 -4.565 -6.606 1.00 0.00 43 SER A N 16
ATOM 15651 C CA . SER A 1 43 ? 0.832 -4.183 -5.169 1.00 0.00 43 SER A CA 16
ATOM 15652 C C . SER A 1 43 ? -0.522 -3.670 -4.677 1.00 0.00 43 SER A C 16
ATOM 15653 O O . SER A 1 43 ? -1.526 -3.783 -5.355 1.00 0.00 43 SER A O 16
ATOM 15661 N N . CYS A 1 44 ? -0.556 -3.095 -3.507 1.00 0.00 44 CYS A N 16
ATOM 15662 C CA . CYS A 1 44 ? -1.842 -2.555 -2.977 1.00 0.00 44 CYS A CA 16
ATOM 15663 C C . CYS A 1 44 ? -2.084 -1.177 -3.599 1.00 0.00 44 CYS A C 16
ATOM 15664 O O . CYS A 1 44 ? -1.546 -0.187 -3.157 1.00 0.00 44 CYS A O 16
ATOM 15671 N N . TYR A 1 45 ? -2.866 -1.111 -4.640 1.00 0.00 45 TYR A N 16
ATOM 15672 C CA . TYR A 1 45 ? -3.108 0.203 -5.305 1.00 0.00 45 TYR A CA 16
ATOM 15673 C C . TYR A 1 45 ? -4.148 1.027 -4.543 1.00 0.00 45 TYR A C 16
ATOM 15674 O O . TYR A 1 45 ? -5.218 0.555 -4.220 1.00 0.00 45 TYR A O 16
ATOM 15692 N N . CYS A 1 46 ? -3.842 2.265 -4.270 1.00 0.00 46 CYS A N 16
ATOM 15693 C CA . CYS A 1 46 ? -4.810 3.139 -3.548 1.00 0.00 46 CYS A CA 16
ATOM 15694 C C . CYS A 1 46 ? -4.689 4.572 -4.072 1.00 0.00 46 CYS A C 16
ATOM 15695 O O . CYS A 1 46 ? -3.620 5.018 -4.435 1.00 0.00 46 CYS A O 16
ATOM 15702 N N . GLN A 1 47 ? -5.772 5.295 -4.123 1.00 0.00 47 GLN A N 16
ATOM 15703 C CA . GLN A 1 47 ? -5.698 6.695 -4.636 1.00 0.00 47 GLN A CA 16
ATOM 15704 C C . GLN A 1 47 ? -6.331 7.661 -3.632 1.00 0.00 47 GLN A C 16
ATOM 15705 O O . GLN A 1 47 ? -7.330 7.358 -3.010 1.00 0.00 47 GLN A O 16
ATOM 15719 N N . GLY A 1 48 ? -5.764 8.826 -3.476 1.00 0.00 48 GLY A N 16
ATOM 15720 C CA . GLY A 1 48 ? -6.340 9.813 -2.522 1.00 0.00 48 GLY A CA 16
ATOM 15721 C C . GLY A 1 48 ? -5.525 9.824 -1.227 1.00 0.00 48 GLY A C 16
ATOM 15722 O O . GLY A 1 48 ? -6.044 10.087 -0.163 1.00 0.00 48 GLY A O 16
ATOM 15726 N N . LEU A 1 49 ? -4.252 9.557 -1.308 1.00 0.00 49 LEU A N 16
ATOM 15727 C CA . LEU A 1 49 ? -3.415 9.569 -0.067 1.00 0.00 49 LEU A CA 16
ATOM 15728 C C . LEU A 1 49 ? -2.488 10.793 -0.081 1.00 0.00 49 LEU A C 16
ATOM 15729 O O . LEU A 1 49 ? -2.408 11.490 -1.069 1.00 0.00 49 LEU A O 16
ATOM 15745 N N . PRO A 1 50 ? -1.821 11.019 1.020 1.00 0.00 50 PRO A N 16
ATOM 15746 C CA . PRO A 1 50 ? -0.893 12.178 1.121 1.00 0.00 50 PRO A CA 16
ATOM 15747 C C . PRO A 1 50 ? 0.336 11.967 0.234 1.00 0.00 50 PRO A C 16
ATOM 15748 O O . PRO A 1 50 ? 0.666 10.857 -0.133 1.00 0.00 50 PRO A O 16
ATOM 15759 N N . ASP A 1 51 ? 1.019 13.025 -0.107 1.00 0.00 51 ASP A N 16
ATOM 15760 C CA . ASP A 1 51 ? 2.229 12.884 -0.965 1.00 0.00 51 ASP A CA 16
ATOM 15761 C C . ASP A 1 51 ? 3.270 12.018 -0.255 1.00 0.00 51 ASP A C 16
ATOM 15762 O O . ASP A 1 51 ? 4.117 11.409 -0.879 1.00 0.00 51 ASP A O 16
ATOM 15771 N N . ASN A 1 52 ? 3.210 11.955 1.046 1.00 0.00 52 ASN A N 16
ATOM 15772 C CA . ASN A 1 52 ? 4.192 11.121 1.794 1.00 0.00 52 ASN A CA 16
ATOM 15773 C C . ASN A 1 52 ? 3.670 9.689 1.917 1.00 0.00 52 ASN A C 16
ATOM 15774 O O . ASN A 1 52 ? 4.218 8.875 2.634 1.00 0.00 52 ASN A O 16
ATOM 15785 N N . ALA A 1 53 ? 2.612 9.377 1.220 1.00 0.00 53 ALA A N 16
ATOM 15786 C CA . ALA A 1 53 ? 2.051 7.999 1.294 1.00 0.00 53 ALA A CA 16
ATOM 15787 C C . ALA A 1 53 ? 3.101 6.976 0.856 1.00 0.00 53 ALA A C 16
ATOM 15788 O O . ALA A 1 53 ? 3.669 7.075 -0.212 1.00 0.00 53 ALA A O 16
ATOM 15795 N N . ARG A 1 54 ? 3.365 5.995 1.677 1.00 0.00 54 ARG A N 16
ATOM 15796 C CA . ARG A 1 54 ? 4.380 4.965 1.309 1.00 0.00 54 ARG A CA 16
ATOM 15797 C C . ARG A 1 54 ? 4.049 4.355 -0.056 1.00 0.00 54 ARG A C 16
ATOM 15798 O O . ARG A 1 54 ? 2.902 4.269 -0.443 1.00 0.00 54 ARG A O 16
ATOM 15819 N N . ILE A 1 55 ? 5.049 3.930 -0.785 1.00 0.00 55 ILE A N 16
ATOM 15820 C CA . ILE A 1 55 ? 4.799 3.320 -2.127 1.00 0.00 55 ILE A CA 16
ATOM 15821 C C . ILE A 1 55 ? 5.837 2.231 -2.409 1.00 0.00 55 ILE A C 16
ATOM 15822 O O . ILE A 1 55 ? 6.765 2.034 -1.650 1.00 0.00 55 ILE A O 16
ATOM 15838 N N . LYS A 1 56 ? 5.694 1.532 -3.504 1.00 0.00 56 LYS A N 16
ATOM 15839 C CA . LYS A 1 56 ? 6.683 0.466 -3.842 1.00 0.00 56 LYS A CA 16
ATOM 15840 C C . LYS A 1 56 ? 8.110 0.989 -3.653 1.00 0.00 56 LYS A C 16
ATOM 15841 O O . LYS A 1 56 ? 8.680 1.603 -4.534 1.00 0.00 56 LYS A O 16
ATOM 15860 N N . ARG A 1 57 ? 8.692 0.752 -2.509 1.00 0.00 57 ARG A N 16
ATOM 15861 C CA . ARG A 1 57 ? 10.080 1.237 -2.263 1.00 0.00 57 ARG A CA 16
ATOM 15862 C C . ARG A 1 57 ? 11.030 0.053 -2.059 1.00 0.00 57 ARG A C 16
ATOM 15863 O O . ARG A 1 57 ? 12.236 0.199 -2.090 1.00 0.00 57 ARG A O 16
ATOM 15884 N N . SER A 1 58 ? 10.496 -1.119 -1.847 1.00 0.00 58 SER A N 16
ATOM 15885 C CA . SER A 1 58 ? 11.369 -2.309 -1.637 1.00 0.00 58 SER A CA 16
ATOM 15886 C C . SER A 1 58 ? 12.434 -2.003 -0.579 1.00 0.00 58 SER A C 16
ATOM 15887 O O . SER A 1 58 ? 12.404 -0.975 0.066 1.00 0.00 58 SER A O 16
ATOM 15895 N N . GLY A 1 59 ? 13.373 -2.890 -0.395 1.00 0.00 59 GLY A N 16
ATOM 15896 C CA . GLY A 1 59 ? 14.436 -2.649 0.621 1.00 0.00 59 GLY A CA 16
ATOM 15897 C C . GLY A 1 59 ? 14.621 -3.907 1.473 1.00 0.00 59 GLY A C 16
ATOM 15898 O O . GLY A 1 59 ? 14.778 -4.997 0.959 1.00 0.00 59 GLY A O 16
ATOM 15902 N N . ARG A 1 60 ? 14.602 -3.765 2.769 1.00 0.00 60 ARG A N 16
ATOM 15903 C CA . ARG A 1 60 ? 14.775 -4.953 3.651 1.00 0.00 60 ARG A CA 16
ATOM 15904 C C . ARG A 1 60 ? 13.620 -5.043 4.652 1.00 0.00 60 ARG A C 16
ATOM 15905 O O . ARG A 1 60 ? 13.191 -4.052 5.211 1.00 0.00 60 ARG A O 16
ATOM 15926 N N . CYS A 1 61 ? 13.116 -6.223 4.886 1.00 0.00 61 CYS A N 16
ATOM 15927 C CA . CYS A 1 61 ? 11.990 -6.377 5.852 1.00 0.00 61 CYS A CA 16
ATOM 15928 C C . CYS A 1 61 ? 12.251 -5.537 7.106 1.00 0.00 61 CYS A C 16
ATOM 15929 O O . CYS A 1 61 ? 13.168 -5.799 7.859 1.00 0.00 61 CYS A O 16
ATOM 15936 N N . ARG A 1 62 ? 11.455 -4.529 7.336 1.00 0.00 62 ARG A N 16
ATOM 15937 C CA . ARG A 1 62 ? 11.660 -3.674 8.541 1.00 0.00 62 ARG A CA 16
ATOM 15938 C C . ARG A 1 62 ? 10.928 -4.269 9.747 1.00 0.00 62 ARG A C 16
ATOM 15939 O O . ARG A 1 62 ? 10.414 -3.555 10.586 1.00 0.00 62 ARG A O 16
ATOM 15960 N N . ALA A 1 63 ? 10.876 -5.568 9.840 1.00 0.00 63 ALA A N 16
ATOM 15961 C CA . ALA A 1 63 ? 10.177 -6.207 10.993 1.00 0.00 63 ALA A CA 16
ATOM 15962 C C . ALA A 1 63 ? 10.553 -7.688 11.081 1.00 0.00 63 ALA A C 16
ATOM 15969 N N . LYS A 1 1 ? -3.426 14.076 -2.319 1.00 0.00 1 LYS A N 17
ATOM 15970 C CA . LYS A 1 1 ? -4.171 13.463 -3.457 1.00 0.00 1 LYS A CA 17
ATOM 15971 C C . LYS A 1 1 ? -3.197 12.770 -4.414 1.00 0.00 1 LYS A C 17
ATOM 15972 O O . LYS A 1 1 ? -2.998 13.202 -5.533 1.00 0.00 1 LYS A O 17
ATOM 15993 N N . ILE A 1 2 ? -2.588 11.699 -3.983 1.00 0.00 2 ILE A N 17
ATOM 15994 C CA . ILE A 1 2 ? -1.627 10.980 -4.866 1.00 0.00 2 ILE A CA 17
ATOM 15995 C C . ILE A 1 2 ? -2.086 9.537 -5.087 1.00 0.00 2 ILE A C 17
ATOM 15996 O O . ILE A 1 2 ? -2.913 9.016 -4.362 1.00 0.00 2 ILE A O 17
ATOM 16012 N N . ASP A 1 3 ? -1.546 8.891 -6.080 1.00 0.00 3 ASP A N 17
ATOM 16013 C CA . ASP A 1 3 ? -1.933 7.479 -6.359 1.00 0.00 3 ASP A CA 17
ATOM 16014 C C . ASP A 1 3 ? -0.682 6.598 -6.388 1.00 0.00 3 ASP A C 17
ATOM 16015 O O . ASP A 1 3 ? 0.191 6.776 -7.214 1.00 0.00 3 ASP A O 17
ATOM 16024 N N . GLY A 1 4 ? -0.582 5.654 -5.494 1.00 0.00 4 GLY A N 17
ATOM 16025 C CA . GLY A 1 4 ? 0.626 4.777 -5.482 1.00 0.00 4 GLY A CA 17
ATOM 16026 C C . GLY A 1 4 ? 0.287 3.416 -4.873 1.00 0.00 4 GLY A C 17
ATOM 16027 O O . GLY A 1 4 ? -0.865 3.057 -4.730 1.00 0.00 4 GLY A O 17
ATOM 16031 N N . TYR A 1 5 ? 1.288 2.653 -4.518 1.00 0.00 5 TYR A N 17
ATOM 16032 C CA . TYR A 1 5 ? 1.030 1.310 -3.920 1.00 0.00 5 TYR A CA 17
ATOM 16033 C C . TYR A 1 5 ? 1.732 1.182 -2.563 1.00 0.00 5 TYR A C 17
ATOM 16034 O O . TYR A 1 5 ? 2.910 0.883 -2.502 1.00 0.00 5 TYR A O 17
ATOM 16052 N N . PRO A 1 6 ? 0.982 1.405 -1.516 1.00 0.00 6 PRO A N 17
ATOM 16053 C CA . PRO A 1 6 ? 1.539 1.301 -0.144 1.00 0.00 6 PRO A CA 17
ATOM 16054 C C . PRO A 1 6 ? 1.829 -0.163 0.214 1.00 0.00 6 PRO A C 17
ATOM 16055 O O . PRO A 1 6 ? 0.995 -1.030 0.049 1.00 0.00 6 PRO A O 17
ATOM 16066 N N . VAL A 1 7 ? 3.009 -0.440 0.704 1.00 0.00 7 VAL A N 17
ATOM 16067 C CA . VAL A 1 7 ? 3.354 -1.849 1.073 1.00 0.00 7 VAL A CA 17
ATOM 16068 C C . VAL A 1 7 ? 2.773 -2.202 2.442 1.00 0.00 7 VAL A C 17
ATOM 16069 O O . VAL A 1 7 ? 1.881 -1.545 2.941 1.00 0.00 7 VAL A O 17
ATOM 16082 N N . ASP A 1 8 ? 3.269 -3.243 3.046 1.00 0.00 8 ASP A N 17
ATOM 16083 C CA . ASP A 1 8 ? 2.745 -3.655 4.381 1.00 0.00 8 ASP A CA 17
ATOM 16084 C C . ASP A 1 8 ? 3.250 -2.708 5.472 1.00 0.00 8 ASP A C 17
ATOM 16085 O O . ASP A 1 8 ? 2.610 -1.729 5.803 1.00 0.00 8 ASP A O 17
ATOM 16094 N N . TYR A 1 9 ? 4.390 -2.995 6.037 1.00 0.00 9 TYR A N 17
ATOM 16095 C CA . TYR A 1 9 ? 4.938 -2.115 7.109 1.00 0.00 9 TYR A CA 17
ATOM 16096 C C . TYR A 1 9 ? 6.459 -2.009 6.975 1.00 0.00 9 TYR A C 17
ATOM 16097 O O . TYR A 1 9 ? 6.993 -0.961 6.670 1.00 0.00 9 TYR A O 17
ATOM 16115 N N . TRP A 1 10 ? 7.159 -3.088 7.194 1.00 0.00 10 TRP A N 17
ATOM 16116 C CA . TRP A 1 10 ? 8.645 -3.051 7.073 1.00 0.00 10 TRP A CA 17
ATOM 16117 C C . TRP A 1 10 ? 9.057 -3.393 5.642 1.00 0.00 10 TRP A C 17
ATOM 16118 O O . TRP A 1 10 ? 10.218 -3.611 5.356 1.00 0.00 10 TRP A O 17
ATOM 16139 N N . ASN A 1 11 ? 8.108 -3.446 4.744 1.00 0.00 11 ASN A N 17
ATOM 16140 C CA . ASN A 1 11 ? 8.418 -3.774 3.324 1.00 0.00 11 ASN A CA 17
ATOM 16141 C C . ASN A 1 11 ? 8.930 -5.213 3.201 1.00 0.00 11 ASN A C 17
ATOM 16142 O O . ASN A 1 11 ? 9.333 -5.646 2.140 1.00 0.00 11 ASN A O 17
ATOM 16153 N N . CYS A 1 12 ? 8.921 -5.958 4.272 1.00 0.00 12 CYS A N 17
ATOM 16154 C CA . CYS A 1 12 ? 9.412 -7.361 4.196 1.00 0.00 12 CYS A CA 17
ATOM 16155 C C . CYS A 1 12 ? 8.385 -8.225 3.466 1.00 0.00 12 CYS A C 17
ATOM 16156 O O . CYS A 1 12 ? 8.728 -9.109 2.705 1.00 0.00 12 CYS A O 17
ATOM 16163 N N . LYS A 1 13 ? 7.128 -7.962 3.678 1.00 0.00 13 LYS A N 17
ATOM 16164 C CA . LYS A 1 13 ? 6.076 -8.751 2.984 1.00 0.00 13 LYS A CA 17
ATOM 16165 C C . LYS A 1 13 ? 5.789 -8.122 1.618 1.00 0.00 13 LYS A C 17
ATOM 16166 O O . LYS A 1 13 ? 5.974 -6.937 1.424 1.00 0.00 13 LYS A O 17
ATOM 16185 N N . ARG A 1 14 ? 5.354 -8.907 0.670 1.00 0.00 14 ARG A N 17
ATOM 16186 C CA . ARG A 1 14 ? 5.067 -8.359 -0.690 1.00 0.00 14 ARG A CA 17
ATOM 16187 C C . ARG A 1 14 ? 4.432 -6.965 -0.598 1.00 0.00 14 ARG A C 17
ATOM 16188 O O . ARG A 1 14 ? 3.898 -6.579 0.423 1.00 0.00 14 ARG A O 17
ATOM 16209 N N . ILE A 1 15 ? 4.490 -6.210 -1.663 1.00 0.00 15 ILE A N 17
ATOM 16210 C CA . ILE A 1 15 ? 3.896 -4.838 -1.650 1.00 0.00 15 ILE A CA 17
ATOM 16211 C C . ILE A 1 15 ? 2.362 -4.907 -1.614 1.00 0.00 15 ILE A C 17
ATOM 16212 O O . ILE A 1 15 ? 1.682 -3.899 -1.601 1.00 0.00 15 ILE A O 17
ATOM 16228 N N . CYS A 1 16 ? 1.815 -6.091 -1.586 1.00 0.00 16 CYS A N 17
ATOM 16229 C CA . CYS A 1 16 ? 0.332 -6.241 -1.532 1.00 0.00 16 CYS A CA 17
ATOM 16230 C C . CYS A 1 16 ? -0.028 -7.415 -0.615 1.00 0.00 16 CYS A C 17
ATOM 16231 O O . CYS A 1 16 ? 0.390 -8.534 -0.836 1.00 0.00 16 CYS A O 17
ATOM 16238 N N . TRP A 1 17 ? -0.797 -7.172 0.412 1.00 0.00 17 TRP A N 17
ATOM 16239 C CA . TRP A 1 17 ? -1.173 -8.282 1.334 1.00 0.00 17 TRP A CA 17
ATOM 16240 C C . TRP A 1 17 ? -1.947 -9.361 0.571 1.00 0.00 17 TRP A C 17
ATOM 16241 O O . TRP A 1 17 ? -1.592 -9.727 -0.532 1.00 0.00 17 TRP A O 17
ATOM 16262 N N . TYR A 1 18 ? -2.998 -9.877 1.148 1.00 0.00 18 TYR A N 17
ATOM 16263 C CA . TYR A 1 18 ? -3.781 -10.934 0.449 1.00 0.00 18 TYR A CA 17
ATOM 16264 C C . TYR A 1 18 ? -5.279 -10.758 0.719 1.00 0.00 18 TYR A C 17
ATOM 16265 O O . TYR A 1 18 ? -6.030 -11.713 0.745 1.00 0.00 18 TYR A O 17
ATOM 16283 N N . ASN A 1 19 ? -5.721 -9.546 0.916 1.00 0.00 19 ASN A N 17
ATOM 16284 C CA . ASN A 1 19 ? -7.172 -9.316 1.178 1.00 0.00 19 ASN A CA 17
ATOM 16285 C C . ASN A 1 19 ? -7.629 -8.011 0.519 1.00 0.00 19 ASN A C 17
ATOM 16286 O O . ASN A 1 19 ? -6.973 -6.993 0.615 1.00 0.00 19 ASN A O 17
ATOM 16297 N N . ASN A 1 20 ? -8.751 -8.035 -0.149 1.00 0.00 20 ASN A N 17
ATOM 16298 C CA . ASN A 1 20 ? -9.251 -6.797 -0.814 1.00 0.00 20 ASN A CA 17
ATOM 16299 C C . ASN A 1 20 ? -9.691 -5.775 0.238 1.00 0.00 20 ASN A C 17
ATOM 16300 O O . ASN A 1 20 ? -10.018 -4.648 -0.079 1.00 0.00 20 ASN A O 17
ATOM 16311 N N . LYS A 1 21 ? -9.702 -6.159 1.485 1.00 0.00 21 LYS A N 17
ATOM 16312 C CA . LYS A 1 21 ? -10.121 -5.204 2.550 1.00 0.00 21 LYS A CA 17
ATOM 16313 C C . LYS A 1 21 ? -8.905 -4.743 3.355 1.00 0.00 21 LYS A C 17
ATOM 16314 O O . LYS A 1 21 ? -8.925 -3.703 3.982 1.00 0.00 21 LYS A O 17
ATOM 16333 N N . TYR A 1 22 ? -7.844 -5.502 3.337 1.00 0.00 22 TYR A N 17
ATOM 16334 C CA . TYR A 1 22 ? -6.629 -5.093 4.097 1.00 0.00 22 TYR A CA 17
ATOM 16335 C C . TYR A 1 22 ? -5.951 -3.920 3.387 1.00 0.00 22 TYR A C 17
ATOM 16336 O O . TYR A 1 22 ? -5.751 -2.865 3.956 1.00 0.00 22 TYR A O 17
ATOM 16354 N N . CYS A 1 23 ? -5.604 -4.098 2.144 1.00 0.00 23 CYS A N 17
ATOM 16355 C CA . CYS A 1 23 ? -4.948 -2.997 1.387 1.00 0.00 23 CYS A CA 17
ATOM 16356 C C . CYS A 1 23 ? -5.840 -1.754 1.417 1.00 0.00 23 CYS A C 17
ATOM 16357 O O . CYS A 1 23 ? -5.365 -0.639 1.387 1.00 0.00 23 CYS A O 17
ATOM 16364 N N . ASN A 1 24 ? -7.130 -1.936 1.487 1.00 0.00 24 ASN A N 17
ATOM 16365 C CA . ASN A 1 24 ? -8.043 -0.757 1.527 1.00 0.00 24 ASN A CA 17
ATOM 16366 C C . ASN A 1 24 ? -8.113 -0.197 2.951 1.00 0.00 24 ASN A C 17
ATOM 16367 O O . ASN A 1 24 ? -8.197 0.996 3.152 1.00 0.00 24 ASN A O 17
ATOM 16378 N N . ASP A 1 25 ? -8.072 -1.049 3.941 1.00 0.00 25 ASP A N 17
ATOM 16379 C CA . ASP A 1 25 ? -8.131 -0.555 5.349 1.00 0.00 25 ASP A CA 17
ATOM 16380 C C . ASP A 1 25 ? -6.896 0.298 5.649 1.00 0.00 25 ASP A C 17
ATOM 16381 O O . ASP A 1 25 ? -6.994 1.394 6.162 1.00 0.00 25 ASP A O 17
ATOM 16390 N N . LEU A 1 26 ? -5.735 -0.197 5.322 1.00 0.00 26 LEU A N 17
ATOM 16391 C CA . LEU A 1 26 ? -4.491 0.583 5.578 1.00 0.00 26 LEU A CA 17
ATOM 16392 C C . LEU A 1 26 ? -4.421 1.776 4.626 1.00 0.00 26 LEU A C 17
ATOM 16393 O O . LEU A 1 26 ? -4.033 2.864 5.001 1.00 0.00 26 LEU A O 17
ATOM 16409 N N . CYS A 1 27 ? -4.802 1.580 3.395 1.00 0.00 27 CYS A N 17
ATOM 16410 C CA . CYS A 1 27 ? -4.764 2.702 2.421 1.00 0.00 27 CYS A CA 17
ATOM 16411 C C . CYS A 1 27 ? -5.716 3.810 2.872 1.00 0.00 27 CYS A C 17
ATOM 16412 O O . CYS A 1 27 ? -5.402 4.980 2.794 1.00 0.00 27 CYS A O 17
ATOM 16419 N N . LYS A 1 28 ? -6.875 3.451 3.357 1.00 0.00 28 LYS A N 17
ATOM 16420 C CA . LYS A 1 28 ? -7.830 4.493 3.824 1.00 0.00 28 LYS A CA 17
ATOM 16421 C C . LYS A 1 28 ? -7.223 5.241 5.009 1.00 0.00 28 LYS A C 17
ATOM 16422 O O . LYS A 1 28 ? -7.555 6.379 5.274 1.00 0.00 28 LYS A O 17
ATOM 16441 N N . GLY A 1 29 ? -6.316 4.617 5.713 1.00 0.00 29 GLY A N 17
ATOM 16442 C CA . GLY A 1 29 ? -5.670 5.311 6.861 1.00 0.00 29 GLY A CA 17
ATOM 16443 C C . GLY A 1 29 ? -4.978 6.556 6.318 1.00 0.00 29 GLY A C 17
ATOM 16444 O O . GLY A 1 29 ? -4.971 7.602 6.936 1.00 0.00 29 GLY A O 17
ATOM 16448 N N . LEU A 1 30 ? -4.416 6.446 5.145 1.00 0.00 30 LEU A N 17
ATOM 16449 C CA . LEU A 1 30 ? -3.738 7.616 4.522 1.00 0.00 30 LEU A CA 17
ATOM 16450 C C . LEU A 1 30 ? -4.728 8.345 3.606 1.00 0.00 30 LEU A C 17
ATOM 16451 O O . LEU A 1 30 ? -4.348 9.092 2.729 1.00 0.00 30 LEU A O 17
ATOM 16467 N N . LYS A 1 31 ? -5.997 8.125 3.822 1.00 0.00 31 LYS A N 17
ATOM 16468 C CA . LYS A 1 31 ? -7.048 8.791 2.995 1.00 0.00 31 LYS A CA 17
ATOM 16469 C C . LYS A 1 31 ? -7.057 8.249 1.561 1.00 0.00 31 LYS A C 17
ATOM 16470 O O . LYS A 1 31 ? -7.645 8.840 0.678 1.00 0.00 31 LYS A O 17
ATOM 16489 N N . ALA A 1 32 ? -6.434 7.127 1.314 1.00 0.00 32 ALA A N 17
ATOM 16490 C CA . ALA A 1 32 ? -6.447 6.579 -0.069 1.00 0.00 32 ALA A CA 17
ATOM 16491 C C . ALA A 1 32 ? -7.794 5.898 -0.330 1.00 0.00 32 ALA A C 17
ATOM 16492 O O . ALA A 1 32 ? -7.955 4.711 -0.135 1.00 0.00 32 ALA A O 17
ATOM 16499 N N . ASP A 1 33 ? -8.767 6.661 -0.750 1.00 0.00 33 ASP A N 17
ATOM 16500 C CA . ASP A 1 33 ? -10.122 6.092 -1.005 1.00 0.00 33 ASP A CA 17
ATOM 16501 C C . ASP A 1 33 ? -10.036 4.708 -1.657 1.00 0.00 33 ASP A C 17
ATOM 16502 O O . ASP A 1 33 ? -10.007 3.698 -0.983 1.00 0.00 33 ASP A O 17
ATOM 16511 N N . SER A 1 34 ? -10.018 4.654 -2.961 1.00 0.00 34 SER A N 17
ATOM 16512 C CA . SER A 1 34 ? -9.959 3.334 -3.658 1.00 0.00 34 SER A CA 17
ATOM 16513 C C . SER A 1 34 ? -8.620 2.637 -3.406 1.00 0.00 34 SER A C 17
ATOM 16514 O O . SER A 1 34 ? -7.665 2.832 -4.128 1.00 0.00 34 SER A O 17
ATOM 16522 N N . GLY A 1 35 ? -8.551 1.811 -2.396 1.00 0.00 35 GLY A N 17
ATOM 16523 C CA . GLY A 1 35 ? -7.282 1.086 -2.103 1.00 0.00 35 GLY A CA 17
ATOM 16524 C C . GLY A 1 35 ? -7.554 -0.420 -2.128 1.00 0.00 35 GLY A C 17
ATOM 16525 O O . GLY A 1 35 ? -8.205 -0.956 -1.255 1.00 0.00 35 GLY A O 17
ATOM 16529 N N . TYR A 1 36 ? -7.071 -1.105 -3.127 1.00 0.00 36 TYR A N 17
ATOM 16530 C CA . TYR A 1 36 ? -7.317 -2.574 -3.204 1.00 0.00 36 TYR A CA 17
ATOM 16531 C C . TYR A 1 36 ? -6.036 -3.316 -3.588 1.00 0.00 36 TYR A C 17
ATOM 16532 O O . TYR A 1 36 ? -5.075 -2.728 -4.044 1.00 0.00 36 TYR A O 17
ATOM 16550 N N . CYS A 1 37 ? -6.020 -4.609 -3.414 1.00 0.00 37 CYS A N 17
ATOM 16551 C CA . CYS A 1 37 ? -4.808 -5.396 -3.775 1.00 0.00 37 CYS A CA 17
ATOM 16552 C C . CYS A 1 37 ? -5.074 -6.212 -5.039 1.00 0.00 37 CYS A C 17
ATOM 16553 O O . CYS A 1 37 ? -6.054 -6.923 -5.135 1.00 0.00 37 CYS A O 17
ATOM 16560 N N . TRP A 1 38 ? -4.210 -6.120 -6.013 1.00 0.00 38 TRP A N 17
ATOM 16561 C CA . TRP A 1 38 ? -4.428 -6.898 -7.264 1.00 0.00 38 TRP A CA 17
ATOM 16562 C C . TRP A 1 38 ? -3.993 -8.353 -7.059 1.00 0.00 38 TRP A C 17
ATOM 16563 O O . TRP A 1 38 ? -3.348 -8.685 -6.084 1.00 0.00 38 TRP A O 17
ATOM 16584 N N . GLY A 1 39 ? -4.355 -9.227 -7.959 1.00 0.00 39 GLY A N 17
ATOM 16585 C CA . GLY A 1 39 ? -3.976 -10.661 -7.801 1.00 0.00 39 GLY A CA 17
ATOM 16586 C C . GLY A 1 39 ? -2.734 -10.979 -8.637 1.00 0.00 39 GLY A C 17
ATOM 16587 O O . GLY A 1 39 ? -1.977 -11.875 -8.318 1.00 0.00 39 GLY A O 17
ATOM 16591 N N . TRP A 1 40 ? -2.515 -10.263 -9.705 1.00 0.00 40 TRP A N 17
ATOM 16592 C CA . TRP A 1 40 ? -1.318 -10.544 -10.550 1.00 0.00 40 TRP A CA 17
ATOM 16593 C C . TRP A 1 40 ? -0.070 -9.922 -9.917 1.00 0.00 40 TRP A C 17
ATOM 16594 O O . TRP A 1 40 ? 0.592 -10.532 -9.102 1.00 0.00 40 TRP A O 17
ATOM 16615 N N . THR A 1 41 ? 0.258 -8.714 -10.282 1.00 0.00 41 THR A N 17
ATOM 16616 C CA . THR A 1 41 ? 1.464 -8.064 -9.695 1.00 0.00 41 THR A CA 17
ATOM 16617 C C . THR A 1 41 ? 1.281 -6.544 -9.650 1.00 0.00 41 THR A C 17
ATOM 16618 O O . THR A 1 41 ? 2.219 -5.792 -9.821 1.00 0.00 41 THR A O 17
ATOM 16629 N N . LEU A 1 42 ? 0.082 -6.089 -9.417 1.00 0.00 42 LEU A N 17
ATOM 16630 C CA . LEU A 1 42 ? -0.158 -4.619 -9.357 1.00 0.00 42 LEU A CA 17
ATOM 16631 C C . LEU A 1 42 ? 0.038 -4.113 -7.927 1.00 0.00 42 LEU A C 17
ATOM 16632 O O . LEU A 1 42 ? -0.115 -2.942 -7.647 1.00 0.00 42 LEU A O 17
ATOM 16648 N N . SER A 1 43 ? 0.374 -4.989 -7.017 1.00 0.00 43 SER A N 17
ATOM 16649 C CA . SER A 1 43 ? 0.575 -4.551 -5.610 1.00 0.00 43 SER A CA 17
ATOM 16650 C C . SER A 1 43 ? -0.719 -3.951 -5.053 1.00 0.00 43 SER A C 17
ATOM 16651 O O . SER A 1 43 ? -1.738 -3.927 -5.718 1.00 0.00 43 SER A O 17
ATOM 16659 N N . CYS A 1 44 ? -0.684 -3.453 -3.848 1.00 0.00 44 CYS A N 17
ATOM 16660 C CA . CYS A 1 44 ? -1.909 -2.836 -3.265 1.00 0.00 44 CYS A CA 17
ATOM 16661 C C . CYS A 1 44 ? -2.051 -1.417 -3.816 1.00 0.00 44 CYS A C 17
ATOM 16662 O O . CYS A 1 44 ? -1.468 -0.486 -3.306 1.00 0.00 44 CYS A O 17
ATOM 16669 N N . TYR A 1 45 ? -2.806 -1.246 -4.868 1.00 0.00 45 TYR A N 17
ATOM 16670 C CA . TYR A 1 45 ? -2.956 0.116 -5.453 1.00 0.00 45 TYR A CA 17
ATOM 16671 C C . TYR A 1 45 ? -3.969 0.938 -4.655 1.00 0.00 45 TYR A C 17
ATOM 16672 O O . TYR A 1 45 ? -5.006 0.448 -4.253 1.00 0.00 45 TYR A O 17
ATOM 16690 N N . CYS A 1 46 ? -3.680 2.191 -4.434 1.00 0.00 46 CYS A N 17
ATOM 16691 C CA . CYS A 1 46 ? -4.627 3.051 -3.672 1.00 0.00 46 CYS A CA 17
ATOM 16692 C C . CYS A 1 46 ? -4.527 4.500 -4.150 1.00 0.00 46 CYS A C 17
ATOM 16693 O O . CYS A 1 46 ? -3.463 4.979 -4.489 1.00 0.00 46 CYS A O 17
ATOM 16700 N N . GLN A 1 47 ? -5.626 5.201 -4.175 1.00 0.00 47 GLN A N 17
ATOM 16701 C CA . GLN A 1 47 ? -5.593 6.620 -4.627 1.00 0.00 47 GLN A CA 17
ATOM 16702 C C . GLN A 1 47 ? -6.235 7.524 -3.569 1.00 0.00 47 GLN A C 17
ATOM 16703 O O . GLN A 1 47 ? -7.128 7.117 -2.851 1.00 0.00 47 GLN A O 17
ATOM 16717 N N . GLY A 1 48 ? -5.789 8.745 -3.465 1.00 0.00 48 GLY A N 17
ATOM 16718 C CA . GLY A 1 48 ? -6.377 9.669 -2.453 1.00 0.00 48 GLY A CA 17
ATOM 16719 C C . GLY A 1 48 ? -5.470 9.729 -1.224 1.00 0.00 48 GLY A C 17
A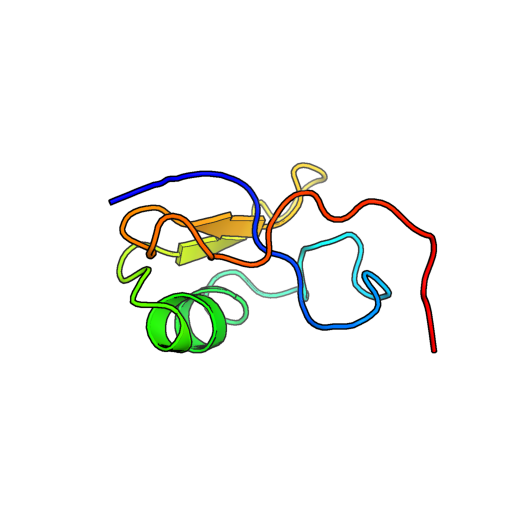TOM 16720 O O . GLY A 1 48 ? -5.893 10.092 -0.145 1.00 0.00 48 GLY A O 17
ATOM 16724 N N . LEU A 1 49 ? -4.222 9.389 -1.377 1.00 0.00 49 LEU A N 17
ATOM 16725 C CA . LEU A 1 49 ? -3.294 9.440 -0.204 1.00 0.00 49 LEU A CA 17
ATOM 16726 C C . LEU A 1 49 ? -2.431 10.702 -0.277 1.00 0.00 49 LEU A C 17
ATOM 16727 O O . LEU A 1 49 ? -2.423 11.388 -1.276 1.00 0.00 49 LEU A O 17
ATOM 16743 N N . PRO A 1 50 ? -1.737 10.974 0.794 1.00 0.00 50 PRO A N 17
ATOM 16744 C CA . PRO A 1 50 ? -0.871 12.176 0.847 1.00 0.00 50 PRO A CA 17
ATOM 16745 C C . PRO A 1 50 ? 0.356 11.987 -0.046 1.00 0.00 50 PRO A C 17
ATOM 16746 O O . PRO A 1 50 ? 0.733 10.880 -0.372 1.00 0.00 50 PRO A O 17
ATOM 16757 N N . ASP A 1 51 ? 0.985 13.058 -0.443 1.00 0.00 51 ASP A N 17
ATOM 16758 C CA . ASP A 1 51 ? 2.188 12.931 -1.312 1.00 0.00 51 ASP A CA 17
ATOM 16759 C C . ASP A 1 51 ? 3.267 12.130 -0.585 1.00 0.00 51 ASP A C 17
ATOM 16760 O O . ASP A 1 51 ? 4.132 11.533 -1.195 1.00 0.00 51 ASP A O 17
ATOM 16769 N N . ASN A 1 52 ? 3.215 12.109 0.717 1.00 0.00 52 ASN A N 17
ATOM 16770 C CA . ASN A 1 52 ? 4.229 11.344 1.493 1.00 0.00 52 ASN A CA 17
ATOM 16771 C C . ASN A 1 52 ? 3.706 9.932 1.770 1.00 0.00 52 ASN A C 17
ATOM 16772 O O . ASN A 1 52 ? 4.198 9.233 2.634 1.00 0.00 52 ASN A O 17
ATOM 16783 N N . ALA A 1 53 ? 2.706 9.511 1.042 1.00 0.00 53 ALA A N 17
ATOM 16784 C CA . ALA A 1 53 ? 2.144 8.147 1.262 1.00 0.00 53 ALA A CA 17
ATOM 16785 C C . ALA A 1 53 ? 3.275 7.117 1.334 1.00 0.00 53 ALA A C 17
ATOM 16786 O O . ALA A 1 53 ? 4.268 7.222 0.642 1.00 0.00 53 ALA A O 17
ATOM 16793 N N . ARG A 1 54 ? 3.133 6.127 2.171 1.00 0.00 54 ARG A N 17
ATOM 16794 C CA . ARG A 1 54 ? 4.201 5.093 2.295 1.00 0.00 54 ARG A CA 17
ATOM 16795 C C . ARG A 1 54 ? 4.015 4.006 1.233 1.00 0.00 54 ARG A C 17
ATOM 16796 O O . ARG A 1 54 ? 3.322 3.031 1.445 1.00 0.00 54 ARG A O 17
ATOM 16817 N N . ILE A 1 55 ? 4.637 4.163 0.094 1.00 0.00 55 ILE A N 17
ATOM 16818 C CA . ILE A 1 55 ? 4.506 3.137 -0.986 1.00 0.00 55 ILE A CA 17
ATOM 16819 C C . ILE A 1 55 ? 5.855 2.930 -1.676 1.00 0.00 55 ILE A C 17
ATOM 16820 O O . ILE A 1 55 ? 6.776 3.703 -1.503 1.00 0.00 55 ILE A O 17
ATOM 16836 N N . LYS A 1 56 ? 5.983 1.891 -2.457 1.00 0.00 56 LYS A N 17
ATOM 16837 C CA . LYS A 1 56 ? 7.280 1.640 -3.151 1.00 0.00 56 LYS A CA 17
ATOM 16838 C C . LYS A 1 56 ? 8.438 1.826 -2.167 1.00 0.00 56 LYS A C 17
ATOM 16839 O O . LYS A 1 56 ? 9.227 2.743 -2.286 1.00 0.00 56 LYS A O 17
ATOM 16858 N N . ARG A 1 57 ? 8.541 0.966 -1.189 1.00 0.00 57 ARG A N 17
ATOM 16859 C CA . ARG A 1 57 ? 9.642 1.098 -0.192 1.00 0.00 57 ARG A CA 17
ATOM 16860 C C . ARG A 1 57 ? 10.441 -0.204 -0.102 1.00 0.00 57 ARG A C 17
ATOM 16861 O O . ARG A 1 57 ? 11.170 -0.429 0.843 1.00 0.00 57 ARG A O 17
ATOM 16882 N N . SER A 1 58 ? 10.311 -1.060 -1.077 1.00 0.00 58 SER A N 17
ATOM 16883 C CA . SER A 1 58 ? 11.067 -2.345 -1.045 1.00 0.00 58 SER A CA 17
ATOM 16884 C C . SER A 1 58 ? 12.499 -2.096 -0.569 1.00 0.00 58 SER A C 17
ATOM 16885 O O . SER A 1 58 ? 13.128 -1.125 -0.943 1.00 0.00 58 SER A O 17
ATOM 16893 N N . GLY A 1 59 ? 13.021 -2.959 0.258 1.00 0.00 59 GLY A N 17
ATOM 16894 C CA . GLY A 1 59 ? 14.410 -2.759 0.758 1.00 0.00 59 GLY A CA 17
ATOM 16895 C C . GLY A 1 59 ? 14.927 -4.060 1.375 1.00 0.00 59 GLY A C 17
ATOM 16896 O O . GLY A 1 59 ? 14.874 -5.110 0.766 1.00 0.00 59 GLY A O 17
ATOM 16900 N N . ARG A 1 60 ? 15.426 -3.997 2.579 1.00 0.00 60 ARG A N 17
ATOM 16901 C CA . ARG A 1 60 ? 15.948 -5.233 3.236 1.00 0.00 60 ARG A CA 17
ATOM 16902 C C . ARG A 1 60 ? 15.136 -5.547 4.494 1.00 0.00 60 ARG A C 17
ATOM 16903 O O . ARG A 1 60 ? 15.681 -5.837 5.540 1.00 0.00 60 ARG A O 17
ATOM 16924 N N . CYS A 1 61 ? 13.839 -5.495 4.389 1.00 0.00 61 CYS A N 17
ATOM 16925 C CA . CYS A 1 61 ? 12.968 -5.790 5.566 1.00 0.00 61 CYS A CA 17
ATOM 16926 C C . CYS A 1 61 ? 13.325 -4.877 6.745 1.00 0.00 61 CYS A C 17
ATOM 16927 O O . CYS A 1 61 ? 14.441 -4.866 7.223 1.00 0.00 61 CYS A O 17
ATOM 16934 N N . ARG A 1 62 ? 12.381 -4.115 7.224 1.00 0.00 62 ARG A N 17
ATOM 16935 C CA . ARG A 1 62 ? 12.667 -3.210 8.374 1.00 0.00 62 ARG A CA 17
ATOM 16936 C C . ARG A 1 62 ? 12.447 -3.949 9.697 1.00 0.00 62 ARG A C 17
ATOM 16937 O O . ARG A 1 62 ? 11.938 -3.396 10.650 1.00 0.00 62 ARG A O 17
ATOM 16958 N N . ALA A 1 63 ? 12.828 -5.195 9.762 1.00 0.00 63 ALA A N 17
ATOM 16959 C CA . ALA A 1 63 ? 12.639 -5.968 11.023 1.00 0.00 63 ALA A CA 17
ATOM 16960 C C . ALA A 1 63 ? 13.694 -7.073 11.131 1.00 0.00 63 ALA A C 17
ATOM 16967 N N . LYS A 1 1 ? -3.505 13.883 -2.040 1.00 0.00 1 LYS A N 18
ATOM 16968 C CA . LYS A 1 1 ? -4.033 13.486 -3.380 1.00 0.00 1 LYS A CA 18
ATOM 16969 C C . LYS A 1 1 ? -2.927 12.826 -4.204 1.00 0.00 1 LYS A C 18
ATOM 16970 O O . LYS A 1 1 ? -2.571 13.294 -5.269 1.00 0.00 1 LYS A O 18
ATOM 16991 N N . ILE A 1 2 ? -2.376 11.745 -3.724 1.00 0.00 2 ILE A N 18
ATOM 16992 C CA . ILE A 1 2 ? -1.292 11.062 -4.485 1.00 0.00 2 ILE A CA 18
ATOM 16993 C C . ILE A 1 2 ? -1.715 9.636 -4.850 1.00 0.00 2 ILE A C 18
ATOM 16994 O O . ILE A 1 2 ? -2.628 9.081 -4.273 1.00 0.00 2 ILE A O 18
ATOM 17010 N N . ASP A 1 3 ? -1.056 9.040 -5.805 1.00 0.00 3 ASP A N 18
ATOM 17011 C CA . ASP A 1 3 ? -1.418 7.652 -6.209 1.00 0.00 3 ASP A CA 18
ATOM 17012 C C . ASP A 1 3 ? -0.161 6.782 -6.280 1.00 0.00 3 ASP A C 18
ATOM 17013 O O . ASP A 1 3 ? 0.832 7.159 -6.868 1.00 0.00 3 ASP A O 18
ATOM 17022 N N . GLY A 1 4 ? -0.191 5.620 -5.683 1.00 0.00 4 GLY A N 18
ATOM 17023 C CA . GLY A 1 4 ? 1.010 4.737 -5.724 1.00 0.00 4 GLY A CA 18
ATOM 17024 C C . GLY A 1 4 ? 0.659 3.351 -5.183 1.00 0.00 4 GLY A C 18
ATOM 17025 O O . GLY A 1 4 ? -0.478 3.067 -4.861 1.00 0.00 4 GLY A O 18
ATOM 17029 N N . TYR A 1 5 ? 1.631 2.484 -5.083 1.00 0.00 5 TYR A N 18
ATOM 17030 C CA . TYR A 1 5 ? 1.364 1.111 -4.564 1.00 0.00 5 TYR A CA 18
ATOM 17031 C C . TYR A 1 5 ? 1.915 0.968 -3.143 1.00 0.00 5 TYR A C 18
ATOM 17032 O O . TYR A 1 5 ? 3.100 0.778 -2.953 1.00 0.00 5 TYR A O 18
ATOM 17050 N N . PRO A 1 6 ? 1.032 1.065 -2.187 1.00 0.00 6 PRO A N 18
ATOM 17051 C CA . PRO A 1 6 ? 1.435 0.948 -0.763 1.00 0.00 6 PRO A CA 18
ATOM 17052 C C . PRO A 1 6 ? 1.830 -0.494 -0.435 1.00 0.00 6 PRO A C 18
ATOM 17053 O O . PRO A 1 6 ? 1.217 -1.435 -0.894 1.00 0.00 6 PRO A O 18
ATOM 17064 N N . VAL A 1 7 ? 2.848 -0.674 0.359 1.00 0.00 7 VAL A N 18
ATOM 17065 C CA . VAL A 1 7 ? 3.277 -2.057 0.715 1.00 0.00 7 VAL A CA 18
ATOM 17066 C C . VAL A 1 7 ? 2.965 -2.344 2.184 1.00 0.00 7 VAL A C 18
ATOM 17067 O O . VAL A 1 7 ? 2.292 -1.580 2.846 1.00 0.00 7 VAL A O 18
ATOM 17080 N N . ASP A 1 8 ? 3.441 -3.444 2.697 1.00 0.00 8 ASP A N 18
ATOM 17081 C CA . ASP A 1 8 ? 3.165 -3.786 4.121 1.00 0.00 8 ASP A CA 18
ATOM 17082 C C . ASP A 1 8 ? 3.798 -2.753 5.058 1.00 0.00 8 ASP A C 18
ATOM 17083 O O . ASP A 1 8 ? 3.854 -1.577 4.756 1.00 0.00 8 ASP A O 18
ATOM 17092 N N . TYR A 1 9 ? 4.266 -3.186 6.196 1.00 0.00 9 TYR A N 18
ATOM 17093 C CA . TYR A 1 9 ? 4.887 -2.235 7.162 1.00 0.00 9 TYR A CA 18
ATOM 17094 C C . TYR A 1 9 ? 6.371 -2.031 6.841 1.00 0.00 9 TYR A C 18
ATOM 17095 O O . TYR A 1 9 ? 6.858 -0.918 6.795 1.00 0.00 9 TYR A O 18
ATOM 17113 N N . TRP A 1 10 ? 7.097 -3.094 6.625 1.00 0.00 10 TRP A N 18
ATOM 17114 C CA . TRP A 1 10 ? 8.550 -2.953 6.316 1.00 0.00 10 TRP A CA 18
ATOM 17115 C C . TRP A 1 10 ? 8.869 -3.557 4.946 1.00 0.00 10 TRP A C 18
ATOM 17116 O O . TRP A 1 10 ? 9.997 -3.901 4.658 1.00 0.00 10 TRP A O 18
ATOM 17137 N N . ASN A 1 11 ? 7.886 -3.692 4.099 1.00 0.00 11 ASN A N 18
ATOM 17138 C CA . ASN A 1 11 ? 8.139 -4.274 2.751 1.00 0.00 11 ASN A CA 18
ATOM 17139 C C . ASN A 1 11 ? 8.748 -5.673 2.886 1.00 0.00 11 ASN A C 18
ATOM 17140 O O . ASN A 1 11 ? 9.285 -6.220 1.943 1.00 0.00 11 ASN A O 18
ATOM 17151 N N . CYS A 1 12 ? 8.672 -6.254 4.052 1.00 0.00 12 CYS A N 18
ATOM 17152 C CA . CYS A 1 12 ? 9.252 -7.615 4.246 1.00 0.00 12 CYS A CA 18
ATOM 17153 C C . CYS A 1 12 ? 8.249 -8.689 3.822 1.00 0.00 12 CYS A C 18
ATOM 17154 O O . CYS A 1 12 ? 8.555 -9.561 3.033 1.00 0.00 12 CYS A O 18
ATOM 17161 N N . LYS A 1 13 ? 7.058 -8.635 4.342 1.00 0.00 13 LYS A N 18
ATOM 17162 C CA . LYS A 1 13 ? 6.037 -9.656 3.971 1.00 0.00 13 LYS A CA 18
ATOM 17163 C C . LYS A 1 13 ? 5.743 -9.593 2.470 1.00 0.00 13 LYS A C 18
ATOM 17164 O O . LYS A 1 13 ? 5.794 -10.590 1.777 1.00 0.00 13 LYS A O 18
ATOM 17183 N N . ARG A 1 14 ? 5.435 -8.430 1.961 1.00 0.00 14 ARG A N 18
ATOM 17184 C CA . ARG A 1 14 ? 5.138 -8.311 0.503 1.00 0.00 14 ARG A CA 18
ATOM 17185 C C . ARG A 1 14 ? 4.725 -6.879 0.155 1.00 0.00 14 ARG A C 18
ATOM 17186 O O . ARG A 1 14 ? 5.014 -5.944 0.875 1.00 0.00 14 ARG A O 18
ATOM 17207 N N . ILE A 1 15 ? 4.040 -6.705 -0.943 1.00 0.00 15 ILE A N 18
ATOM 17208 C CA . ILE A 1 15 ? 3.593 -5.340 -1.344 1.00 0.00 15 ILE A CA 18
ATOM 17209 C C . ILE A 1 15 ? 2.064 -5.304 -1.417 1.00 0.00 15 ILE A C 18
ATOM 17210 O O . ILE A 1 15 ? 1.451 -4.254 -1.402 1.00 0.00 15 ILE A O 18
ATOM 17226 N N . CYS A 1 16 ? 1.448 -6.451 -1.495 1.00 0.00 16 CYS A N 18
ATOM 17227 C CA . CYS A 1 16 ? -0.040 -6.509 -1.562 1.00 0.00 16 CYS A CA 18
ATOM 17228 C C . CYS A 1 16 ? -0.574 -7.548 -0.573 1.00 0.00 16 CYS A C 18
ATOM 17229 O O . CYS A 1 16 ? -0.373 -8.735 -0.739 1.00 0.00 16 CYS A O 18
ATOM 17236 N N . TRP A 1 17 ? -1.253 -7.114 0.452 1.00 0.00 17 TRP A N 18
ATOM 17237 C CA . TRP A 1 17 ? -1.799 -8.081 1.445 1.00 0.00 17 TRP A CA 18
ATOM 17238 C C . TRP A 1 17 ? -2.568 -9.195 0.729 1.00 0.00 17 TRP A C 18
ATOM 17239 O O . TRP A 1 17 ? -2.930 -9.069 -0.425 1.00 0.00 17 TRP A O 18
ATOM 17260 N N . TYR A 1 18 ? -2.824 -10.281 1.405 1.00 0.00 18 TYR A N 18
ATOM 17261 C CA . TYR A 1 18 ? -3.573 -11.399 0.763 1.00 0.00 18 TYR A CA 18
ATOM 17262 C C . TYR A 1 18 ? -5.073 -11.094 0.767 1.00 0.00 18 TYR A C 18
ATOM 17263 O O . TYR A 1 18 ? -5.821 -11.589 -0.052 1.00 0.00 18 TYR A O 18
ATOM 17281 N N . ASN A 1 19 ? -5.517 -10.276 1.684 1.00 0.00 19 ASN A N 18
ATOM 17282 C CA . ASN A 1 19 ? -6.967 -9.934 1.741 1.00 0.00 19 ASN A CA 18
ATOM 17283 C C . ASN A 1 19 ? -7.277 -8.798 0.763 1.00 0.00 19 ASN A C 18
ATOM 17284 O O . ASN A 1 19 ? -6.470 -7.918 0.544 1.00 0.00 19 ASN A O 18
ATOM 17295 N N . ASN A 1 20 ? -8.439 -8.812 0.171 1.00 0.00 20 ASN A N 18
ATOM 17296 C CA . ASN A 1 20 ? -8.795 -7.734 -0.795 1.00 0.00 20 ASN A CA 18
ATOM 17297 C C . ASN A 1 20 ? -9.258 -6.480 -0.049 1.00 0.00 20 ASN A C 18
ATOM 17298 O O . ASN A 1 20 ? -9.729 -5.531 -0.644 1.00 0.00 20 ASN A O 18
ATOM 17309 N N . LYS A 1 21 ? -9.134 -6.468 1.250 1.00 0.00 21 LYS A N 18
ATOM 17310 C CA . LYS A 1 21 ? -9.573 -5.272 2.026 1.00 0.00 21 LYS A CA 18
ATOM 17311 C C . LYS A 1 21 ? -8.487 -4.831 3.015 1.00 0.00 21 LYS A C 18
ATOM 17312 O O . LYS A 1 21 ? -8.495 -3.716 3.498 1.00 0.00 21 LYS A O 18
ATOM 17331 N N . TYR A 1 22 ? -7.555 -5.690 3.326 1.00 0.00 22 TYR A N 18
ATOM 17332 C CA . TYR A 1 22 ? -6.482 -5.306 4.288 1.00 0.00 22 TYR A CA 18
ATOM 17333 C C . TYR A 1 22 ? -5.692 -4.109 3.752 1.00 0.00 22 TYR A C 18
ATOM 17334 O O . TYR A 1 22 ? -4.947 -3.473 4.471 1.00 0.00 22 TYR A O 18
ATOM 17352 N N . CYS A 1 23 ? -5.848 -3.795 2.495 1.00 0.00 23 CYS A N 18
ATOM 17353 C CA . CYS A 1 23 ? -5.104 -2.637 1.921 1.00 0.00 23 CYS A CA 18
ATOM 17354 C C . CYS A 1 23 ? -6.039 -1.435 1.760 1.00 0.00 23 CYS A C 18
ATOM 17355 O O . CYS A 1 23 ? -5.622 -0.298 1.844 1.00 0.00 23 CYS A O 18
ATOM 17362 N N . ASN A 1 24 ? -7.302 -1.677 1.538 1.00 0.00 24 ASN A N 18
ATOM 17363 C CA . ASN A 1 24 ? -8.264 -0.548 1.385 1.00 0.00 24 ASN A CA 18
ATOM 17364 C C . ASN A 1 24 ? -8.513 0.102 2.748 1.00 0.00 24 ASN A C 18
ATOM 17365 O O . ASN A 1 24 ? -8.377 1.297 2.910 1.00 0.00 24 ASN A O 18
ATOM 17376 N N . ASP A 1 25 ? -8.871 -0.679 3.732 1.00 0.00 25 ASP A N 18
ATOM 17377 C CA . ASP A 1 25 ? -9.120 -0.105 5.086 1.00 0.00 25 ASP A CA 18
ATOM 17378 C C . ASP A 1 25 ? -7.895 0.686 5.550 1.00 0.00 25 ASP A C 18
ATOM 17379 O O . ASP A 1 25 ? -8.009 1.761 6.102 1.00 0.00 25 ASP A O 18
ATOM 17388 N N . LEU A 1 26 ? -6.721 0.160 5.326 1.00 0.00 26 LEU A N 18
ATOM 17389 C CA . LEU A 1 26 ? -5.488 0.880 5.747 1.00 0.00 26 LEU A CA 18
ATOM 17390 C C . LEU A 1 26 ? -5.254 2.077 4.818 1.00 0.00 26 LEU A C 18
ATOM 17391 O O . LEU A 1 26 ? -4.896 3.154 5.253 1.00 0.00 26 LEU A O 18
ATOM 17407 N N . CYS A 1 27 ? -5.457 1.893 3.545 1.00 0.00 27 CYS A N 18
ATOM 17408 C CA . CYS A 1 27 ? -5.253 3.017 2.592 1.00 0.00 27 CYS A CA 18
ATOM 17409 C C . CYS A 1 27 ? -6.200 4.166 2.942 1.00 0.00 27 CYS A C 18
ATOM 17410 O O . CYS A 1 27 ? -5.834 5.322 2.891 1.00 0.00 27 CYS A O 18
ATOM 17417 N N . LYS A 1 28 ? -7.413 3.853 3.309 1.00 0.00 28 LYS A N 18
ATOM 17418 C CA . LYS A 1 28 ? -8.380 4.925 3.676 1.00 0.00 28 LYS A CA 18
ATOM 17419 C C . LYS A 1 28 ? -7.854 5.698 4.885 1.00 0.00 28 LYS A C 18
ATOM 17420 O O . LYS A 1 28 ? -8.108 6.874 5.042 1.00 0.00 28 LYS A O 18
ATOM 17439 N N . GLY A 1 29 ? -7.110 5.045 5.734 1.00 0.00 29 GLY A N 18
ATOM 17440 C CA . GLY A 1 29 ? -6.553 5.747 6.923 1.00 0.00 29 GLY A CA 18
ATOM 17441 C C . GLY A 1 29 ? -5.677 6.895 6.430 1.00 0.00 29 GLY A C 18
ATOM 17442 O O . GLY A 1 29 ? -5.602 7.945 7.037 1.00 0.00 29 GLY A O 18
ATOM 17446 N N . LEU A 1 30 ? -5.021 6.699 5.318 1.00 0.00 30 LEU A N 18
ATOM 17447 C CA . LEU A 1 30 ? -4.153 7.772 4.758 1.00 0.00 30 LEU A CA 18
ATOM 17448 C C . LEU A 1 30 ? -4.949 8.612 3.755 1.00 0.00 30 LEU A C 18
ATOM 17449 O O . LEU A 1 30 ? -4.392 9.315 2.939 1.00 0.00 30 LEU A O 18
ATOM 17465 N N . LYS A 1 31 ? -6.254 8.538 3.820 1.00 0.00 31 LYS A N 18
ATOM 17466 C CA . LYS A 1 31 ? -7.122 9.325 2.888 1.00 0.00 31 LYS A CA 18
ATOM 17467 C C . LYS A 1 31 ? -7.148 8.694 1.492 1.00 0.00 31 LYS A C 18
ATOM 17468 O O . LYS A 1 31 ? -7.611 9.297 0.545 1.00 0.00 31 LYS A O 18
ATOM 17487 N N . ALA A 1 32 ? -6.668 7.485 1.348 1.00 0.00 32 ALA A N 18
ATOM 17488 C CA . ALA A 1 32 ? -6.687 6.843 0.006 1.00 0.00 32 ALA A CA 18
ATOM 17489 C C . ALA A 1 32 ? -8.011 6.100 -0.193 1.00 0.00 32 ALA A C 18
ATOM 17490 O O . ALA A 1 32 ? -8.104 4.905 0.005 1.00 0.00 32 ALA A O 18
ATOM 17497 N N . ASP A 1 33 ? -9.036 6.811 -0.573 1.00 0.00 33 ASP A N 18
ATOM 17498 C CA . ASP A 1 33 ? -10.368 6.171 -0.777 1.00 0.00 33 ASP A CA 18
ATOM 17499 C C . ASP A 1 33 ? -10.241 4.876 -1.585 1.00 0.00 33 ASP A C 18
ATOM 17500 O O . ASP A 1 33 ? -10.353 3.788 -1.056 1.00 0.00 33 ASP A O 18
ATOM 17509 N N . SER A 1 34 ? -10.026 4.990 -2.864 1.00 0.00 34 SER A N 18
ATOM 17510 C CA . SER A 1 34 ? -9.910 3.770 -3.718 1.00 0.00 34 SER A CA 18
ATOM 17511 C C . SER A 1 34 ? -8.617 3.009 -3.414 1.00 0.00 34 SER A C 18
ATOM 17512 O O . SER A 1 34 ? -7.590 3.245 -4.019 1.00 0.00 34 SER A O 18
ATOM 17520 N N . GLY A 1 35 ? -8.660 2.084 -2.491 1.00 0.00 35 GLY A N 18
ATOM 17521 C CA . GLY A 1 35 ? -7.437 1.301 -2.167 1.00 0.00 35 GLY A CA 18
ATOM 17522 C C . GLY A 1 35 ? -7.728 -0.185 -2.377 1.00 0.00 35 GLY A C 18
ATOM 17523 O O . GLY A 1 35 ? -8.532 -0.773 -1.682 1.00 0.00 35 G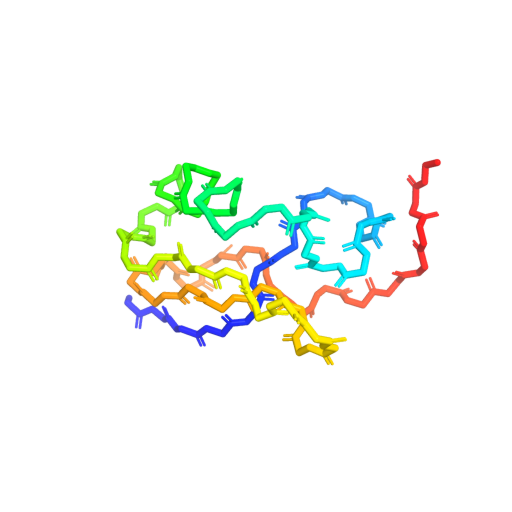LY A O 18
ATOM 17527 N N . TYR A 1 36 ? -7.088 -0.799 -3.336 1.00 0.00 36 TYR A N 18
ATOM 17528 C CA . TYR A 1 36 ? -7.344 -2.245 -3.588 1.00 0.00 36 TYR A CA 18
ATOM 17529 C C . TYR A 1 36 ? -6.024 -3.003 -3.746 1.00 0.00 36 TYR A C 18
ATOM 17530 O O . TYR A 1 36 ? -5.013 -2.442 -4.120 1.00 0.00 36 TYR A O 18
ATOM 17548 N N . CYS A 1 37 ? -6.029 -4.277 -3.467 1.00 0.00 37 CYS A N 18
ATOM 17549 C CA . CYS A 1 37 ? -4.780 -5.076 -3.604 1.00 0.00 37 CYS A CA 18
ATOM 17550 C C . CYS A 1 37 ? -4.876 -6.000 -4.820 1.00 0.00 37 CYS A C 18
ATOM 17551 O O . CYS A 1 37 ? -5.729 -6.863 -4.887 1.00 0.00 37 CYS A O 18
ATOM 17558 N N . TRP A 1 38 ? -4.012 -5.827 -5.785 1.00 0.00 38 TRP A N 18
ATOM 17559 C CA . TRP A 1 38 ? -4.067 -6.702 -6.993 1.00 0.00 38 TRP A CA 18
ATOM 17560 C C . TRP A 1 38 ? -3.280 -7.992 -6.749 1.00 0.00 38 TRP A C 18
ATOM 17561 O O . TRP A 1 38 ? -2.070 -8.024 -6.856 1.00 0.00 38 TRP A O 18
ATOM 17582 N N . GLY A 1 39 ? -3.960 -9.057 -6.422 1.00 0.00 39 GLY A N 18
ATOM 17583 C CA . GLY A 1 39 ? -3.255 -10.345 -6.171 1.00 0.00 39 GLY A CA 18
ATOM 17584 C C . GLY A 1 39 ? -2.741 -10.915 -7.494 1.00 0.00 39 GLY A C 18
ATOM 17585 O O . GLY A 1 39 ? -3.208 -11.932 -7.966 1.00 0.00 39 GLY A O 18
ATOM 17589 N N . TRP A 1 40 ? -1.780 -10.268 -8.096 1.00 0.00 40 TRP A N 18
ATOM 17590 C CA . TRP A 1 40 ? -1.236 -10.777 -9.388 1.00 0.00 40 TRP A CA 18
ATOM 17591 C C . TRP A 1 40 ? 0.175 -10.227 -9.623 1.00 0.00 40 TRP A C 18
ATOM 17592 O O . TRP A 1 40 ? 1.158 -10.834 -9.248 1.00 0.00 40 TRP A O 18
ATOM 17613 N N . THR A 1 41 ? 0.284 -9.082 -10.240 1.00 0.00 41 THR A N 18
ATOM 17614 C CA . THR A 1 41 ? 1.630 -8.498 -10.498 1.00 0.00 41 THR A CA 18
ATOM 17615 C C . THR A 1 41 ? 1.577 -6.973 -10.385 1.00 0.00 41 THR A C 18
ATOM 17616 O O . THR A 1 41 ? 2.398 -6.270 -10.940 1.00 0.00 41 THR A O 18
ATOM 17627 N N . LEU A 1 42 ? 0.615 -6.454 -9.672 1.00 0.00 42 LEU A N 18
ATOM 17628 C CA . LEU A 1 42 ? 0.510 -4.973 -9.529 1.00 0.00 42 LEU A CA 18
ATOM 17629 C C . LEU A 1 42 ? 0.589 -4.569 -8.055 1.00 0.00 42 LEU A C 18
ATOM 17630 O O . LEU A 1 42 ? 0.325 -3.438 -7.700 1.00 0.00 42 LEU A O 18
ATOM 17646 N N . SER A 1 43 ? 0.950 -5.478 -7.188 1.00 0.00 43 SER A N 18
ATOM 17647 C CA . SER A 1 43 ? 1.039 -5.126 -5.746 1.00 0.00 43 SER A CA 18
ATOM 17648 C C . SER A 1 43 ? -0.214 -4.356 -5.317 1.00 0.00 43 SER A C 18
ATOM 17649 O O . SER A 1 43 ? -1.175 -4.252 -6.056 1.00 0.00 43 SER A O 18
ATOM 17657 N N . CYS A 1 44 ? -0.210 -3.803 -4.133 1.00 0.00 44 CYS A N 18
ATOM 17658 C CA . CYS A 1 44 ? -1.400 -3.028 -3.677 1.00 0.00 44 CYS A CA 18
ATOM 17659 C C . CYS A 1 44 ? -1.387 -1.651 -4.343 1.00 0.00 44 CYS A C 18
ATOM 17660 O O . CYS A 1 44 ? -0.343 -1.131 -4.682 1.00 0.00 44 CYS A O 18
ATOM 17667 N N . TYR A 1 45 ? -2.530 -1.054 -4.549 1.00 0.00 45 TYR A N 18
ATOM 17668 C CA . TYR A 1 45 ? -2.545 0.282 -5.208 1.00 0.00 45 TYR A CA 18
ATOM 17669 C C . TYR A 1 45 ? -3.703 1.143 -4.694 1.00 0.00 45 TYR A C 18
ATOM 17670 O O . TYR A 1 45 ? -4.855 0.767 -4.773 1.00 0.00 45 TYR A O 18
ATOM 17688 N N . CYS A 1 46 ? -3.400 2.309 -4.190 1.00 0.00 46 CYS A N 18
ATOM 17689 C CA . CYS A 1 46 ? -4.474 3.215 -3.690 1.00 0.00 46 CYS A CA 18
ATOM 17690 C C . CYS A 1 46 ? -4.275 4.615 -4.278 1.00 0.00 46 CYS A C 18
ATOM 17691 O O . CYS A 1 46 ? -3.162 5.078 -4.434 1.00 0.00 46 CYS A O 18
ATOM 17698 N N . GLN A 1 47 ? -5.339 5.294 -4.607 1.00 0.00 47 GLN A N 18
ATOM 17699 C CA . GLN A 1 47 ? -5.194 6.662 -5.183 1.00 0.00 47 GLN A CA 18
ATOM 17700 C C . GLN A 1 47 ? -5.836 7.698 -4.255 1.00 0.00 47 GLN A C 18
ATOM 17701 O O . GLN A 1 47 ? -6.958 7.540 -3.817 1.00 0.00 47 GLN A O 18
ATOM 17715 N N . GLY A 1 48 ? -5.135 8.756 -3.955 1.00 0.00 48 GLY A N 18
ATOM 17716 C CA . GLY A 1 48 ? -5.708 9.801 -3.058 1.00 0.00 48 GLY A CA 18
ATOM 17717 C C . GLY A 1 48 ? -5.061 9.705 -1.676 1.00 0.00 48 GLY A C 18
ATOM 17718 O O . GLY A 1 48 ? -5.721 9.819 -0.665 1.00 0.00 48 GLY A O 18
ATOM 17722 N N . LEU A 1 49 ? -3.775 9.504 -1.621 1.00 0.00 49 LEU A N 18
ATOM 17723 C CA . LEU A 1 49 ? -3.098 9.409 -0.291 1.00 0.00 49 LEU A CA 18
ATOM 17724 C C . LEU A 1 49 ? -2.354 10.715 -0.003 1.00 0.00 49 LEU A C 18
ATOM 17725 O O . LEU A 1 49 ? -2.450 11.664 -0.756 1.00 0.00 49 LEU A O 18
ATOM 17741 N N . PRO A 1 50 ? -1.634 10.718 1.083 1.00 0.00 50 PRO A N 18
ATOM 17742 C CA . PRO A 1 50 ? -0.863 11.908 1.482 1.00 0.00 50 PRO A CA 18
ATOM 17743 C C . PRO A 1 50 ? 0.504 11.891 0.799 1.00 0.00 50 PRO A C 18
ATOM 17744 O O . PRO A 1 50 ? 0.968 10.860 0.355 1.00 0.00 50 PRO A O 18
ATOM 17755 N N . ASP A 1 51 ? 1.157 13.013 0.712 1.00 0.00 51 ASP A N 18
ATOM 17756 C CA . ASP A 1 51 ? 2.493 13.034 0.058 1.00 0.00 51 ASP A CA 18
ATOM 17757 C C . ASP A 1 51 ? 3.448 12.103 0.804 1.00 0.00 51 ASP A C 18
ATOM 17758 O O . ASP A 1 51 ? 4.454 11.673 0.277 1.00 0.00 51 ASP A O 18
ATOM 17767 N N . ASN A 1 52 ? 3.131 11.778 2.026 1.00 0.00 52 ASN A N 18
ATOM 17768 C CA . ASN A 1 52 ? 4.010 10.863 2.806 1.00 0.00 52 ASN A CA 18
ATOM 17769 C C . ASN A 1 52 ? 3.434 9.446 2.775 1.00 0.00 52 ASN A C 18
ATOM 17770 O O . ASN A 1 52 ? 3.722 8.628 3.626 1.00 0.00 52 ASN A O 18
ATOM 17781 N N . ALA A 1 53 ? 2.619 9.152 1.797 1.00 0.00 53 ALA A N 18
ATOM 17782 C CA . ALA A 1 53 ? 2.019 7.788 1.711 1.00 0.00 53 ALA A CA 18
ATOM 17783 C C . ALA A 1 53 ? 3.120 6.732 1.586 1.00 0.00 53 ALA A C 18
ATOM 17784 O O . ALA A 1 53 ? 4.081 6.907 0.863 1.00 0.00 53 ALA A O 18
ATOM 17791 N N . ARG A 1 54 ? 2.987 5.636 2.283 1.00 0.00 54 ARG A N 18
ATOM 17792 C CA . ARG A 1 54 ? 4.025 4.570 2.201 1.00 0.00 54 ARG A CA 18
ATOM 17793 C C . ARG A 1 54 ? 3.855 3.771 0.906 1.00 0.00 54 ARG A C 18
ATOM 17794 O O . ARG A 1 54 ? 2.775 3.320 0.583 1.00 0.00 54 ARG A O 18
ATOM 17815 N N . ILE A 1 55 ? 4.912 3.598 0.157 1.00 0.00 55 ILE A N 18
ATOM 17816 C CA . ILE A 1 55 ? 4.804 2.833 -1.120 1.00 0.00 55 ILE A CA 18
ATOM 17817 C C . ILE A 1 55 ? 5.967 1.843 -1.226 1.00 0.00 55 ILE A C 18
ATOM 17818 O O . ILE A 1 55 ? 6.835 1.807 -0.378 1.00 0.00 55 ILE A O 18
ATOM 17834 N N . LYS A 1 56 ? 6.000 1.045 -2.261 1.00 0.00 56 LYS A N 18
ATOM 17835 C CA . LYS A 1 56 ? 7.122 0.072 -2.412 1.00 0.00 56 LYS A CA 18
ATOM 17836 C C . LYS A 1 56 ? 8.423 0.839 -2.662 1.00 0.00 56 LYS A C 18
ATOM 17837 O O . LYS A 1 56 ? 9.049 0.710 -3.695 1.00 0.00 56 LYS A O 18
ATOM 17856 N N . ARG A 1 57 ? 8.818 1.649 -1.721 1.00 0.00 57 ARG A N 18
ATOM 17857 C CA . ARG A 1 57 ? 10.061 2.451 -1.880 1.00 0.00 57 ARG A CA 18
ATOM 17858 C C . ARG A 1 57 ? 11.283 1.652 -1.416 1.00 0.00 57 ARG A C 18
ATOM 17859 O O . ARG A 1 57 ? 12.392 1.889 -1.849 1.00 0.00 57 ARG A O 18
ATOM 17880 N N . SER A 1 58 ? 11.089 0.705 -0.538 1.00 0.00 58 SER A N 18
ATOM 17881 C CA . SER A 1 58 ? 12.242 -0.108 -0.051 1.00 0.00 58 SER A CA 18
ATOM 17882 C C . SER A 1 58 ? 11.983 -1.596 -0.307 1.00 0.00 58 SER A C 18
ATOM 17883 O O . SER A 1 58 ? 10.863 -2.012 -0.527 1.00 0.00 58 SER A O 18
ATOM 17891 N N . GLY A 1 59 ? 13.010 -2.402 -0.279 1.00 0.00 59 GLY A N 18
ATOM 17892 C CA . GLY A 1 59 ? 12.817 -3.861 -0.521 1.00 0.00 59 GLY A CA 18
ATOM 17893 C C . GLY A 1 59 ? 13.796 -4.660 0.341 1.00 0.00 59 GLY A C 18
ATOM 17894 O O . GLY A 1 59 ? 13.999 -5.840 0.133 1.00 0.00 59 GLY A O 18
ATOM 17898 N N . ARG A 1 60 ? 14.407 -4.031 1.308 1.00 0.00 60 ARG A N 18
ATOM 17899 C CA . ARG A 1 60 ? 15.370 -4.765 2.178 1.00 0.00 60 ARG A CA 18
ATOM 17900 C C . ARG A 1 60 ? 14.757 -5.008 3.556 1.00 0.00 60 ARG A C 18
ATOM 17901 O O . ARG A 1 60 ? 15.410 -4.879 4.569 1.00 0.00 60 ARG A O 18
ATOM 17922 N N . CYS A 1 61 ? 13.507 -5.373 3.583 1.00 0.00 61 CYS A N 18
ATOM 17923 C CA . CYS A 1 61 ? 12.813 -5.648 4.881 1.00 0.00 61 CYS A CA 18
ATOM 17924 C C . CYS A 1 61 ? 13.174 -4.596 5.940 1.00 0.00 61 CYS A C 18
ATOM 17925 O O . CYS A 1 61 ? 14.245 -4.615 6.515 1.00 0.00 61 CYS A O 18
ATOM 17932 N N . ARG A 1 62 ? 12.280 -3.687 6.212 1.00 0.00 62 ARG A N 18
ATOM 17933 C CA . ARG A 1 62 ? 12.564 -2.641 7.238 1.00 0.00 62 ARG A CA 18
ATOM 17934 C C . ARG A 1 62 ? 12.310 -3.190 8.645 1.00 0.00 62 ARG A C 18
ATOM 17935 O O . ARG A 1 62 ? 11.698 -2.542 9.471 1.00 0.00 62 ARG A O 18
ATOM 17956 N N . ALA A 1 63 ? 12.775 -4.376 8.929 1.00 0.00 63 ALA A N 18
ATOM 17957 C CA . ALA A 1 63 ? 12.558 -4.956 10.285 1.00 0.00 63 ALA A CA 18
ATOM 17958 C C . ALA A 1 63 ? 13.452 -6.183 10.484 1.00 0.00 63 ALA A C 18
ATOM 17965 N N . LYS A 1 1 ? -3.053 14.774 -2.720 1.00 0.00 1 LYS A N 19
ATOM 17966 C CA . LYS A 1 1 ? -3.389 13.347 -2.994 1.00 0.00 1 LYS A CA 19
ATOM 17967 C C . LYS A 1 1 ? -2.282 12.692 -3.827 1.00 0.00 1 LYS A C 19
ATOM 17968 O O . LYS A 1 1 ? -1.760 13.278 -4.753 1.00 0.00 1 LYS A O 19
ATOM 17989 N N . ILE A 1 2 ? -1.923 11.480 -3.504 1.00 0.00 2 ILE A N 19
ATOM 17990 C CA . ILE A 1 2 ? -0.853 10.790 -4.278 1.00 0.00 2 ILE A CA 19
ATOM 17991 C C . ILE A 1 2 ? -1.306 9.380 -4.661 1.00 0.00 2 ILE A C 19
ATOM 17992 O O . ILE A 1 2 ? -2.221 8.831 -4.081 1.00 0.00 2 ILE A O 19
ATOM 18008 N N . ASP A 1 3 ? -0.671 8.793 -5.635 1.00 0.00 3 ASP A N 19
ATOM 18009 C CA . ASP A 1 3 ? -1.063 7.419 -6.059 1.00 0.00 3 ASP A CA 19
ATOM 18010 C C . ASP A 1 3 ? 0.161 6.503 -6.072 1.00 0.00 3 ASP A C 19
ATOM 18011 O O . ASP A 1 3 ? 1.265 6.930 -6.346 1.00 0.00 3 ASP A O 19
ATOM 18020 N N . GLY A 1 4 ? -0.025 5.246 -5.778 1.00 0.00 4 GLY A N 19
ATOM 18021 C CA . GLY A 1 4 ? 1.133 4.307 -5.777 1.00 0.00 4 GLY A CA 19
ATOM 18022 C C . GLY A 1 4 ? 0.758 3.021 -5.040 1.00 0.00 4 GLY A C 19
ATOM 18023 O O . GLY A 1 4 ? -0.347 2.870 -4.557 1.00 0.00 4 GLY A O 19
ATOM 18027 N N . TYR A 1 5 ? 1.671 2.092 -4.950 1.00 0.00 5 TYR A N 19
ATOM 18028 C CA . TYR A 1 5 ? 1.368 0.814 -4.245 1.00 0.00 5 TYR A CA 19
ATOM 18029 C C . TYR A 1 5 ? 1.906 0.859 -2.812 1.00 0.00 5 TYR A C 19
ATOM 18030 O O . TYR A 1 5 ? 3.102 0.832 -2.596 1.00 0.00 5 TYR A O 19
ATOM 18048 N N . PRO A 1 6 ? 0.998 0.927 -1.878 1.00 0.00 6 PRO A N 19
ATOM 18049 C CA . PRO A 1 6 ? 1.379 0.977 -0.446 1.00 0.00 6 PRO A CA 19
ATOM 18050 C C . PRO A 1 6 ? 1.839 -0.404 0.038 1.00 0.00 6 PRO A C 19
ATOM 18051 O O . PRO A 1 6 ? 1.174 -1.399 -0.172 1.00 0.00 6 PRO A O 19
ATOM 18062 N N . VAL A 1 7 ? 2.970 -0.470 0.689 1.00 0.00 7 VAL A N 19
ATOM 18063 C CA . VAL A 1 7 ? 3.473 -1.781 1.196 1.00 0.00 7 VAL A CA 19
ATOM 18064 C C . VAL A 1 7 ? 3.612 -1.728 2.720 1.00 0.00 7 VAL A C 19
ATOM 18065 O O . VAL A 1 7 ? 3.141 -0.812 3.364 1.00 0.00 7 VAL A O 19
ATOM 18078 N N . ASP A 1 8 ? 4.257 -2.701 3.298 1.00 0.00 8 ASP A N 19
ATOM 18079 C CA . ASP A 1 8 ? 4.431 -2.702 4.779 1.00 0.00 8 ASP A CA 19
ATOM 18080 C C . ASP A 1 8 ? 5.332 -1.542 5.204 1.00 0.00 8 ASP A C 19
ATOM 18081 O O . ASP A 1 8 ? 5.757 -0.744 4.392 1.00 0.00 8 ASP A O 19
ATOM 18090 N N . TYR A 1 9 ? 5.631 -1.446 6.469 1.00 0.00 9 TYR A N 19
ATOM 18091 C CA . TYR A 1 9 ? 6.510 -0.341 6.945 1.00 0.00 9 TYR A CA 19
ATOM 18092 C C . TYR A 1 9 ? 7.974 -0.676 6.650 1.00 0.00 9 TYR A C 19
ATOM 18093 O O . TYR A 1 9 ? 8.860 0.129 6.863 1.00 0.00 9 TYR A O 19
ATOM 18111 N N . TRP A 1 10 ? 8.236 -1.861 6.167 1.00 0.00 10 TRP A N 19
ATOM 18112 C CA . TRP A 1 10 ? 9.644 -2.245 5.866 1.00 0.00 10 TRP A CA 19
ATOM 18113 C C . TRP A 1 10 ? 9.722 -2.999 4.534 1.00 0.00 10 TRP A C 19
ATOM 18114 O O . TRP A 1 10 ? 10.771 -3.458 4.133 1.00 0.00 10 TRP A O 19
ATOM 18135 N N . ASN A 1 11 ? 8.617 -3.128 3.846 1.00 0.00 11 ASN A N 19
ATOM 18136 C CA . ASN A 1 11 ? 8.623 -3.847 2.537 1.00 0.00 11 ASN A CA 19
ATOM 18137 C C . ASN A 1 11 ? 9.094 -5.289 2.720 1.00 0.00 11 ASN A C 19
ATOM 18138 O O . ASN A 1 11 ? 9.399 -5.976 1.765 1.00 0.00 11 ASN A O 19
ATOM 18149 N N . CYS A 1 12 ? 9.176 -5.751 3.934 1.00 0.00 12 CYS A N 19
ATOM 18150 C CA . CYS A 1 12 ? 9.652 -7.143 4.161 1.00 0.00 12 CYS A CA 19
ATOM 18151 C C . CYS A 1 12 ? 8.550 -8.160 3.860 1.00 0.00 12 CYS A C 19
ATOM 18152 O O . CYS A 1 12 ? 8.684 -8.987 2.981 1.00 0.00 12 CYS A O 19
ATOM 18159 N N . LYS A 1 13 ? 7.472 -8.122 4.587 1.00 0.00 13 LYS A N 19
ATOM 18160 C CA . LYS A 1 13 ? 6.385 -9.111 4.336 1.00 0.00 13 LYS A CA 19
ATOM 18161 C C . LYS A 1 13 ? 5.008 -8.442 4.358 1.00 0.00 13 LYS A C 19
ATOM 18162 O O . LYS A 1 13 ? 4.432 -8.218 5.404 1.00 0.00 13 LYS A O 19
ATOM 18181 N N . ARG A 1 14 ? 4.468 -8.140 3.205 1.00 0.00 14 ARG A N 19
ATOM 18182 C CA . ARG A 1 14 ? 3.118 -7.504 3.148 1.00 0.00 14 ARG A CA 19
ATOM 18183 C C . ARG A 1 14 ? 2.837 -6.983 1.734 1.00 0.00 14 ARG A C 19
ATOM 18184 O O . ARG A 1 14 ? 2.283 -7.687 0.916 1.00 0.00 14 ARG A O 19
ATOM 18205 N N . ILE A 1 15 ? 3.213 -5.763 1.435 1.00 0.00 15 ILE A N 19
ATOM 18206 C CA . ILE A 1 15 ? 2.957 -5.218 0.067 1.00 0.00 15 ILE A CA 19
ATOM 18207 C C . ILE A 1 15 ? 1.464 -5.316 -0.268 1.00 0.00 15 ILE A C 19
ATOM 18208 O O . ILE A 1 15 ? 0.718 -4.366 -0.135 1.00 0.00 15 ILE A O 19
ATOM 18224 N N . CYS A 1 16 ? 1.029 -6.466 -0.696 1.00 0.00 16 CYS A N 19
ATOM 18225 C CA . CYS A 1 16 ? -0.412 -6.655 -1.029 1.00 0.00 16 CYS A CA 19
ATOM 18226 C C . CYS A 1 16 ? -0.992 -7.801 -0.202 1.00 0.00 16 CYS A C 19
ATOM 18227 O O . CYS A 1 16 ? -0.459 -8.893 -0.178 1.00 0.00 16 CYS A O 19
ATOM 18234 N N . TRP A 1 17 ? -2.082 -7.570 0.474 1.00 0.00 17 TRP A N 19
ATOM 18235 C CA . TRP A 1 17 ? -2.691 -8.659 1.289 1.00 0.00 17 TRP A CA 19
ATOM 18236 C C . TRP A 1 17 ? -3.282 -9.731 0.369 1.00 0.00 17 TRP A C 19
ATOM 18237 O O . TRP A 1 17 ? -2.757 -10.008 -0.691 1.00 0.00 17 TRP A O 19
ATOM 18258 N N . TYR A 1 18 ? -4.368 -10.335 0.764 1.00 0.00 18 TYR A N 19
ATOM 18259 C CA . TYR A 1 18 ? -4.988 -11.386 -0.094 1.00 0.00 18 TYR A CA 19
ATOM 18260 C C . TYR A 1 18 ? -6.397 -10.961 -0.516 1.00 0.00 18 TYR A C 19
ATOM 18261 O O . TYR A 1 18 ? -7.018 -11.584 -1.354 1.00 0.00 18 TYR A O 19
ATOM 18279 N N . ASN A 1 19 ? -6.906 -9.907 0.061 1.00 0.00 19 ASN A N 19
ATOM 18280 C CA . ASN A 1 19 ? -8.275 -9.445 -0.306 1.00 0.00 19 ASN A CA 19
ATOM 18281 C C . ASN A 1 19 ? -8.217 -8.040 -0.910 1.00 0.00 19 ASN A C 19
ATOM 18282 O O . ASN A 1 19 ? -7.215 -7.358 -0.825 1.00 0.00 19 ASN A O 19
ATOM 18293 N N . ASN A 1 20 ? -9.284 -7.603 -1.523 1.00 0.00 20 ASN A N 19
ATOM 18294 C CA . ASN A 1 20 ? -9.288 -6.244 -2.136 1.00 0.00 20 ASN A CA 19
ATOM 18295 C C . ASN A 1 20 ? -9.740 -5.199 -1.110 1.00 0.00 20 ASN A C 19
ATOM 18296 O O . ASN A 1 20 ? -9.020 -4.271 -0.798 1.00 0.00 20 ASN A O 19
ATOM 18307 N N . LYS A 1 21 ? -10.926 -5.340 -0.586 1.00 0.00 21 LYS A N 19
ATOM 18308 C CA . LYS A 1 21 ? -11.421 -4.351 0.417 1.00 0.00 21 LYS A CA 19
ATOM 18309 C C . LYS A 1 21 ? -10.497 -4.327 1.638 1.00 0.00 21 LYS A C 19
ATOM 18310 O O . LYS A 1 21 ? -10.394 -3.334 2.330 1.00 0.00 21 LYS A O 19
ATOM 18329 N N . TYR A 1 22 ? -9.830 -5.414 1.909 1.00 0.00 22 TYR A N 19
ATOM 18330 C CA . TYR A 1 22 ? -8.916 -5.457 3.087 1.00 0.00 22 TYR A CA 19
ATOM 18331 C C . TYR A 1 22 ? -7.836 -4.377 2.968 1.00 0.00 22 TYR A C 19
ATOM 18332 O O . TYR A 1 22 ? -7.646 -3.576 3.862 1.00 0.00 22 TYR A O 19
ATOM 18350 N N . CYS A 1 23 ? -7.125 -4.349 1.873 1.00 0.00 23 CYS A N 19
ATOM 18351 C CA . CYS A 1 23 ? -6.057 -3.320 1.703 1.00 0.00 23 CYS A CA 19
ATOM 18352 C C . CYS A 1 23 ? -6.675 -1.923 1.605 1.00 0.00 23 CYS A C 19
ATOM 18353 O O . CYS A 1 23 ? -6.056 -0.934 1.944 1.00 0.00 23 CYS A O 19
ATOM 18360 N N . ASN A 1 24 ? -7.891 -1.835 1.142 1.00 0.00 24 ASN A N 19
ATOM 18361 C CA . ASN A 1 24 ? -8.550 -0.502 1.020 1.00 0.00 24 ASN A CA 19
ATOM 18362 C C . ASN A 1 24 ? -8.793 0.099 2.408 1.00 0.00 24 ASN A C 19
ATOM 18363 O O . ASN A 1 24 ? -8.370 1.199 2.700 1.00 0.00 24 ASN A O 19
ATOM 18374 N N . ASP A 1 25 ? -9.476 -0.614 3.261 1.00 0.00 25 ASP A N 19
ATOM 18375 C CA . ASP A 1 25 ? -9.751 -0.084 4.627 1.00 0.00 25 ASP A CA 19
ATOM 18376 C C . ASP A 1 25 ? -8.490 0.555 5.216 1.00 0.00 25 ASP A C 19
ATOM 18377 O O . ASP A 1 25 ? -8.517 1.666 5.704 1.00 0.00 25 ASP A O 19
ATOM 18386 N N . LEU A 1 26 ? -7.385 -0.139 5.175 1.00 0.00 26 LEU A N 19
ATOM 18387 C CA . LEU A 1 26 ? -6.128 0.434 5.734 1.00 0.00 26 LEU A CA 19
ATOM 18388 C C . LEU A 1 26 ? -5.707 1.666 4.930 1.00 0.00 26 LEU A C 19
ATOM 18389 O O . LEU A 1 26 ? -5.303 2.669 5.482 1.00 0.00 26 LEU A O 19
ATOM 18405 N N . CYS A 1 27 ? -5.809 1.603 3.631 1.00 0.00 27 CYS A N 19
ATOM 18406 C CA . CYS A 1 27 ? -5.424 2.778 2.801 1.00 0.00 27 CYS A CA 19
ATOM 18407 C C . CYS A 1 27 ? -6.281 3.979 3.193 1.00 0.00 27 CYS A C 19
ATOM 18408 O O . CYS A 1 27 ? -5.803 5.093 3.285 1.00 0.00 27 CYS A O 19
ATOM 18415 N N . LYS A 1 28 ? -7.541 3.761 3.444 1.00 0.00 28 LYS A N 19
ATOM 18416 C CA . LYS A 1 28 ? -8.418 4.892 3.850 1.00 0.00 28 LYS A CA 19
ATOM 18417 C C . LYS A 1 28 ? -7.919 5.462 5.176 1.00 0.00 28 LYS A C 19
ATOM 18418 O O . LYS A 1 28 ? -7.997 6.648 5.425 1.00 0.00 28 LYS A O 19
ATOM 18437 N N . GLY A 1 29 ? -7.397 4.619 6.024 1.00 0.00 29 GLY A N 19
ATOM 18438 C CA . GLY A 1 29 ? -6.880 5.103 7.333 1.00 0.00 29 GLY A CA 19
ATOM 18439 C C . GLY A 1 29 ? -5.939 6.277 7.085 1.00 0.00 29 GLY A C 19
ATOM 18440 O O . GLY A 1 29 ? -5.938 7.251 7.813 1.00 0.00 29 GLY A O 19
ATOM 18444 N N . LEU A 1 30 ? -5.141 6.201 6.054 1.00 0.00 30 LEU A N 19
ATOM 18445 C CA . LEU A 1 30 ? -4.210 7.324 5.756 1.00 0.00 30 LEU A CA 19
ATOM 18446 C C . LEU A 1 30 ? -4.968 8.443 5.041 1.00 0.00 30 LEU A C 19
ATOM 18447 O O . LEU A 1 30 ? -4.687 9.606 5.240 1.00 0.00 30 LEU A O 19
ATOM 18463 N N . LYS A 1 31 ? -5.938 8.070 4.226 1.00 0.00 31 LYS A N 19
ATOM 18464 C CA . LYS A 1 31 ? -6.790 9.053 3.455 1.00 0.00 31 LYS A CA 19
ATOM 18465 C C . LYS A 1 31 ? -7.072 8.515 2.044 1.00 0.00 31 LYS A C 19
ATOM 18466 O O . LYS A 1 31 ? -7.726 9.159 1.249 1.00 0.00 31 LYS A O 19
ATOM 18485 N N . ALA A 1 32 ? -6.576 7.349 1.719 1.00 0.00 32 ALA A N 19
ATOM 18486 C CA . ALA A 1 32 ? -6.811 6.793 0.355 1.00 0.00 32 ALA A CA 19
ATOM 18487 C C . ALA A 1 32 ? -8.148 6.049 0.302 1.00 0.00 32 ALA A C 19
ATOM 18488 O O . ALA A 1 32 ? -8.350 5.061 0.981 1.00 0.00 32 ALA A O 19
ATOM 18495 N N . ASP A 1 33 ? -9.063 6.517 -0.502 1.00 0.00 33 ASP A N 19
ATOM 18496 C CA . ASP A 1 33 ? -10.386 5.840 -0.603 1.00 0.00 33 ASP A CA 19
ATOM 18497 C C . ASP A 1 33 ? -10.307 4.663 -1.576 1.00 0.00 33 ASP A C 19
ATOM 18498 O O . ASP A 1 33 ? -10.564 3.530 -1.220 1.00 0.00 33 ASP A O 19
ATOM 18507 N N . SER A 1 34 ? -9.954 4.925 -2.801 1.00 0.00 34 SER A N 19
ATOM 18508 C CA . SER A 1 34 ? -9.856 3.825 -3.803 1.00 0.00 34 SER A CA 19
ATOM 18509 C C . SER A 1 34 ? -8.581 3.012 -3.569 1.00 0.00 34 SER A C 19
ATOM 18510 O O . SER A 1 34 ? -7.543 3.289 -4.136 1.00 0.00 34 SER A O 19
ATOM 18518 N N . GLY A 1 35 ? -8.646 2.012 -2.732 1.00 0.00 35 GLY A N 19
ATOM 18519 C CA . GLY A 1 35 ? -7.435 1.191 -2.463 1.00 0.00 35 GLY A CA 19
ATOM 18520 C C . GLY A 1 35 ? -7.733 -0.280 -2.753 1.00 0.00 35 GLY A C 19
ATOM 18521 O O . GLY A 1 35 ? -8.467 -0.928 -2.035 1.00 0.00 35 GLY A O 19
ATOM 18525 N N . TYR A 1 36 ? -7.163 -0.814 -3.797 1.00 0.00 36 TYR A N 19
ATOM 18526 C CA . TYR A 1 36 ? -7.408 -2.246 -4.128 1.00 0.00 36 TYR A CA 19
ATOM 18527 C C . TYR A 1 36 ? -6.074 -2.977 -4.293 1.00 0.00 36 TYR A C 19
ATOM 18528 O O . TYR A 1 36 ? -5.091 -2.407 -4.722 1.00 0.00 36 TYR A O 19
ATOM 18546 N N . CYS A 1 37 ? -6.030 -4.233 -3.943 1.00 0.00 37 CYS A N 19
ATOM 18547 C CA . CYS A 1 37 ? -4.757 -5.000 -4.063 1.00 0.00 37 CYS A CA 19
ATOM 18548 C C . CYS A 1 37 ? -4.668 -5.697 -5.423 1.00 0.00 37 CYS A C 19
ATOM 18549 O O . CYS A 1 37 ? -5.642 -6.221 -5.925 1.00 0.00 37 CYS A O 19
ATOM 18556 N N . TRP A 1 38 ? -3.505 -5.718 -6.017 1.00 0.00 38 TRP A N 19
ATOM 18557 C CA . TRP A 1 38 ? -3.359 -6.400 -7.337 1.00 0.00 38 TRP A CA 19
ATOM 18558 C C . TRP A 1 38 ? -3.241 -7.909 -7.119 1.00 0.00 38 TRP A C 19
ATOM 18559 O O . TRP A 1 38 ? -2.215 -8.406 -6.700 1.00 0.00 38 TRP A O 19
ATOM 18580 N N . GLY A 1 39 ? -4.287 -8.641 -7.384 1.00 0.00 39 GLY A N 19
ATOM 18581 C CA . GLY A 1 39 ? -4.236 -10.116 -7.173 1.00 0.00 39 GLY A CA 19
ATOM 18582 C C . GLY A 1 39 ? -3.448 -10.784 -8.299 1.00 0.00 39 GLY A C 19
ATOM 18583 O O . GLY A 1 39 ? -4.008 -11.400 -9.184 1.00 0.00 39 GLY A O 19
ATOM 18587 N N . TRP A 1 40 ? -2.151 -10.678 -8.262 1.00 0.00 40 TRP A N 19
ATOM 18588 C CA . TRP A 1 40 ? -1.317 -11.316 -9.318 1.00 0.00 40 TRP A CA 19
ATOM 18589 C C . TRP A 1 40 ? 0.117 -11.471 -8.814 1.00 0.00 40 TRP A C 19
ATOM 18590 O O . TRP A 1 40 ? 0.570 -12.558 -8.513 1.00 0.00 40 TRP A O 19
ATOM 18611 N N . THR A 1 41 ? 0.828 -10.386 -8.716 1.00 0.00 41 THR A N 19
ATOM 18612 C CA . THR A 1 41 ? 2.234 -10.446 -8.228 1.00 0.00 41 THR A CA 19
ATOM 18613 C C . THR A 1 41 ? 2.829 -9.038 -8.189 1.00 0.00 41 THR A C 19
ATOM 18614 O O . THR A 1 41 ? 3.997 -8.841 -8.459 1.00 0.00 41 THR A O 19
ATOM 18625 N N . LEU A 1 42 ? 2.034 -8.055 -7.865 1.00 0.00 42 LEU A N 19
ATOM 18626 C CA . LEU A 1 42 ? 2.566 -6.661 -7.823 1.00 0.00 42 LEU A CA 19
ATOM 18627 C C . LEU A 1 42 ? 2.572 -6.123 -6.391 1.00 0.00 42 LEU A C 19
ATOM 18628 O O . LEU A 1 42 ? 3.573 -6.169 -5.704 1.00 0.00 42 LEU A O 19
ATOM 18644 N N . SER A 1 43 ? 1.465 -5.601 -5.944 1.00 0.00 43 SER A N 19
ATOM 18645 C CA . SER A 1 43 ? 1.402 -5.045 -4.563 1.00 0.00 43 SER A CA 19
ATOM 18646 C C . SER A 1 43 ? 0.083 -4.286 -4.374 1.00 0.00 43 SER A C 19
ATOM 18647 O O . SER A 1 43 ? -0.692 -4.135 -5.300 1.00 0.00 43 SER A O 19
ATOM 18655 N N . CYS A 1 44 ? -0.181 -3.801 -3.189 1.00 0.00 44 CYS A N 19
ATOM 18656 C CA . CYS A 1 44 ? -1.449 -3.047 -2.977 1.00 0.00 44 CYS A CA 19
ATOM 18657 C C . CYS A 1 44 ? -1.427 -1.787 -3.842 1.00 0.00 44 CYS A C 19
ATOM 18658 O O . CYS A 1 44 ? -0.380 -1.344 -4.270 1.00 0.00 44 CYS A O 19
ATOM 18665 N N . TYR A 1 45 ? -2.561 -1.205 -4.115 1.00 0.00 45 TYR A N 19
ATOM 18666 C CA . TYR A 1 45 ? -2.565 0.023 -4.962 1.00 0.00 45 TYR A CA 19
ATOM 18667 C C . TYR A 1 45 ? -3.703 0.963 -4.557 1.00 0.00 45 TYR A C 19
ATOM 18668 O O . TYR A 1 45 ? -4.867 0.639 -4.682 1.00 0.00 45 TYR A O 19
ATOM 18686 N N . CYS A 1 46 ? -3.372 2.136 -4.085 1.00 0.00 46 CYS A N 19
ATOM 18687 C CA . CYS A 1 46 ? -4.430 3.108 -3.687 1.00 0.00 46 CYS A CA 19
ATOM 18688 C C . CYS A 1 46 ? -4.170 4.457 -4.360 1.00 0.00 46 CYS A C 19
ATOM 18689 O O . CYS A 1 46 ? -3.040 4.825 -4.618 1.00 0.00 46 CYS A O 19
ATOM 18696 N N . GLN A 1 47 ? -5.203 5.198 -4.648 1.00 0.00 47 GLN A N 19
ATOM 18697 C CA . GLN A 1 47 ? -5.009 6.520 -5.307 1.00 0.00 47 GLN A CA 19
ATOM 18698 C C . GLN A 1 47 ? -5.744 7.612 -4.522 1.00 0.00 47 GLN A C 19
ATOM 18699 O O . GLN A 1 47 ? -6.952 7.726 -4.581 1.00 0.00 47 GLN A O 19
ATOM 18713 N N . GLY A 1 48 ? -5.024 8.413 -3.786 1.00 0.00 48 GLY A N 19
ATOM 18714 C CA . GLY A 1 48 ? -5.676 9.495 -2.995 1.00 0.00 48 GLY A CA 19
ATOM 18715 C C . GLY A 1 48 ? -5.146 9.461 -1.560 1.00 0.00 48 GLY A C 19
ATOM 18716 O O . GLY A 1 48 ? -5.899 9.466 -0.607 1.00 0.00 48 GLY A O 19
ATOM 18720 N N . LEU A 1 49 ? -3.851 9.425 -1.402 1.00 0.00 49 LEU A N 19
ATOM 18721 C CA . LEU A 1 49 ? -3.264 9.390 -0.027 1.00 0.00 49 LEU A CA 19
ATOM 18722 C C . LEU A 1 49 ? -2.357 10.604 0.189 1.00 0.00 49 LEU A C 19
ATOM 18723 O O . LEU A 1 49 ? -2.108 11.363 -0.725 1.00 0.00 49 LEU A O 19
ATOM 18739 N N . PRO A 1 50 ? -1.895 10.747 1.402 1.00 0.00 50 PRO A N 19
ATOM 18740 C CA . PRO A 1 50 ? -1.008 11.884 1.748 1.00 0.00 50 PRO A CA 19
ATOM 18741 C C . PRO A 1 50 ? 0.363 11.707 1.095 1.00 0.00 50 PRO A C 19
ATOM 18742 O O . PRO A 1 50 ? 0.761 10.613 0.752 1.00 0.00 50 PRO A O 19
ATOM 18753 N N . ASP A 1 51 ? 1.088 12.777 0.920 1.00 0.00 51 ASP A N 19
ATOM 18754 C CA . ASP A 1 51 ? 2.433 12.666 0.288 1.00 0.00 51 ASP A CA 19
ATOM 18755 C C . ASP A 1 51 ? 3.334 11.760 1.129 1.00 0.00 51 ASP A C 19
ATOM 18756 O O . ASP A 1 51 ? 4.341 11.265 0.663 1.00 0.00 51 ASP A O 19
ATOM 18765 N N . ASN A 1 52 ? 2.978 11.538 2.363 1.00 0.00 52 ASN A N 19
ATOM 18766 C CA . ASN A 1 52 ? 3.813 10.661 3.231 1.00 0.00 52 ASN A CA 19
ATOM 18767 C C . ASN A 1 52 ? 3.348 9.207 3.107 1.00 0.00 52 ASN A C 19
ATOM 18768 O O . ASN A 1 52 ? 3.774 8.344 3.847 1.00 0.00 52 ASN A O 19
ATOM 18779 N N . ALA A 1 53 ? 2.476 8.934 2.176 1.00 0.00 53 ALA A N 19
ATOM 18780 C CA . ALA A 1 53 ? 1.981 7.539 2.002 1.00 0.00 53 ALA A CA 19
ATOM 18781 C C . ALA A 1 53 ? 3.152 6.591 1.723 1.00 0.00 53 ALA A C 19
ATOM 18782 O O . ALA A 1 53 ? 3.894 6.767 0.777 1.00 0.00 53 ALA A O 19
ATOM 18789 N N . ARG A 1 54 ? 3.326 5.589 2.541 1.00 0.00 54 ARG A N 19
ATOM 18790 C CA . ARG A 1 54 ? 4.449 4.634 2.320 1.00 0.00 54 ARG A CA 19
ATOM 18791 C C . ARG A 1 54 ? 4.097 3.650 1.201 1.00 0.00 54 ARG A C 19
ATOM 18792 O O . ARG A 1 54 ? 3.036 3.057 1.195 1.00 0.00 54 ARG A O 19
ATOM 18813 N N . ILE A 1 55 ? 4.979 3.471 0.257 1.00 0.00 55 ILE A N 19
ATOM 18814 C CA . ILE A 1 55 ? 4.694 2.524 -0.857 1.00 0.00 55 ILE A CA 19
ATOM 18815 C C . ILE A 1 55 ? 5.982 1.822 -1.292 1.00 0.00 55 ILE A C 19
ATOM 18816 O O . ILE A 1 55 ? 7.039 2.052 -0.741 1.00 0.00 55 ILE A O 19
ATOM 18832 N N . LYS A 1 56 ? 5.900 0.963 -2.270 1.00 0.00 56 LYS A N 19
ATOM 18833 C CA . LYS A 1 56 ? 7.120 0.241 -2.734 1.00 0.00 56 LYS A CA 19
ATOM 18834 C C . LYS A 1 56 ? 8.251 1.231 -3.022 1.00 0.00 56 LYS A C 19
ATOM 18835 O O . LYS A 1 56 ? 8.420 1.693 -4.133 1.00 0.00 56 LYS A O 19
ATOM 18854 N N . ARG A 1 57 ? 9.031 1.550 -2.028 1.00 0.00 57 ARG A N 19
ATOM 18855 C CA . ARG A 1 57 ? 10.160 2.500 -2.236 1.00 0.00 57 ARG A CA 19
ATOM 18856 C C . ARG A 1 57 ? 11.483 1.745 -2.133 1.00 0.00 57 ARG A C 19
ATOM 18857 O O . ARG A 1 57 ? 12.472 2.110 -2.736 1.00 0.00 57 ARG A O 19
ATOM 18878 N N . SER A 1 58 ? 11.499 0.693 -1.368 1.00 0.00 58 SER A N 19
ATOM 18879 C CA . SER A 1 58 ? 12.750 -0.102 -1.210 1.00 0.00 58 SER A CA 19
ATOM 18880 C C . SER A 1 58 ? 12.489 -1.572 -1.548 1.00 0.00 58 SER A C 19
ATOM 18881 O O . SER A 1 58 ? 11.361 -1.988 -1.725 1.00 0.00 58 SER A O 19
ATOM 18889 N N . GLY A 1 59 ? 13.524 -2.363 -1.635 1.00 0.00 59 GLY A N 19
ATOM 18890 C CA . GLY A 1 59 ? 13.336 -3.807 -1.958 1.00 0.00 59 GLY A CA 19
ATOM 18891 C C . GLY A 1 59 ? 13.993 -4.662 -0.872 1.00 0.00 59 GLY A C 19
ATOM 18892 O O . GLY A 1 59 ? 13.910 -5.874 -0.888 1.00 0.00 59 GLY A O 19
ATOM 18896 N N . ARG A 1 60 ? 14.647 -4.040 0.071 1.00 0.00 60 ARG A N 19
ATOM 18897 C CA . ARG A 1 60 ? 15.308 -4.818 1.157 1.00 0.00 60 ARG A CA 19
ATOM 18898 C C . ARG A 1 60 ? 14.542 -4.640 2.471 1.00 0.00 60 ARG A C 19
ATOM 18899 O O . ARG A 1 60 ? 14.218 -3.537 2.865 1.00 0.00 60 ARG A O 19
ATOM 18920 N N . CYS A 1 61 ? 14.252 -5.713 3.153 1.00 0.00 61 CYS A N 19
ATOM 18921 C CA . CYS A 1 61 ? 13.508 -5.593 4.441 1.00 0.00 61 CYS A CA 19
ATOM 18922 C C . CYS A 1 61 ? 14.091 -4.448 5.272 1.00 0.00 61 CYS A C 19
ATOM 18923 O O . CYS A 1 61 ? 15.279 -4.398 5.528 1.00 0.00 61 CYS A O 19
ATOM 18930 N N . ARG A 1 62 ? 13.270 -3.530 5.700 1.00 0.00 62 ARG A N 19
ATOM 18931 C CA . ARG A 1 62 ? 13.785 -2.394 6.516 1.00 0.00 62 ARG A CA 19
ATOM 18932 C C . ARG A 1 62 ? 13.820 -2.782 7.996 1.00 0.00 62 ARG A C 19
ATOM 18933 O O . ARG A 1 62 ? 13.329 -2.068 8.848 1.00 0.00 62 ARG A O 19
ATOM 18954 N N . ALA A 1 63 ? 14.399 -3.909 8.310 1.00 0.00 63 ALA A N 19
ATOM 18955 C CA . ALA A 1 63 ? 14.468 -4.345 9.734 1.00 0.00 63 ALA A CA 19
ATOM 18956 C C . ALA A 1 63 ? 15.516 -5.448 9.900 1.00 0.00 63 ALA A C 19
ATOM 18963 N N . LYS A 1 1 ? -2.270 15.565 -2.923 1.00 0.00 1 LYS A N 20
ATOM 18964 C CA . LYS A 1 1 ? -2.771 14.168 -3.061 1.00 0.00 1 LYS A CA 20
ATOM 18965 C C . LYS A 1 1 ? -1.782 13.329 -3.876 1.00 0.00 1 LYS A C 20
ATOM 18966 O O . LYS A 1 1 ? -1.014 13.846 -4.662 1.00 0.00 1 LYS A O 20
ATOM 18987 N N . ILE A 1 2 ? -1.794 12.037 -3.691 1.00 0.00 2 ILE A N 20
ATOM 18988 C CA . ILE A 1 2 ? -0.854 11.164 -4.449 1.00 0.00 2 ILE A CA 20
ATOM 18989 C C . ILE A 1 2 ? -1.434 9.751 -4.574 1.00 0.00 2 ILE A C 20
ATOM 18990 O O . ILE A 1 2 ? -2.376 9.395 -3.894 1.00 0.00 2 ILE A O 20
ATOM 19006 N N . ASP A 1 3 ? -0.877 8.947 -5.436 1.00 0.00 3 ASP A N 20
ATOM 19007 C CA . ASP A 1 3 ? -1.392 7.558 -5.603 1.00 0.00 3 ASP A CA 20
ATOM 19008 C C . ASP A 1 3 ? -0.244 6.616 -5.973 1.00 0.00 3 ASP A C 20
ATOM 19009 O O . ASP A 1 3 ? 0.832 7.050 -6.335 1.00 0.00 3 ASP A O 20
ATOM 19018 N N . GLY A 1 4 ? -0.459 5.333 -5.885 1.00 0.00 4 GLY A N 20
ATOM 19019 C CA . GLY A 1 4 ? 0.627 4.374 -6.236 1.00 0.00 4 GLY A CA 20
ATOM 19020 C C . GLY A 1 4 ? 0.375 3.030 -5.551 1.00 0.00 4 GLY A C 20
ATOM 19021 O O . GLY A 1 4 ? -0.750 2.662 -5.277 1.00 0.00 4 GLY A O 20
ATOM 19025 N N . TYR A 1 5 ? 1.416 2.292 -5.274 1.00 0.00 5 TYR A N 20
ATOM 19026 C CA . TYR A 1 5 ? 1.237 0.969 -4.609 1.00 0.00 5 TYR A CA 20
ATOM 19027 C C . TYR A 1 5 ? 1.771 1.016 -3.176 1.00 0.00 5 TYR A C 20
ATOM 19028 O O . TYR A 1 5 ? 2.959 0.897 -2.952 1.00 0.00 5 TYR A O 20
ATOM 19046 N N . PRO A 1 6 ? 0.867 1.185 -2.252 1.00 0.00 6 PRO A N 20
ATOM 19047 C CA . PRO A 1 6 ? 1.245 1.243 -0.821 1.00 0.00 6 PRO A CA 20
ATOM 19048 C C . PRO A 1 6 ? 1.606 -0.153 -0.315 1.00 0.00 6 PRO A C 20
ATOM 19049 O O . PRO A 1 6 ? 0.849 -1.092 -0.459 1.00 0.00 6 PRO A O 20
ATOM 19060 N N . VAL A 1 7 ? 2.760 -0.299 0.273 1.00 0.00 7 VAL A N 20
ATOM 19061 C CA . VAL A 1 7 ? 3.168 -1.638 0.785 1.00 0.00 7 VAL A CA 20
ATOM 19062 C C . VAL A 1 7 ? 2.492 -1.920 2.128 1.00 0.00 7 VAL A C 20
ATOM 19063 O O . VAL A 1 7 ? 1.638 -1.178 2.572 1.00 0.00 7 VAL A O 20
ATOM 19076 N N . ASP A 1 8 ? 2.866 -2.986 2.781 1.00 0.00 8 ASP A N 20
ATOM 19077 C CA . ASP A 1 8 ? 2.242 -3.310 4.097 1.00 0.00 8 ASP A CA 20
ATOM 19078 C C . ASP A 1 8 ? 2.834 -2.416 5.187 1.00 0.00 8 ASP A C 20
ATOM 19079 O O . ASP A 1 8 ? 2.129 -1.872 6.014 1.00 0.00 8 ASP A O 20
ATOM 19088 N N . TYR A 1 9 ? 4.125 -2.262 5.183 1.00 0.00 9 TYR A N 20
ATOM 19089 C CA . TYR A 1 9 ? 4.789 -1.403 6.205 1.00 0.00 9 TYR A CA 20
ATOM 19090 C C . TYR A 1 9 ? 6.301 -1.422 5.981 1.00 0.00 9 TYR A C 20
ATOM 19091 O O . TYR A 1 9 ? 6.900 -0.430 5.616 1.00 0.00 9 TYR A O 20
ATOM 19109 N N . TRP A 1 10 ? 6.919 -2.551 6.183 1.00 0.00 10 TRP A N 20
ATOM 19110 C CA . TRP A 1 10 ? 8.390 -2.646 5.968 1.00 0.00 10 TRP A CA 20
ATOM 19111 C C . TRP A 1 10 ? 8.666 -3.445 4.692 1.00 0.00 10 TRP A C 20
ATOM 19112 O O . TRP A 1 10 ? 9.732 -3.992 4.505 1.00 0.00 10 TRP A O 20
ATOM 19133 N N . ASN A 1 11 ? 7.701 -3.517 3.817 1.00 0.00 11 ASN A N 20
ATOM 19134 C CA . ASN A 1 11 ? 7.887 -4.280 2.549 1.00 0.00 11 ASN A CA 20
ATOM 19135 C C . ASN A 1 11 ? 8.216 -5.743 2.853 1.00 0.00 11 ASN A C 20
ATOM 19136 O O . ASN A 1 11 ? 8.651 -6.482 1.991 1.00 0.00 11 ASN A O 20
ATOM 19147 N N . CYS A 1 12 ? 8.012 -6.168 4.069 1.00 0.00 12 CYS A N 20
ATOM 19148 C CA . CYS A 1 12 ? 8.312 -7.585 4.420 1.00 0.00 12 CYS A CA 20
ATOM 19149 C C . CYS A 1 12 ? 7.318 -8.517 3.725 1.00 0.00 12 CYS A C 20
ATOM 19150 O O . CYS A 1 12 ? 7.661 -9.599 3.295 1.00 0.00 12 CYS A O 20
ATOM 19157 N N . LYS A 1 13 ? 6.091 -8.097 3.606 1.00 0.00 13 LYS A N 20
ATOM 19158 C CA . LYS A 1 13 ? 5.070 -8.948 2.933 1.00 0.00 13 LYS A CA 20
ATOM 19159 C C . LYS A 1 13 ? 4.774 -8.395 1.536 1.00 0.00 13 LYS A C 20
ATOM 19160 O O . LYS A 1 13 ? 3.636 -8.287 1.126 1.00 0.00 13 LYS A O 20
ATOM 19179 N N . ARG A 1 14 ? 5.795 -8.038 0.806 1.00 0.00 14 ARG A N 20
ATOM 19180 C CA . ARG A 1 14 ? 5.583 -7.487 -0.563 1.00 0.00 14 ARG A CA 20
ATOM 19181 C C . ARG A 1 14 ? 4.781 -6.182 -0.487 1.00 0.00 14 ARG A C 20
ATOM 19182 O O . ARG A 1 14 ? 4.420 -5.725 0.580 1.00 0.00 14 ARG A O 20
ATOM 19203 N N . ILE A 1 15 ? 4.508 -5.575 -1.610 1.00 0.00 15 ILE A N 20
ATOM 19204 C CA . ILE A 1 15 ? 3.738 -4.296 -1.601 1.00 0.00 15 ILE A CA 20
ATOM 19205 C C . ILE A 1 15 ? 2.235 -4.574 -1.501 1.00 0.00 15 ILE A C 20
ATOM 19206 O O . ILE A 1 15 ? 1.434 -3.672 -1.363 1.00 0.00 15 ILE A O 20
ATOM 19222 N N . CYS A 1 16 ? 1.849 -5.817 -1.573 1.00 0.00 16 CYS A N 20
ATOM 19223 C CA . CYS A 1 16 ? 0.398 -6.156 -1.481 1.00 0.00 16 CYS A CA 20
ATOM 19224 C C . CYS A 1 16 ? 0.180 -7.299 -0.487 1.00 0.00 16 CYS A C 20
ATOM 19225 O O . CYS A 1 16 ? 1.097 -8.017 -0.138 1.00 0.00 16 CYS A O 20
ATOM 19232 N N . TRP A 1 17 ? -1.031 -7.478 -0.034 1.00 0.00 17 TRP A N 20
ATOM 19233 C CA . TRP A 1 17 ? -1.314 -8.580 0.931 1.00 0.00 17 TRP A CA 20
ATOM 19234 C C . TRP A 1 17 ? -2.058 -9.715 0.222 1.00 0.00 17 TRP A C 20
ATOM 19235 O O . TRP A 1 17 ? -1.940 -9.895 -0.973 1.00 0.00 17 TRP A O 20
ATOM 19256 N N . TYR A 1 18 ? -2.827 -10.480 0.948 1.00 0.00 18 TYR A N 20
ATOM 19257 C CA . TYR A 1 18 ? -3.578 -11.598 0.310 1.00 0.00 18 TYR A CA 20
ATOM 19258 C C . TYR A 1 18 ? -5.060 -11.236 0.191 1.00 0.00 18 TYR A C 20
ATOM 19259 O O . TYR A 1 18 ? -5.787 -11.804 -0.600 1.00 0.00 18 TYR A O 20
ATOM 19277 N N . ASN A 1 19 ? -5.513 -10.292 0.970 1.00 0.00 19 ASN A N 20
ATOM 19278 C CA . ASN A 1 19 ? -6.948 -9.893 0.901 1.00 0.00 19 ASN A CA 20
ATOM 19279 C C . ASN A 1 19 ? -7.098 -8.604 0.090 1.00 0.00 19 ASN A C 20
ATOM 19280 O O . ASN A 1 19 ? -6.213 -7.771 0.062 1.00 0.00 19 ASN A O 20
ATOM 19291 N N . ASN A 1 20 ? -8.209 -8.433 -0.573 1.00 0.00 20 ASN A N 20
ATOM 19292 C CA . ASN A 1 20 ? -8.413 -7.199 -1.386 1.00 0.00 20 ASN A CA 20
ATOM 19293 C C . ASN A 1 20 ? -8.933 -6.062 -0.503 1.00 0.00 20 ASN A C 20
ATOM 19294 O O . ASN A 1 20 ? -8.747 -4.898 -0.799 1.00 0.00 20 ASN A O 20
ATOM 19305 N N . LYS A 1 21 ? -9.586 -6.389 0.578 1.00 0.00 21 LYS A N 20
ATOM 19306 C CA . LYS A 1 21 ? -10.119 -5.325 1.477 1.00 0.00 21 LYS A CA 20
ATOM 19307 C C . LYS A 1 21 ? -9.081 -4.958 2.542 1.00 0.00 21 LYS A C 20
ATOM 19308 O O . LYS A 1 21 ? -9.047 -3.845 3.029 1.00 0.00 21 LYS A O 20
ATOM 19327 N N . TYR A 1 22 ? -8.236 -5.884 2.908 1.00 0.00 22 TYR A N 20
ATOM 19328 C CA . TYR A 1 22 ? -7.204 -5.581 3.942 1.00 0.00 22 TYR A CA 20
ATOM 19329 C C . TYR A 1 22 ? -6.341 -4.397 3.496 1.00 0.00 22 TYR A C 20
ATOM 19330 O O . TYR A 1 22 ? -6.086 -3.483 4.255 1.00 0.00 22 TYR A O 20
ATOM 19348 N N . CYS A 1 23 ? -5.892 -4.403 2.269 1.00 0.00 23 CYS A N 20
ATOM 19349 C CA . CYS A 1 23 ? -5.051 -3.273 1.781 1.00 0.00 23 CYS A CA 20
ATOM 19350 C C . CYS A 1 23 ? -5.872 -1.982 1.773 1.00 0.00 23 CYS A C 20
ATOM 19351 O O . CYS A 1 23 ? -5.411 -0.936 2.187 1.00 0.00 23 CYS A O 20
ATOM 19358 N N . ASN A 1 24 ? -7.092 -2.049 1.314 1.00 0.00 24 ASN A N 20
ATOM 19359 C CA . ASN A 1 24 ? -7.950 -0.830 1.289 1.00 0.00 24 ASN A CA 20
ATOM 19360 C C . ASN A 1 24 ? -8.082 -0.264 2.704 1.00 0.00 24 ASN A C 20
ATOM 19361 O O . ASN A 1 24 ? -8.037 0.929 2.912 1.00 0.00 24 ASN A O 20
ATOM 19372 N N . ASP A 1 25 ? -8.240 -1.116 3.681 1.00 0.00 25 ASP A N 20
ATOM 19373 C CA . ASP A 1 25 ? -8.369 -0.626 5.082 1.00 0.00 25 ASP A CA 20
ATOM 19374 C C . ASP A 1 25 ? -7.141 0.205 5.463 1.00 0.00 25 ASP A C 20
ATOM 19375 O O . ASP A 1 25 ? -7.251 1.353 5.845 1.00 0.00 25 ASP A O 20
ATOM 19384 N N . LEU A 1 26 ? -5.971 -0.364 5.357 1.00 0.00 26 LEU A N 20
ATOM 19385 C CA . LEU A 1 26 ? -4.740 0.399 5.709 1.00 0.00 26 LEU A CA 20
ATOM 19386 C C . LEU A 1 26 ? -4.600 1.616 4.793 1.00 0.00 26 LEU A C 20
ATOM 19387 O O . LEU A 1 26 ? -4.173 2.673 5.214 1.00 0.00 26 LEU A O 20
ATOM 19403 N N . CYS A 1 27 ? -4.961 1.482 3.547 1.00 0.00 27 CYS A N 20
ATOM 19404 C CA . CYS A 1 27 ? -4.852 2.642 2.621 1.00 0.00 27 CYS A CA 20
ATOM 19405 C C . CYS A 1 27 ? -5.774 3.764 3.099 1.00 0.00 27 CYS A C 20
ATOM 19406 O O . CYS A 1 27 ? -5.400 4.921 3.122 1.00 0.00 27 CYS A O 20
ATOM 19413 N N . LYS A 1 28 ? -6.971 3.430 3.500 1.00 0.00 28 LYS A N 20
ATOM 19414 C CA . LYS A 1 28 ? -7.906 4.476 3.997 1.00 0.00 28 LYS A CA 20
ATOM 19415 C C . LYS A 1 28 ? -7.269 5.199 5.183 1.00 0.00 28 LYS A C 20
ATOM 19416 O O . LYS A 1 28 ? -7.542 6.355 5.439 1.00 0.00 28 LYS A O 20
ATOM 19435 N N . GLY A 1 29 ? -6.408 4.529 5.902 1.00 0.00 29 GLY A N 20
ATOM 19436 C CA . GLY A 1 29 ? -5.739 5.185 7.058 1.00 0.00 29 GLY A CA 20
ATOM 19437 C C . GLY A 1 29 ? -4.960 6.386 6.531 1.00 0.00 29 GLY A C 20
ATOM 19438 O O . GLY A 1 29 ? -4.918 7.436 7.139 1.00 0.00 29 GLY A O 20
ATOM 19442 N N . LEU A 1 30 ? -4.361 6.236 5.381 1.00 0.00 30 LEU A N 20
ATOM 19443 C CA . LEU A 1 30 ? -3.601 7.363 4.777 1.00 0.00 30 LEU A CA 20
ATOM 19444 C C . LEU A 1 30 ? -4.542 8.188 3.897 1.00 0.00 30 LEU A C 20
ATOM 19445 O O . LEU A 1 30 ? -4.120 8.901 3.010 1.00 0.00 30 LEU A O 20
ATOM 19461 N N . LYS A 1 31 ? -5.821 8.084 4.143 1.00 0.00 31 LYS A N 20
ATOM 19462 C CA . LYS A 1 31 ? -6.819 8.848 3.343 1.00 0.00 31 LYS A CA 20
ATOM 19463 C C . LYS A 1 31 ? -6.899 8.307 1.915 1.00 0.00 31 LYS A C 20
ATOM 19464 O O . LYS A 1 31 ? -7.434 8.947 1.034 1.00 0.00 31 LYS A O 20
ATOM 19483 N N . ALA A 1 32 ? -6.385 7.130 1.673 1.00 0.00 32 ALA A N 20
ATOM 19484 C CA . ALA A 1 32 ? -6.455 6.570 0.297 1.00 0.00 32 ALA A CA 20
ATOM 19485 C C . ALA A 1 32 ? -7.765 5.794 0.130 1.00 0.00 32 ALA A C 20
ATOM 19486 O O . ALA A 1 32 ? -7.783 4.580 0.116 1.00 0.00 32 ALA A O 20
ATOM 19493 N N . ASP A 1 33 ? -8.861 6.495 0.022 1.00 0.00 33 ASP A N 20
ATOM 19494 C CA . ASP A 1 33 ? -10.183 5.816 -0.128 1.00 0.00 33 ASP A CA 20
ATOM 19495 C C . ASP A 1 33 ? -10.070 4.603 -1.052 1.00 0.00 33 ASP A C 20
ATOM 19496 O O . ASP A 1 33 ? -10.050 3.473 -0.606 1.00 0.00 33 ASP A O 20
ATOM 19505 N N . SER A 1 34 ? -10.006 4.829 -2.333 1.00 0.00 34 SER A N 20
ATOM 19506 C CA . SER A 1 34 ? -9.903 3.688 -3.289 1.00 0.00 34 SER A CA 20
ATOM 19507 C C . SER A 1 34 ? -8.570 2.957 -3.108 1.00 0.00 34 SER A C 20
ATOM 19508 O O . SER A 1 34 ? -7.566 3.328 -3.684 1.00 0.00 34 SER A O 20
ATOM 19516 N N . GLY A 1 35 ? -8.549 1.923 -2.310 1.00 0.00 35 GLY A N 20
ATOM 19517 C CA . GLY A 1 35 ? -7.280 1.175 -2.094 1.00 0.00 35 GLY A CA 20
ATOM 19518 C C . GLY A 1 35 ? -7.516 -0.317 -2.329 1.00 0.00 35 GLY A C 20
ATOM 19519 O O . GLY A 1 35 ? -7.909 -1.043 -1.438 1.00 0.00 35 GLY A O 20
ATOM 19523 N N . TYR A 1 36 ? -7.269 -0.782 -3.523 1.00 0.00 36 TYR A N 20
ATOM 19524 C CA . TYR A 1 36 ? -7.471 -2.230 -3.816 1.00 0.00 36 TYR A CA 20
ATOM 19525 C C . TYR A 1 36 ? -6.123 -2.895 -4.105 1.00 0.00 36 TYR A C 20
ATOM 19526 O O . TYR A 1 36 ? -5.189 -2.255 -4.545 1.00 0.00 36 TYR A O 20
ATOM 19544 N N . CYS A 1 37 ? -6.010 -4.171 -3.862 1.00 0.00 37 CYS A N 20
ATOM 19545 C CA . CYS A 1 37 ? -4.714 -4.863 -4.125 1.00 0.00 37 CYS A CA 20
ATOM 19546 C C . CYS A 1 37 ? -4.838 -5.785 -5.338 1.00 0.00 37 CYS A C 20
ATOM 19547 O O . CYS A 1 37 ? -5.835 -6.455 -5.524 1.00 0.00 37 CYS A O 20
ATOM 19554 N N . TRP A 1 38 ? -3.830 -5.827 -6.164 1.00 0.00 38 TRP A N 20
ATOM 19555 C CA . TRP A 1 38 ? -3.885 -6.709 -7.363 1.00 0.00 38 TRP A CA 20
ATOM 19556 C C . TRP A 1 38 ? -3.572 -8.153 -6.961 1.00 0.00 38 TRP A C 20
ATOM 19557 O O . TRP A 1 38 ? -2.440 -8.590 -7.012 1.00 0.00 38 TRP A O 20
ATOM 19578 N N . GLY A 1 39 ? -4.566 -8.892 -6.551 1.00 0.00 39 GLY A N 20
ATOM 19579 C CA . GLY A 1 39 ? -4.324 -10.302 -6.134 1.00 0.00 39 GLY A CA 20
ATOM 19580 C C . GLY A 1 39 ? -3.795 -11.111 -7.318 1.00 0.00 39 GLY A C 20
ATOM 19581 O O . GLY A 1 39 ? -4.525 -11.829 -7.971 1.00 0.00 39 GLY A O 20
ATOM 19585 N N . TRP A 1 40 ? -2.525 -11.003 -7.592 1.00 0.00 40 TRP A N 20
ATOM 19586 C CA . TRP A 1 40 ? -1.936 -11.768 -8.728 1.00 0.00 40 TRP A CA 20
ATOM 19587 C C . TRP A 1 40 ? -0.422 -11.862 -8.552 1.00 0.00 40 TRP A C 20
ATOM 19588 O O . TRP A 1 40 ? 0.116 -12.899 -8.217 1.00 0.00 40 TRP A O 20
ATOM 19609 N N . THR A 1 41 ? 0.263 -10.777 -8.770 1.00 0.00 41 THR A N 20
ATOM 19610 C CA . THR A 1 41 ? 1.743 -10.776 -8.616 1.00 0.00 41 THR A CA 20
ATOM 19611 C C . THR A 1 41 ? 2.288 -9.377 -8.908 1.00 0.00 41 THR A C 20
ATOM 19612 O O . THR A 1 41 ? 3.314 -9.219 -9.539 1.00 0.00 41 THR A O 20
ATOM 19623 N N . LEU A 1 42 ? 1.604 -8.359 -8.460 1.00 0.00 42 LEU A N 20
ATOM 19624 C CA . LEU A 1 42 ? 2.082 -6.970 -8.725 1.00 0.00 42 LEU A CA 20
ATOM 19625 C C . LEU A 1 42 ? 2.270 -6.200 -7.415 1.00 0.00 42 LEU A C 20
ATOM 19626 O O . LEU A 1 42 ? 3.368 -6.062 -6.915 1.00 0.00 42 LEU A O 20
ATOM 19642 N N . SER A 1 43 ? 1.205 -5.688 -6.862 1.00 0.00 43 SER A N 20
ATOM 19643 C CA . SER A 1 43 ? 1.315 -4.916 -5.591 1.00 0.00 43 SER A CA 20
ATOM 19644 C C . SER A 1 43 ? -0.015 -4.220 -5.287 1.00 0.00 43 SER A C 20
ATOM 19645 O O . SER A 1 43 ? -0.948 -4.277 -6.063 1.00 0.00 43 SER A O 20
ATOM 19653 N N . CYS A 1 44 ? -0.109 -3.563 -4.162 1.00 0.00 44 CYS A N 20
ATOM 19654 C CA . CYS A 1 44 ? -1.380 -2.867 -3.813 1.00 0.00 44 CYS A CA 20
ATOM 19655 C C . CYS A 1 44 ? -1.531 -1.594 -4.648 1.00 0.00 44 CYS A C 20
ATOM 19656 O O . CYS A 1 44 ? -0.598 -1.138 -5.277 1.00 0.00 44 CYS A O 20
ATOM 19663 N N . TYR A 1 45 ? -2.701 -1.017 -4.661 1.00 0.00 45 TYR A N 20
ATOM 19664 C CA . TYR A 1 45 ? -2.909 0.226 -5.457 1.00 0.00 45 TYR A CA 20
ATOM 19665 C C . TYR A 1 45 ? -3.965 1.116 -4.790 1.00 0.00 45 TYR A C 20
ATOM 19666 O O . TYR A 1 45 ? -5.142 0.817 -4.802 1.00 0.00 45 TYR A O 20
ATOM 19684 N N . CYS A 1 46 ? -3.548 2.215 -4.219 1.00 0.00 46 CYS A N 20
ATOM 19685 C CA . CYS A 1 46 ? -4.521 3.135 -3.562 1.00 0.00 46 CYS A CA 20
ATOM 19686 C C . CYS A 1 46 ? -4.306 4.563 -4.070 1.00 0.00 46 CYS A C 20
ATOM 19687 O O . CYS A 1 46 ? -3.188 5.016 -4.221 1.00 0.00 46 CYS A O 20
ATOM 19694 N N . GLN A 1 47 ? -5.365 5.276 -4.344 1.00 0.00 47 GLN A N 20
ATOM 19695 C CA . GLN A 1 47 ? -5.210 6.672 -4.849 1.00 0.00 47 GLN A CA 20
ATOM 19696 C C . GLN A 1 47 ? -5.973 7.650 -3.951 1.00 0.00 47 GLN A C 20
ATOM 19697 O O . GLN A 1 47 ? -7.143 7.471 -3.677 1.00 0.00 47 GLN A O 20
ATOM 19711 N N . GLY A 1 48 ? -5.323 8.687 -3.497 1.00 0.00 48 GLY A N 20
ATOM 19712 C CA . GLY A 1 48 ? -6.019 9.676 -2.623 1.00 0.00 48 GLY A CA 20
ATOM 19713 C C . GLY A 1 48 ? -5.301 9.778 -1.275 1.00 0.00 48 GLY A C 20
ATOM 19714 O O . GLY A 1 48 ? -5.901 10.085 -0.267 1.00 0.00 48 GLY A O 20
ATOM 19718 N N . LEU A 1 49 ? -4.019 9.537 -1.250 1.00 0.00 49 LEU A N 20
ATOM 19719 C CA . LEU A 1 49 ? -3.275 9.634 0.045 1.00 0.00 49 LEU A CA 20
ATOM 19720 C C . LEU A 1 49 ? -2.416 10.907 0.063 1.00 0.00 49 LEU A C 20
ATOM 19721 O O . LEU A 1 49 ? -2.266 11.565 -0.947 1.00 0.00 49 LEU A O 20
ATOM 19737 N N . PRO A 1 50 ? -1.886 11.215 1.220 1.00 0.00 50 PRO A N 20
ATOM 19738 C CA . PRO A 1 50 ? -1.039 12.431 1.382 1.00 0.00 50 PRO A CA 20
ATOM 19739 C C . PRO A 1 50 ? 0.273 12.297 0.605 1.00 0.00 50 PRO A C 20
ATOM 19740 O O . PRO A 1 50 ? 0.719 11.210 0.302 1.00 0.00 50 PRO A O 20
ATOM 19751 N N . ASP A 1 51 ? 0.891 13.402 0.283 1.00 0.00 51 ASP A N 20
ATOM 19752 C CA . ASP A 1 51 ? 2.176 13.351 -0.470 1.00 0.00 51 ASP A CA 20
ATOM 19753 C C . ASP A 1 51 ? 3.209 12.544 0.318 1.00 0.00 51 ASP A C 20
ATOM 19754 O O . ASP A 1 51 ? 4.101 11.939 -0.244 1.00 0.00 51 ASP A O 20
ATOM 19763 N N . ASN A 1 52 ? 3.087 12.523 1.616 1.00 0.00 52 ASN A N 20
ATOM 19764 C CA . ASN A 1 52 ? 4.053 11.745 2.445 1.00 0.00 52 ASN A CA 20
ATOM 19765 C C . ASN A 1 52 ? 3.524 10.325 2.645 1.00 0.00 52 ASN A C 20
ATOM 19766 O O . ASN A 1 52 ? 3.912 9.624 3.558 1.00 0.00 52 ASN A O 20
ATOM 19777 N N . ALA A 1 53 ? 2.631 9.906 1.792 1.00 0.00 53 ALA A N 20
ATOM 19778 C CA . ALA A 1 53 ? 2.053 8.538 1.912 1.00 0.00 53 ALA A CA 20
ATOM 19779 C C . ALA A 1 53 ? 3.142 7.476 1.737 1.00 0.00 53 ALA A C 20
ATOM 19780 O O . ALA A 1 53 ? 3.675 7.291 0.660 1.00 0.00 53 ALA A O 20
ATOM 19787 N N . ARG A 1 54 ? 3.475 6.777 2.788 1.00 0.00 54 ARG A N 20
ATOM 19788 C CA . ARG A 1 54 ? 4.527 5.726 2.680 1.00 0.00 54 ARG A CA 20
ATOM 19789 C C . ARG A 1 54 ? 4.060 4.601 1.757 1.00 0.00 54 ARG A C 20
ATOM 19790 O O . ARG A 1 54 ? 2.977 4.071 1.903 1.00 0.00 54 ARG A O 20
ATOM 19811 N N . ILE A 1 55 ? 4.872 4.241 0.804 1.00 0.00 55 ILE A N 20
ATOM 19812 C CA . ILE A 1 55 ? 4.489 3.158 -0.143 1.00 0.00 55 ILE A CA 20
ATOM 19813 C C . ILE A 1 55 ? 5.743 2.466 -0.677 1.00 0.00 55 ILE A C 20
ATOM 19814 O O . ILE A 1 55 ? 6.815 2.590 -0.121 1.00 0.00 55 ILE A O 20
ATOM 19830 N N . LYS A 1 56 ? 5.611 1.738 -1.749 1.00 0.00 56 LYS A N 20
ATOM 19831 C CA . LYS A 1 56 ? 6.791 1.030 -2.327 1.00 0.00 56 LYS A CA 20
ATOM 19832 C C . LYS A 1 56 ? 8.034 1.927 -2.275 1.00 0.00 56 LYS A C 20
ATOM 19833 O O . LYS A 1 56 ? 8.279 2.719 -3.163 1.00 0.00 56 LYS A O 20
ATOM 19852 N N . ARG A 1 57 ? 8.818 1.807 -1.238 1.00 0.00 57 ARG A N 20
ATOM 19853 C CA . ARG A 1 57 ? 10.044 2.651 -1.124 1.00 0.00 57 ARG A CA 20
ATOM 19854 C C . ARG A 1 57 ? 11.233 1.795 -0.679 1.00 0.00 57 ARG A C 20
ATOM 19855 O O . ARG A 1 57 ? 12.324 2.290 -0.471 1.00 0.00 57 ARG A O 20
ATOM 19876 N N . SER A 1 58 ? 11.032 0.515 -0.532 1.00 0.00 58 SER A N 20
ATOM 19877 C CA . SER A 1 58 ? 12.147 -0.376 -0.100 1.00 0.00 58 SER A CA 20
ATOM 19878 C C . SER A 1 58 ? 11.906 -1.797 -0.614 1.00 0.00 58 SER A C 20
ATOM 19879 O O . SER A 1 58 ? 10.983 -2.045 -1.364 1.00 0.00 58 SER A O 20
ATOM 19887 N N . GLY A 1 59 ? 12.723 -2.735 -0.219 1.00 0.00 59 GLY A N 20
ATOM 19888 C CA . GLY A 1 59 ? 12.527 -4.133 -0.696 1.00 0.00 59 GLY A CA 20
ATOM 19889 C C . GLY A 1 59 ? 13.376 -5.096 0.138 1.00 0.00 59 GLY A C 20
ATOM 19890 O O . GLY A 1 59 ? 13.715 -6.176 -0.304 1.00 0.00 59 GLY A O 20
ATOM 19894 N N . ARG A 1 60 ? 13.722 -4.724 1.340 1.00 0.00 60 ARG A N 20
ATOM 19895 C CA . ARG A 1 60 ? 14.544 -5.633 2.186 1.00 0.00 60 ARG A CA 20
ATOM 19896 C C . ARG A 1 60 ? 14.016 -5.649 3.620 1.00 0.00 60 ARG A C 20
ATOM 19897 O O . ARG A 1 60 ? 14.764 -5.530 4.568 1.00 0.00 60 ARG A O 20
ATOM 19918 N N . CYS A 1 61 ? 12.732 -5.799 3.778 1.00 0.00 61 CYS A N 20
ATOM 19919 C CA . CYS A 1 61 ? 12.136 -5.828 5.147 1.00 0.00 61 CYS A CA 20
ATOM 19920 C C . CYS A 1 61 ? 12.676 -4.673 5.999 1.00 0.00 61 CYS A C 20
ATOM 19921 O O . CYS A 1 61 ? 13.785 -4.712 6.491 1.00 0.00 61 CYS A O 20
ATOM 19928 N N . ARG A 1 62 ? 11.890 -3.647 6.176 1.00 0.00 62 ARG A N 20
ATOM 19929 C CA . ARG A 1 62 ? 12.342 -2.486 6.996 1.00 0.00 62 ARG A CA 20
ATOM 19930 C C . ARG A 1 62 ? 12.187 -2.800 8.486 1.00 0.00 62 ARG A C 20
ATOM 19931 O O . ARG A 1 62 ? 11.554 -2.069 9.222 1.00 0.00 62 ARG A O 20
ATOM 19952 N N . ALA A 1 63 ? 12.760 -3.881 8.938 1.00 0.00 63 ALA A N 20
ATOM 19953 C CA . ALA A 1 63 ? 12.643 -4.239 10.380 1.00 0.00 63 ALA A CA 20
ATOM 19954 C C . ALA A 1 63 ? 13.528 -5.446 10.700 1.00 0.00 63 ALA A C 20
#

Sequence (63 aa):
KIDGYPVDYWNCKRICWYNNKYCNDLCKGLKADSGYCWGWTLSCYCQGLPDNARIKRSGRCRAKIDGYPVDYWNCKRICWYNNKYCNDLCKGLKADSGYCWGWTLSCYCQGLPDNARIKRSGRCRAKIDGYPVDYWNCKRICWYNNKYCNDLCKGLKADSGYCWGWTLSCYCQGLPDNARIKRSGRCRAKIDGYPVDYWNCKRICWYNNKYCNDLCKGLKADSGYCWGWTLSCYCQGLPDNARIKRSGRCRAKIDGYPVDYWNCKRICWYNNKYCNDLCKGLKADSGYCWGWTLSCYCQGLPDNARIKRSGRCRAKIDGYPVDYWNCKRICWYNNKYCNDLCKGLKADSGYCWGWTLSCYCQGLPDNARIKRSGRCRAKIDGYPVDYWNCKRICWYNNKYCNDLCKGLKADSGYCWGWTLSCYCQGLPDNARIKRSGRCRAKIDGYPVDYWNCKRICWYNNKYCNDLCKGLKADSGYCWGWTLSCYCQGLPDNARIKRSGRCRAKIDGYPVDYWNCKRICWYNNKYCNDLCKGLKADSGYCWGWTLSCYCQGLPDNARIKRSGRCRAKIDGYPVDYWNCKRICWYNNKYCNDLCKGLKADSGYCWGWTLSCYCQGLPDNARIKRSGRCRAKIDGYPVDYWNCKRICWYNNKYCNDLCKGLKADSGYCWGWTLSCYCQGLPDNARIKRSGRCRAKIDGYPVDYWNCKRICWYNNKYCNDLCKGLKADSGYCWGWTLSCYCQGLPDNARIKRSGRCRAKIDGYPVDYWNCKRICWYNNKYCNDLCKGLKADSGYCWGWTLSCYCQGLPDNARIKRSGRCRAKIDGYPVDYWNCKRICWYNNKYCNDLCKGLKADSGYCWGWTLSCYCQGLPDNARIKRSGRCRAKIDGYPVDYWNCKRICWYNNKYCNDLCKGLKADSGYCWGWTLSCYCQGLPDNARIKRSGRCRAKIDGYPVDYWNCKRICWYNNKYCNDLCKGLKADSGYCWGWTLSCYCQGLPDNARIKRSGRCRAKIDGYPVDYWNCKRICWYNNKYCNDLCKGLKADSGYCWGWTLSCYCQGLPDNARIKRSGRCRAKIDGYPVDYWNCKRICWYNNKYCNDLCKGLKADSGYCWGWTLSCYCQGLPDNARIKRSGRCRAKIDGYPVDYWNCKRICWYNNKYCNDLCKGLKADSGYCWGWTLSCYCQGLPDNARIKRSGRCRAKIDGYPVDYWNCKRICWYNNKYCNDLCKGLKADSGYCWGWTLSCYCQGLPDNARIKRSGRCRA

Organism: Parabuthus transvaalicus (NCBI:txid170972)

InterPro domains:
  IPR002061 Scorpion long chain toxin/defensin [PF00537] (3-52)
  IPR003614 Knottins-like [SM00505] (1-50)
  IPR018218 Scorpion long chain toxin [PR00285] (11-18)
  IPR018218 Scorpion long chain toxin [PR00285] (20-27)
  IPR018218 Scorpion long chain toxin [PR00285] (31-41)
  IPR018218 Scorpion long chain toxin [PR00285] (43-56)
  IPR036574 Knottin, scorpion toxin-like superfamily [G3DSA:3.30.30.10] (1-63)
  IPR036574 Knottin, scorpion toxin-like superfamily [SSF57095] (3-61)
  IPR044062 LCN-type cysteine-stabilized alpha/beta (CS-alpha/beta) domain [PS51863] (2-62)

Radius of gyration: 10.2 Å; Cα contacts (8 Å, |Δi|>4): 158; chains: 1; bounding box: 24×25×19 Å

CATH classification: 3.30.30.10

Foldseek 3Di:
DFKDQAAPPQCPCPSAHQDQVVQCVVCVVQVQNPWGFDNPPDGIITGGGDPPRHGPDDHDGND

Secondary structure (P-SEA, 3-state):
ccccccccccccccccccccaaaaaaaaaaccccccccccccccccccccccccccccccccc

Nearest PDB structures (foldseek):
  1t1t-assembly1_A  TM=8.720E-01  e=4.127E-10  Parabuthus transvaalicus
  1nra-assembly1_A  TM=7.731E-01  e=2.247E-06  Centruroides sculpturatus
  5cy0-assembly1_A  TM=7.697E-01  e=5.675E-06  Tityus serrulatus
  1nrb-assembly1_A  TM=7.860E-01  e=1.255E-05  Centruroides sculpturatus
  2i61-assembly1_A  TM=7.196E-01  e=1.893E-04  Leiurus hebraeus

GO terms:
  GO:0005576 extracellular region (C, EXP)